Protein 2K1H (pdb70)

Secondary structure (DSSP, 8-state):
------B--SSSS-EEEE-----TT----EE----TTS-HHHHHHHTSBTEEEEEEETTEEEEEE-TT--HHHHHHHHHHHHHHH-

B-factor: mean 1.0, std 0.0, range [1.0, 1.0]

Sequence (86 aa):
MEIIAISETPNHNTMKVSLSEPRQDNSFTTYTAAQEGQPEFINRLFEIEGVKSIFYVLDFISIDKEDNANWNELLPQIENTFAKSNMEIIAISETPNHNTMKVSLSEPRQDNSFTTYTAAQEGQPEFINRLFEIEGVKSIFYVLDFISIDKEDNANWNELLPQIENTFAKSNMEIIAISETPNHNTMKVSLSEPRQDNSFTTYTAAQEGQPEFINRLFEIEGVKSIFYVLDFISIDKEDNANWNELLPQIENTFAKSNMEIIAISETPNHNTMKVSLSEPRQDNSFTTYTAAQEGQPEFINRLFEIEGVKSIFYVLDFISIDKEDNANWNELLPQIENTFAKSNMEIIAISETPNHNTMKVSLSEPRQDNSFTTYTAAQEGQPEFINRLFEIEGVKSIFYVLDFISIDKEDNANWNELLPQIENTFAKSNMEIIAISETPNHNTMKVSLSEPRQDNSFTTYTAAQEGQPEFINRLFEIEGVKSIFYVLDFISIDKEDNANWNELLPQIENTFAKSNMEIIAISETPNHNTMKVSLSEPRQDNSFTTYTAAQEGQPEFINRLFEIEGVKSIFYVLDFISIDKEDNANWNELLPQIENTFAKSNMEIIAISETPNHNTMKVSLSEPRQDNSFTTYTAAQEGQPEFINRLFEIEGVKSIFYVLDFISIDKEDNANWNELLPQIENTFAKSNMEIIAISETPNHNTMKVSLSEPRQDNSFTTYTAAQEGQPEFINRLFEIEGVKSIFYVLDFISIDKEDNANWNELLPQIENTFAKSNMEIIAISETPNHNTMKVSLSEPRQDNSFTTYTAAQEGQPEFINRLFEIEGVKSIFYVLDFISIDKEDNANWNELLPQIENTFAKSN

Nearest PDB structures (foldseek):
  2k1h-assembly1_A  TM=9.695E-01  e=7.005E-16  Staphylococcus epidermidis ATCC 12228
  2ffm-assembly1_A  TM=7.797E-01  e=8.149E-10  Staphylococcus aureus subsp. aureus Mu50
  1pqx-assembly1_A  TM=7.731E-01  e=2.768E-09  Staphylococcus aureus subsp. aureus Mu50
  6wjo-assembly1_B  TM=5.889E-01  e=3.826E+00  Corynebacterium pseudotuberculosis C231
  2k1h-assembly1_A  TM=9.696E-01  e=2.759E-14  Staphylococcus epidermidis ATCC 12228

Foldseek 3Di:
DAFDDWAQDPDQAKTKTAAADDDPAFDKDKDADDDPPDQVLRNLVNVDAFFPIWITGDRMTITGGHNVDDVVVCCVVCVVSVVVVD

CATH classification: 3.30.1370.70

Structure (mmCIF, N/CA/C/O backbone):
data_2K1H
#
_entry.id   2K1H
#
loop_
_atom_site.group_PDB
_atom_site.id
_atom_site.type_symbol
_atom_site.label_atom_id
_atom_site.label_alt_id
_atom_site.label_comp_id
_atom_site.label_asym_id
_atom_site.label_entity_id
_atom_site.label_seq_id
_atom_site.pdbx_PDB_ins_code
_atom_site.Cartn_x
_atom_site.Cartn_y
_atom_site.Cartn_z
_atom_site.occupancy
_atom_site.B_iso_or_equiv
_atom_site.auth_seq_id
_atom_site.auth_comp_id
_atom_site.auth_asym_id
_atom_site.auth_atom_id
_atom_site.pdbx_PDB_model_num
ATOM 1 N N . MET A 1 1 ? 4.444 -0.369 -1.103 1.00 1.00 1 MET A N 1
ATOM 2 C CA . MET A 1 1 ? 3.865 0.059 -2.404 1.00 1.00 1 MET A CA 1
ATOM 3 C C . MET A 1 1 ? 4.316 1.478 -2.707 1.00 1.00 1 MET A C 1
ATOM 4 O O . MET A 1 1 ? 4.783 1.766 -3.810 1.00 1.00 1 MET A O 1
ATOM 20 N N . GLU A 1 2 ? 4.165 2.371 -1.725 1.00 1.00 2 GLU A N 1
ATOM 21 C CA . GLU A 1 2 ? 4.554 3.780 -1.908 1.00 1.00 2 GLU A CA 1
ATOM 22 C C . GLU A 1 2 ? 5.189 4.326 -0.646 1.00 1.00 2 GLU A C 1
ATOM 23 O O . GLU A 1 2 ? 4.658 4.144 0.440 1.00 1.00 2 GLU A O 1
ATOM 35 N N . ILE A 1 3 ? 6.338 4.976 -0.794 1.00 1.00 3 ILE A N 1
ATOM 36 C CA . ILE A 1 3 ? 7.045 5.523 0.361 1.00 1.00 3 ILE A CA 1
ATOM 37 C C . ILE A 1 3 ? 6.164 6.501 1.150 1.00 1.00 3 ILE A C 1
ATOM 38 O O . ILE A 1 3 ? 5.703 7.517 0.637 1.00 1.00 3 ILE A O 1
ATOM 54 N N . ILE A 1 4 ? 5.931 6.176 2.413 1.00 1.00 4 ILE A N 1
ATOM 55 C CA . ILE A 1 4 ? 5.108 7.035 3.277 1.00 1.00 4 ILE A CA 1
ATOM 56 C C . ILE A 1 4 ? 5.927 8.243 3.724 1.00 1.00 4 ILE A C 1
ATOM 57 O O . ILE A 1 4 ? 5.463 9.384 3.676 1.00 1.00 4 ILE A O 1
ATOM 73 N N . ALA A 1 5 ? 7.130 7.969 4.202 1.00 1.00 5 ALA A N 1
ATOM 74 C CA . ALA A 1 5 ? 7.998 9.013 4.712 1.00 1.00 5 ALA A CA 1
ATOM 75 C C . ALA A 1 5 ? 9.422 8.513 4.815 1.00 1.00 5 ALA A C 1
ATOM 76 O O . ALA A 1 5 ? 9.715 7.359 4.495 1.00 1.00 5 ALA A O 1
ATOM 83 N N . ILE A 1 6 ? 10.303 9.401 5.256 1.00 1.00 6 ILE A N 1
ATOM 84 C CA . ILE A 1 6 ? 11.719 9.087 5.404 1.00 1.00 6 ILE A CA 1
ATOM 85 C C . ILE A 1 6 ? 12.221 9.520 6.785 1.00 1.00 6 ILE A C 1
ATOM 86 O O . ILE A 1 6 ? 12.080 10.676 7.183 1.00 1.00 6 ILE A O 1
ATOM 102 N N . SER A 1 7 ? 12.814 8.577 7.513 1.00 1.00 7 SER A N 1
ATOM 103 C CA . SER A 1 7 ? 13.346 8.866 8.841 1.00 1.00 7 SER A CA 1
ATOM 104 C C . SER A 1 7 ? 14.791 9.337 8.715 1.00 1.00 7 SER A C 1
ATOM 105 O O . SER A 1 7 ? 15.680 8.554 8.379 1.00 1.00 7 SER A O 1
ATOM 113 N N . GLU A 1 8 ? 15.019 10.621 8.990 1.00 1.00 8 GLU A N 1
ATOM 114 C CA . GLU A 1 8 ? 16.362 11.195 8.912 1.00 1.00 8 GLU A CA 1
ATOM 115 C C . GLU A 1 8 ? 17.079 10.992 10.232 1.00 1.00 8 GLU A C 1
ATOM 116 O O . GLU A 1 8 ? 16.868 11.738 11.188 1.00 1.00 8 GLU A O 1
ATOM 128 N N . THR A 1 9 ? 17.930 9.974 10.272 1.00 1.00 9 THR A N 1
ATOM 129 C CA . THR A 1 9 ? 18.692 9.651 11.479 1.00 1.00 9 THR A CA 1
ATOM 130 C C . THR A 1 9 ? 19.962 10.509 11.533 1.00 1.00 9 THR A C 1
ATOM 131 O O . THR A 1 9 ? 20.415 11.013 10.505 1.00 1.00 9 THR A O 1
ATOM 142 N N . PRO A 1 10 ? 20.551 10.666 12.697 1.00 1.00 10 PRO A N 1
ATOM 143 C CA . PRO A 1 10 ? 21.812 11.457 12.864 1.00 1.00 10 PRO A CA 1
ATOM 144 C C . PRO A 1 10 ? 22.999 10.803 12.135 1.00 1.00 10 PRO A C 1
ATOM 145 O O . PRO A 1 10 ? 24.146 10.931 12.563 1.00 1.00 10 PRO A O 1
ATOM 156 N N . ASN A 1 11 ? 22.723 10.114 11.024 1.00 1.00 11 ASN A N 1
ATOM 157 C CA . ASN A 1 11 ? 23.777 9.466 10.241 1.00 1.00 11 ASN A CA 1
ATOM 158 C C . ASN A 1 11 ? 24.243 10.400 9.132 1.00 1.00 11 ASN A C 1
ATOM 159 O O . ASN A 1 11 ? 23.946 11.596 9.156 1.00 1.00 11 ASN A O 1
ATOM 170 N N . HIS A 1 12 ? 24.982 9.853 8.168 1.00 1.00 12 HIS A N 1
ATOM 171 C CA . HIS A 1 12 ? 25.504 10.640 7.045 1.00 1.00 12 HIS A CA 1
ATOM 172 C C . HIS A 1 12 ? 24.774 10.294 5.748 1.00 1.00 12 HIS A C 1
ATOM 173 O O . HIS A 1 12 ? 24.227 11.172 5.079 1.00 1.00 12 HIS A O 1
ATOM 188 N N . ASN A 1 13 ? 24.789 9.003 5.393 1.00 1.00 13 ASN A N 1
ATOM 189 C CA . ASN A 1 13 ? 24.144 8.522 4.160 1.00 1.00 13 ASN A CA 1
ATOM 190 C C . ASN A 1 13 ? 23.223 7.339 4.440 1.00 1.00 13 ASN A C 1
ATOM 191 O O . ASN A 1 13 ? 22.745 6.690 3.510 1.00 1.00 13 ASN A O 1
ATOM 202 N N . THR A 1 14 ? 22.967 7.061 5.723 1.00 1.00 14 THR A N 1
ATOM 203 C CA . THR A 1 14 ? 22.092 5.948 6.120 1.00 1.00 14 THR A CA 1
ATOM 204 C C . THR A 1 14 ? 20.786 6.496 6.681 1.00 1.00 14 THR A C 1
ATOM 205 O O . THR A 1 14 ? 20.791 7.374 7.543 1.00 1.00 14 THR A O 1
ATOM 216 N N . MET A 1 15 ? 19.669 5.970 6.191 1.00 1.00 15 MET A N 1
ATOM 217 C CA . MET A 1 15 ? 18.348 6.403 6.641 1.00 1.00 15 MET A CA 1
ATOM 218 C C . MET A 1 15 ? 17.361 5.253 6.514 1.00 1.00 15 MET A C 1
ATOM 219 O O . MET A 1 15 ? 17.536 4.361 5.684 1.00 1.00 15 MET A O 1
ATOM 233 N N . LYS A 1 16 ? 16.319 5.287 7.347 1.00 1.00 16 LYS A N 1
ATOM 234 C CA . LYS A 1 16 ? 15.284 4.247 7.335 1.00 1.00 16 LYS A CA 1
ATOM 235 C C . LYS A 1 16 ? 14.045 4.767 6.623 1.00 1.00 16 LYS A C 1
ATOM 236 O O . LYS A 1 16 ? 13.603 5.886 6.880 1.00 1.00 16 LYS A O 1
ATOM 255 N N . VAL A 1 17 ? 13.481 3.947 5.733 1.00 1.00 17 VAL A N 1
ATOM 256 C CA . VAL A 1 17 ? 12.279 4.332 4.992 1.00 1.00 17 VAL A CA 1
ATOM 257 C C . VAL A 1 17 ? 11.095 3.517 5.485 1.00 1.00 17 VAL A C 1
ATOM 258 O O . VAL A 1 17 ? 11.024 2.313 5.248 1.00 1.00 17 VAL A O 1
ATOM 271 N N . SER A 1 18 ? 10.168 4.186 6.172 1.00 1.00 18 SER A N 1
ATOM 272 C CA . SER A 1 18 ? 8.970 3.535 6.701 1.00 1.00 18 SER A CA 1
ATOM 273 C C . SER A 1 18 ? 7.850 3.607 5.662 1.00 1.00 18 SER A C 1
ATOM 274 O O . SER A 1 18 ? 7.627 4.653 5.049 1.00 1.00 18 SER A O 1
ATOM 282 N N . LEU A 1 19 ? 7.169 2.484 5.455 1.00 1.00 19 LEU A N 1
ATOM 283 C CA . LEU A 1 19 ? 6.099 2.394 4.473 1.00 1.00 19 LEU A CA 1
ATOM 284 C C . LEU A 1 19 ? 5.305 1.111 4.668 1.00 1.00 19 LEU A C 1
ATOM 285 O O . LEU A 1 19 ? 5.831 0.113 5.146 1.00 1.00 19 LEU A O 1
ATOM 301 N N . SER A 1 20 ? 4.032 1.143 4.288 1.00 1.00 20 SER A N 1
ATOM 302 C CA . SER A 1 20 ? 3.167 -0.026 4.422 1.00 1.00 20 SER A CA 1
ATOM 303 C C . SER A 1 20 ? 3.332 -0.964 3.234 1.00 1.00 20 SER A C 1
ATOM 304 O O . SER A 1 20 ? 2.555 -0.912 2.279 1.00 1.00 20 SER A O 1
ATOM 312 N N . GLU A 1 21 ? 4.345 -1.830 3.292 1.00 1.00 21 GLU A N 1
ATOM 313 C CA . GLU A 1 21 ? 4.596 -2.792 2.213 1.00 1.00 21 GLU A CA 1
ATOM 314 C C . GLU A 1 21 ? 3.899 -4.128 2.527 1.00 1.00 21 GLU A C 1
ATOM 315 O O . GLU A 1 21 ? 3.646 -4.441 3.691 1.00 1.00 21 GLU A O 1
ATOM 327 N N . PRO A 1 22 ? 3.594 -4.918 1.517 1.00 1.00 22 PRO A N 1
ATOM 328 C CA . PRO A 1 22 ? 2.929 -6.240 1.714 1.00 1.00 22 PRO A CA 1
ATOM 329 C C . PRO A 1 22 ? 3.817 -7.194 2.515 1.00 1.00 22 PRO A C 1
ATOM 330 O O . PRO A 1 22 ? 5.036 -7.229 2.336 1.00 1.00 22 PRO A O 1
ATOM 341 N N . ARG A 1 23 ? 3.181 -7.966 3.399 1.00 1.00 23 ARG A N 1
ATOM 342 C CA . ARG A 1 23 ? 3.880 -8.936 4.246 1.00 1.00 23 ARG A CA 1
ATOM 343 C C . ARG A 1 23 ? 3.783 -10.331 3.623 1.00 1.00 23 ARG A C 1
ATOM 344 O O . ARG A 1 23 ? 4.152 -11.325 4.246 1.00 1.00 23 ARG A O 1
ATOM 365 N N . GLN A 1 24 ? 3.265 -10.398 2.396 1.00 1.00 24 GLN A N 1
ATOM 366 C CA . GLN A 1 24 ? 3.112 -11.686 1.722 1.00 1.00 24 GLN A CA 1
ATOM 367 C C . GLN A 1 24 ? 4.438 -12.442 1.717 1.00 1.00 24 GLN A C 1
ATOM 368 O O . GLN A 1 24 ? 4.493 -13.615 2.088 1.00 1.00 24 GLN A O 1
ATOM 382 N N . ASP A 1 25 ? 5.505 -11.754 1.300 1.00 1.00 25 ASP A N 1
ATOM 383 C CA . ASP A 1 25 ? 6.847 -12.345 1.243 1.00 1.00 25 ASP A CA 1
ATOM 384 C C . ASP A 1 25 ? 7.851 -11.472 1.990 1.00 1.00 25 ASP A C 1
ATOM 385 O O . ASP A 1 25 ? 8.819 -10.989 1.404 1.00 1.00 25 ASP A O 1
ATOM 394 N N . ASN A 1 26 ? 7.610 -11.275 3.286 1.00 1.00 26 ASN A N 1
ATOM 395 C CA . ASN A 1 26 ? 8.501 -10.464 4.112 1.00 1.00 26 ASN A CA 1
ATOM 396 C C . ASN A 1 26 ? 9.816 -11.199 4.351 1.00 1.00 26 ASN A C 1
ATOM 397 O O . ASN A 1 26 ? 10.272 -11.323 5.488 1.00 1.00 26 ASN A O 1
ATOM 408 N N . SER A 1 27 ? 10.426 -11.677 3.269 1.00 1.00 27 SER A N 1
ATOM 409 C CA . SER A 1 27 ? 11.697 -12.386 3.351 1.00 1.00 27 SER A CA 1
ATOM 410 C C . SER A 1 27 ? 12.842 -11.385 3.359 1.00 1.00 27 SER A C 1
ATOM 411 O O . SER A 1 27 ? 12.721 -10.288 2.812 1.00 1.00 27 SER A O 1
ATOM 419 N N . PHE A 1 28 ? 13.956 -11.773 3.975 1.00 1.00 28 PHE A N 1
ATOM 420 C CA . PHE A 1 28 ? 15.136 -10.906 4.052 1.00 1.00 28 PHE A CA 1
ATOM 421 C C . PHE A 1 28 ? 16.180 -11.348 3.033 1.00 1.00 28 PHE A C 1
ATOM 422 O O . PHE A 1 28 ? 16.529 -12.525 2.956 1.00 1.00 28 PHE A O 1
ATOM 439 N N . THR A 1 29 ? 16.673 -10.392 2.252 1.00 1.00 29 THR A N 1
ATOM 440 C CA . THR A 1 29 ? 17.674 -10.684 1.234 1.00 1.00 29 THR A CA 1
ATOM 441 C C . THR A 1 29 ? 18.297 -9.390 0.735 1.00 1.00 29 THR A C 1
ATOM 442 O O . THR A 1 29 ? 17.596 -8.409 0.484 1.00 1.00 29 THR A O 1
ATOM 453 N N . THR A 1 30 ? 19.619 -9.398 0.590 1.00 1.00 30 THR A N 1
ATOM 454 C CA . THR A 1 30 ? 20.352 -8.223 0.113 1.00 1.00 30 THR A CA 1
ATOM 455 C C . THR A 1 30 ? 20.618 -8.334 -1.386 1.00 1.00 30 THR A C 1
ATOM 456 O O . THR A 1 30 ? 21.331 -9.227 -1.837 1.00 1.00 30 THR A O 1
ATOM 467 N N . TYR A 1 31 ? 20.041 -7.405 -2.147 1.00 1.00 31 TYR A N 1
ATOM 468 C CA . TYR A 1 31 ? 20.210 -7.367 -3.603 1.00 1.00 31 TYR A CA 1
ATOM 469 C C . TYR A 1 31 ? 20.334 -5.927 -4.091 1.00 1.00 31 TYR A C 1
ATOM 470 O O . TYR A 1 31 ? 19.921 -4.988 -3.410 1.00 1.00 31 TYR A O 1
ATOM 488 N N . THR A 1 32 ? 20.878 -5.769 -5.292 1.00 1.00 32 THR A N 1
ATOM 489 C CA . THR A 1 32 ? 21.027 -4.450 -5.889 1.00 1.00 32 THR A CA 1
ATOM 490 C C . THR A 1 32 ? 21.476 -4.581 -7.339 1.00 1.00 32 THR A C 1
ATOM 491 O O . THR A 1 32 ? 22.564 -5.076 -7.610 1.00 1.00 32 THR A O 1
ATOM 502 N N . ALA A 1 33 ? 20.636 -4.128 -8.269 1.00 1.00 33 ALA A N 1
ATOM 503 C CA . ALA A 1 33 ? 20.970 -4.192 -9.692 1.00 1.00 33 ALA A CA 1
ATOM 504 C C . ALA A 1 33 ? 19.745 -3.824 -10.534 1.00 1.00 33 ALA A C 1
ATOM 505 O O . ALA A 1 33 ? 18.662 -4.373 -10.332 1.00 1.00 33 ALA A O 1
ATOM 512 N N . ALA A 1 34 ? 19.931 -2.920 -11.495 1.00 1.00 34 ALA A N 1
ATOM 513 C CA . ALA A 1 34 ? 18.840 -2.519 -12.382 1.00 1.00 34 ALA A CA 1
ATOM 514 C C . ALA A 1 34 ? 18.651 -3.559 -13.481 1.00 1.00 34 ALA A C 1
ATOM 515 O O . ALA A 1 34 ? 19.543 -3.787 -14.295 1.00 1.00 34 ALA A O 1
ATOM 522 N N . GLN A 1 35 ? 17.472 -4.182 -13.499 1.00 1.00 35 GLN A N 1
ATOM 523 C CA . GLN A 1 35 ? 17.147 -5.199 -14.503 1.00 1.00 35 GLN A CA 1
ATOM 524 C C . GLN A 1 35 ? 15.660 -5.157 -14.837 1.00 1.00 35 GLN A C 1
ATOM 525 O O . GLN A 1 35 ? 14.834 -4.778 -14.007 1.00 1.00 35 GLN A O 1
ATOM 539 N N . GLU A 1 36 ? 15.327 -5.538 -16.063 1.00 1.00 36 GLU A N 1
ATOM 540 C CA . GLU A 1 36 ? 13.937 -5.533 -16.506 1.00 1.00 36 GLU A CA 1
ATOM 541 C C . GLU A 1 36 ? 13.138 -6.609 -15.783 1.00 1.00 36 GLU A C 1
ATOM 542 O O . GLU A 1 36 ? 13.634 -7.712 -15.544 1.00 1.00 36 GLU A O 1
ATOM 554 N N . GLY A 1 37 ? 11.893 -6.282 -15.446 1.00 1.00 37 GLY A N 1
ATOM 555 C CA . GLY A 1 37 ? 11.011 -7.219 -14.758 1.00 1.00 37 GLY A CA 1
ATOM 556 C C . GLY A 1 37 ? 11.201 -7.134 -13.254 1.00 1.00 37 GLY A C 1
ATOM 557 O O . GLY A 1 37 ? 10.442 -7.733 -12.496 1.00 1.00 37 GLY A O 1
ATOM 561 N N . GLN A 1 38 ? 12.222 -6.388 -12.823 1.00 1.00 38 GLN A N 1
ATOM 562 C CA . GLN A 1 38 ? 12.501 -6.240 -11.391 1.00 1.00 38 GLN A CA 1
ATOM 563 C C . GLN A 1 38 ? 11.933 -4.915 -10.852 1.00 1.00 38 GLN A C 1
ATOM 564 O O . GLN A 1 38 ? 11.900 -3.918 -11.575 1.00 1.00 38 GLN A O 1
ATOM 578 N N . PRO A 1 39 ? 11.501 -4.876 -9.604 1.00 1.00 39 PRO A N 1
ATOM 579 C CA . PRO A 1 39 ? 10.953 -3.632 -8.991 1.00 1.00 39 PRO A CA 1
ATOM 580 C C . PRO A 1 39 ? 11.757 -2.379 -9.371 1.00 1.00 39 PRO A C 1
ATOM 581 O O . PRO A 1 39 ? 12.977 -2.331 -9.203 1.00 1.00 39 PRO A O 1
ATOM 592 N N . GLU A 1 40 ? 11.053 -1.370 -9.872 1.00 1.00 40 GLU A N 1
ATOM 593 C CA . GLU A 1 40 ? 11.687 -0.112 -10.262 1.00 1.00 40 GLU A CA 1
ATOM 594 C C . GLU A 1 40 ? 12.172 0.642 -9.026 1.00 1.00 40 GLU A C 1
ATOM 595 O O . GLU A 1 40 ? 13.084 1.464 -9.105 1.00 1.00 40 GLU A O 1
ATOM 607 N N . PHE A 1 41 ? 11.544 0.369 -7.888 1.00 1.00 41 PHE A N 1
ATOM 608 C CA . PHE A 1 41 ? 11.911 1.042 -6.647 1.00 1.00 41 PHE A CA 1
ATOM 609 C C . PHE A 1 41 ? 13.329 0.668 -6.222 1.00 1.00 41 PHE A C 1
ATOM 610 O O . PHE A 1 41 ? 13.902 1.296 -5.336 1.00 1.00 41 PHE A O 1
ATOM 627 N N . ILE A 1 42 ? 13.884 -0.371 -6.854 1.00 1.00 42 ILE A N 1
ATOM 628 C CA . ILE A 1 42 ? 15.241 -0.844 -6.541 1.00 1.00 42 ILE A CA 1
ATOM 629 C C . ILE A 1 42 ? 16.184 -0.546 -7.701 1.00 1.00 42 ILE A C 1
ATOM 630 O O . ILE A 1 42 ? 17.349 -0.210 -7.499 1.00 1.00 42 ILE A O 1
ATOM 646 N N . ASN A 1 43 ? 15.678 -0.691 -8.917 1.00 1.00 43 ASN A N 1
ATOM 647 C CA . ASN A 1 43 ? 16.501 -0.457 -10.094 1.00 1.00 43 ASN A CA 1
ATOM 648 C C . ASN A 1 43 ? 16.953 0.997 -10.169 1.00 1.00 43 ASN A C 1
ATOM 649 O O . ASN A 1 43 ? 18.088 1.283 -10.551 1.00 1.00 43 ASN A O 1
ATOM 660 N N . ARG A 1 44 ? 16.062 1.914 -9.812 1.00 1.00 44 ARG A N 1
ATOM 661 C CA . ARG A 1 44 ? 16.378 3.332 -9.860 1.00 1.00 44 ARG A CA 1
ATOM 662 C C . ARG A 1 44 ? 17.540 3.662 -8.930 1.00 1.00 44 ARG A C 1
ATOM 663 O O . ARG A 1 44 ? 18.370 4.523 -9.230 1.00 1.00 44 ARG A O 1
ATOM 684 N N . LEU A 1 45 ? 17.592 2.974 -7.801 1.00 1.00 45 LEU A N 1
ATOM 685 C CA . LEU A 1 45 ? 18.656 3.191 -6.830 1.00 1.00 45 LEU A CA 1
ATOM 686 C C . LEU A 1 45 ? 20.004 2.746 -7.393 1.00 1.00 45 LEU A C 1
ATOM 687 O O . LEU A 1 45 ? 21.024 3.369 -7.138 1.00 1.00 45 LEU A O 1
ATOM 703 N N . PHE A 1 46 ? 20.016 1.662 -8.150 1.00 1.00 46 PHE A N 1
ATOM 704 C CA . PHE A 1 46 ? 21.262 1.175 -8.709 1.00 1.00 46 PHE A CA 1
ATOM 705 C C . PHE A 1 46 ? 21.827 2.157 -9.727 1.00 1.00 46 PHE A C 1
ATOM 706 O O . PHE A 1 46 ? 23.020 2.122 -10.031 1.00 1.00 46 PHE A O 1
ATOM 723 N N . GLU A 1 47 ? 20.974 3.019 -10.271 1.00 1.00 47 GLU A N 1
ATOM 724 C CA . GLU A 1 47 ? 21.422 3.979 -11.275 1.00 1.00 47 GLU A CA 1
ATOM 725 C C . GLU A 1 47 ? 22.310 5.047 -10.639 1.00 1.00 47 GLU A C 1
ATOM 726 O O . GLU A 1 47 ? 22.850 5.903 -11.341 1.00 1.00 47 GLU A O 1
ATOM 738 N N . ILE A 1 48 ? 22.456 4.999 -9.308 1.00 1.00 48 ILE A N 1
ATOM 739 C CA . ILE A 1 48 ? 23.280 5.983 -8.584 1.00 1.00 48 ILE A CA 1
ATOM 740 C C . ILE A 1 48 ? 24.437 5.283 -7.886 1.00 1.00 48 ILE A C 1
ATOM 741 O O . ILE A 1 48 ? 24.245 4.260 -7.229 1.00 1.00 48 ILE A O 1
ATOM 757 N N . GLU A 1 49 ? 25.628 5.855 -8.019 1.00 1.00 49 GLU A N 1
ATOM 758 C CA . GLU A 1 49 ? 26.806 5.292 -7.386 1.00 1.00 49 GLU A CA 1
ATOM 759 C C . GLU A 1 49 ? 26.748 5.532 -5.880 1.00 1.00 49 GLU A C 1
ATOM 760 O O . GLU A 1 49 ? 26.478 6.643 -5.436 1.00 1.00 49 GLU A O 1
ATOM 772 N N . GLY A 1 50 ? 27.024 4.502 -5.094 1.00 1.00 50 GLY A N 1
ATOM 773 C CA . GLY A 1 50 ? 27.010 4.631 -3.636 1.00 1.00 50 GLY A CA 1
ATOM 774 C C . GLY A 1 50 ? 26.372 3.410 -3.007 1.00 1.00 50 GLY A C 1
ATOM 775 O O . GLY A 1 50 ? 26.909 2.844 -2.057 1.00 1.00 50 GLY A O 1
ATOM 779 N N . VAL A 1 51 ? 25.231 2.996 -3.548 1.00 1.00 51 VAL A N 1
ATOM 780 C CA . VAL A 1 51 ? 24.545 1.825 -3.014 1.00 1.00 51 VAL A CA 1
ATOM 781 C C . VAL A 1 51 ? 25.380 0.570 -3.220 1.00 1.00 51 VAL A C 1
ATOM 782 O O . VAL A 1 51 ? 25.928 0.344 -4.298 1.00 1.00 51 VAL A O 1
ATOM 795 N N . LYS A 1 52 ? 25.468 -0.244 -2.164 1.00 1.00 52 LYS A N 1
ATOM 796 C CA . LYS A 1 52 ? 26.232 -1.495 -2.202 1.00 1.00 52 LYS A CA 1
ATOM 797 C C . LYS A 1 52 ? 25.312 -2.681 -1.944 1.00 1.00 52 LYS A C 1
ATOM 798 O O . LYS A 1 52 ? 25.542 -3.775 -2.457 1.00 1.00 52 LYS A O 1
ATOM 817 N N . SER A 1 53 ? 24.267 -2.458 -1.151 1.00 1.00 53 SER A N 1
ATOM 818 C CA . SER A 1 53 ? 23.311 -3.515 -0.844 1.00 1.00 53 SER A CA 1
ATOM 819 C C . SER A 1 53 ? 22.009 -2.909 -0.334 1.00 1.00 53 SER A C 1
ATOM 820 O O . SER A 1 53 ? 21.999 -1.814 0.227 1.00 1.00 53 SER A O 1
ATOM 828 N N . ILE A 1 54 ? 20.911 -3.645 -0.521 1.00 1.00 54 ILE A N 1
ATOM 829 C CA . ILE A 1 54 ? 19.585 -3.205 -0.068 1.00 1.00 54 ILE A CA 1
ATOM 830 C C . ILE A 1 54 ? 18.882 -4.365 0.617 1.00 1.00 54 ILE A C 1
ATOM 831 O O . ILE A 1 54 ? 18.698 -5.418 0.022 1.00 1.00 54 ILE A O 1
ATOM 847 N N . PHE A 1 55 ? 18.445 -4.143 1.852 1.00 1.00 55 PHE A N 1
ATOM 848 C CA . PHE A 1 55 ? 17.731 -5.159 2.626 1.00 1.00 55 PHE A CA 1
ATOM 849 C C . PHE A 1 55 ? 16.237 -4.879 2.619 1.00 1.00 55 PHE A C 1
ATOM 850 O O . PHE A 1 55 ? 15.798 -3.765 2.917 1.00 1.00 55 PHE A O 1
ATOM 867 N N . TYR A 1 56 ? 15.462 -5.912 2.297 1.00 1.00 56 TYR A N 1
ATOM 868 C CA . TYR A 1 56 ? 14.000 -5.820 2.269 1.00 1.00 56 TYR A CA 1
ATOM 869 C C . TYR A 1 56 ? 13.399 -6.815 3.261 1.00 1.00 56 TYR A C 1
ATOM 870 O O . TYR A 1 56 ? 13.558 -8.024 3.116 1.00 1.00 56 TYR A O 1
ATOM 888 N N . VAL A 1 57 ? 12.685 -6.291 4.252 1.00 1.00 57 VAL A N 1
ATOM 889 C CA . VAL A 1 57 ? 12.042 -7.137 5.249 1.00 1.00 57 VAL A CA 1
ATOM 890 C C . VAL A 1 57 ? 11.007 -6.344 6.031 1.00 1.00 57 VAL A C 1
ATOM 891 O O . VAL A 1 57 ? 11.205 -5.168 6.333 1.00 1.00 57 VAL A O 1
ATOM 904 N N . LEU A 1 58 ? 9.913 -7.007 6.369 1.00 1.00 58 LEU A N 1
ATOM 905 C CA . LEU A 1 58 ? 8.849 -6.375 7.139 1.00 1.00 58 LEU A CA 1
ATOM 906 C C . LEU A 1 58 ? 8.237 -5.194 6.362 1.00 1.00 58 LEU A C 1
ATOM 907 O O . LEU A 1 58 ? 8.209 -5.190 5.131 1.00 1.00 58 LEU A O 1
ATOM 923 N N . ASP A 1 59 ? 7.751 -4.199 7.102 1.00 1.00 59 ASP A N 1
ATOM 924 C CA . ASP A 1 59 ? 7.134 -3.006 6.525 1.00 1.00 59 ASP A CA 1
ATOM 925 C C . ASP A 1 59 ? 8.139 -1.864 6.451 1.00 1.00 59 ASP A C 1
ATOM 926 O O . ASP A 1 59 ? 7.757 -0.708 6.297 1.00 1.00 59 ASP A O 1
ATOM 935 N N . PHE A 1 60 ? 9.431 -2.188 6.567 1.00 1.00 60 PHE A N 1
ATOM 936 C CA . PHE A 1 60 ? 10.486 -1.171 6.501 1.00 1.00 60 PHE A CA 1
ATOM 937 C C . PHE A 1 60 ? 11.690 -1.729 5.748 1.00 1.00 60 PHE A C 1
ATOM 938 O O . PHE A 1 60 ? 11.880 -2.943 5.673 1.00 1.00 60 PHE A O 1
ATOM 955 N N . ILE A 1 61 ? 12.501 -0.831 5.204 1.00 1.00 61 ILE A N 1
ATOM 956 C CA . ILE A 1 61 ? 13.700 -1.210 4.463 1.00 1.00 61 ILE A CA 1
ATOM 957 C C . ILE A 1 61 ? 14.884 -0.350 4.899 1.00 1.00 61 ILE A C 1
ATOM 958 O O . ILE A 1 61 ? 14.710 0.786 5.341 1.00 1.00 61 ILE A O 1
ATOM 974 N N . SER A 1 62 ? 16.089 -0.895 4.741 1.00 1.00 62 SER A N 1
ATOM 975 C CA . SER A 1 62 ? 17.329 -0.187 5.088 1.00 1.00 62 SER A CA 1
ATOM 976 C C . SER A 1 62 ? 18.254 -0.180 3.878 1.00 1.00 62 SER A C 1
ATOM 977 O O . SER A 1 62 ? 18.585 -1.234 3.332 1.00 1.00 62 SER A O 1
ATOM 985 N N . ILE A 1 63 ? 18.649 1.021 3.453 1.00 1.00 63 ILE A N 1
ATOM 986 C CA . ILE A 1 63 ? 19.519 1.193 2.289 1.00 1.00 63 ILE A CA 1
ATOM 987 C C . ILE A 1 63 ? 20.911 1.629 2.732 1.00 1.00 63 ILE A C 1
ATOM 988 O O . ILE A 1 63 ? 21.068 2.604 3.469 1.00 1.00 63 ILE A O 1
ATOM 1004 N N . ASP A 1 64 ? 21.920 0.894 2.267 1.00 1.00 64 ASP A N 1
ATOM 1005 C CA . ASP A 1 64 ? 23.320 1.184 2.590 1.00 1.00 64 ASP A CA 1
ATOM 1006 C C . ASP A 1 64 ? 24.003 1.856 1.403 1.00 1.00 64 ASP A C 1
ATOM 1007 O O . ASP A 1 64 ? 24.069 1.290 0.314 1.00 1.00 64 ASP A O 1
ATOM 1016 N N . LYS A 1 65 ? 24.502 3.071 1.628 1.00 1.00 65 LYS A N 1
ATOM 1017 C CA . LYS A 1 65 ? 25.179 3.847 0.586 1.00 1.00 65 LYS A CA 1
ATOM 1018 C C . LYS A 1 65 ? 26.449 4.486 1.133 1.00 1.00 65 LYS A C 1
ATOM 1019 O O . LYS A 1 65 ? 26.528 4.841 2.310 1.00 1.00 65 LYS A O 1
ATOM 1038 N N . GLU A 1 66 ? 27.436 4.632 0.261 1.00 1.00 66 GLU A N 1
ATOM 1039 C CA . GLU A 1 66 ? 28.699 5.232 0.648 1.00 1.00 66 GLU A CA 1
ATOM 1040 C C . GLU A 1 66 ? 28.465 6.643 1.169 1.00 1.00 66 GLU A C 1
ATOM 1041 O O . GLU A 1 66 ? 27.361 7.174 1.077 1.00 1.00 66 GLU A O 1
ATOM 1053 N N . ASP A 1 67 ? 29.523 7.245 1.701 1.00 1.00 67 ASP A N 1
ATOM 1054 C CA . ASP A 1 67 ? 29.449 8.606 2.225 1.00 1.00 67 ASP A CA 1
ATOM 1055 C C . ASP A 1 67 ? 29.340 9.631 1.095 1.00 1.00 67 ASP A C 1
ATOM 1056 O O . ASP A 1 67 ? 29.051 10.800 1.339 1.00 1.00 67 ASP A O 1
ATOM 1065 N N . ASN A 1 68 ? 29.610 9.193 -0.140 1.00 1.00 68 ASN A N 1
ATOM 1066 C CA . ASN A 1 68 ? 29.574 10.090 -1.299 1.00 1.00 68 ASN A CA 1
ATOM 1067 C C . ASN A 1 68 ? 28.186 10.104 -1.938 1.00 1.00 68 ASN A C 1
ATOM 1068 O O . ASN A 1 68 ? 28.013 10.612 -3.044 1.00 1.00 68 ASN A O 1
ATOM 1079 N N . ALA A 1 69 ? 27.196 9.541 -1.239 1.00 1.00 69 ALA A N 1
ATOM 1080 C CA . ALA A 1 69 ? 25.822 9.496 -1.746 1.00 1.00 69 ALA A CA 1
ATOM 1081 C C . ALA A 1 69 ? 24.986 10.584 -1.086 1.00 1.00 69 ALA A C 1
ATOM 1082 O O . ALA A 1 69 ? 25.216 10.930 0.073 1.00 1.00 69 ALA A O 1
ATOM 1089 N N . ASN A 1 70 ? 24.014 11.120 -1.814 1.00 1.00 70 ASN A N 1
ATOM 1090 C CA . ASN A 1 70 ? 23.140 12.170 -1.280 1.00 1.00 70 ASN A CA 1
ATOM 1091 C C . ASN A 1 70 ? 21.705 11.894 -1.718 1.00 1.00 70 ASN A C 1
ATOM 1092 O O . ASN A 1 70 ? 21.416 11.836 -2.910 1.00 1.00 70 ASN A O 1
ATOM 1103 N N . TRP A 1 71 ? 20.814 11.730 -0.747 1.00 1.00 71 TRP A N 1
ATOM 1104 C CA . TRP A 1 71 ? 19.416 11.456 -1.043 1.00 1.00 71 TRP A CA 1
ATOM 1105 C C . TRP A 1 71 ? 18.774 12.640 -1.759 1.00 1.00 71 TRP A C 1
ATOM 1106 O O . TRP A 1 71 ? 17.709 12.509 -2.365 1.00 1.00 71 TRP A O 1
ATOM 1127 N N . ASN A 1 72 ? 19.422 13.796 -1.682 1.00 1.00 72 ASN A N 1
ATOM 1128 C CA . ASN A 1 72 ? 18.895 14.998 -2.319 1.00 1.00 72 ASN A CA 1
ATOM 1129 C C . ASN A 1 72 ? 18.746 14.795 -3.824 1.00 1.00 72 ASN A C 1
ATOM 1130 O O . ASN A 1 72 ? 17.996 15.511 -4.485 1.00 1.00 72 ASN A O 1
ATOM 1141 N N . GLU A 1 73 ? 19.477 13.815 -4.362 1.00 1.00 73 GLU A N 1
ATOM 1142 C CA . GLU A 1 73 ? 19.432 13.515 -5.796 1.00 1.00 73 GLU A CA 1
ATOM 1143 C C . GLU A 1 73 ? 18.489 12.345 -6.077 1.00 1.00 73 GLU A C 1
ATOM 1144 O O . GLU A 1 73 ? 17.893 12.267 -7.150 1.00 1.00 73 GLU A O 1
ATOM 1156 N N . LEU A 1 74 ? 18.366 11.425 -5.122 1.00 1.00 74 LEU A N 1
ATOM 1157 C CA . LEU A 1 74 ? 17.487 10.269 -5.300 1.00 1.00 74 LEU A CA 1
ATOM 1158 C C . LEU A 1 74 ? 16.020 10.671 -5.246 1.00 1.00 74 LEU A C 1
ATOM 1159 O O . LEU A 1 74 ? 15.206 10.139 -5.996 1.00 1.00 74 LEU A O 1
ATOM 1175 N N . LEU A 1 75 ? 15.691 11.606 -4.347 1.00 1.00 75 LEU A N 1
ATOM 1176 C CA . LEU A 1 75 ? 14.305 12.067 -4.188 1.00 1.00 75 LEU A CA 1
ATOM 1177 C C . LEU A 1 75 ? 13.614 12.191 -5.552 1.00 1.00 75 LEU A C 1
ATOM 1178 O O . LEU A 1 75 ? 12.644 11.483 -5.825 1.00 1.00 75 LEU A O 1
ATOM 1194 N N . PRO A 1 76 ? 14.087 13.059 -6.412 1.00 1.00 76 PRO A N 1
ATOM 1195 C CA . PRO A 1 76 ? 13.471 13.237 -7.757 1.00 1.00 76 PRO A CA 1
ATOM 1196 C C . PRO A 1 76 ? 13.590 11.973 -8.612 1.00 1.00 76 PRO A C 1
ATOM 1197 O O . PRO A 1 76 ? 12.829 11.780 -9.561 1.00 1.00 76 PRO A O 1
ATOM 1208 N N . GLN A 1 77 ? 14.558 11.116 -8.287 1.00 1.00 77 GLN A N 1
ATOM 1209 C CA . GLN A 1 77 ? 14.766 9.887 -9.056 1.00 1.00 77 GLN A CA 1
ATOM 1210 C C . GLN A 1 77 ? 13.700 8.837 -8.731 1.00 1.00 77 GLN A C 1
ATOM 1211 O O . GLN A 1 77 ? 13.024 8.326 -9.625 1.00 1.00 77 GLN A O 1
ATOM 1225 N N . ILE A 1 78 ? 13.568 8.525 -7.445 1.00 1.00 78 ILE A N 1
ATOM 1226 C CA . ILE A 1 78 ? 12.592 7.534 -6.994 1.00 1.00 78 ILE A CA 1
ATOM 1227 C C . ILE A 1 78 ? 11.175 8.083 -7.080 1.00 1.00 78 ILE A C 1
ATOM 1228 O O . ILE A 1 78 ? 10.249 7.374 -7.478 1.00 1.00 78 ILE A O 1
ATOM 1244 N N . GLU A 1 79 ? 11.007 9.349 -6.703 1.00 1.00 79 GLU A N 1
ATOM 1245 C CA . GLU A 1 79 ? 9.689 9.977 -6.723 1.00 1.00 79 GLU A CA 1
ATOM 1246 C C . GLU A 1 79 ? 9.033 9.775 -8.081 1.00 1.00 79 GLU A C 1
ATOM 1247 O O . GLU A 1 79 ? 7.810 9.685 -8.184 1.00 1.00 79 GLU A O 1
ATOM 1259 N N . ASN A 1 80 ? 9.854 9.686 -9.116 1.00 1.00 80 ASN A N 1
ATOM 1260 C CA . ASN A 1 80 ? 9.341 9.474 -10.457 1.00 1.00 80 ASN A CA 1
ATOM 1261 C C . ASN A 1 80 ? 8.641 8.118 -10.545 1.00 1.00 80 ASN A C 1
ATOM 1262 O O . ASN A 1 80 ? 7.588 7.997 -11.169 1.00 1.00 80 ASN A O 1
ATOM 1273 N N . THR A 1 81 ? 9.233 7.100 -9.919 1.00 1.00 81 THR A N 1
ATOM 1274 C CA . THR A 1 81 ? 8.652 5.765 -9.948 1.00 1.00 81 THR A CA 1
ATOM 1275 C C . THR A 1 81 ? 7.276 5.760 -9.283 1.00 1.00 81 THR A C 1
ATOM 1276 O O . THR A 1 81 ? 6.301 5.276 -9.859 1.00 1.00 81 THR A O 1
ATOM 1287 N N . PHE A 1 82 ? 7.204 6.308 -8.070 1.00 1.00 82 PHE A N 1
ATOM 1288 C CA . PHE A 1 82 ? 5.945 6.366 -7.341 1.00 1.00 82 PHE A CA 1
ATOM 1289 C C . PHE A 1 82 ? 4.970 7.316 -8.022 1.00 1.00 82 PHE A C 1
ATOM 1290 O O . PHE A 1 82 ? 3.778 7.032 -8.123 1.00 1.00 82 PHE A O 1
ATOM 1307 N N . ALA A 1 83 ? 5.484 8.454 -8.479 1.00 1.00 83 ALA A N 1
ATOM 1308 C CA . ALA A 1 83 ? 4.645 9.448 -9.135 1.00 1.00 83 ALA A CA 1
ATOM 1309 C C . ALA A 1 83 ? 3.888 8.817 -10.292 1.00 1.00 83 ALA A C 1
ATOM 1310 O O . ALA A 1 83 ? 2.710 9.105 -10.510 1.00 1.00 83 ALA A O 1
ATOM 1317 N N . LYS A 1 84 ? 4.570 7.958 -11.036 1.00 1.00 84 LYS A N 1
ATOM 1318 C CA . LYS A 1 84 ? 3.943 7.301 -12.171 1.00 1.00 84 LYS A CA 1
ATOM 1319 C C . LYS A 1 84 ? 2.772 6.434 -11.723 1.00 1.00 84 LYS A C 1
ATOM 1320 O O . LYS A 1 84 ? 1.628 6.661 -12.117 1.00 1.00 84 LYS A O 1
ATOM 1339 N N . SER A 1 85 ? 3.069 5.429 -10.906 1.00 1.00 85 SER A N 1
ATOM 1340 C CA . SER A 1 85 ? 2.035 4.524 -10.427 1.00 1.00 85 SER A CA 1
ATOM 1341 C C . SER A 1 85 ? 0.962 5.297 -9.675 1.00 1.00 85 SER A C 1
ATOM 1342 O O . SER A 1 85 ? -0.232 5.093 -9.896 1.00 1.00 85 SER A O 1
ATOM 1350 N N . ASN A 1 86 ? 1.394 6.187 -8.790 1.00 1.00 86 ASN A N 1
ATOM 1351 C CA . ASN A 1 86 ? 0.462 6.990 -8.011 1.00 1.00 86 ASN A CA 1
ATOM 1352 C C . ASN A 1 86 ? -0.258 7.990 -8.911 1.00 1.00 86 ASN A C 1
ATOM 1353 O O . ASN A 1 86 ? 0.297 9.053 -9.144 1.00 1.00 86 ASN A O 1
ATOM 1364 N N . MET A 1 1 ? 3.670 -0.289 -0.332 1.00 1.00 1 MET A N 2
ATOM 1365 C CA . MET A 1 1 ? 3.045 0.184 -1.597 1.00 1.00 1 MET A CA 2
ATOM 1366 C C . MET A 1 1 ? 3.691 1.497 -2.008 1.00 1.00 1 MET A C 2
ATOM 1367 O O . MET A 1 1 ? 4.084 1.673 -3.162 1.00 1.00 1 MET A O 2
ATOM 1383 N N . GLU A 1 2 ? 3.786 2.434 -1.062 1.00 1.00 2 GLU A N 2
ATOM 1384 C CA . GLU A 1 2 ? 4.375 3.747 -1.351 1.00 1.00 2 GLU A CA 2
ATOM 1385 C C . GLU A 1 2 ? 5.024 4.329 -0.113 1.00 1.00 2 GLU A C 2
ATOM 1386 O O . GLU A 1 2 ? 4.517 4.161 0.989 1.00 1.00 2 GLU A O 2
ATOM 1398 N N . ILE A 1 3 ? 6.168 4.984 -0.294 1.00 1.00 3 ILE A N 2
ATOM 1399 C CA . ILE A 1 3 ? 6.882 5.555 0.842 1.00 1.00 3 ILE A CA 2
ATOM 1400 C C . ILE A 1 3 ? 6.012 6.556 1.591 1.00 1.00 3 ILE A C 2
ATOM 1401 O O . ILE A 1 3 ? 5.585 7.568 1.037 1.00 1.00 3 ILE A O 2
ATOM 1417 N N . ILE A 1 4 ? 5.778 6.268 2.863 1.00 1.00 4 ILE A N 2
ATOM 1418 C CA . ILE A 1 4 ? 4.976 7.159 3.715 1.00 1.00 4 ILE A CA 2
ATOM 1419 C C . ILE A 1 4 ? 5.795 8.384 4.099 1.00 1.00 4 ILE A C 2
ATOM 1420 O O . ILE A 1 4 ? 5.303 9.512 4.075 1.00 1.00 4 ILE A O 2
ATOM 1436 N N . ALA A 1 5 ? 7.032 8.143 4.503 1.00 1.00 5 ALA A N 2
ATOM 1437 C CA . ALA A 1 5 ? 7.894 9.220 4.948 1.00 1.00 5 ALA A CA 2
ATOM 1438 C C . ALA A 1 5 ? 9.319 8.719 5.085 1.00 1.00 5 ALA A C 2
ATOM 1439 O O . ALA A 1 5 ? 9.599 7.544 4.849 1.00 1.00 5 ALA A O 2
ATOM 1446 N N . ILE A 1 6 ? 10.218 9.622 5.471 1.00 1.00 6 ILE A N 2
ATOM 1447 C CA . ILE A 1 6 ? 11.633 9.285 5.649 1.00 1.00 6 ILE A CA 2
ATOM 1448 C C . ILE A 1 6 ? 12.117 9.781 7.007 1.00 1.00 6 ILE A C 2
ATOM 1449 O O . ILE A 1 6 ? 11.944 10.952 7.348 1.00 1.00 6 ILE A O 2
ATOM 1465 N N . SER A 1 7 ? 12.739 8.886 7.772 1.00 1.00 7 SER A N 2
ATOM 1466 C CA . SER A 1 7 ? 13.267 9.237 9.090 1.00 1.00 7 SER A CA 2
ATOM 1467 C C . SER A 1 7 ? 14.743 9.599 8.977 1.00 1.00 7 SER A C 2
ATOM 1468 O O . SER A 1 7 ? 15.581 8.748 8.676 1.00 1.00 7 SER A O 2
ATOM 1476 N N . GLU A 1 8 ? 15.055 10.871 9.224 1.00 1.00 8 GLU A N 2
ATOM 1477 C CA . GLU A 1 8 ? 16.434 11.353 9.155 1.00 1.00 8 GLU A CA 2
ATOM 1478 C C . GLU A 1 8 ? 17.154 11.044 10.454 1.00 1.00 8 GLU A C 2
ATOM 1479 O O . GLU A 1 8 ? 16.983 11.741 11.453 1.00 1.00 8 GLU A O 2
ATOM 1491 N N . THR A 1 9 ? 17.957 9.987 10.432 1.00 1.00 9 THR A N 2
ATOM 1492 C CA . THR A 1 9 ? 18.711 9.566 11.612 1.00 1.00 9 THR A CA 2
ATOM 1493 C C . THR A 1 9 ? 20.008 10.374 11.720 1.00 1.00 9 THR A C 2
ATOM 1494 O O . THR A 1 9 ? 20.486 10.922 10.725 1.00 1.00 9 THR A O 2
ATOM 1505 N N . PRO A 1 10 ? 20.593 10.441 12.894 1.00 1.00 10 PRO A N 2
ATOM 1506 C CA . PRO A 1 10 ? 21.877 11.179 13.114 1.00 1.00 10 PRO A CA 2
ATOM 1507 C C . PRO A 1 10 ? 23.045 10.531 12.359 1.00 1.00 10 PRO A C 2
ATOM 1508 O O . PRO A 1 10 ? 24.196 10.621 12.787 1.00 1.00 10 PRO A O 2
ATOM 1519 N N . ASN A 1 11 ? 22.755 9.886 11.227 1.00 1.00 11 ASN A N 2
ATOM 1520 C CA . ASN A 1 11 ? 23.794 9.242 10.424 1.00 1.00 11 ASN A CA 2
ATOM 1521 C C . ASN A 1 11 ? 24.221 10.171 9.302 1.00 1.00 11 ASN A C 2
ATOM 1522 O O . ASN A 1 11 ? 23.872 11.351 9.299 1.00 1.00 11 ASN A O 2
ATOM 1533 N N . HIS A 1 12 ? 24.990 9.634 8.352 1.00 1.00 12 HIS A N 2
ATOM 1534 C CA . HIS A 1 12 ? 25.485 10.421 7.216 1.00 1.00 12 HIS A CA 2
ATOM 1535 C C . HIS A 1 12 ? 24.819 9.995 5.907 1.00 1.00 12 HIS A C 2
ATOM 1536 O O . HIS A 1 12 ? 24.175 10.802 5.234 1.00 1.00 12 HIS A O 2
ATOM 1551 N N . ASN A 1 13 ? 25.000 8.721 5.546 1.00 1.00 13 ASN A N 2
ATOM 1552 C CA . ASN A 1 13 ? 24.440 8.168 4.303 1.00 1.00 13 ASN A CA 2
ATOM 1553 C C . ASN A 1 13 ? 23.430 7.063 4.594 1.00 1.00 13 ASN A C 2
ATOM 1554 O O . ASN A 1 13 ? 22.929 6.421 3.673 1.00 1.00 13 ASN A O 2
ATOM 1565 N N . THR A 1 14 ? 23.129 6.839 5.878 1.00 1.00 14 THR A N 2
ATOM 1566 C CA . THR A 1 14 ? 22.170 5.799 6.279 1.00 1.00 14 THR A CA 2
ATOM 1567 C C . THR A 1 14 ? 20.876 6.441 6.754 1.00 1.00 14 THR A C 2
ATOM 1568 O O . THR A 1 14 ? 20.886 7.307 7.625 1.00 1.00 14 THR A O 2
ATOM 1579 N N . MET A 1 15 ? 19.753 6.007 6.187 1.00 1.00 15 MET A N 2
ATOM 1580 C CA . MET A 1 15 ? 18.443 6.538 6.566 1.00 1.00 15 MET A CA 2
ATOM 1581 C C . MET A 1 15 ? 17.418 5.416 6.564 1.00 1.00 15 MET A C 2
ATOM 1582 O O . MET A 1 15 ? 17.545 4.449 5.812 1.00 1.00 15 MET A O 2
ATOM 1596 N N . LYS A 1 16 ? 16.401 5.549 7.418 1.00 1.00 16 LYS A N 2
ATOM 1597 C CA . LYS A 1 16 ? 15.340 4.538 7.525 1.00 1.00 16 LYS A CA 2
ATOM 1598 C C . LYS A 1 16 ? 14.068 5.059 6.879 1.00 1.00 16 LYS A C 2
ATOM 1599 O O . LYS A 1 16 ? 13.635 6.174 7.169 1.00 1.00 16 LYS A O 2
ATOM 1618 N N . VAL A 1 17 ? 13.459 4.241 6.016 1.00 1.00 17 VAL A N 2
ATOM 1619 C CA . VAL A 1 17 ? 12.214 4.625 5.344 1.00 1.00 17 VAL A CA 2
ATOM 1620 C C . VAL A 1 17 ? 11.057 3.835 5.935 1.00 1.00 17 VAL A C 2
ATOM 1621 O O . VAL A 1 17 ? 10.992 2.616 5.789 1.00 1.00 17 VAL A O 2
ATOM 1634 N N . SER A 1 18 ? 10.145 4.537 6.608 1.00 1.00 18 SER A N 2
ATOM 1635 C CA . SER A 1 18 ? 8.981 3.906 7.228 1.00 1.00 18 SER A CA 2
ATOM 1636 C C . SER A 1 18 ? 7.804 3.919 6.253 1.00 1.00 18 SER A C 2
ATOM 1637 O O . SER A 1 18 ? 7.474 4.960 5.686 1.00 1.00 18 SER A O 2
ATOM 1645 N N . LEU A 1 19 ? 7.199 2.753 6.044 1.00 1.00 19 LEU A N 2
ATOM 1646 C CA . LEU A 1 19 ? 6.083 2.600 5.123 1.00 1.00 19 LEU A CA 2
ATOM 1647 C C . LEU A 1 19 ? 5.327 1.311 5.407 1.00 1.00 19 LEU A C 2
ATOM 1648 O O . LEU A 1 19 ? 5.905 0.331 5.866 1.00 1.00 19 LEU A O 2
ATOM 1664 N N . SER A 1 20 ? 4.030 1.315 5.126 1.00 1.00 20 SER A N 2
ATOM 1665 C CA . SER A 1 20 ? 3.198 0.137 5.351 1.00 1.00 20 SER A CA 2
ATOM 1666 C C . SER A 1 20 ? 3.228 -0.787 4.139 1.00 1.00 20 SER A C 2
ATOM 1667 O O . SER A 1 20 ? 2.296 -0.801 3.335 1.00 1.00 20 SER A O 2
ATOM 1675 N N . GLU A 1 21 ? 4.303 -1.562 4.012 1.00 1.00 21 GLU A N 2
ATOM 1676 C CA . GLU A 1 21 ? 4.438 -2.491 2.892 1.00 1.00 21 GLU A CA 2
ATOM 1677 C C . GLU A 1 21 ? 3.570 -3.738 3.130 1.00 1.00 21 GLU A C 2
ATOM 1678 O O . GLU A 1 21 ? 3.257 -4.072 4.274 1.00 1.00 21 GLU A O 2
ATOM 1690 N N . PRO A 1 22 ? 3.189 -4.432 2.078 1.00 1.00 22 PRO A N 2
ATOM 1691 C CA . PRO A 1 22 ? 2.356 -5.667 2.193 1.00 1.00 22 PRO A CA 2
ATOM 1692 C C . PRO A 1 22 ? 3.097 -6.771 2.953 1.00 1.00 22 PRO A C 2
ATOM 1693 O O . PRO A 1 22 ? 4.304 -6.951 2.790 1.00 1.00 22 PRO A O 2
ATOM 1704 N N . ARG A 1 23 ? 2.358 -7.510 3.780 1.00 1.00 23 ARG A N 2
ATOM 1705 C CA . ARG A 1 23 ? 2.935 -8.605 4.569 1.00 1.00 23 ARG A CA 2
ATOM 1706 C C . ARG A 1 23 ? 2.791 -9.916 3.805 1.00 1.00 23 ARG A C 2
ATOM 1707 O O . ARG A 1 23 ? 2.984 -10.995 4.364 1.00 1.00 23 ARG A O 2
ATOM 1728 N N . GLN A 1 24 ? 2.443 -9.822 2.527 1.00 1.00 24 GLN A N 2
ATOM 1729 C CA . GLN A 1 24 ? 2.275 -11.023 1.722 1.00 1.00 24 GLN A CA 2
ATOM 1730 C C . GLN A 1 24 ? 3.564 -11.844 1.734 1.00 1.00 24 GLN A C 2
ATOM 1731 O O . GLN A 1 24 ? 3.540 -13.045 2.002 1.00 1.00 24 GLN A O 2
ATOM 1745 N N . ASP A 1 25 ? 4.688 -11.190 1.432 1.00 1.00 25 ASP A N 2
ATOM 1746 C CA . ASP A 1 25 ? 5.991 -11.866 1.399 1.00 1.00 25 ASP A CA 2
ATOM 1747 C C . ASP A 1 25 ? 7.069 -10.985 2.023 1.00 1.00 25 ASP A C 2
ATOM 1748 O O . ASP A 1 25 ? 8.037 -10.613 1.360 1.00 1.00 25 ASP A O 2
ATOM 1757 N N . ASN A 1 26 ? 6.892 -10.653 3.300 1.00 1.00 26 ASN A N 2
ATOM 1758 C CA . ASN A 1 26 ? 7.858 -9.819 4.011 1.00 1.00 26 ASN A CA 2
ATOM 1759 C C . ASN A 1 26 ? 9.132 -10.599 4.288 1.00 1.00 26 ASN A C 2
ATOM 1760 O O . ASN A 1 26 ? 9.671 -10.557 5.393 1.00 1.00 26 ASN A O 2
ATOM 1771 N N . SER A 1 27 ? 9.616 -11.304 3.270 1.00 1.00 27 SER A N 2
ATOM 1772 C CA . SER A 1 27 ? 10.838 -12.085 3.392 1.00 1.00 27 SER A CA 2
ATOM 1773 C C . SER A 1 27 ? 12.042 -11.180 3.179 1.00 1.00 27 SER A C 2
ATOM 1774 O O . SER A 1 27 ? 11.905 -10.051 2.708 1.00 1.00 27 SER A O 2
ATOM 1782 N N . PHE A 1 28 ? 13.219 -11.682 3.533 1.00 1.00 28 PHE A N 2
ATOM 1783 C CA . PHE A 1 28 ? 14.464 -10.923 3.386 1.00 1.00 28 PHE A CA 2
ATOM 1784 C C . PHE A 1 28 ? 15.233 -11.391 2.154 1.00 1.00 28 PHE A C 2
ATOM 1785 O O . PHE A 1 28 ? 15.419 -12.589 1.943 1.00 1.00 28 PHE A O 2
ATOM 1802 N N . THR A 1 29 ? 15.668 -10.433 1.337 1.00 1.00 29 THR A N 2
ATOM 1803 C CA . THR A 1 29 ? 16.405 -10.743 0.119 1.00 1.00 29 THR A CA 2
ATOM 1804 C C . THR A 1 29 ? 17.187 -9.517 -0.323 1.00 1.00 29 THR A C 2
ATOM 1805 O O . THR A 1 29 ? 16.607 -8.507 -0.721 1.00 1.00 29 THR A O 2
ATOM 1816 N N . THR A 1 30 ? 18.511 -9.608 -0.242 1.00 1.00 30 THR A N 2
ATOM 1817 C CA . THR A 1 30 ? 19.379 -8.499 -0.627 1.00 1.00 30 THR A CA 2
ATOM 1818 C C . THR A 1 30 ? 19.844 -8.650 -2.073 1.00 1.00 30 THR A C 2
ATOM 1819 O O . THR A 1 30 ? 20.440 -9.660 -2.444 1.00 1.00 30 THR A O 2
ATOM 1830 N N . TYR A 1 31 ? 19.572 -7.624 -2.878 1.00 1.00 31 TYR A N 2
ATOM 1831 C CA . TYR A 1 31 ? 19.963 -7.610 -4.295 1.00 1.00 31 TYR A CA 2
ATOM 1832 C C . TYR A 1 31 ? 20.439 -6.217 -4.696 1.00 1.00 31 TYR A C 2
ATOM 1833 O O . TYR A 1 31 ? 20.273 -5.247 -3.956 1.00 1.00 31 TYR A O 2
ATOM 1851 N N . THR A 1 32 ? 20.998 -6.131 -5.893 1.00 1.00 32 THR A N 2
ATOM 1852 C CA . THR A 1 32 ? 21.461 -4.857 -6.419 1.00 1.00 32 THR A CA 2
ATOM 1853 C C . THR A 1 32 ? 21.857 -5.001 -7.884 1.00 1.00 32 THR A C 2
ATOM 1854 O O . THR A 1 32 ? 22.841 -5.659 -8.205 1.00 1.00 32 THR A O 2
ATOM 1865 N N . ALA A 1 33 ? 21.101 -4.358 -8.774 1.00 1.00 33 ALA A N 2
ATOM 1866 C CA . ALA A 1 33 ? 21.408 -4.401 -10.205 1.00 1.00 33 ALA A CA 2
ATOM 1867 C C . ALA A 1 33 ? 20.228 -3.861 -11.014 1.00 1.00 33 ALA A C 2
ATOM 1868 O O . ALA A 1 33 ? 19.084 -4.258 -10.790 1.00 1.00 33 ALA A O 2
ATOM 1875 N N . ALA A 1 34 ? 20.513 -2.992 -11.985 1.00 1.00 34 ALA A N 2
ATOM 1876 C CA . ALA A 1 34 ? 19.467 -2.453 -12.852 1.00 1.00 34 ALA A CA 2
ATOM 1877 C C . ALA A 1 34 ? 19.153 -3.437 -13.972 1.00 1.00 34 ALA A C 2
ATOM 1878 O O . ALA A 1 34 ? 19.981 -3.682 -14.847 1.00 1.00 34 ALA A O 2
ATOM 1885 N N . GLN A 1 35 ? 17.939 -3.995 -13.942 1.00 1.00 35 GLN A N 2
ATOM 1886 C CA . GLN A 1 35 ? 17.502 -4.956 -14.959 1.00 1.00 35 GLN A CA 2
ATOM 1887 C C . GLN A 1 35 ? 16.008 -4.803 -15.226 1.00 1.00 35 GLN A C 2
ATOM 1888 O O . GLN A 1 35 ? 15.243 -4.412 -14.347 1.00 1.00 35 GLN A O 2
ATOM 1902 N N . GLU A 1 36 ? 15.605 -5.099 -16.454 1.00 1.00 36 GLU A N 2
ATOM 1903 C CA . GLU A 1 36 ? 14.206 -4.987 -16.839 1.00 1.00 36 GLU A CA 2
ATOM 1904 C C . GLU A 1 36 ? 13.370 -6.050 -16.150 1.00 1.00 36 GLU A C 2
ATOM 1905 O O . GLU A 1 36 ? 13.774 -7.210 -16.049 1.00 1.00 36 GLU A O 2
ATOM 1917 N N . GLY A 1 37 ? 12.190 -5.648 -15.690 1.00 1.00 37 GLY A N 2
ATOM 1918 C CA . GLY A 1 37 ? 11.278 -6.564 -15.019 1.00 1.00 37 GLY A CA 2
ATOM 1919 C C . GLY A 1 37 ? 11.545 -6.597 -13.525 1.00 1.00 37 GLY A C 2
ATOM 1920 O O . GLY A 1 37 ? 10.736 -7.109 -12.754 1.00 1.00 37 GLY A O 2
ATOM 1924 N N . GLN A 1 38 ? 12.692 -6.054 -13.114 1.00 1.00 38 GLN A N 2
ATOM 1925 C CA . GLN A 1 38 ? 13.056 -6.043 -11.696 1.00 1.00 38 GLN A CA 2
ATOM 1926 C C . GLN A 1 38 ? 12.565 -4.753 -11.012 1.00 1.00 38 GLN A C 2
ATOM 1927 O O . GLN A 1 38 ? 12.464 -3.710 -11.659 1.00 1.00 38 GLN A O 2
ATOM 1941 N N . PRO A 1 39 ? 12.280 -4.800 -9.720 1.00 1.00 39 PRO A N 2
ATOM 1942 C CA . PRO A 1 39 ? 11.824 -3.604 -8.952 1.00 1.00 39 PRO A CA 2
ATOM 1943 C C . PRO A 1 39 ? 12.553 -2.321 -9.367 1.00 1.00 39 PRO A C 2
ATOM 1944 O O . PRO A 1 39 ? 13.770 -2.205 -9.218 1.00 1.00 39 PRO A O 2
ATOM 1955 N N . GLU A 1 40 ? 11.794 -1.363 -9.881 1.00 1.00 40 GLU A N 2
ATOM 1956 C CA . GLU A 1 40 ? 12.364 -0.091 -10.304 1.00 1.00 40 GLU A CA 2
ATOM 1957 C C . GLU A 1 40 ? 12.944 0.643 -9.103 1.00 1.00 40 GLU A C 2
ATOM 1958 O O . GLU A 1 40 ? 13.817 1.497 -9.244 1.00 1.00 40 GLU A O 2
ATOM 1970 N N . PHE A 1 41 ? 12.445 0.309 -7.919 1.00 1.00 41 PHE A N 2
ATOM 1971 C CA . PHE A 1 41 ? 12.913 0.948 -6.699 1.00 1.00 41 PHE A CA 2
ATOM 1972 C C . PHE A 1 41 ? 14.347 0.534 -6.388 1.00 1.00 41 PHE A C 2
ATOM 1973 O O . PHE A 1 41 ? 14.962 1.077 -5.477 1.00 1.00 41 PHE A O 2
ATOM 1990 N N . ILE A 1 42 ? 14.866 -0.440 -7.135 1.00 1.00 42 ILE A N 2
ATOM 1991 C CA . ILE A 1 42 ? 16.236 -0.933 -6.935 1.00 1.00 42 ILE A CA 2
ATOM 1992 C C . ILE A 1 42 ? 17.092 -0.542 -8.127 1.00 1.00 42 ILE A C 2
ATOM 1993 O O . ILE A 1 42 ? 18.259 -0.188 -7.983 1.00 1.00 42 ILE A O 2
ATOM 2009 N N . ASN A 1 43 ? 16.527 -0.660 -9.309 1.00 1.00 43 ASN A N 2
ATOM 2010 C CA . ASN A 1 43 ? 17.279 -0.360 -10.511 1.00 1.00 43 ASN A CA 2
ATOM 2011 C C . ASN A 1 43 ? 17.690 1.102 -10.549 1.00 1.00 43 ASN A C 2
ATOM 2012 O O . ASN A 1 43 ? 18.802 1.429 -10.952 1.00 1.00 43 ASN A O 2
ATOM 2023 N N . ARG A 1 44 ? 16.785 1.973 -10.129 1.00 1.00 44 ARG A N 2
ATOM 2024 C CA . ARG A 1 44 ? 17.058 3.403 -10.124 1.00 1.00 44 ARG A CA 2
ATOM 2025 C C . ARG A 1 44 ? 18.238 3.720 -9.217 1.00 1.00 44 ARG A C 2
ATOM 2026 O O . ARG A 1 44 ? 18.986 4.660 -9.461 1.00 1.00 44 ARG A O 2
ATOM 2047 N N . LEU A 1 45 ? 18.383 2.953 -8.151 1.00 1.00 45 LEU A N 2
ATOM 2048 C CA . LEU A 1 45 ? 19.466 3.181 -7.204 1.00 1.00 45 LEU A CA 2
ATOM 2049 C C . LEU A 1 45 ? 20.820 2.920 -7.858 1.00 1.00 45 LEU A C 2
ATOM 2050 O O . LEU A 1 45 ? 21.787 3.619 -7.584 1.00 1.00 45 LEU A O 2
ATOM 2066 N N . PHE A 1 46 ? 20.910 1.890 -8.691 1.00 1.00 46 PHE A N 2
ATOM 2067 C CA . PHE A 1 46 ? 22.173 1.571 -9.320 1.00 1.00 46 PHE A CA 2
ATOM 2068 C C . PHE A 1 46 ? 22.574 2.649 -10.323 1.00 1.00 46 PHE A C 2
ATOM 2069 O O . PHE A 1 46 ? 23.742 2.749 -10.696 1.00 1.00 46 PHE A O 2
ATOM 2086 N N . GLU A 1 47 ? 21.605 3.440 -10.780 1.00 1.00 47 GLU A N 2
ATOM 2087 C CA . GLU A 1 47 ? 21.884 4.484 -11.764 1.00 1.00 47 GLU A CA 2
ATOM 2088 C C . GLU A 1 47 ? 22.900 5.489 -11.243 1.00 1.00 47 GLU A C 2
ATOM 2089 O O . GLU A 1 47 ? 23.576 6.153 -12.030 1.00 1.00 47 GLU A O 2
ATOM 2101 N N . ILE A 1 48 ? 23.008 5.600 -9.917 1.00 1.00 48 ILE A N 2
ATOM 2102 C CA . ILE A 1 48 ? 23.949 6.532 -9.284 1.00 1.00 48 ILE A CA 2
ATOM 2103 C C . ILE A 1 48 ? 24.887 5.777 -8.354 1.00 1.00 48 ILE A C 2
ATOM 2104 O O . ILE A 1 48 ? 24.473 4.850 -7.659 1.00 1.00 48 ILE A O 2
ATOM 2120 N N . GLU A 1 49 ? 26.148 6.189 -8.334 1.00 1.00 49 GLU A N 2
ATOM 2121 C CA . GLU A 1 49 ? 27.137 5.556 -7.471 1.00 1.00 49 GLU A CA 2
ATOM 2122 C C . GLU A 1 49 ? 26.827 5.827 -6.004 1.00 1.00 49 GLU A C 2
ATOM 2123 O O . GLU A 1 49 ? 26.474 6.946 -5.635 1.00 1.00 49 GLU A O 2
ATOM 2135 N N . GLY A 1 50 ? 26.976 4.804 -5.164 1.00 1.00 50 GLY A N 2
ATOM 2136 C CA . GLY A 1 50 ? 26.722 4.954 -3.729 1.00 1.00 50 GLY A CA 2
ATOM 2137 C C . GLY A 1 50 ? 26.083 3.709 -3.148 1.00 1.00 50 GLY A C 2
ATOM 2138 O O . GLY A 1 50 ? 26.595 3.129 -2.192 1.00 1.00 50 GLY A O 2
ATOM 2142 N N . VAL A 1 51 ? 24.960 3.305 -3.724 1.00 1.00 51 VAL A N 2
ATOM 2143 C CA . VAL A 1 51 ? 24.253 2.135 -3.238 1.00 1.00 51 VAL A CA 2
ATOM 2144 C C . VAL A 1 51 ? 25.124 0.892 -3.351 1.00 1.00 51 VAL A C 2
ATOM 2145 O O . VAL A 1 51 ? 25.634 0.581 -4.426 1.00 1.00 51 VAL A O 2
ATOM 2158 N N . LYS A 1 52 ? 25.282 0.171 -2.239 1.00 1.00 52 LYS A N 2
ATOM 2159 C CA . LYS A 1 52 ? 26.082 -1.059 -2.224 1.00 1.00 52 LYS A CA 2
ATOM 2160 C C . LYS A 1 52 ? 25.158 -2.269 -2.150 1.00 1.00 52 LYS A C 2
ATOM 2161 O O . LYS A 1 52 ? 25.480 -3.342 -2.657 1.00 1.00 52 LYS A O 2
ATOM 2180 N N . SER A 1 53 ? 24.003 -2.083 -1.516 1.00 1.00 53 SER A N 2
ATOM 2181 C CA . SER A 1 53 ? 23.030 -3.161 -1.384 1.00 1.00 53 SER A CA 2
ATOM 2182 C C . SER A 1 53 ? 21.688 -2.613 -0.912 1.00 1.00 53 SER A C 2
ATOM 2183 O O . SER A 1 53 ? 21.614 -1.509 -0.374 1.00 1.00 53 SER A O 2
ATOM 2191 N N . ILE A 1 54 ? 20.627 -3.398 -1.117 1.00 1.00 54 ILE A N 2
ATOM 2192 C CA . ILE A 1 54 ? 19.268 -3.006 -0.714 1.00 1.00 54 ILE A CA 2
ATOM 2193 C C . ILE A 1 54 ? 18.666 -4.082 0.169 1.00 1.00 54 ILE A C 2
ATOM 2194 O O . ILE A 1 54 ? 18.701 -5.259 -0.167 1.00 1.00 54 ILE A O 2
ATOM 2210 N N . PHE A 1 55 ? 18.095 -3.662 1.296 1.00 1.00 55 PHE A N 2
ATOM 2211 C CA . PHE A 1 55 ? 17.459 -4.580 2.237 1.00 1.00 55 PHE A CA 2
ATOM 2212 C C . PHE A 1 55 ? 15.959 -4.352 2.234 1.00 1.00 55 PHE A C 2
ATOM 2213 O O . PHE A 1 55 ? 15.488 -3.253 2.530 1.00 1.00 55 PHE A O 2
ATOM 2230 N N . TYR A 1 56 ? 15.214 -5.412 1.926 1.00 1.00 56 TYR A N 2
ATOM 2231 C CA . TYR A 1 56 ? 13.754 -5.361 1.908 1.00 1.00 56 TYR A CA 2
ATOM 2232 C C . TYR A 1 56 ? 13.196 -6.405 2.874 1.00 1.00 56 TYR A C 2
ATOM 2233 O O . TYR A 1 56 ? 13.302 -7.608 2.638 1.00 1.00 56 TYR A O 2
ATOM 2251 N N . VAL A 1 57 ? 12.577 -5.932 3.950 1.00 1.00 57 VAL A N 2
ATOM 2252 C CA . VAL A 1 57 ? 11.981 -6.829 4.928 1.00 1.00 57 VAL A CA 2
ATOM 2253 C C . VAL A 1 57 ? 11.037 -6.060 5.840 1.00 1.00 57 VAL A C 2
ATOM 2254 O O . VAL A 1 57 ? 11.246 -4.880 6.111 1.00 1.00 57 VAL A O 2
ATOM 2267 N N . LEU A 1 58 ? 10.011 -6.738 6.319 1.00 1.00 58 LEU A N 2
ATOM 2268 C CA . LEU A 1 58 ? 9.048 -6.114 7.216 1.00 1.00 58 LEU A CA 2
ATOM 2269 C C . LEU A 1 58 ? 8.432 -4.862 6.577 1.00 1.00 58 LEU A C 2
ATOM 2270 O O . LEU A 1 58 ? 8.395 -4.726 5.356 1.00 1.00 58 LEU A O 2
ATOM 2286 N N . ASP A 1 59 ? 7.943 -3.959 7.425 1.00 1.00 59 ASP A N 2
ATOM 2287 C CA . ASP A 1 59 ? 7.316 -2.726 6.975 1.00 1.00 59 ASP A CA 2
ATOM 2288 C C . ASP A 1 59 ? 8.331 -1.595 6.923 1.00 1.00 59 ASP A C 2
ATOM 2289 O O . ASP A 1 59 ? 7.961 -0.433 6.799 1.00 1.00 59 ASP A O 2
ATOM 2298 N N . PHE A 1 60 ? 9.619 -1.936 7.028 1.00 1.00 60 PHE A N 2
ATOM 2299 C CA . PHE A 1 60 ? 10.691 -0.934 6.989 1.00 1.00 60 PHE A CA 2
ATOM 2300 C C . PHE A 1 60 ? 11.863 -1.462 6.173 1.00 1.00 60 PHE A C 2
ATOM 2301 O O . PHE A 1 60 ? 12.111 -2.664 6.131 1.00 1.00 60 PHE A O 2
ATOM 2318 N N . ILE A 1 61 ? 12.585 -0.549 5.530 1.00 1.00 61 ILE A N 2
ATOM 2319 C CA . ILE A 1 61 ? 13.743 -0.899 4.713 1.00 1.00 61 ILE A CA 2
ATOM 2320 C C . ILE A 1 61 ? 14.924 -0.001 5.052 1.00 1.00 61 ILE A C 2
ATOM 2321 O O . ILE A 1 61 ? 14.751 1.108 5.554 1.00 1.00 61 ILE A O 2
ATOM 2337 N N . SER A 1 62 ? 16.127 -0.481 4.748 1.00 1.00 62 SER A N 2
ATOM 2338 C CA . SER A 1 62 ? 17.355 0.281 4.990 1.00 1.00 62 SER A CA 2
ATOM 2339 C C . SER A 1 62 ? 18.252 0.206 3.763 1.00 1.00 62 SER A C 2
ATOM 2340 O O . SER A 1 62 ? 18.621 -0.882 3.321 1.00 1.00 62 SER A O 2
ATOM 2348 N N . ILE A 1 63 ? 18.605 1.373 3.215 1.00 1.00 63 ILE A N 2
ATOM 2349 C CA . ILE A 1 63 ? 19.466 1.445 2.030 1.00 1.00 63 ILE A CA 2
ATOM 2350 C C . ILE A 1 63 ? 20.870 1.882 2.434 1.00 1.00 63 ILE A C 2
ATOM 2351 O O . ILE A 1 63 ? 21.049 2.889 3.120 1.00 1.00 63 ILE A O 2
ATOM 2367 N N . ASP A 1 64 ? 21.860 1.112 1.998 1.00 1.00 64 ASP A N 2
ATOM 2368 C CA . ASP A 1 64 ? 23.263 1.405 2.300 1.00 1.00 64 ASP A CA 2
ATOM 2369 C C . ASP A 1 64 ? 23.896 2.158 1.140 1.00 1.00 64 ASP A C 2
ATOM 2370 O O . ASP A 1 64 ? 24.087 1.599 0.063 1.00 1.00 64 ASP A O 2
ATOM 2379 N N . LYS A 1 65 ? 24.218 3.431 1.372 1.00 1.00 65 LYS A N 2
ATOM 2380 C CA . LYS A 1 65 ? 24.830 4.285 0.348 1.00 1.00 65 LYS A CA 2
ATOM 2381 C C . LYS A 1 65 ? 26.163 4.833 0.835 1.00 1.00 65 LYS A C 2
ATOM 2382 O O . LYS A 1 65 ? 26.333 5.113 2.018 1.00 1.00 65 LYS A O 2
ATOM 2401 N N . GLU A 1 66 ? 27.109 4.969 -0.081 1.00 1.00 66 GLU A N 2
ATOM 2402 C CA . GLU A 1 66 ? 28.426 5.476 0.272 1.00 1.00 66 GLU A CA 2
ATOM 2403 C C . GLU A 1 66 ? 28.303 6.873 0.883 1.00 1.00 66 GLU A C 2
ATOM 2404 O O . GLU A 1 66 ? 27.263 7.527 0.768 1.00 1.00 66 GLU A O 2
ATOM 2416 N N . ASP A 1 67 ? 29.377 7.328 1.515 1.00 1.00 67 ASP A N 2
ATOM 2417 C CA . ASP A 1 67 ? 29.406 8.651 2.129 1.00 1.00 67 ASP A CA 2
ATOM 2418 C C . ASP A 1 67 ? 29.407 9.752 1.070 1.00 1.00 67 ASP A C 2
ATOM 2419 O O . ASP A 1 67 ? 29.089 10.904 1.364 1.00 1.00 67 ASP A O 2
ATOM 2428 N N . ASN A 1 68 ? 29.791 9.399 -0.161 1.00 1.00 68 ASN A N 2
ATOM 2429 C CA . ASN A 1 68 ? 29.858 10.377 -1.253 1.00 1.00 68 ASN A CA 2
ATOM 2430 C C . ASN A 1 68 ? 28.533 10.464 -1.996 1.00 1.00 68 ASN A C 2
ATOM 2431 O O . ASN A 1 68 ? 28.472 10.993 -3.106 1.00 1.00 68 ASN A O 2
ATOM 2442 N N . ALA A 1 69 ? 27.468 9.932 -1.384 1.00 1.00 69 ALA A N 2
ATOM 2443 C CA . ALA A 1 69 ? 26.134 9.941 -1.994 1.00 1.00 69 ALA A CA 2
ATOM 2444 C C . ALA A 1 69 ? 25.170 10.726 -1.128 1.00 1.00 69 ALA A C 2
ATOM 2445 O O . ALA A 1 69 ? 25.439 10.981 0.048 1.00 1.00 69 ALA A O 2
ATOM 2452 N N . ASN A 1 70 ? 24.047 11.114 -1.722 1.00 1.00 70 ASN A N 2
ATOM 2453 C CA . ASN A 1 70 ? 23.026 11.892 -1.010 1.00 1.00 70 ASN A CA 2
ATOM 2454 C C . ASN A 1 70 ? 21.624 11.518 -1.497 1.00 1.00 70 ASN A C 2
ATOM 2455 O O . ASN A 1 70 ? 21.364 11.428 -2.696 1.00 1.00 70 ASN A O 2
ATOM 2466 N N . TRP A 1 71 ? 20.729 11.291 -0.546 1.00 1.00 71 TRP A N 2
ATOM 2467 C CA . TRP A 1 71 ? 19.359 10.922 -0.868 1.00 1.00 71 TRP A CA 2
ATOM 2468 C C . TRP A 1 71 ? 18.680 12.039 -1.654 1.00 1.00 71 TRP A C 2
ATOM 2469 O O . TRP A 1 71 ? 17.653 11.825 -2.296 1.00 1.00 71 TRP A O 2
ATOM 2490 N N . ASN A 1 72 ? 19.260 13.232 -1.594 1.00 1.00 72 ASN A N 2
ATOM 2491 C CA . ASN A 1 72 ? 18.698 14.380 -2.296 1.00 1.00 72 ASN A CA 2
ATOM 2492 C C . ASN A 1 72 ? 18.563 14.085 -3.785 1.00 1.00 72 ASN A C 2
ATOM 2493 O O . ASN A 1 72 ? 17.671 14.606 -4.452 1.00 1.00 72 ASN A O 2
ATOM 2504 N N . GLU A 1 73 ? 19.457 13.244 -4.302 1.00 1.00 73 GLU A N 2
ATOM 2505 C CA . GLU A 1 73 ? 19.433 12.878 -5.718 1.00 1.00 73 GLU A CA 2
ATOM 2506 C C . GLU A 1 73 ? 18.445 11.742 -5.967 1.00 1.00 73 GLU A C 2
ATOM 2507 O O . GLU A 1 73 ? 17.769 11.714 -6.993 1.00 1.00 73 GLU A O 2
ATOM 2519 N N . LEU A 1 74 ? 18.381 10.788 -5.043 1.00 1.00 74 LEU A N 2
ATOM 2520 C CA . LEU A 1 74 ? 17.479 9.648 -5.196 1.00 1.00 74 LEU A CA 2
ATOM 2521 C C . LEU A 1 74 ? 16.031 10.058 -5.006 1.00 1.00 74 LEU A C 2
ATOM 2522 O O . LEU A 1 74 ? 15.157 9.592 -5.726 1.00 1.00 74 LEU A O 2
ATOM 2538 N N . LEU A 1 75 ? 15.790 10.930 -4.028 1.00 1.00 75 LEU A N 2
ATOM 2539 C CA . LEU A 1 75 ? 14.435 11.405 -3.729 1.00 1.00 75 LEU A CA 2
ATOM 2540 C C . LEU A 1 75 ? 13.643 11.660 -5.017 1.00 1.00 75 LEU A C 2
ATOM 2541 O O . LEU A 1 75 ? 12.633 11.004 -5.268 1.00 1.00 75 LEU A O 2
ATOM 2557 N N . PRO A 1 76 ? 14.073 12.588 -5.832 1.00 1.00 76 PRO A N 2
ATOM 2558 C CA . PRO A 1 76 ? 13.356 12.905 -7.099 1.00 1.00 76 PRO A CA 2
ATOM 2559 C C . PRO A 1 76 ? 13.348 11.718 -8.064 1.00 1.00 76 PRO A C 2
ATOM 2560 O O . PRO A 1 76 ? 12.472 11.613 -8.921 1.00 1.00 76 PRO A O 2
ATOM 2571 N N . GLN A 1 77 ? 14.337 10.832 -7.938 1.00 1.00 77 GLN A N 2
ATOM 2572 C CA . GLN A 1 77 ? 14.427 9.674 -8.831 1.00 1.00 77 GLN A CA 2
ATOM 2573 C C . GLN A 1 77 ? 13.447 8.570 -8.436 1.00 1.00 77 GLN A C 2
ATOM 2574 O O . GLN A 1 77 ? 12.636 8.120 -9.247 1.00 1.00 77 GLN A O 2
ATOM 2588 N N . ILE A 1 78 ? 13.554 8.130 -7.187 1.00 1.00 78 ILE A N 2
ATOM 2589 C CA . ILE A 1 78 ? 12.700 7.064 -6.680 1.00 1.00 78 ILE A CA 2
ATOM 2590 C C . ILE A 1 78 ? 11.261 7.542 -6.550 1.00 1.00 78 ILE A C 2
ATOM 2591 O O . ILE A 1 78 ? 10.327 6.819 -6.893 1.00 1.00 78 ILE A O 2
ATOM 2607 N N . GLU A 1 79 ? 11.082 8.750 -6.023 1.00 1.00 79 GLU A N 2
ATOM 2608 C CA . GLU A 1 79 ? 9.743 9.298 -5.826 1.00 1.00 79 GLU A CA 2
ATOM 2609 C C . GLU A 1 79 ? 8.929 9.178 -7.105 1.00 1.00 79 GLU A C 2
ATOM 2610 O O . GLU A 1 79 ? 7.726 8.920 -7.066 1.00 1.00 79 GLU A O 2
ATOM 2622 N N . ASN A 1 80 ? 9.593 9.357 -8.235 1.00 1.00 80 ASN A N 2
ATOM 2623 C CA . ASN A 1 80 ? 8.925 9.254 -9.521 1.00 1.00 80 ASN A CA 2
ATOM 2624 C C . ASN A 1 80 ? 8.473 7.815 -9.764 1.00 1.00 80 ASN A C 2
ATOM 2625 O O . ASN A 1 80 ? 7.499 7.577 -10.475 1.00 1.00 80 ASN A O 2
ATOM 2636 N N . THR A 1 81 ? 9.199 6.857 -9.187 1.00 1.00 81 THR A N 2
ATOM 2637 C CA . THR A 1 81 ? 8.868 5.455 -9.373 1.00 1.00 81 THR A CA 2
ATOM 2638 C C . THR A 1 81 ? 7.468 5.153 -8.844 1.00 1.00 81 THR A C 2
ATOM 2639 O O . THR A 1 81 ? 6.668 4.501 -9.515 1.00 1.00 81 THR A O 2
ATOM 2650 N N . PHE A 1 82 ? 7.183 5.632 -7.634 1.00 1.00 82 PHE A N 2
ATOM 2651 C CA . PHE A 1 82 ? 5.882 5.407 -7.020 1.00 1.00 82 PHE A CA 2
ATOM 2652 C C . PHE A 1 82 ? 4.797 6.170 -7.766 1.00 1.00 82 PHE A C 2
ATOM 2653 O O . PHE A 1 82 ? 3.673 5.689 -7.917 1.00 1.00 82 PHE A O 2
ATOM 2670 N N . ALA A 1 83 ? 5.140 7.369 -8.225 1.00 1.00 83 ALA A N 2
ATOM 2671 C CA . ALA A 1 83 ? 4.185 8.198 -8.946 1.00 1.00 83 ALA A CA 2
ATOM 2672 C C . ALA A 1 83 ? 3.658 7.463 -10.172 1.00 1.00 83 ALA A C 2
ATOM 2673 O O . ALA A 1 83 ? 2.466 7.513 -10.473 1.00 1.00 83 ALA A O 2
ATOM 2680 N N . LYS A 1 84 ? 4.553 6.779 -10.880 1.00 1.00 84 LYS A N 2
ATOM 2681 C CA . LYS A 1 84 ? 4.168 6.034 -12.079 1.00 1.00 84 LYS A CA 2
ATOM 2682 C C . LYS A 1 84 ? 3.543 4.692 -11.703 1.00 1.00 84 LYS A C 2
ATOM 2683 O O . LYS A 1 84 ? 2.892 4.043 -12.521 1.00 1.00 84 LYS A O 2
ATOM 2702 N N . SER A 1 85 ? 3.739 4.280 -10.454 1.00 1.00 85 SER A N 2
ATOM 2703 C CA . SER A 1 85 ? 3.192 3.009 -9.977 1.00 1.00 85 SER A CA 2
ATOM 2704 C C . SER A 1 85 ? 1.757 3.194 -9.497 1.00 1.00 85 SER A C 2
ATOM 2705 O O . SER A 1 85 ? 1.357 2.619 -8.485 1.00 1.00 85 SER A O 2
ATOM 2713 N N . ASN A 1 86 ? 0.987 3.993 -10.229 1.00 1.00 86 ASN A N 2
ATOM 2714 C CA . ASN A 1 86 ? -0.404 4.239 -9.864 1.00 1.00 86 ASN A CA 2
ATOM 2715 C C . ASN A 1 86 ? -1.118 5.016 -10.966 1.00 1.00 86 ASN A C 2
ATOM 2716 O O . ASN A 1 86 ? -0.574 5.094 -12.056 1.00 1.00 86 ASN A O 2
ATOM 2727 N N . MET A 1 1 ? 3.630 -0.595 -1.996 1.00 1.00 1 MET A N 3
ATOM 2728 C CA . MET A 1 1 ? 4.973 -0.208 -2.514 1.00 1.00 1 MET A CA 3
ATOM 2729 C C . MET A 1 1 ? 4.997 1.296 -2.758 1.00 1.00 1 MET A C 3
ATOM 2730 O O . MET A 1 1 ? 5.627 1.761 -3.707 1.00 1.00 1 MET A O 3
ATOM 2746 N N . GLU A 1 2 ? 4.294 2.053 -1.906 1.00 1.00 2 GLU A N 3
ATOM 2747 C CA . GLU A 1 2 ? 4.221 3.523 -2.047 1.00 1.00 2 GLU A CA 3
ATOM 2748 C C . GLU A 1 2 ? 4.790 4.215 -0.818 1.00 1.00 2 GLU A C 3
ATOM 2749 O O . GLU A 1 2 ? 4.263 4.060 0.270 1.00 1.00 2 GLU A O 3
ATOM 2761 N N . ILE A 1 3 ? 5.880 4.953 -0.999 1.00 1.00 3 ILE A N 3
ATOM 2762 C CA . ILE A 1 3 ? 6.523 5.634 0.123 1.00 1.00 3 ILE A CA 3
ATOM 2763 C C . ILE A 1 3 ? 5.545 6.550 0.873 1.00 1.00 3 ILE A C 3
ATOM 2764 O O . ILE A 1 3 ? 4.886 7.408 0.286 1.00 1.00 3 ILE A O 3
ATOM 2780 N N . ILE A 1 4 ? 5.495 6.351 2.192 1.00 1.00 4 ILE A N 3
ATOM 2781 C CA . ILE A 1 4 ? 4.632 7.156 3.085 1.00 1.00 4 ILE A CA 3
ATOM 2782 C C . ILE A 1 4 ? 5.412 8.363 3.589 1.00 1.00 4 ILE A C 3
ATOM 2783 O O . ILE A 1 4 ? 4.888 9.474 3.664 1.00 1.00 4 ILE A O 3
ATOM 2799 N N . ALA A 1 5 ? 6.655 8.117 3.971 1.00 1.00 5 ALA A N 3
ATOM 2800 C CA . ALA A 1 5 ? 7.494 9.171 4.514 1.00 1.00 5 ALA A CA 3
ATOM 2801 C C . ALA A 1 5 ? 8.926 8.685 4.661 1.00 1.00 5 ALA A C 3
ATOM 2802 O O . ALA A 1 5 ? 9.206 7.492 4.539 1.00 1.00 5 ALA A O 3
ATOM 2809 N N . ILE A 1 6 ? 9.827 9.627 4.928 1.00 1.00 6 ILE A N 3
ATOM 2810 C CA . ILE A 1 6 ? 11.252 9.333 5.095 1.00 1.00 6 ILE A CA 3
ATOM 2811 C C . ILE A 1 6 ? 11.672 9.675 6.515 1.00 1.00 6 ILE A C 3
ATOM 2812 O O . ILE A 1 6 ? 11.420 10.784 6.984 1.00 1.00 6 ILE A O 3
ATOM 2828 N N . SER A 1 7 ? 12.323 8.732 7.194 1.00 1.00 7 SER A N 3
ATOM 2829 C CA . SER A 1 7 ? 12.789 8.958 8.569 1.00 1.00 7 SER A CA 3
ATOM 2830 C C . SER A 1 7 ? 14.302 9.156 8.572 1.00 1.00 7 SER A C 3
ATOM 2831 O O . SER A 1 7 ? 15.062 8.206 8.387 1.00 1.00 7 SER A O 3
ATOM 2839 N N . GLU A 1 8 ? 14.735 10.396 8.797 1.00 1.00 8 GLU A N 3
ATOM 2840 C CA . GLU A 1 8 ? 16.163 10.705 8.836 1.00 1.00 8 GLU A CA 3
ATOM 2841 C C . GLU A 1 8 ? 16.727 10.311 10.197 1.00 1.00 8 GLU A C 3
ATOM 2842 O O . GLU A 1 8 ? 16.316 10.852 11.225 1.00 1.00 8 GLU A O 3
ATOM 2854 N N . THR A 1 9 ? 17.651 9.342 10.212 1.00 1.00 9 THR A N 3
ATOM 2855 C CA . THR A 1 9 ? 18.244 8.862 11.474 1.00 1.00 9 THR A CA 3
ATOM 2856 C C . THR A 1 9 ? 19.508 9.664 11.801 1.00 1.00 9 THR A C 3
ATOM 2857 O O . THR A 1 9 ? 19.931 10.503 11.008 1.00 1.00 9 THR A O 3
ATOM 2868 N N . PRO A 1 10 ? 20.129 9.423 12.939 1.00 1.00 10 PRO A N 3
ATOM 2869 C CA . PRO A 1 10 ? 21.374 10.154 13.328 1.00 1.00 10 PRO A CA 3
ATOM 2870 C C . PRO A 1 10 ? 22.558 9.798 12.419 1.00 1.00 10 PRO A C 3
ATOM 2871 O O . PRO A 1 10 ? 23.706 10.095 12.752 1.00 1.00 10 PRO A O 3
ATOM 2882 N N . ASN A 1 11 ? 22.288 9.160 11.273 1.00 1.00 11 ASN A N 3
ATOM 2883 C CA . ASN A 1 11 ? 23.352 8.770 10.341 1.00 1.00 11 ASN A CA 3
ATOM 2884 C C . ASN A 1 11 ? 23.517 9.818 9.246 1.00 1.00 11 ASN A C 3
ATOM 2885 O O . ASN A 1 11 ? 22.815 10.829 9.229 1.00 1.00 11 ASN A O 3
ATOM 2896 N N . HIS A 1 12 ? 24.462 9.564 8.332 1.00 1.00 12 HIS A N 3
ATOM 2897 C CA . HIS A 1 12 ? 24.748 10.486 7.221 1.00 1.00 12 HIS A CA 3
ATOM 2898 C C . HIS A 1 12 ? 24.304 9.902 5.875 1.00 1.00 12 HIS A C 3
ATOM 2899 O O . HIS A 1 12 ? 23.494 10.502 5.166 1.00 1.00 12 HIS A O 3
ATOM 2914 N N . ASN A 1 13 ? 24.855 8.736 5.521 1.00 1.00 13 ASN A N 3
ATOM 2915 C CA . ASN A 1 13 ? 24.529 8.077 4.244 1.00 1.00 13 ASN A CA 3
ATOM 2916 C C . ASN A 1 13 ? 23.527 6.938 4.434 1.00 1.00 13 ASN A C 3
ATOM 2917 O O . ASN A 1 13 ? 23.248 6.201 3.496 1.00 1.00 13 ASN A O 3
ATOM 2928 N N . THR A 1 14 ? 22.978 6.799 5.650 1.00 1.00 14 THR A N 3
ATOM 2929 C CA . THR A 1 14 ? 21.987 5.747 5.942 1.00 1.00 14 THR A CA 3
ATOM 2930 C C . THR A 1 14 ? 20.656 6.398 6.308 1.00 1.00 14 THR A C 3
ATOM 2931 O O . THR A 1 14 ? 20.606 7.296 7.149 1.00 1.00 14 THR A O 3
ATOM 2942 N N . MET A 1 15 ? 19.577 5.943 5.666 1.00 1.00 15 MET A N 3
ATOM 2943 C CA . MET A 1 15 ? 18.236 6.487 5.919 1.00 1.00 15 MET A CA 3
ATOM 2944 C C . MET A 1 15 ? 17.207 5.363 5.919 1.00 1.00 15 MET A C 3
ATOM 2945 O O . MET A 1 15 ? 17.391 4.345 5.252 1.00 1.00 15 MET A O 3
ATOM 2959 N N . LYS A 1 16 ? 16.118 5.555 6.671 1.00 1.00 16 LYS A N 3
ATOM 2960 C CA . LYS A 1 16 ? 15.045 4.551 6.762 1.00 1.00 16 LYS A CA 3
ATOM 2961 C C . LYS A 1 16 ? 13.803 5.055 6.044 1.00 1.00 16 LYS A C 3
ATOM 2962 O O . LYS A 1 16 ? 13.393 6.200 6.236 1.00 1.00 16 LYS A O 3
ATOM 2981 N N . VAL A 1 17 ? 13.193 4.189 5.230 1.00 1.00 17 VAL A N 3
ATOM 2982 C CA . VAL A 1 17 ? 11.975 4.553 4.502 1.00 1.00 17 VAL A CA 3
ATOM 2983 C C . VAL A 1 17 ? 10.793 3.829 5.125 1.00 1.00 17 VAL A C 3
ATOM 2984 O O . VAL A 1 17 ? 10.738 2.600 5.137 1.00 1.00 17 VAL A O 3
ATOM 2997 N N . SER A 1 18 ? 9.860 4.604 5.657 1.00 1.00 18 SER A N 3
ATOM 2998 C CA . SER A 1 18 ? 8.672 4.070 6.306 1.00 1.00 18 SER A CA 3
ATOM 2999 C C . SER A 1 18 ? 7.538 3.955 5.286 1.00 1.00 18 SER A C 3
ATOM 3000 O O . SER A 1 18 ? 7.237 4.917 4.582 1.00 1.00 18 SER A O 3
ATOM 3008 N N . LEU A 1 19 ? 6.930 2.772 5.192 1.00 1.00 19 LEU A N 3
ATOM 3009 C CA . LEU A 1 19 ? 5.852 2.539 4.236 1.00 1.00 19 LEU A CA 3
ATOM 3010 C C . LEU A 1 19 ? 5.168 1.205 4.496 1.00 1.00 19 LEU A C 3
ATOM 3011 O O . LEU A 1 19 ? 5.739 0.318 5.114 1.00 1.00 19 LEU A O 3
ATOM 3027 N N . SER A 1 20 ? 3.934 1.062 4.014 1.00 1.00 20 SER A N 3
ATOM 3028 C CA . SER A 1 20 ? 3.183 -0.188 4.198 1.00 1.00 20 SER A CA 3
ATOM 3029 C C . SER A 1 20 ? 3.330 -1.081 2.971 1.00 1.00 20 SER A C 3
ATOM 3030 O O . SER A 1 20 ? 2.593 -0.933 1.995 1.00 1.00 20 SER A O 3
ATOM 3038 N N . GLU A 1 21 ? 4.291 -2.013 3.029 1.00 1.00 21 GLU A N 3
ATOM 3039 C CA . GLU A 1 21 ? 4.547 -2.951 1.925 1.00 1.00 21 GLU A CA 3
ATOM 3040 C C . GLU A 1 21 ? 4.525 -4.400 2.423 1.00 1.00 21 GLU A C 3
ATOM 3041 O O . GLU A 1 21 ? 5.404 -5.192 2.077 1.00 1.00 21 GLU A O 3
ATOM 3053 N N . PRO A 1 22 ? 3.544 -4.773 3.214 1.00 1.00 22 PRO A N 3
ATOM 3054 C CA . PRO A 1 22 ? 3.433 -6.169 3.744 1.00 1.00 22 PRO A CA 3
ATOM 3055 C C . PRO A 1 22 ? 3.111 -7.171 2.634 1.00 1.00 22 PRO A C 3
ATOM 3056 O O . PRO A 1 22 ? 2.545 -6.808 1.601 1.00 1.00 22 PRO A O 3
ATOM 3067 N N . ARG A 1 23 ? 3.475 -8.438 2.854 1.00 1.00 23 ARG A N 3
ATOM 3068 C CA . ARG A 1 23 ? 3.221 -9.489 1.866 1.00 1.00 23 ARG A CA 3
ATOM 3069 C C . ARG A 1 23 ? 3.061 -10.849 2.540 1.00 1.00 23 ARG A C 3
ATOM 3070 O O . ARG A 1 23 ? 2.698 -10.932 3.714 1.00 1.00 23 ARG A O 3
ATOM 3091 N N . GLN A 1 24 ? 3.313 -11.918 1.787 1.00 1.00 24 GLN A N 3
ATOM 3092 C CA . GLN A 1 24 ? 3.178 -13.275 2.312 1.00 1.00 24 GLN A CA 3
ATOM 3093 C C . GLN A 1 24 ? 3.850 -13.407 3.681 1.00 1.00 24 GLN A C 3
ATOM 3094 O O . GLN A 1 24 ? 3.177 -13.501 4.709 1.00 1.00 24 GLN A O 3
ATOM 3108 N N . ASP A 1 25 ? 5.184 -13.410 3.680 1.00 1.00 25 ASP A N 3
ATOM 3109 C CA . ASP A 1 25 ? 5.958 -13.532 4.922 1.00 1.00 25 ASP A CA 3
ATOM 3110 C C . ASP A 1 25 ? 7.216 -12.665 4.877 1.00 1.00 25 ASP A C 3
ATOM 3111 O O . ASP A 1 25 ? 8.312 -13.181 5.068 1.00 1.00 25 ASP A O 3
ATOM 3120 N N . ASN A 1 26 ? 7.051 -11.351 4.669 1.00 1.00 26 ASN A N 3
ATOM 3121 C CA . ASN A 1 26 ? 8.193 -10.421 4.639 1.00 1.00 26 ASN A CA 3
ATOM 3122 C C . ASN A 1 26 ? 9.269 -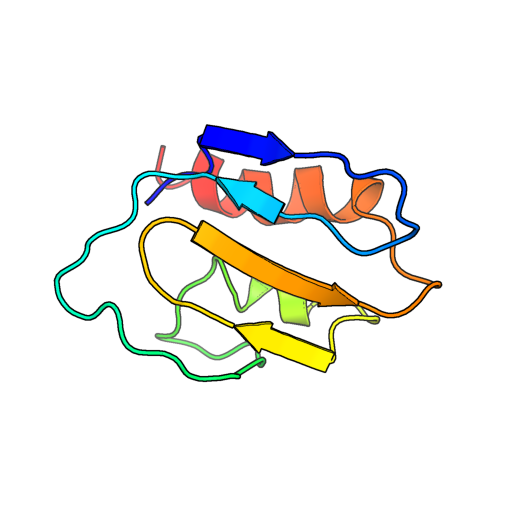10.884 3.662 1.00 1.00 26 ASN A C 3
ATOM 3123 O O . ASN A 1 26 ? 9.449 -10.292 2.598 1.00 1.00 26 ASN A O 3
ATOM 3134 N N . SER A 1 27 ? 9.981 -11.933 4.035 1.00 1.00 27 SER A N 3
ATOM 3135 C CA . SER A 1 27 ? 11.035 -12.473 3.202 1.00 1.00 27 SER A CA 3
ATOM 3136 C C . SER A 1 27 ? 12.184 -11.479 3.100 1.00 1.00 27 SER A C 3
ATOM 3137 O O . SER A 1 27 ? 12.060 -10.425 2.477 1.00 1.00 27 SER A O 3
ATOM 3145 N N . PHE A 1 28 ? 13.304 -11.824 3.731 1.00 1.00 28 PHE A N 3
ATOM 3146 C CA . PHE A 1 28 ? 14.485 -10.965 3.725 1.00 1.00 28 PHE A CA 3
ATOM 3147 C C . PHE A 1 28 ? 15.486 -11.449 2.681 1.00 1.00 28 PHE A C 3
ATOM 3148 O O . PHE A 1 28 ? 15.842 -12.625 2.640 1.00 1.00 28 PHE A O 3
ATOM 3165 N N . THR A 1 29 ? 15.915 -10.530 1.821 1.00 1.00 29 THR A N 3
ATOM 3166 C CA . THR A 1 29 ? 16.860 -10.854 0.763 1.00 1.00 29 THR A CA 3
ATOM 3167 C C . THR A 1 29 ? 17.430 -9.566 0.188 1.00 1.00 29 THR A C 3
ATOM 3168 O O . THR A 1 29 ? 16.728 -8.820 -0.495 1.00 1.00 29 THR A O 3
ATOM 3179 N N . THR A 1 30 ? 18.698 -9.296 0.480 1.00 1.00 30 THR A N 3
ATOM 3180 C CA . THR A 1 30 ? 19.337 -8.077 -0.007 1.00 1.00 30 THR A CA 3
ATOM 3181 C C . THR A 1 30 ? 19.765 -8.237 -1.464 1.00 1.00 30 THR A C 3
ATOM 3182 O O . THR A 1 30 ? 20.496 -9.162 -1.816 1.00 1.00 30 THR A O 3
ATOM 3193 N N . TYR A 1 31 ? 19.298 -7.313 -2.302 1.00 1.00 31 TYR A N 3
ATOM 3194 C CA . TYR A 1 31 ? 19.609 -7.307 -3.737 1.00 1.00 31 TYR A CA 3
ATOM 3195 C C . TYR A 1 31 ? 19.857 -5.878 -4.221 1.00 1.00 31 TYR A C 3
ATOM 3196 O O . TYR A 1 31 ? 19.489 -4.917 -3.560 1.00 1.00 31 TYR A O 3
ATOM 3214 N N . THR A 1 32 ? 20.464 -5.754 -5.394 1.00 1.00 32 THR A N 3
ATOM 3215 C CA . THR A 1 32 ? 20.739 -4.441 -5.980 1.00 1.00 32 THR A CA 3
ATOM 3216 C C . THR A 1 32 ? 21.169 -4.594 -7.439 1.00 1.00 32 THR A C 3
ATOM 3217 O O . THR A 1 32 ? 22.209 -5.181 -7.725 1.00 1.00 32 THR A O 3
ATOM 3228 N N . ALA A 1 33 ? 20.363 -4.050 -8.356 1.00 1.00 33 ALA A N 3
ATOM 3229 C CA . ALA A 1 33 ? 20.670 -4.123 -9.787 1.00 1.00 33 ALA A CA 3
ATOM 3230 C C . ALA A 1 33 ? 19.485 -3.615 -10.616 1.00 1.00 33 ALA A C 3
ATOM 3231 O O . ALA A 1 33 ? 18.343 -4.017 -10.392 1.00 1.00 33 ALA A O 3
ATOM 3238 N N . ALA A 1 34 ? 19.775 -2.763 -11.602 1.00 1.00 34 ALA A N 3
ATOM 3239 C CA . ALA A 1 34 ? 18.740 -2.239 -12.496 1.00 1.00 34 ALA A CA 3
ATOM 3240 C C . ALA A 1 34 ? 18.484 -3.219 -13.642 1.00 1.00 34 ALA A C 3
ATOM 3241 O O . ALA A 1 34 ? 19.384 -3.538 -14.419 1.00 1.00 34 ALA A O 3
ATOM 3248 N N . GLN A 1 35 ? 17.242 -3.684 -13.735 1.00 1.00 35 GLN A N 3
ATOM 3249 C CA . GLN A 1 35 ? 16.851 -4.622 -14.786 1.00 1.00 35 GLN A CA 3
ATOM 3250 C C . GLN A 1 35 ? 15.335 -4.766 -14.845 1.00 1.00 35 GLN A C 3
ATOM 3251 O O . GLN A 1 35 ? 14.622 -4.311 -13.952 1.00 1.00 35 GLN A O 3
ATOM 3265 N N . GLU A 1 36 ? 14.846 -5.405 -15.906 1.00 1.00 36 GLU A N 3
ATOM 3266 C CA . GLU A 1 36 ? 13.408 -5.607 -16.074 1.00 1.00 36 GLU A CA 3
ATOM 3267 C C . GLU A 1 36 ? 12.934 -6.754 -15.186 1.00 1.00 36 GLU A C 3
ATOM 3268 O O . GLU A 1 36 ? 13.629 -7.758 -15.026 1.00 1.00 36 GLU A O 3
ATOM 3280 N N . GLY A 1 37 ? 11.738 -6.597 -14.616 1.00 1.00 37 GLY A N 3
ATOM 3281 C CA . GLY A 1 37 ? 11.149 -7.620 -13.746 1.00 1.00 37 GLY A CA 3
ATOM 3282 C C . GLY A 1 37 ? 11.402 -7.320 -12.270 1.00 1.00 37 GLY A C 3
ATOM 3283 O O . GLY A 1 37 ? 10.626 -7.735 -11.410 1.00 1.00 37 GLY A O 3
ATOM 3287 N N . GLN A 1 38 ? 12.493 -6.604 -11.970 1.00 1.00 38 GLN A N 3
ATOM 3288 C CA . GLN A 1 38 ? 12.835 -6.266 -10.580 1.00 1.00 38 GLN A CA 3
ATOM 3289 C C . GLN A 1 38 ? 12.207 -4.912 -10.187 1.00 1.00 38 GLN A C 3
ATOM 3290 O O . GLN A 1 38 ? 12.078 -4.031 -11.038 1.00 1.00 38 GLN A O 3
ATOM 3304 N N . PRO A 1 39 ? 11.829 -4.709 -8.935 1.00 1.00 39 PRO A N 3
ATOM 3305 C CA . PRO A 1 39 ? 11.227 -3.410 -8.495 1.00 1.00 39 PRO A CA 3
ATOM 3306 C C . PRO A 1 39 ? 11.972 -2.182 -9.034 1.00 1.00 39 PRO A C 3
ATOM 3307 O O . PRO A 1 39 ? 13.190 -2.063 -8.898 1.00 1.00 39 PRO A O 3
ATOM 3318 N N . GLU A 1 40 ? 11.213 -1.276 -9.635 1.00 1.00 40 GLU A N 3
ATOM 3319 C CA . GLU A 1 40 ? 11.779 -0.050 -10.183 1.00 1.00 40 GLU A CA 3
ATOM 3320 C C . GLU A 1 40 ? 12.418 0.785 -9.071 1.00 1.00 40 GLU A C 3
ATOM 3321 O O . GLU A 1 40 ? 13.285 1.613 -9.335 1.00 1.00 40 GLU A O 3
ATOM 3333 N N . PHE A 1 41 ? 11.980 0.576 -7.831 1.00 1.00 41 PHE A N 3
ATOM 3334 C CA . PHE A 1 41 ? 12.517 1.338 -6.709 1.00 1.00 41 PHE A CA 3
ATOM 3335 C C . PHE A 1 41 ? 14.008 1.078 -6.557 1.00 1.00 41 PHE A C 3
ATOM 3336 O O . PHE A 1 41 ? 14.808 2.008 -6.442 1.00 1.00 41 PHE A O 3
ATOM 3353 N N . ILE A 1 42 ? 14.375 -0.194 -6.570 1.00 1.00 42 ILE A N 3
ATOM 3354 C CA . ILE A 1 42 ? 15.775 -0.589 -6.447 1.00 1.00 42 ILE A CA 3
ATOM 3355 C C . ILE A 1 42 ? 16.554 -0.190 -7.694 1.00 1.00 42 ILE A C 3
ATOM 3356 O O . ILE A 1 42 ? 17.707 0.230 -7.607 1.00 1.00 42 ILE A O 3
ATOM 3372 N N . ASN A 1 43 ? 15.944 -0.364 -8.848 1.00 1.00 43 ASN A N 3
ATOM 3373 C CA . ASN A 1 43 ? 16.625 -0.054 -10.092 1.00 1.00 43 ASN A CA 3
ATOM 3374 C C . ASN A 1 43 ? 17.061 1.403 -10.124 1.00 1.00 43 ASN A C 3
ATOM 3375 O O . ASN A 1 43 ? 18.132 1.724 -10.641 1.00 1.00 43 ASN A O 3
ATOM 3386 N N . ARG A 1 44 ? 16.237 2.284 -9.573 1.00 1.00 44 ARG A N 3
ATOM 3387 C CA . ARG A 1 44 ? 16.569 3.698 -9.557 1.00 1.00 44 ARG A CA 3
ATOM 3388 C C . ARG A 1 44 ? 17.829 3.937 -8.731 1.00 1.00 44 ARG A C 3
ATOM 3389 O O . ARG A 1 44 ? 18.672 4.749 -9.099 1.00 1.00 44 ARG A O 3
ATOM 3410 N N . LEU A 1 45 ? 17.950 3.237 -7.613 1.00 1.00 45 LEU A N 3
ATOM 3411 C CA . LEU A 1 45 ? 19.108 3.395 -6.743 1.00 1.00 45 LEU A CA 3
ATOM 3412 C C . LEU A 1 45 ? 20.404 3.008 -7.467 1.00 1.00 45 LEU A C 3
ATOM 3413 O O . LEU A 1 45 ? 21.419 3.689 -7.325 1.00 1.00 45 LEU A O 3
ATOM 3429 N N . PHE A 1 46 ? 20.377 1.926 -8.245 1.00 1.00 46 PHE A N 3
ATOM 3430 C CA . PHE A 1 46 ? 21.566 1.489 -8.965 1.00 1.00 46 PHE A CA 3
ATOM 3431 C C . PHE A 1 46 ? 21.882 2.434 -10.128 1.00 1.00 46 PHE A C 3
ATOM 3432 O O . PHE A 1 46 ? 22.703 2.122 -10.991 1.00 1.00 46 PHE A O 3
ATOM 3449 N N . GLU A 1 47 ? 21.230 3.600 -10.132 1.00 1.00 47 GLU A N 3
ATOM 3450 C CA . GLU A 1 47 ? 21.450 4.604 -11.185 1.00 1.00 47 GLU A CA 3
ATOM 3451 C C . GLU A 1 47 ? 22.581 5.553 -10.790 1.00 1.00 47 GLU A C 3
ATOM 3452 O O . GLU A 1 47 ? 23.194 6.187 -11.649 1.00 1.00 47 GLU A O 3
ATOM 3464 N N . ILE A 1 48 ? 22.851 5.650 -9.480 1.00 1.00 48 ILE A N 3
ATOM 3465 C CA . ILE A 1 48 ? 23.910 6.536 -8.961 1.00 1.00 48 ILE A CA 3
ATOM 3466 C C . ILE A 1 48 ? 24.942 5.749 -8.171 1.00 1.00 48 ILE A C 3
ATOM 3467 O O . ILE A 1 48 ? 24.606 4.826 -7.429 1.00 1.00 48 ILE A O 3
ATOM 3483 N N . GLU A 1 49 ? 26.202 6.130 -8.333 1.00 1.00 49 GLU A N 3
ATOM 3484 C CA . GLU A 1 49 ? 27.288 5.466 -7.630 1.00 1.00 49 GLU A CA 3
ATOM 3485 C C . GLU A 1 49 ? 27.191 5.700 -6.130 1.00 1.00 49 GLU A C 3
ATOM 3486 O O . GLU A 1 49 ? 26.795 6.779 -5.685 1.00 1.00 49 GLU A O 3
ATOM 3498 N N . GLY A 1 50 ? 27.585 4.690 -5.354 1.00 1.00 50 GLY A N 3
ATOM 3499 C CA . GLY A 1 50 ? 27.576 4.782 -3.892 1.00 1.00 50 GLY A CA 3
ATOM 3500 C C . GLY A 1 50 ? 26.769 3.657 -3.266 1.00 1.00 50 GLY A C 3
ATOM 3501 O O . GLY A 1 50 ? 27.097 3.198 -2.176 1.00 1.00 50 GLY A O 3
ATOM 3505 N N . VAL A 1 51 ? 25.715 3.210 -3.947 1.00 1.00 51 VAL A N 3
ATOM 3506 C CA . VAL A 1 51 ? 24.890 2.144 -3.401 1.00 1.00 51 VAL A CA 3
ATOM 3507 C C . VAL A 1 51 ? 25.700 0.863 -3.268 1.00 1.00 51 VAL A C 3
ATOM 3508 O O . VAL A 1 51 ? 26.113 0.266 -4.262 1.00 1.00 51 VAL A O 3
ATOM 3521 N N . LYS A 1 52 ? 25.918 0.444 -2.021 1.00 1.00 52 LYS A N 3
ATOM 3522 C CA . LYS A 1 52 ? 26.673 -0.773 -1.735 1.00 1.00 52 LYS A CA 3
ATOM 3523 C C . LYS A 1 52 ? 25.738 -1.973 -1.739 1.00 1.00 52 LYS A C 3
ATOM 3524 O O . LYS A 1 52 ? 26.027 -2.994 -2.361 1.00 1.00 52 LYS A O 3
ATOM 3543 N N . SER A 1 53 ? 24.603 -1.839 -1.048 1.00 1.00 53 SER A N 3
ATOM 3544 C CA . SER A 1 53 ? 23.621 -2.915 -0.987 1.00 1.00 53 SER A CA 3
ATOM 3545 C C . SER A 1 53 ? 22.289 -2.379 -0.478 1.00 1.00 53 SER A C 3
ATOM 3546 O O . SER A 1 53 ? 22.214 -1.268 0.047 1.00 1.00 53 SER A O 3
ATOM 3554 N N . ILE A 1 54 ? 21.241 -3.190 -0.627 1.00 1.00 54 ILE A N 3
ATOM 3555 C CA . ILE A 1 54 ? 19.894 -2.816 -0.172 1.00 1.00 54 ILE A CA 3
ATOM 3556 C C . ILE A 1 54 ? 19.276 -3.974 0.596 1.00 1.00 54 ILE A C 3
ATOM 3557 O O . ILE A 1 54 ? 19.599 -5.131 0.348 1.00 1.00 54 ILE A O 3
ATOM 3573 N N . PHE A 1 55 ? 18.395 -3.644 1.538 1.00 1.00 55 PHE A N 3
ATOM 3574 C CA . PHE A 1 55 ? 17.714 -4.644 2.369 1.00 1.00 55 PHE A CA 3
ATOM 3575 C C . PHE A 1 55 ? 16.203 -4.493 2.248 1.00 1.00 55 PHE A C 3
ATOM 3576 O O . PHE A 1 55 ? 15.665 -3.398 2.404 1.00 1.00 55 PHE A O 3
ATOM 3593 N N . TYR A 1 56 ? 15.523 -5.613 1.991 1.00 1.00 56 TYR A N 3
ATOM 3594 C CA . TYR A 1 56 ? 14.060 -5.637 1.870 1.00 1.00 56 TYR A CA 3
ATOM 3595 C C . TYR A 1 56 ? 13.485 -6.636 2.872 1.00 1.00 56 TYR A C 3
ATOM 3596 O O . TYR A 1 56 ? 13.686 -7.834 2.732 1.00 1.00 56 TYR A O 3
ATOM 3614 N N . VAL A 1 57 ? 12.756 -6.134 3.872 1.00 1.00 57 VAL A N 3
ATOM 3615 C CA . VAL A 1 57 ? 12.151 -7.002 4.880 1.00 1.00 57 VAL A CA 3
ATOM 3616 C C . VAL A 1 57 ? 11.100 -6.234 5.682 1.00 1.00 57 VAL A C 3
ATOM 3617 O O . VAL A 1 57 ? 11.220 -5.025 5.880 1.00 1.00 57 VAL A O 3
ATOM 3630 N N . LEU A 1 58 ? 10.082 -6.943 6.156 1.00 1.00 58 LEU A N 3
ATOM 3631 C CA . LEU A 1 58 ? 9.027 -6.315 6.951 1.00 1.00 58 LEU A CA 3
ATOM 3632 C C . LEU A 1 58 ? 8.335 -5.202 6.149 1.00 1.00 58 LEU A C 3
ATOM 3633 O O . LEU A 1 58 ? 8.238 -5.275 4.926 1.00 1.00 58 LEU A O 3
ATOM 3649 N N . ASP A 1 59 ? 7.861 -4.172 6.850 1.00 1.00 59 ASP A N 3
ATOM 3650 C CA . ASP A 1 59 ? 7.182 -3.044 6.222 1.00 1.00 59 ASP A CA 3
ATOM 3651 C C . ASP A 1 59 ? 8.130 -1.860 6.074 1.00 1.00 59 ASP A C 3
ATOM 3652 O O . ASP A 1 59 ? 7.685 -0.744 5.869 1.00 1.00 59 ASP A O 3
ATOM 3661 N N . PHE A 1 60 ? 9.440 -2.090 6.210 1.00 1.00 60 PHE A N 3
ATOM 3662 C CA . PHE A 1 60 ? 10.427 -1.000 6.096 1.00 1.00 60 PHE A CA 3
ATOM 3663 C C . PHE A 1 60 ? 11.668 -1.503 5.359 1.00 1.00 60 PHE A C 3
ATOM 3664 O O . PHE A 1 60 ? 11.949 -2.703 5.351 1.00 1.00 60 PHE A O 3
ATOM 3681 N N . ILE A 1 61 ? 12.412 -0.579 4.760 1.00 1.00 61 ILE A N 3
ATOM 3682 C CA . ILE A 1 61 ? 13.640 -0.912 4.035 1.00 1.00 61 ILE A CA 3
ATOM 3683 C C . ILE A 1 61 ? 14.769 0.027 4.443 1.00 1.00 61 ILE A C 3
ATOM 3684 O O . ILE A 1 61 ? 14.525 1.157 4.867 1.00 1.00 61 ILE A O 3
ATOM 3700 N N . SER A 1 62 ? 16.009 -0.448 4.307 1.00 1.00 62 SER A N 3
ATOM 3701 C CA . SER A 1 62 ? 17.199 0.343 4.650 1.00 1.00 62 SER A CA 3
ATOM 3702 C C . SER A 1 62 ? 18.152 0.364 3.468 1.00 1.00 62 SER A C 3
ATOM 3703 O O . SER A 1 62 ? 18.555 -0.688 2.971 1.00 1.00 62 SER A O 3
ATOM 3711 N N . ILE A 1 63 ? 18.513 1.569 3.017 1.00 1.00 63 ILE A N 3
ATOM 3712 C CA . ILE A 1 63 ? 19.428 1.729 1.882 1.00 1.00 63 ILE A CA 3
ATOM 3713 C C . ILE A 1 63 ? 20.792 2.200 2.384 1.00 1.00 63 ILE A C 3
ATOM 3714 O O . ILE A 1 63 ? 20.910 3.280 2.965 1.00 1.00 63 ILE A O 3
ATOM 3730 N N . ASP A 1 64 ? 21.822 1.382 2.152 1.00 1.00 64 ASP A N 3
ATOM 3731 C CA . ASP A 1 64 ? 23.195 1.711 2.574 1.00 1.00 64 ASP A CA 3
ATOM 3732 C C . ASP A 1 64 ? 24.039 2.140 1.378 1.00 1.00 64 ASP A C 3
ATOM 3733 O O . ASP A 1 64 ? 24.340 1.321 0.508 1.00 1.00 64 ASP A O 3
ATOM 3742 N N . LYS A 1 65 ? 24.430 3.424 1.341 1.00 1.00 65 LYS A N 3
ATOM 3743 C CA . LYS A 1 65 ? 25.259 3.949 0.247 1.00 1.00 65 LYS A CA 3
ATOM 3744 C C . LYS A 1 65 ? 26.516 4.605 0.821 1.00 1.00 65 LYS A C 3
ATOM 3745 O O . LYS A 1 65 ? 26.557 4.985 1.992 1.00 1.00 65 LYS A O 3
ATOM 3764 N N . GLU A 1 66 ? 27.547 4.707 -0.013 1.00 1.00 66 GLU A N 3
ATOM 3765 C CA . GLU A 1 66 ? 28.813 5.291 0.412 1.00 1.00 66 GLU A CA 3
ATOM 3766 C C . GLU A 1 66 ? 28.589 6.726 0.906 1.00 1.00 66 GLU A C 3
ATOM 3767 O O . GLU A 1 66 ? 27.513 7.294 0.727 1.00 1.00 66 GLU A O 3
ATOM 3779 N N . ASP A 1 67 ? 29.617 7.304 1.515 1.00 1.00 67 ASP A N 3
ATOM 3780 C CA . ASP A 1 67 ? 29.539 8.672 2.019 1.00 1.00 67 ASP A CA 3
ATOM 3781 C C . ASP A 1 67 ? 29.494 9.680 0.871 1.00 1.00 67 ASP A C 3
ATOM 3782 O O . ASP A 1 67 ? 29.131 10.839 1.069 1.00 1.00 67 ASP A O 3
ATOM 3791 N N . ASN A 1 68 ? 29.878 9.235 -0.328 1.00 1.00 68 ASN A N 3
ATOM 3792 C CA . ASN A 1 68 ? 29.891 10.108 -1.501 1.00 1.00 68 ASN A CA 3
ATOM 3793 C C . ASN A 1 68 ? 28.514 10.164 -2.144 1.00 1.00 68 ASN A C 3
ATOM 3794 O O . ASN A 1 68 ? 28.336 10.771 -3.200 1.00 1.00 68 ASN A O 3
ATOM 3805 N N . ALA A 1 69 ? 27.532 9.537 -1.494 1.00 1.00 69 ALA A N 3
ATOM 3806 C CA . ALA A 1 69 ? 26.160 9.531 -2.000 1.00 1.00 69 ALA A CA 3
ATOM 3807 C C . ALA A 1 69 ? 25.365 10.621 -1.333 1.00 1.00 69 ALA A C 3
ATOM 3808 O O . ALA A 1 69 ? 25.645 11.014 -0.201 1.00 1.00 69 ALA A O 3
ATOM 3815 N N . ASN A 1 70 ? 24.374 11.117 -2.057 1.00 1.00 70 ASN A N 3
ATOM 3816 C CA . ASN A 1 70 ? 23.515 12.185 -1.574 1.00 1.00 70 ASN A CA 3
ATOM 3817 C C . ASN A 1 70 ? 22.056 11.878 -1.902 1.00 1.00 70 ASN A C 3
ATOM 3818 O O . ASN A 1 70 ? 21.705 11.671 -3.061 1.00 1.00 70 ASN A O 3
ATOM 3829 N N . TRP A 1 71 ? 21.218 11.846 -0.872 1.00 1.00 71 TRP A N 3
ATOM 3830 C CA . TRP A 1 71 ? 19.796 11.551 -1.048 1.00 1.00 71 TRP A CA 3
ATOM 3831 C C . TRP A 1 71 ? 19.115 12.583 -1.937 1.00 1.00 71 TRP A C 3
ATOM 3832 O O . TRP A 1 71 ? 18.084 12.301 -2.548 1.00 1.00 71 TRP A O 3
ATOM 3853 N N . ASN A 1 72 ? 19.689 13.773 -2.003 1.00 1.00 72 ASN A N 3
ATOM 3854 C CA . ASN A 1 72 ? 19.120 14.838 -2.817 1.00 1.00 72 ASN A CA 3
ATOM 3855 C C . ASN A 1 72 ? 18.975 14.374 -4.264 1.00 1.00 72 ASN A C 3
ATOM 3856 O O . ASN A 1 72 ? 18.038 14.766 -4.961 1.00 1.00 72 ASN A O 3
ATOM 3867 N N . GLU A 1 73 ? 19.905 13.528 -4.702 1.00 1.00 73 GLU A N 3
ATOM 3868 C CA . GLU A 1 73 ? 19.877 12.994 -6.064 1.00 1.00 73 GLU A CA 3
ATOM 3869 C C . GLU A 1 73 ? 18.842 11.870 -6.188 1.00 1.00 73 GLU A C 3
ATOM 3870 O O . GLU A 1 73 ? 18.167 11.750 -7.207 1.00 1.00 73 GLU A O 3
ATOM 3882 N N . LEU A 1 74 ? 18.732 11.040 -5.153 1.00 1.00 74 LEU A N 3
ATOM 3883 C CA . LEU A 1 74 ? 17.784 9.925 -5.164 1.00 1.00 74 LEU A CA 3
ATOM 3884 C C . LEU A 1 74 ? 16.341 10.432 -5.136 1.00 1.00 74 LEU A C 3
ATOM 3885 O O . LEU A 1 74 ? 15.469 9.859 -5.782 1.00 1.00 74 LEU A O 3
ATOM 3901 N N . LEU A 1 75 ? 16.101 11.501 -4.366 1.00 1.00 75 LEU A N 3
ATOM 3902 C CA . LEU A 1 75 ? 14.750 12.067 -4.235 1.00 1.00 75 LEU A CA 3
ATOM 3903 C C . LEU A 1 75 ? 14.023 12.108 -5.599 1.00 1.00 75 LEU A C 3
ATOM 3904 O O . LEU A 1 75 ? 13.013 11.437 -5.785 1.00 1.00 75 LEU A O 3
ATOM 3920 N N . PRO A 1 76 ? 14.504 12.876 -6.545 1.00 1.00 76 PRO A N 3
ATOM 3921 C CA . PRO A 1 76 ? 13.851 12.987 -7.890 1.00 1.00 76 PRO A CA 3
ATOM 3922 C C . PRO A 1 76 ? 13.811 11.646 -8.634 1.00 1.00 76 PRO A C 3
ATOM 3923 O O . PRO A 1 76 ? 12.950 11.433 -9.489 1.00 1.00 76 PRO A O 3
ATOM 3934 N N . GLN A 1 77 ? 14.740 10.742 -8.317 1.00 1.00 77 GLN A N 3
ATOM 3935 C CA . GLN A 1 77 ? 14.772 9.431 -8.976 1.00 1.00 77 GLN A CA 3
ATOM 3936 C C . GLN A 1 77 ? 13.692 8.498 -8.421 1.00 1.00 77 GLN A C 3
ATOM 3937 O O . GLN A 1 77 ? 12.888 7.945 -9.169 1.00 1.00 77 GLN A O 3
ATOM 3951 N N . ILE A 1 78 ? 13.691 8.321 -7.101 1.00 1.00 78 ILE A N 3
ATOM 3952 C CA . ILE A 1 78 ? 12.718 7.438 -6.455 1.00 1.00 78 ILE A CA 3
ATOM 3953 C C . ILE A 1 78 ? 11.308 8.023 -6.537 1.00 1.00 78 ILE A C 3
ATOM 3954 O O . ILE A 1 78 ? 10.349 7.305 -6.821 1.00 1.00 78 ILE A O 3
ATOM 3970 N N . GLU A 1 79 ? 11.180 9.324 -6.294 1.00 1.00 79 GLU A N 3
ATOM 3971 C CA . GLU A 1 79 ? 9.870 9.972 -6.353 1.00 1.00 79 GLU A CA 3
ATOM 3972 C C . GLU A 1 79 ? 9.212 9.716 -7.709 1.00 1.00 79 GLU A C 3
ATOM 3973 O O . GLU A 1 79 ? 7.990 9.616 -7.802 1.00 1.00 79 GLU A O 3
ATOM 3985 N N . ASN A 1 80 ? 10.026 9.605 -8.753 1.00 1.00 80 ASN A N 3
ATOM 3986 C CA . ASN A 1 80 ? 9.495 9.356 -10.089 1.00 1.00 80 ASN A CA 3
ATOM 3987 C C . ASN A 1 80 ? 8.803 7.995 -10.141 1.00 1.00 80 ASN A C 3
ATOM 3988 O O . ASN A 1 80 ? 7.740 7.852 -10.744 1.00 1.00 80 ASN A O 3
ATOM 3999 N N . THR A 1 81 ? 9.411 6.997 -9.502 1.00 1.00 81 THR A N 3
ATOM 4000 C CA . THR A 1 81 ? 8.847 5.658 -9.476 1.00 1.00 81 THR A CA 3
ATOM 4001 C C . THR A 1 81 ? 7.517 5.656 -8.736 1.00 1.00 81 THR A C 3
ATOM 4002 O O . THR A 1 81 ? 6.509 5.159 -9.238 1.00 1.00 81 THR A O 3
ATOM 4013 N N . PHE A 1 82 ? 7.525 6.243 -7.547 1.00 1.00 82 PHE A N 3
ATOM 4014 C CA . PHE A 1 82 ? 6.317 6.342 -6.737 1.00 1.00 82 PHE A CA 3
ATOM 4015 C C . PHE A 1 82 ? 5.264 7.196 -7.458 1.00 1.00 82 PHE A C 3
ATOM 4016 O O . PHE A 1 82 ? 4.090 6.832 -7.527 1.00 1.00 82 PHE A O 3
ATOM 4033 N N . ALA A 1 83 ? 5.696 8.348 -7.959 1.00 1.00 83 ALA A N 3
ATOM 4034 C CA . ALA A 1 83 ? 4.787 9.266 -8.638 1.00 1.00 83 ALA A CA 3
ATOM 4035 C C . ALA A 1 83 ? 4.075 8.562 -9.784 1.00 1.00 83 ALA A C 3
ATOM 4036 O O . ALA A 1 83 ? 2.895 8.804 -10.035 1.00 1.00 83 ALA A O 3
ATOM 4043 N N . LYS A 1 84 ? 4.797 7.688 -10.474 1.00 1.00 84 LYS A N 3
ATOM 4044 C CA . LYS A 1 84 ? 4.217 6.952 -11.589 1.00 1.00 84 LYS A CA 3
ATOM 4045 C C . LYS A 1 84 ? 3.117 6.013 -11.095 1.00 1.00 84 LYS A C 3
ATOM 4046 O O . LYS A 1 84 ? 1.984 6.060 -11.575 1.00 1.00 84 LYS A O 3
ATOM 4065 N N . SER A 1 85 ? 3.467 5.149 -10.145 1.00 1.00 85 SER A N 3
ATOM 4066 C CA . SER A 1 85 ? 2.504 4.193 -9.609 1.00 1.00 85 SER A CA 3
ATOM 4067 C C . SER A 1 85 ? 1.303 4.924 -9.023 1.00 1.00 85 SER A C 3
ATOM 4068 O O . SER A 1 85 ? 0.157 4.532 -9.246 1.00 1.00 85 SER A O 3
ATOM 4076 N N . ASN A 1 86 ? 1.569 5.989 -8.279 1.00 1.00 86 ASN A N 3
ATOM 4077 C CA . ASN A 1 86 ? 0.498 6.768 -7.674 1.00 1.00 86 ASN A CA 3
ATOM 4078 C C . ASN A 1 86 ? -0.334 7.455 -8.753 1.00 1.00 86 ASN A C 3
ATOM 4079 O O . ASN A 1 86 ? 0.245 8.168 -9.555 1.00 1.00 86 ASN A O 3
ATOM 4090 N N . MET A 1 1 ? 3.082 -0.934 -0.710 1.00 1.00 1 MET A N 4
ATOM 4091 C CA . MET A 1 1 ? 3.656 -1.159 -2.066 1.00 1.00 1 MET A CA 4
ATOM 4092 C C . MET A 1 1 ? 4.121 0.171 -2.630 1.00 1.00 1 MET A C 4
ATOM 4093 O O . MET A 1 1 ? 4.570 0.246 -3.773 1.00 1.00 1 MET A O 4
ATOM 4109 N N . GLU A 1 2 ? 4.001 1.230 -1.832 1.00 1.00 2 GLU A N 4
ATOM 4110 C CA . GLU A 1 2 ? 4.409 2.568 -2.286 1.00 1.00 2 GLU A CA 4
ATOM 4111 C C . GLU A 1 2 ? 4.970 3.371 -1.129 1.00 1.00 2 GLU A C 4
ATOM 4112 O O . GLU A 1 2 ? 4.457 3.306 -0.014 1.00 1.00 2 GLU A O 4
ATOM 4124 N N . ILE A 1 3 ? 6.046 4.117 -1.395 1.00 1.00 3 ILE A N 4
ATOM 4125 C CA . ILE A 1 3 ? 6.680 4.912 -0.347 1.00 1.00 3 ILE A CA 4
ATOM 4126 C C . ILE A 1 3 ? 5.636 5.713 0.423 1.00 1.00 3 ILE A C 4
ATOM 4127 O O . ILE A 1 3 ? 4.565 6.008 -0.104 1.00 1.00 3 ILE A O 4
ATOM 4143 N N . ILE A 1 4 ? 5.968 6.065 1.664 1.00 1.00 4 ILE A N 4
ATOM 4144 C CA . ILE A 1 4 ? 5.054 6.843 2.529 1.00 1.00 4 ILE A CA 4
ATOM 4145 C C . ILE A 1 4 ? 5.775 8.030 3.160 1.00 1.00 4 ILE A C 4
ATOM 4146 O O . ILE A 1 4 ? 5.255 9.143 3.181 1.00 1.00 4 ILE A O 4
ATOM 4162 N N . ALA A 1 5 ? 6.964 7.781 3.685 1.00 1.00 5 ALA A N 4
ATOM 4163 C CA . ALA A 1 5 ? 7.734 8.832 4.326 1.00 1.00 5 ALA A CA 4
ATOM 4164 C C . ALA A 1 5 ? 9.143 8.348 4.583 1.00 1.00 5 ALA A C 4
ATOM 4165 O O . ALA A 1 5 ? 9.386 7.150 4.722 1.00 1.00 5 ALA A O 4
ATOM 4172 N N . ILE A 1 6 ? 10.071 9.300 4.632 1.00 1.00 6 ILE A N 4
ATOM 4173 C CA . ILE A 1 6 ? 11.480 9.012 4.851 1.00 1.00 6 ILE A CA 4
ATOM 4174 C C . ILE A 1 6 ? 11.875 9.476 6.251 1.00 1.00 6 ILE A C 4
ATOM 4175 O O . ILE A 1 6 ? 11.792 10.661 6.574 1.00 1.00 6 ILE A O 4
ATOM 4191 N N . SER A 1 7 ? 12.308 8.524 7.076 1.00 1.00 7 SER A N 4
ATOM 4192 C CA . SER A 1 7 ? 12.726 8.813 8.447 1.00 1.00 7 SER A CA 4
ATOM 4193 C C . SER A 1 7 ? 14.243 8.986 8.490 1.00 1.00 7 SER A C 4
ATOM 4194 O O . SER A 1 7 ? 14.995 8.035 8.268 1.00 1.00 7 SER A O 4
ATOM 4202 N N . GLU A 1 8 ? 14.681 10.211 8.779 1.00 1.00 8 GLU A N 4
ATOM 4203 C CA . GLU A 1 8 ? 16.105 10.511 8.863 1.00 1.00 8 GLU A CA 4
ATOM 4204 C C . GLU A 1 8 ? 16.626 10.061 10.209 1.00 1.00 8 GLU A C 4
ATOM 4205 O O . GLU A 1 8 ? 16.184 10.549 11.250 1.00 1.00 8 GLU A O 4
ATOM 4217 N N . THR A 1 9 ? 17.559 9.115 10.181 1.00 1.00 9 THR A N 4
ATOM 4218 C CA . THR A 1 9 ? 18.134 8.570 11.414 1.00 1.00 9 THR A CA 4
ATOM 4219 C C . THR A 1 9 ? 19.385 9.357 11.806 1.00 1.00 9 THR A C 4
ATOM 4220 O O . THR A 1 9 ? 19.815 10.251 11.073 1.00 1.00 9 THR A O 4
ATOM 4231 N N . PRO A 1 10 ? 19.985 9.041 12.938 1.00 1.00 10 PRO A N 4
ATOM 4232 C CA . PRO A 1 10 ? 21.220 9.734 13.407 1.00 1.00 10 PRO A CA 4
ATOM 4233 C C . PRO A 1 10 ? 22.408 9.482 12.472 1.00 1.00 10 PRO A C 4
ATOM 4234 O O . PRO A 1 10 ? 23.548 9.775 12.828 1.00 1.00 10 PRO A O 4
ATOM 4245 N N . ASN A 1 11 ? 22.152 8.932 11.281 1.00 1.00 11 ASN A N 4
ATOM 4246 C CA . ASN A 1 11 ? 23.221 8.651 10.332 1.00 1.00 11 ASN A CA 4
ATOM 4247 C C . ASN A 1 11 ? 23.296 9.767 9.303 1.00 1.00 11 ASN A C 4
ATOM 4248 O O . ASN A 1 11 ? 22.531 10.728 9.368 1.00 1.00 11 ASN A O 4
ATOM 4259 N N . HIS A 1 12 ? 24.233 9.637 8.361 1.00 1.00 12 HIS A N 4
ATOM 4260 C CA . HIS A 1 12 ? 24.431 10.645 7.304 1.00 1.00 12 HIS A CA 4
ATOM 4261 C C . HIS A 1 12 ? 24.045 10.107 5.925 1.00 1.00 12 HIS A C 4
ATOM 4262 O O . HIS A 1 12 ? 23.153 10.642 5.267 1.00 1.00 12 HIS A O 4
ATOM 4277 N N . ASN A 1 13 ? 24.738 9.054 5.484 1.00 1.00 13 ASN A N 4
ATOM 4278 C CA . ASN A 1 13 ? 24.482 8.450 4.173 1.00 1.00 13 ASN A CA 4
ATOM 4279 C C . ASN A 1 13 ? 23.477 7.304 4.275 1.00 1.00 13 ASN A C 4
ATOM 4280 O O . ASN A 1 13 ? 23.164 6.665 3.271 1.00 1.00 13 ASN A O 4
ATOM 4291 N N . THR A 1 14 ? 22.971 7.044 5.490 1.00 1.00 14 THR A N 4
ATOM 4292 C CA . THR A 1 14 ? 21.994 5.967 5.715 1.00 1.00 14 THR A CA 4
ATOM 4293 C C . THR A 1 14 ? 20.674 6.564 6.183 1.00 1.00 14 THR A C 4
ATOM 4294 O O . THR A 1 14 ? 20.638 7.355 7.126 1.00 1.00 14 THR A O 4
ATOM 4305 N N . MET A 1 15 ? 19.589 6.180 5.512 1.00 1.00 15 MET A N 4
ATOM 4306 C CA . MET A 1 15 ? 18.249 6.671 5.846 1.00 1.00 15 MET A CA 4
ATOM 4307 C C . MET A 1 15 ? 17.264 5.515 5.856 1.00 1.00 15 MET A C 4
ATOM 4308 O O . MET A 1 15 ? 17.380 4.577 5.068 1.00 1.00 15 MET A O 4
ATOM 4322 N N . LYS A 1 16 ? 16.283 5.596 6.754 1.00 1.00 16 LYS A N 4
ATOM 4323 C CA . LYS A 1 16 ? 15.260 4.555 6.873 1.00 1.00 16 LYS A CA 4
ATOM 4324 C C . LYS A 1 16 ? 14.036 4.962 6.071 1.00 1.00 16 LYS A C 4
ATOM 4325 O O . LYS A 1 16 ? 13.517 6.064 6.242 1.00 1.00 16 LYS A O 4
ATOM 4344 N N . VAL A 1 17 ? 13.567 4.064 5.204 1.00 1.00 17 VAL A N 4
ATOM 4345 C CA . VAL A 1 17 ? 12.383 4.335 4.383 1.00 1.00 17 VAL A CA 4
ATOM 4346 C C . VAL A 1 17 ? 11.205 3.548 4.930 1.00 1.00 17 VAL A C 4
ATOM 4347 O O . VAL A 1 17 ? 11.136 2.331 4.766 1.00 1.00 17 VAL A O 4
ATOM 4360 N N . SER A 1 18 ? 10.283 4.253 5.592 1.00 1.00 18 SER A N 4
ATOM 4361 C CA . SER A 1 18 ? 9.095 3.626 6.174 1.00 1.00 18 SER A CA 4
ATOM 4362 C C . SER A 1 18 ? 7.960 3.636 5.152 1.00 1.00 18 SER A C 4
ATOM 4363 O O . SER A 1 18 ? 7.692 4.661 4.522 1.00 1.00 18 SER A O 4
ATOM 4371 N N . LEU A 1 19 ? 7.305 2.490 4.989 1.00 1.00 19 LEU A N 4
ATOM 4372 C CA . LEU A 1 19 ? 6.209 2.358 4.037 1.00 1.00 19 LEU A CA 4
ATOM 4373 C C . LEU A 1 19 ? 5.384 1.121 4.346 1.00 1.00 19 LEU A C 4
ATOM 4374 O O . LEU A 1 19 ? 5.889 0.154 4.916 1.00 1.00 19 LEU A O 4
ATOM 4390 N N . SER A 1 20 ? 4.117 1.153 3.959 1.00 1.00 20 SER A N 4
ATOM 4391 C CA . SER A 1 20 ? 3.228 0.020 4.188 1.00 1.00 20 SER A CA 4
ATOM 4392 C C . SER A 1 20 ? 3.492 -1.091 3.173 1.00 1.00 20 SER A C 4
ATOM 4393 O O . SER A 1 20 ? 3.021 -1.030 2.037 1.00 1.00 20 SER A O 4
ATOM 4401 N N . GLU A 1 21 ? 4.234 -2.113 3.600 1.00 1.00 21 GLU A N 4
ATOM 4402 C CA . GLU A 1 21 ? 4.546 -3.260 2.738 1.00 1.00 21 GLU A CA 4
ATOM 4403 C C . GLU A 1 21 ? 4.627 -4.543 3.566 1.00 1.00 21 GLU A C 4
ATOM 4404 O O . GLU A 1 21 ? 5.706 -5.116 3.735 1.00 1.00 21 GLU A O 4
ATOM 4416 N N . PRO A 1 22 ? 3.500 -5.014 4.068 1.00 1.00 22 PRO A N 4
ATOM 4417 C CA . PRO A 1 22 ? 3.450 -6.266 4.874 1.00 1.00 22 PRO A CA 4
ATOM 4418 C C . PRO A 1 22 ? 3.929 -7.475 4.067 1.00 1.00 22 PRO A C 4
ATOM 4419 O O . PRO A 1 22 ? 5.025 -7.983 4.299 1.00 1.00 22 PRO A O 4
ATOM 4430 N N . ARG A 1 23 ? 3.098 -7.916 3.123 1.00 1.00 23 ARG A N 4
ATOM 4431 C CA . ARG A 1 23 ? 3.420 -9.067 2.281 1.00 1.00 23 ARG A CA 4
ATOM 4432 C C . ARG A 1 23 ? 3.929 -10.239 3.122 1.00 1.00 23 ARG A C 4
ATOM 4433 O O . ARG A 1 23 ? 5.063 -10.236 3.598 1.00 1.00 23 ARG A O 4
ATOM 4454 N N . GLN A 1 24 ? 3.086 -11.249 3.293 1.00 1.00 24 GLN A N 4
ATOM 4455 C CA . GLN A 1 24 ? 3.474 -12.418 4.074 1.00 1.00 24 GLN A CA 4
ATOM 4456 C C . GLN A 1 24 ? 4.734 -13.067 3.498 1.00 1.00 24 GLN A C 4
ATOM 4457 O O . GLN A 1 24 ? 5.238 -14.049 4.045 1.00 1.00 24 GLN A O 4
ATOM 4471 N N . ASP A 1 25 ? 5.230 -12.511 2.386 1.00 1.00 25 ASP A N 4
ATOM 4472 C CA . ASP A 1 25 ? 6.431 -13.023 1.714 1.00 1.00 25 ASP A CA 4
ATOM 4473 C C . ASP A 1 25 ? 7.549 -11.984 1.727 1.00 1.00 25 ASP A C 4
ATOM 4474 O O . ASP A 1 25 ? 8.322 -11.887 0.772 1.00 1.00 25 ASP A O 4
ATOM 4483 N N . ASN A 1 26 ? 7.640 -11.216 2.820 1.00 1.00 26 ASN A N 4
ATOM 4484 C CA . ASN A 1 26 ? 8.684 -10.191 2.961 1.00 1.00 26 ASN A CA 4
ATOM 4485 C C . ASN A 1 26 ? 10.017 -10.715 2.471 1.00 1.00 26 ASN A C 4
ATOM 4486 O O . ASN A 1 26 ? 10.613 -10.126 1.575 1.00 1.00 26 ASN A O 4
ATOM 4497 N N . SER A 1 27 ? 10.457 -11.828 3.044 1.00 1.00 27 SER A N 4
ATOM 4498 C CA . SER A 1 27 ? 11.715 -12.439 2.653 1.00 1.00 27 SER A CA 4
ATOM 4499 C C . SER A 1 27 ? 12.849 -11.430 2.769 1.00 1.00 27 SER A C 4
ATOM 4500 O O . SER A 1 27 ? 12.812 -10.353 2.178 1.00 1.00 27 SER A O 4
ATOM 4508 N N . PHE A 1 28 ? 13.864 -11.784 3.537 1.00 1.00 28 PHE A N 4
ATOM 4509 C CA . PHE A 1 28 ? 15.017 -10.898 3.734 1.00 1.00 28 PHE A CA 4
ATOM 4510 C C . PHE A 1 28 ? 16.172 -11.323 2.835 1.00 1.00 28 PHE A C 4
ATOM 4511 O O . PHE A 1 28 ? 16.565 -12.487 2.821 1.00 1.00 28 PHE A O 4
ATOM 4528 N N . THR A 1 29 ? 16.703 -10.365 2.075 1.00 1.00 29 THR A N 4
ATOM 4529 C CA . THR A 1 29 ? 17.799 -10.636 1.163 1.00 1.00 29 THR A CA 4
ATOM 4530 C C . THR A 1 29 ? 18.406 -9.322 0.698 1.00 1.00 29 THR A C 4
ATOM 4531 O O . THR A 1 29 ? 17.701 -8.324 0.534 1.00 1.00 29 THR A O 4
ATOM 4542 N N . THR A 1 30 ? 19.718 -9.333 0.496 1.00 1.00 30 THR A N 4
ATOM 4543 C CA . THR A 1 30 ? 20.459 -8.143 0.049 1.00 1.00 30 THR A CA 4
ATOM 4544 C C . THR A 1 30 ? 20.803 -8.246 -1.435 1.00 1.00 30 THR A C 4
ATOM 4545 O O . THR A 1 30 ? 21.544 -9.135 -1.856 1.00 1.00 30 THR A O 4
ATOM 4556 N N . TYR A 1 31 ? 20.259 -7.316 -2.218 1.00 1.00 31 TYR A N 4
ATOM 4557 C CA . TYR A 1 31 ? 20.496 -7.268 -3.665 1.00 1.00 31 TYR A CA 4
ATOM 4558 C C . TYR A 1 31 ? 20.639 -5.827 -4.135 1.00 1.00 31 TYR A C 4
ATOM 4559 O O . TYR A 1 31 ? 20.391 -4.888 -3.382 1.00 1.00 31 TYR A O 4
ATOM 4577 N N . THR A 1 32 ? 21.016 -5.663 -5.393 1.00 1.00 32 THR A N 4
ATOM 4578 C CA . THR A 1 32 ? 21.157 -4.335 -5.970 1.00 1.00 32 THR A CA 4
ATOM 4579 C C . THR A 1 32 ? 21.409 -4.441 -7.472 1.00 1.00 32 THR A C 4
ATOM 4580 O O . THR A 1 32 ? 22.445 -4.946 -7.895 1.00 1.00 32 THR A O 4
ATOM 4591 N N . ALA A 1 33 ? 20.468 -3.949 -8.272 1.00 1.00 33 ALA A N 4
ATOM 4592 C CA . ALA A 1 33 ? 20.614 -3.985 -9.731 1.00 1.00 33 ALA A CA 4
ATOM 4593 C C . ALA A 1 33 ? 19.301 -3.594 -10.406 1.00 1.00 33 ALA A C 4
ATOM 4594 O O . ALA A 1 33 ? 18.234 -4.078 -10.031 1.00 1.00 33 ALA A O 4
ATOM 4601 N N . ALA A 1 34 ? 19.396 -2.750 -11.430 1.00 1.00 34 ALA A N 4
ATOM 4602 C CA . ALA A 1 34 ? 18.222 -2.334 -12.192 1.00 1.00 34 ALA A CA 4
ATOM 4603 C C . ALA A 1 34 ? 17.926 -3.345 -13.299 1.00 1.00 34 ALA A C 4
ATOM 4604 O O . ALA A 1 34 ? 18.805 -3.714 -14.079 1.00 1.00 34 ALA A O 4
ATOM 4611 N N . GLN A 1 35 ? 16.675 -3.783 -13.345 1.00 1.00 35 GLN A N 4
ATOM 4612 C CA . GLN A 1 35 ? 16.234 -4.754 -14.347 1.00 1.00 35 GLN A CA 4
ATOM 4613 C C . GLN A 1 35 ? 14.713 -4.796 -14.427 1.00 1.00 35 GLN A C 4
ATOM 4614 O O . GLN A 1 35 ? 14.019 -4.327 -13.524 1.00 1.00 35 GLN A O 4
ATOM 4628 N N . GLU A 1 36 ? 14.202 -5.360 -15.521 1.00 1.00 36 GLU A N 4
ATOM 4629 C CA . GLU A 1 36 ? 12.757 -5.467 -15.725 1.00 1.00 36 GLU A CA 4
ATOM 4630 C C . GLU A 1 36 ? 12.208 -6.690 -15.002 1.00 1.00 36 GLU A C 4
ATOM 4631 O O . GLU A 1 36 ? 12.858 -7.734 -14.940 1.00 1.00 36 GLU A O 4
ATOM 4643 N N . GLY A 1 37 ? 10.999 -6.549 -14.459 1.00 1.00 37 GLY A N 4
ATOM 4644 C CA . GLY A 1 37 ? 10.336 -7.639 -13.738 1.00 1.00 37 GLY A CA 4
ATOM 4645 C C . GLY A 1 37 ? 10.485 -7.457 -12.246 1.00 1.00 37 GLY A C 4
ATOM 4646 O O . GLY A 1 37 ? 9.636 -7.900 -11.474 1.00 1.00 37 GLY A O 4
ATOM 4650 N N . GLN A 1 38 ? 11.571 -6.804 -11.833 1.00 1.00 38 GLN A N 4
ATOM 4651 C CA . GLN A 1 38 ? 11.814 -6.580 -10.403 1.00 1.00 38 GLN A CA 4
ATOM 4652 C C . GLN A 1 38 ? 11.289 -5.205 -9.966 1.00 1.00 38 GLN A C 4
ATOM 4653 O O . GLN A 1 38 ? 11.339 -4.250 -10.741 1.00 1.00 38 GLN A O 4
ATOM 4667 N N . PRO A 1 39 ? 10.806 -5.071 -8.738 1.00 1.00 39 PRO A N 4
ATOM 4668 C CA . PRO A 1 39 ? 10.297 -3.767 -8.224 1.00 1.00 39 PRO A CA 4
ATOM 4669 C C . PRO A 1 39 ? 11.186 -2.581 -8.630 1.00 1.00 39 PRO A C 4
ATOM 4670 O O . PRO A 1 39 ? 12.407 -2.615 -8.474 1.00 1.00 39 PRO A O 4
ATOM 4681 N N . GLU A 1 40 ? 10.546 -1.544 -9.154 1.00 1.00 40 GLU A N 4
ATOM 4682 C CA . GLU A 1 40 ? 11.262 -0.345 -9.579 1.00 1.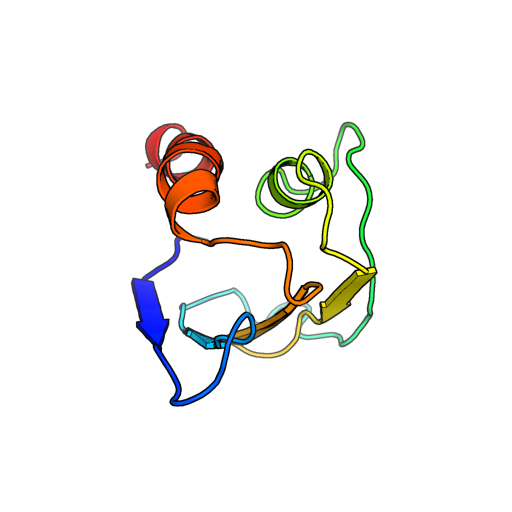00 40 GLU A CA 4
ATOM 4683 C C . GLU A 1 40 ? 11.895 0.340 -8.381 1.00 1.00 40 GLU A C 4
ATOM 4684 O O . GLU A 1 40 ? 12.883 1.043 -8.526 1.00 1.00 40 GLU A O 4
ATOM 4696 N N . PHE A 1 41 ? 11.321 0.133 -7.200 1.00 1.00 41 PHE A N 4
ATOM 4697 C CA . PHE A 1 41 ? 11.844 0.755 -5.986 1.00 1.00 41 PHE A CA 4
ATOM 4698 C C . PHE A 1 41 ? 13.308 0.375 -5.744 1.00 1.00 41 PHE A C 4
ATOM 4699 O O . PHE A 1 41 ? 13.913 0.829 -4.772 1.00 1.00 41 PHE A O 4
ATOM 4716 N N . ILE A 1 42 ? 13.866 -0.465 -6.620 1.00 1.00 42 ILE A N 4
ATOM 4717 C CA . ILE A 1 42 ? 15.263 -0.917 -6.494 1.00 1.00 42 ILE A CA 4
ATOM 4718 C C . ILE A 1 42 ? 16.105 -0.401 -7.657 1.00 1.00 42 ILE A C 4
ATOM 4719 O O . ILE A 1 42 ? 17.291 -0.111 -7.503 1.00 1.00 42 ILE A O 4
ATOM 4735 N N . ASN A 1 43 ? 15.495 -0.310 -8.827 1.00 1.00 43 ASN A N 4
ATOM 4736 C CA . ASN A 1 43 ? 16.221 0.147 -10.003 1.00 1.00 43 ASN A CA 4
ATOM 4737 C C . ASN A 1 43 ? 16.703 1.585 -9.833 1.00 1.00 43 ASN A C 4
ATOM 4738 O O . ASN A 1 43 ? 17.813 1.931 -10.242 1.00 1.00 43 ASN A O 4
ATOM 4749 N N . ARG A 1 44 ? 15.855 2.415 -9.241 1.00 1.00 44 ARG A N 4
ATOM 4750 C CA . ARG A 1 44 ? 16.179 3.826 -9.031 1.00 1.00 44 ARG A CA 4
ATOM 4751 C C . ARG A 1 44 ? 17.459 3.933 -8.201 1.00 1.00 44 ARG A C 4
ATOM 4752 O O . ARG A 1 44 ? 18.334 4.743 -8.489 1.00 1.00 44 ARG A O 4
ATOM 4773 N N . LEU A 1 45 ? 17.543 3.126 -7.153 1.00 1.00 45 LEU A N 4
ATOM 4774 C CA . LEU A 1 45 ? 18.694 3.160 -6.269 1.00 1.00 45 LEU A CA 4
ATOM 4775 C C . LEU A 1 45 ? 19.968 2.765 -7.014 1.00 1.00 45 LEU A C 4
ATOM 4776 O O . LEU A 1 45 ? 21.021 3.365 -6.806 1.00 1.00 45 LEU A O 4
ATOM 4792 N N . PHE A 1 46 ? 19.879 1.753 -7.876 1.00 1.00 46 PHE A N 4
ATOM 4793 C CA . PHE A 1 46 ? 21.037 1.296 -8.621 1.00 1.00 46 PHE A CA 4
ATOM 4794 C C . PHE A 1 46 ? 21.318 2.234 -9.784 1.00 1.00 46 PHE A C 4
ATOM 4795 O O . PHE A 1 46 ? 22.096 1.915 -10.681 1.00 1.00 46 PHE A O 4
ATOM 4812 N N . GLU A 1 47 ? 20.665 3.391 -9.770 1.00 1.00 47 GLU A N 4
ATOM 4813 C CA . GLU A 1 47 ? 20.847 4.376 -10.847 1.00 1.00 47 GLU A CA 4
ATOM 4814 C C . GLU A 1 47 ? 22.010 5.314 -10.536 1.00 1.00 47 GLU A C 4
ATOM 4815 O O . GLU A 1 47 ? 22.668 5.821 -11.443 1.00 1.00 47 GLU A O 4
ATOM 4827 N N . ILE A 1 48 ? 22.247 5.543 -9.244 1.00 1.00 48 ILE A N 4
ATOM 4828 C CA . ILE A 1 48 ? 23.322 6.434 -8.786 1.00 1.00 48 ILE A CA 4
ATOM 4829 C C . ILE A 1 48 ? 24.354 5.653 -7.984 1.00 1.00 48 ILE A C 4
ATOM 4830 O O . ILE A 1 48 ? 24.008 4.768 -7.204 1.00 1.00 48 ILE A O 4
ATOM 4846 N N . GLU A 1 49 ? 25.621 5.989 -8.190 1.00 1.00 49 GLU A N 4
ATOM 4847 C CA . GLU A 1 49 ? 26.705 5.322 -7.488 1.00 1.00 49 GLU A CA 4
ATOM 4848 C C . GLU A 1 49 ? 26.666 5.647 -6.005 1.00 1.00 49 GLU A C 4
ATOM 4849 O O . GLU A 1 49 ? 26.376 6.779 -5.624 1.00 1.00 49 GLU A O 4
ATOM 4861 N N . GLY A 1 50 ? 26.978 4.656 -5.172 1.00 1.00 50 GLY A N 4
ATOM 4862 C CA . GLY A 1 50 ? 26.997 4.854 -3.722 1.00 1.00 50 GLY A CA 4
ATOM 4863 C C . GLY A 1 50 ? 26.352 3.687 -3.004 1.00 1.00 50 GLY A C 4
ATOM 4864 O O . GLY A 1 50 ? 26.838 3.258 -1.961 1.00 1.00 50 GLY A O 4
ATOM 4868 N N . VAL A 1 51 ? 25.259 3.176 -3.561 1.00 1.00 51 VAL A N 4
ATOM 4869 C CA . VAL A 1 51 ? 24.561 2.064 -2.944 1.00 1.00 51 VAL A CA 4
ATOM 4870 C C . VAL A 1 51 ? 25.424 0.809 -2.950 1.00 1.00 51 VAL A C 4
ATOM 4871 O O . VAL A 1 51 ? 25.886 0.363 -3.998 1.00 1.00 51 VAL A O 4
ATOM 4884 N N . LYS A 1 52 ? 25.640 0.234 -1.770 1.00 1.00 52 LYS A N 4
ATOM 4885 C CA . LYS A 1 52 ? 26.439 -0.984 -1.656 1.00 1.00 52 LYS A CA 4
ATOM 4886 C C . LYS A 1 52 ? 25.525 -2.201 -1.668 1.00 1.00 52 LYS A C 4
ATOM 4887 O O . LYS A 1 52 ? 25.812 -3.200 -2.325 1.00 1.00 52 LYS A O 4
ATOM 4906 N N . SER A 1 53 ? 24.422 -2.107 -0.931 1.00 1.00 53 SER A N 4
ATOM 4907 C CA . SER A 1 53 ? 23.459 -3.203 -0.855 1.00 1.00 53 SER A CA 4
ATOM 4908 C C . SER A 1 53 ? 22.105 -2.671 -0.407 1.00 1.00 53 SER A C 4
ATOM 4909 O O . SER A 1 53 ? 22.021 -1.622 0.229 1.00 1.00 53 SER A O 4
ATOM 4917 N N . ILE A 1 54 ? 21.047 -3.411 -0.742 1.00 1.00 54 ILE A N 4
ATOM 4918 C CA . ILE A 1 54 ? 19.677 -3.027 -0.376 1.00 1.00 54 ILE A CA 4
ATOM 4919 C C . ILE A 1 54 ? 18.989 -4.209 0.291 1.00 1.00 54 ILE A C 4
ATOM 4920 O O . ILE A 1 54 ? 18.870 -5.274 -0.302 1.00 1.00 54 ILE A O 4
ATOM 4936 N N . PHE A 1 55 ? 18.503 -3.996 1.510 1.00 1.00 55 PHE A N 4
ATOM 4937 C CA . PHE A 1 55 ? 17.794 -5.027 2.269 1.00 1.00 55 PHE A CA 4
ATOM 4938 C C . PHE A 1 55 ? 16.302 -4.788 2.201 1.00 1.00 55 PHE A C 4
ATOM 4939 O O . PHE A 1 55 ? 15.843 -3.650 2.304 1.00 1.00 55 PHE A O 4
ATOM 4956 N N . TYR A 1 56 ? 15.548 -5.875 2.043 1.00 1.00 56 TYR A N 4
ATOM 4957 C CA . TYR A 1 56 ? 14.082 -5.805 1.972 1.00 1.00 56 TYR A CA 4
ATOM 4958 C C . TYR A 1 56 ? 13.461 -6.756 2.992 1.00 1.00 56 TYR A C 4
ATOM 4959 O O . TYR A 1 56 ? 13.560 -7.970 2.861 1.00 1.00 56 TYR A O 4
ATOM 4977 N N . VAL A 1 57 ? 12.806 -6.187 3.995 1.00 1.00 57 VAL A N 4
ATOM 4978 C CA . VAL A 1 57 ? 12.157 -6.996 5.018 1.00 1.00 57 VAL A CA 4
ATOM 4979 C C . VAL A 1 57 ? 11.200 -6.149 5.845 1.00 1.00 57 VAL A C 4
ATOM 4980 O O . VAL A 1 57 ? 11.379 -4.944 5.954 1.00 1.00 57 VAL A O 4
ATOM 4993 N N . LEU A 1 58 ? 10.198 -6.782 6.446 1.00 1.00 58 LEU A N 4
ATOM 4994 C CA . LEU A 1 58 ? 9.244 -6.054 7.285 1.00 1.00 58 LEU A CA 4
ATOM 4995 C C . LEU A 1 58 ? 8.609 -4.887 6.516 1.00 1.00 58 LEU A C 4
ATOM 4996 O O . LEU A 1 58 ? 8.654 -4.824 5.285 1.00 1.00 58 LEU A O 4
ATOM 5012 N N . ASP A 1 59 ? 8.013 -3.976 7.271 1.00 1.00 59 ASP A N 4
ATOM 5013 C CA . ASP A 1 59 ? 7.356 -2.796 6.711 1.00 1.00 59 ASP A CA 4
ATOM 5014 C C . ASP A 1 59 ? 8.348 -1.650 6.539 1.00 1.00 59 ASP A C 4
ATOM 5015 O O . ASP A 1 59 ? 7.950 -0.511 6.310 1.00 1.00 59 ASP A O 4
ATOM 5024 N N . PHE A 1 60 ? 9.646 -1.952 6.648 1.00 1.00 60 PHE A N 4
ATOM 5025 C CA . PHE A 1 60 ? 10.689 -0.932 6.493 1.00 1.00 60 PHE A CA 4
ATOM 5026 C C . PHE A 1 60 ? 11.947 -1.558 5.898 1.00 1.00 60 PHE A C 4
ATOM 5027 O O . PHE A 1 60 ? 12.159 -2.760 5.995 1.00 1.00 60 PHE A O 4
ATOM 5044 N N . ILE A 1 61 ? 12.778 -0.725 5.286 1.00 1.00 61 ILE A N 4
ATOM 5045 C CA . ILE A 1 61 ? 14.023 -1.173 4.665 1.00 1.00 61 ILE A CA 4
ATOM 5046 C C . ILE A 1 61 ? 15.180 -0.258 5.045 1.00 1.00 61 ILE A C 4
ATOM 5047 O O . ILE A 1 61 ? 14.975 0.854 5.533 1.00 1.00 61 ILE A O 4
ATOM 5063 N N . SER A 1 62 ? 16.398 -0.737 4.802 1.00 1.00 62 SER A N 4
ATOM 5064 C CA . SER A 1 62 ? 17.614 0.028 5.096 1.00 1.00 62 SER A CA 4
ATOM 5065 C C . SER A 1 62 ? 18.574 -0.072 3.919 1.00 1.00 62 SER A C 4
ATOM 5066 O O . SER A 1 62 ? 18.792 -1.157 3.376 1.00 1.00 62 SER A O 4
ATOM 5074 N N . ILE A 1 63 ? 19.138 1.073 3.524 1.00 1.00 63 ILE A N 4
ATOM 5075 C CA . ILE A 1 63 ? 20.071 1.144 2.398 1.00 1.00 63 ILE A CA 4
ATOM 5076 C C . ILE A 1 63 ? 21.426 1.642 2.879 1.00 1.00 63 ILE A C 4
ATOM 5077 O O . ILE A 1 63 ? 21.522 2.649 3.581 1.00 1.00 63 ILE A O 4
ATOM 5093 N N . ASP A 1 64 ? 22.467 0.923 2.482 1.00 1.00 64 ASP A N 4
ATOM 5094 C CA . ASP A 1 64 ? 23.839 1.274 2.850 1.00 1.00 64 ASP A CA 4
ATOM 5095 C C . ASP A 1 64 ? 24.525 1.991 1.700 1.00 1.00 64 ASP A C 4
ATOM 5096 O O . ASP A 1 64 ? 24.938 1.358 0.728 1.00 1.00 64 ASP A O 4
ATOM 5105 N N . LYS A 1 65 ? 24.643 3.316 1.816 1.00 1.00 65 LYS A N 4
ATOM 5106 C CA . LYS A 1 65 ? 25.279 4.133 0.781 1.00 1.00 65 LYS A CA 4
ATOM 5107 C C . LYS A 1 65 ? 26.605 4.696 1.277 1.00 1.00 65 LYS A C 4
ATOM 5108 O O . LYS A 1 65 ? 26.729 5.078 2.440 1.00 1.00 65 LYS A O 4
ATOM 5127 N N . GLU A 1 66 ? 27.588 4.753 0.388 1.00 1.00 66 GLU A N 4
ATOM 5128 C CA . GLU A 1 66 ? 28.894 5.276 0.749 1.00 1.00 66 GLU A CA 4
ATOM 5129 C C . GLU A 1 66 ? 28.783 6.752 1.124 1.00 1.00 66 GLU A C 4
ATOM 5130 O O . GLU A 1 66 ? 27.728 7.370 0.971 1.00 1.00 66 GLU A O 4
ATOM 5142 N N . ASP A 1 67 ? 29.886 7.305 1.609 1.00 1.00 67 ASP A N 4
ATOM 5143 C CA . ASP A 1 67 ? 29.928 8.707 1.996 1.00 1.00 67 ASP A CA 4
ATOM 5144 C C . ASP A 1 67 ? 29.861 9.613 0.769 1.00 1.00 67 ASP A C 4
ATOM 5145 O O . ASP A 1 67 ? 29.640 10.817 0.897 1.00 1.00 67 ASP A O 4
ATOM 5154 N N . ASN A 1 68 ? 30.068 9.041 -0.424 1.00 1.00 68 ASN A N 4
ATOM 5155 C CA . ASN A 1 68 ? 30.046 9.820 -1.664 1.00 1.00 68 ASN A CA 4
ATOM 5156 C C . ASN A 1 68 ? 28.636 9.874 -2.238 1.00 1.00 68 ASN A C 4
ATOM 5157 O O . ASN A 1 68 ? 28.439 10.327 -3.366 1.00 1.00 68 ASN A O 4
ATOM 5168 N N . ALA A 1 69 ? 27.654 9.405 -1.461 1.00 1.00 69 ALA A N 4
ATOM 5169 C CA . ALA A 1 69 ? 26.252 9.400 -1.892 1.00 1.00 69 ALA A CA 4
ATOM 5170 C C . ALA A 1 69 ? 25.495 10.542 -1.229 1.00 1.00 69 ALA A C 4
ATOM 5171 O O . ALA A 1 69 ? 25.826 10.954 -0.117 1.00 1.00 69 ALA A O 4
ATOM 5178 N N . ASN A 1 70 ? 24.472 11.041 -1.913 1.00 1.00 70 ASN A N 4
ATOM 5179 C CA . ASN A 1 70 ? 23.653 12.135 -1.391 1.00 1.00 70 ASN A CA 4
ATOM 5180 C C . ASN A 1 70 ? 22.194 11.927 -1.807 1.00 1.00 70 ASN A C 4
ATOM 5181 O O . ASN A 1 70 ? 21.887 11.727 -2.983 1.00 1.00 70 ASN A O 4
ATOM 5192 N N . TRP A 1 71 ? 21.302 11.958 -0.826 1.00 1.00 71 TRP A N 4
ATOM 5193 C CA . TRP A 1 71 ? 19.883 11.758 -1.087 1.00 1.00 71 TRP A CA 4
ATOM 5194 C C . TRP A 1 71 ? 19.328 12.883 -1.958 1.00 1.00 71 TRP A C 4
ATOM 5195 O O . TRP A 1 71 ? 18.275 12.738 -2.573 1.00 1.00 71 TRP A O 4
ATOM 5216 N N . ASN A 1 72 ? 20.036 14.009 -1.996 1.00 1.00 72 ASN A N 4
ATOM 5217 C CA . ASN A 1 72 ? 19.590 15.156 -2.788 1.00 1.00 72 ASN A CA 4
ATOM 5218 C C . ASN A 1 72 ? 19.338 14.751 -4.244 1.00 1.00 72 ASN A C 4
ATOM 5219 O O . ASN A 1 72 ? 18.633 15.441 -4.980 1.00 1.00 72 ASN A O 4
ATOM 5230 N N . GLU A 1 73 ? 19.926 13.623 -4.642 1.00 1.00 73 GLU A N 4
ATOM 5231 C CA . GLU A 1 73 ? 19.776 13.100 -6.008 1.00 1.00 73 GLU A CA 4
ATOM 5232 C C . GLU A 1 73 ? 18.665 12.060 -6.057 1.00 1.00 73 GLU A C 4
ATOM 5233 O O . GLU A 1 73 ? 17.968 11.939 -7.062 1.00 1.00 73 GLU A O 4
ATOM 5245 N N . LEU A 1 74 ? 18.496 11.304 -4.980 1.00 1.00 74 LEU A N 4
ATOM 5246 C CA . LEU A 1 74 ? 17.452 10.286 -4.946 1.00 1.00 74 LEU A CA 4
ATOM 5247 C C . LEU A 1 74 ? 16.068 10.914 -4.916 1.00 1.00 74 LEU A C 4
ATOM 5248 O O . LEU A 1 74 ? 15.170 10.446 -5.594 1.00 1.00 74 LEU A O 4
ATOM 5264 N N . LEU A 1 75 ? 15.906 11.973 -4.122 1.00 1.00 75 LEU A N 4
ATOM 5265 C CA . LEU A 1 75 ? 14.608 12.649 -4.000 1.00 1.00 75 LEU A CA 4
ATOM 5266 C C . LEU A 1 75 ? 13.961 12.848 -5.384 1.00 1.00 75 LEU A C 4
ATOM 5267 O O . LEU A 1 75 ? 12.869 12.354 -5.646 1.00 1.00 75 LEU A O 4
ATOM 5283 N N . PRO A 1 76 ? 14.586 13.583 -6.265 1.00 1.00 76 PRO A N 4
ATOM 5284 C CA . PRO A 1 76 ? 14.019 13.817 -7.624 1.00 1.00 76 PRO A CA 4
ATOM 5285 C C . PRO A 1 76 ? 13.982 12.531 -8.459 1.00 1.00 76 PRO A C 4
ATOM 5286 O O . PRO A 1 76 ? 13.149 12.392 -9.353 1.00 1.00 76 PRO A O 4
ATOM 5297 N N . GLN A 1 77 ? 14.905 11.608 -8.183 1.00 1.00 77 GLN A N 4
ATOM 5298 C CA . GLN A 1 77 ? 14.983 10.361 -8.959 1.00 1.00 77 GLN A CA 4
ATOM 5299 C C . GLN A 1 77 ? 13.884 9.371 -8.579 1.00 1.00 77 GLN A C 4
ATOM 5300 O O . GLN A 1 77 ? 13.173 8.840 -9.433 1.00 1.00 77 GLN A O 4
ATOM 5314 N N . ILE A 1 78 ? 13.775 9.120 -7.284 1.00 1.00 78 ILE A N 4
ATOM 5315 C CA . ILE A 1 78 ? 12.786 8.183 -6.773 1.00 1.00 78 ILE A CA 4
ATOM 5316 C C . ILE A 1 78 ? 11.376 8.687 -7.042 1.00 1.00 78 ILE A C 4
ATOM 5317 O O . ILE A 1 78 ? 10.485 7.914 -7.391 1.00 1.00 78 ILE A O 4
ATOM 5333 N N . GLU A 1 79 ? 11.179 9.990 -6.869 1.00 1.00 79 GLU A N 4
ATOM 5334 C CA . GLU A 1 79 ? 9.868 10.599 -7.083 1.00 1.00 79 GLU A CA 4
ATOM 5335 C C . GLU A 1 79 ? 9.304 10.172 -8.435 1.00 1.00 79 GLU A C 4
ATOM 5336 O O . GLU A 1 79 ? 8.090 10.119 -8.623 1.00 1.00 79 GLU A O 4
ATOM 5348 N N . ASN A 1 80 ? 10.197 9.872 -9.370 1.00 1.00 80 ASN A N 4
ATOM 5349 C CA . ASN A 1 80 ? 9.774 9.451 -10.696 1.00 1.00 80 ASN A CA 4
ATOM 5350 C C . ASN A 1 80 ? 8.977 8.146 -10.622 1.00 1.00 80 ASN A C 4
ATOM 5351 O O . ASN A 1 80 ? 7.923 8.027 -11.243 1.00 1.00 80 ASN A O 4
ATOM 5362 N N . THR A 1 81 ? 9.474 7.170 -9.859 1.00 1.00 81 THR A N 4
ATOM 5363 C CA . THR A 1 81 ? 8.782 5.894 -9.731 1.00 1.00 81 THR A CA 4
ATOM 5364 C C . THR A 1 81 ? 7.438 6.089 -9.044 1.00 1.00 81 THR A C 4
ATOM 5365 O O . THR A 1 81 ? 6.403 5.665 -9.556 1.00 1.00 81 THR A O 4
ATOM 5376 N N . PHE A 1 82 ? 7.458 6.748 -7.892 1.00 1.00 82 PHE A N 4
ATOM 5377 C CA . PHE A 1 82 ? 6.231 7.003 -7.166 1.00 1.00 82 PHE A CA 4
ATOM 5378 C C . PHE A 1 82 ? 5.274 7.825 -8.035 1.00 1.00 82 PHE A C 4
ATOM 5379 O O . PHE A 1 82 ? 4.091 7.512 -8.151 1.00 1.00 82 PHE A O 4
ATOM 5396 N N . ALA A 1 83 ? 5.793 8.888 -8.620 1.00 1.00 83 ALA A N 4
ATOM 5397 C CA . ALA A 1 83 ? 4.968 9.755 -9.446 1.00 1.00 83 ALA A CA 4
ATOM 5398 C C . ALA A 1 83 ? 4.413 8.989 -10.635 1.00 1.00 83 ALA A C 4
ATOM 5399 O O . ALA A 1 83 ? 3.230 9.089 -10.954 1.00 1.00 83 ALA A O 4
ATOM 5406 N N . LYS A 1 84 ? 5.275 8.222 -11.284 1.00 1.00 84 LYS A N 4
ATOM 5407 C CA . LYS A 1 84 ? 4.865 7.433 -12.441 1.00 1.00 84 LYS A CA 4
ATOM 5408 C C . LYS A 1 84 ? 3.965 6.276 -12.009 1.00 1.00 84 LYS A C 4
ATOM 5409 O O . LYS A 1 84 ? 3.386 5.580 -12.840 1.00 1.00 84 LYS A O 4
ATOM 5428 N N . SER A 1 85 ? 3.837 6.080 -10.704 1.00 1.00 85 SER A N 4
ATOM 5429 C CA . SER A 1 85 ? 2.999 5.001 -10.200 1.00 1.00 85 SER A CA 4
ATOM 5430 C C . SER A 1 85 ? 1.553 5.188 -10.649 1.00 1.00 85 SER A C 4
ATOM 5431 O O . SER A 1 85 ? 0.902 4.240 -11.086 1.00 1.00 85 SER A O 4
ATOM 5439 N N . ASN A 1 86 ? 1.056 6.418 -10.539 1.00 1.00 86 ASN A N 4
ATOM 5440 C CA . ASN A 1 86 ? -0.320 6.715 -10.935 1.00 1.00 86 ASN A CA 4
ATOM 5441 C C . ASN A 1 86 ? -1.297 5.751 -10.263 1.00 1.00 86 ASN A C 4
ATOM 5442 O O . ASN A 1 86 ? -1.551 4.703 -10.834 1.00 1.00 86 ASN A O 4
ATOM 5453 N N . MET A 1 1 ? 4.312 -0.916 -1.253 1.00 1.00 1 MET A N 5
ATOM 5454 C CA . MET A 1 1 ? 4.733 -0.737 -2.669 1.00 1.00 1 MET A CA 5
ATOM 5455 C C . MET A 1 1 ? 4.766 0.738 -3.006 1.00 1.00 1 MET A C 5
ATOM 5456 O O . MET A 1 1 ? 5.352 1.130 -4.013 1.00 1.00 1 MET A O 5
ATOM 5472 N N . GLU A 1 2 ? 4.125 1.552 -2.164 1.00 1.00 2 GLU A N 5
ATOM 5473 C CA . GLU A 1 2 ? 4.071 3.007 -2.385 1.00 1.00 2 GLU A CA 5
ATOM 5474 C C . GLU A 1 2 ? 4.636 3.742 -1.191 1.00 1.00 2 GLU A C 5
ATOM 5475 O O . GLU A 1 2 ? 4.100 3.654 -0.087 1.00 1.00 2 GLU A O 5
ATOM 5487 N N . ILE A 1 3 ? 5.729 4.464 -1.415 1.00 1.00 3 ILE A N 5
ATOM 5488 C CA . ILE A 1 3 ? 6.382 5.203 -0.346 1.00 1.00 3 ILE A CA 5
ATOM 5489 C C . ILE A 1 3 ? 5.344 5.985 0.445 1.00 1.00 3 ILE A C 5
ATOM 5490 O O . ILE A 1 3 ? 4.268 6.291 -0.065 1.00 1.00 3 ILE A O 5
ATOM 5506 N N . ILE A 1 4 ? 5.680 6.296 1.698 1.00 1.00 4 ILE A N 5
ATOM 5507 C CA . ILE A 1 4 ? 4.768 7.040 2.583 1.00 1.00 4 ILE A CA 5
ATOM 5508 C C . ILE A 1 4 ? 5.465 8.224 3.215 1.00 1.00 4 ILE A C 5
ATOM 5509 O O . ILE A 1 4 ? 4.866 9.289 3.362 1.00 1.00 4 ILE A O 5
ATOM 5525 N N . ALA A 1 5 ? 6.713 8.036 3.595 1.00 1.00 5 ALA A N 5
ATOM 5526 C CA . ALA A 1 5 ? 7.467 9.105 4.230 1.00 1.00 5 ALA A CA 5
ATOM 5527 C C . ALA A 1 5 ? 8.915 8.690 4.402 1.00 1.00 5 ALA A C 5
ATOM 5528 O O . ALA A 1 5 ? 9.215 7.505 4.510 1.00 1.00 5 ALA A O 5
ATOM 5535 N N . ILE A 1 6 ? 9.811 9.675 4.442 1.00 1.00 6 ILE A N 5
ATOM 5536 C CA . ILE A 1 6 ? 11.246 9.412 4.613 1.00 1.00 6 ILE A CA 5
ATOM 5537 C C . ILE A 1 6 ? 11.689 9.871 5.991 1.00 1.00 6 ILE A C 5
ATOM 5538 O O . ILE A 1 6 ? 11.602 11.053 6.319 1.00 1.00 6 ILE A O 5
ATOM 5554 N N . SER A 1 7 ? 12.183 8.931 6.796 1.00 1.00 7 SER A N 5
ATOM 5555 C CA . SER A 1 7 ? 12.657 9.248 8.147 1.00 1.00 7 SER A CA 5
ATOM 5556 C C . SER A 1 7 ? 14.163 9.487 8.132 1.00 1.00 7 SER A C 5
ATOM 5557 O O . SER A 1 7 ? 14.948 8.561 7.933 1.00 1.00 7 SER A O 5
ATOM 5565 N N . GLU A 1 8 ? 14.560 10.736 8.352 1.00 1.00 8 GLU A N 5
ATOM 5566 C CA . GLU A 1 8 ? 15.976 11.101 8.370 1.00 1.00 8 GLU A CA 5
ATOM 5567 C C . GLU A 1 8 ? 16.574 10.817 9.727 1.00 1.00 8 GLU A C 5
ATOM 5568 O O . GLU A 1 8 ? 16.281 11.504 10.705 1.00 1.00 8 GLU A O 5
ATOM 5580 N N . THR A 1 9 ? 17.412 9.798 9.785 1.00 1.00 9 THR A N 5
ATOM 5581 C CA . THR A 1 9 ? 18.054 9.411 11.036 1.00 1.00 9 THR A CA 5
ATOM 5582 C C . THR A 1 9 ? 19.347 10.205 11.232 1.00 1.00 9 THR A C 5
ATOM 5583 O O . THR A 1 9 ? 19.942 10.689 10.265 1.00 1.00 9 THR A O 5
ATOM 5594 N N . PRO A 1 10 ? 19.802 10.328 12.456 1.00 1.00 10 PRO A N 5
ATOM 5595 C CA . PRO A 1 10 ? 21.062 11.067 12.776 1.00 1.00 10 PRO A CA 5
ATOM 5596 C C . PRO A 1 10 ? 22.294 10.390 12.174 1.00 1.00 10 PRO A C 5
ATOM 5597 O O . PRO A 1 10 ? 23.406 10.586 12.652 1.00 1.00 10 PRO A O 5
ATOM 5608 N N . ASN A 1 11 ? 22.092 9.600 11.125 1.00 1.00 11 ASN A N 5
ATOM 5609 C CA . ASN A 1 11 ? 23.196 8.907 10.473 1.00 1.00 11 ASN A CA 5
ATOM 5610 C C . ASN A 1 11 ? 23.785 9.793 9.390 1.00 1.00 11 ASN A C 5
ATOM 5611 O O . ASN A 1 11 ? 23.476 10.982 9.319 1.00 1.00 11 ASN A O 5
ATOM 5622 N N . HIS A 1 12 ? 24.643 9.207 8.554 1.00 1.00 12 HIS A N 5
ATOM 5623 C CA . HIS A 1 12 ? 25.293 9.950 7.469 1.00 1.00 12 HIS A CA 5
ATOM 5624 C C . HIS A 1 12 ? 24.777 9.504 6.110 1.00 1.00 12 HIS A C 5
ATOM 5625 O O . HIS A 1 12 ? 24.068 10.245 5.438 1.00 1.00 12 HIS A O 5
ATOM 5640 N N . ASN A 1 13 ? 25.155 8.293 5.706 1.00 1.00 13 ASN A N 5
ATOM 5641 C CA . ASN A 1 13 ? 24.744 7.745 4.403 1.00 1.00 13 ASN A CA 5
ATOM 5642 C C . ASN A 1 13 ? 23.694 6.664 4.573 1.00 1.00 13 ASN A C 5
ATOM 5643 O O . ASN A 1 13 ? 23.374 5.955 3.628 1.00 1.00 13 ASN A O 5
ATOM 5654 N N . THR A 1 14 ? 23.150 6.540 5.784 1.00 1.00 14 THR A N 5
ATOM 5655 C CA . THR A 1 14 ? 22.119 5.531 6.070 1.00 1.00 14 THR A CA 5
ATOM 5656 C C . THR A 1 14 ? 20.807 6.210 6.416 1.00 1.00 14 THR A C 5
ATOM 5657 O O . THR A 1 14 ? 20.771 7.127 7.229 1.00 1.00 14 THR A O 5
ATOM 5668 N N . MET A 1 15 ? 19.727 5.759 5.788 1.00 1.00 15 MET A N 5
ATOM 5669 C CA . MET A 1 15 ? 18.402 6.329 6.036 1.00 1.00 15 MET A CA 5
ATOM 5670 C C . MET A 1 15 ? 17.353 5.236 6.019 1.00 1.00 15 MET A C 5
ATOM 5671 O O . MET A 1 15 ? 17.497 4.242 5.308 1.00 1.00 15 MET A O 5
ATOM 5685 N N . LYS A 1 16 ? 16.293 5.430 6.802 1.00 1.00 16 LYS A N 5
ATOM 5686 C CA . LYS A 1 16 ? 15.201 4.452 6.876 1.00 1.00 16 LYS A CA 5
ATOM 5687 C C . LYS A 1 16 ? 13.992 4.966 6.120 1.00 1.00 16 LYS A C 5
ATOM 5688 O O . LYS A 1 16 ? 13.565 6.102 6.323 1.00 1.00 16 LYS A O 5
ATOM 5707 N N . VAL A 1 17 ? 13.423 4.115 5.261 1.00 1.00 17 VAL A N 5
ATOM 5708 C CA . VAL A 1 17 ? 12.236 4.491 4.484 1.00 1.00 17 VAL A CA 5
ATOM 5709 C C . VAL A 1 17 ? 11.019 3.738 5.002 1.00 1.00 17 VAL A C 5
ATOM 5710 O O . VAL A 1 17 ? 10.919 2.525 4.846 1.00 1.00 17 VAL A O 5
ATOM 5723 N N . SER A 1 18 ? 10.091 4.468 5.622 1.00 1.00 18 SER A N 5
ATOM 5724 C CA . SER A 1 18 ? 8.873 3.870 6.161 1.00 1.00 18 SER A CA 5
ATOM 5725 C C . SER A 1 18 ? 7.764 3.889 5.112 1.00 1.00 18 SER A C 5
ATOM 5726 O O . SER A 1 18 ? 7.475 4.929 4.519 1.00 1.00 18 SER A O 5
ATOM 5734 N N . LEU A 1 19 ? 7.150 2.735 4.890 1.00 1.00 19 LEU A N 5
ATOM 5735 C CA . LEU A 1 19 ? 6.078 2.620 3.909 1.00 1.00 19 LEU A CA 5
ATOM 5736 C C . LEU A 1 19 ? 5.390 1.264 4.013 1.00 1.00 19 LEU A C 5
ATOM 5737 O O . LEU A 1 19 ? 5.939 0.320 4.569 1.00 1.00 19 LEU A O 5
ATOM 5753 N N . SER A 1 20 ? 4.198 1.169 3.444 1.00 1.00 20 SER A N 5
ATOM 5754 C CA . SER A 1 20 ? 3.457 -0.087 3.454 1.00 1.00 20 SER A CA 5
ATOM 5755 C C . SER A 1 20 ? 3.976 -1.024 2.367 1.00 1.00 20 SER A C 5
ATOM 5756 O O . SER A 1 20 ? 3.757 -0.793 1.181 1.00 1.00 20 SER A O 5
ATOM 5764 N N . GLU A 1 21 ? 4.660 -2.092 2.785 1.00 1.00 21 GLU A N 5
ATOM 5765 C CA . GLU A 1 21 ? 5.209 -3.088 1.849 1.00 1.00 21 GLU A CA 5
ATOM 5766 C C . GLU A 1 21 ? 4.955 -4.503 2.368 1.00 1.00 21 GLU A C 5
ATOM 5767 O O . GLU A 1 21 ? 5.876 -5.305 2.494 1.00 1.00 21 GLU A O 5
ATOM 5779 N N . PRO A 1 22 ? 3.726 -4.827 2.648 1.00 1.00 22 PRO A N 5
ATOM 5780 C CA . PRO A 1 22 ? 3.356 -6.185 3.137 1.00 1.00 22 PRO A CA 5
ATOM 5781 C C . PRO A 1 22 ? 3.582 -7.248 2.062 1.00 1.00 22 PRO A C 5
ATOM 5782 O O . PRO A 1 22 ? 3.365 -7.002 0.876 1.00 1.00 22 PRO A O 5
ATOM 5793 N N . ARG A 1 23 ? 4.003 -8.434 2.492 1.00 1.00 23 ARG A N 5
ATOM 5794 C CA . ARG A 1 23 ? 4.237 -9.535 1.561 1.00 1.00 23 ARG A CA 5
ATOM 5795 C C . ARG A 1 23 ? 4.140 -10.875 2.285 1.00 1.00 23 ARG A C 5
ATOM 5796 O O . ARG A 1 23 ? 4.503 -10.987 3.456 1.00 1.00 23 ARG A O 5
ATOM 5817 N N . GLN A 1 24 ? 3.653 -11.890 1.579 1.00 1.00 24 GLN A N 5
ATOM 5818 C CA . GLN A 1 24 ? 3.515 -13.221 2.161 1.00 1.00 24 GLN A CA 5
ATOM 5819 C C . GLN A 1 24 ? 4.884 -13.861 2.359 1.00 1.00 24 GLN A C 5
ATOM 5820 O O . GLN A 1 24 ? 4.985 -14.965 2.885 1.00 1.00 24 GLN A O 5
ATOM 5834 N N . ASP A 1 25 ? 5.938 -13.161 1.937 1.00 1.00 25 ASP A N 5
ATOM 5835 C CA . ASP A 1 25 ? 7.304 -13.665 2.072 1.00 1.00 25 ASP A CA 5
ATOM 5836 C C . ASP A 1 25 ? 8.260 -12.532 2.427 1.00 1.00 25 ASP A C 5
ATOM 5837 O O . ASP A 1 25 ? 9.221 -12.274 1.707 1.00 1.00 25 ASP A O 5
ATOM 5846 N N . ASN A 1 26 ? 8.004 -11.874 3.552 1.00 1.00 26 ASN A N 5
ATOM 5847 C CA . ASN A 1 26 ? 8.866 -10.781 4.004 1.00 1.00 26 ASN A CA 5
ATOM 5848 C C . ASN A 1 26 ? 10.284 -11.282 4.216 1.00 1.00 26 ASN A C 5
ATOM 5849 O O . ASN A 1 26 ? 11.115 -11.182 3.317 1.00 1.00 26 ASN A O 5
ATOM 5860 N N . SER A 1 27 ? 10.560 -11.809 5.407 1.00 1.00 27 SER A N 5
ATOM 5861 C CA . SER A 1 27 ? 11.881 -12.314 5.729 1.00 1.00 27 SER A CA 5
ATOM 5862 C C . SER A 1 27 ? 12.944 -11.332 5.267 1.00 1.00 27 SER A C 5
ATOM 5863 O O . SER A 1 27 ? 12.645 -10.175 4.995 1.00 1.00 27 SER A O 5
ATOM 5871 N N . PHE A 1 28 ? 14.176 -11.800 5.177 1.00 1.00 28 PHE A N 5
ATOM 5872 C CA . PHE A 1 28 ? 15.289 -10.956 4.739 1.00 1.00 28 PHE A CA 5
ATOM 5873 C C . PHE A 1 28 ? 15.683 -11.295 3.306 1.00 1.00 28 PHE A C 5
ATOM 5874 O O . PHE A 1 28 ? 15.733 -12.463 2.919 1.00 1.00 28 PHE A O 5
ATOM 5891 N N . THR A 1 29 ? 15.974 -10.260 2.528 1.00 1.00 29 THR A N 5
ATOM 5892 C CA . THR A 1 29 ? 16.377 -10.448 1.138 1.00 1.00 29 THR A CA 5
ATOM 5893 C C . THR A 1 29 ? 16.991 -9.173 0.593 1.00 1.00 29 THR A C 5
ATOM 5894 O O . THR A 1 29 ? 16.286 -8.197 0.346 1.00 1.00 29 THR A O 5
ATOM 5905 N N . THR A 1 30 ? 18.311 -9.183 0.414 1.00 1.00 30 THR A N 5
ATOM 5906 C CA . THR A 1 30 ? 19.026 -8.015 -0.100 1.00 1.00 30 THR A CA 5
ATOM 5907 C C . THR A 1 30 ? 19.443 -8.217 -1.545 1.00 1.00 30 THR A C 5
ATOM 5908 O O . THR A 1 30 ? 19.996 -9.248 -1.911 1.00 1.00 30 THR A O 5
ATOM 5919 N N . TYR A 1 31 ? 19.162 -7.221 -2.378 1.00 1.00 31 TYR A N 5
ATOM 5920 C CA . TYR A 1 31 ? 19.506 -7.285 -3.807 1.00 1.00 31 TYR A CA 5
ATOM 5921 C C . TYR A 1 31 ? 19.973 -5.920 -4.300 1.00 1.00 31 TYR A C 5
ATOM 5922 O O . TYR A 1 31 ? 19.831 -4.912 -3.610 1.00 1.00 31 TYR A O 5
ATOM 5940 N N . THR A 1 32 ? 20.491 -5.903 -5.516 1.00 1.00 32 THR A N 5
ATOM 5941 C CA . THR A 1 32 ? 20.937 -4.659 -6.126 1.00 1.00 32 THR A CA 5
ATOM 5942 C C . THR A 1 32 ? 21.202 -4.855 -7.613 1.00 1.00 32 THR A C 5
ATOM 5943 O O . THR A 1 32 ? 22.140 -5.549 -8.001 1.00 1.00 32 THR A O 5
ATOM 5954 N N . ALA A 1 33 ? 20.384 -4.213 -8.445 1.00 1.00 33 ALA A N 5
ATOM 5955 C CA . ALA A 1 33 ? 20.550 -4.298 -9.892 1.00 1.00 33 ALA A CA 5
ATOM 5956 C C . ALA A 1 33 ? 19.328 -3.734 -10.608 1.00 1.00 33 ALA A C 5
ATOM 5957 O O . ALA A 1 33 ? 18.204 -4.168 -10.358 1.00 1.00 33 ALA A O 5
ATOM 5964 N N . ALA A 1 34 ? 19.552 -2.798 -11.521 1.00 1.00 34 ALA A N 5
ATOM 5965 C CA . ALA A 1 34 ? 18.459 -2.218 -12.297 1.00 1.00 34 ALA A CA 5
ATOM 5966 C C . ALA A 1 34 ? 18.112 -3.118 -13.482 1.00 1.00 34 ALA A C 5
ATOM 5967 O O . ALA A 1 34 ? 18.969 -3.461 -14.294 1.00 1.00 34 ALA A O 5
ATOM 5974 N N . GLN A 1 35 ? 16.837 -3.478 -13.578 1.00 1.00 35 GLN A N 5
ATOM 5975 C CA . GLN A 1 35 ? 16.366 -4.324 -14.672 1.00 1.00 35 GLN A CA 5
ATOM 5976 C C . GLN A 1 35 ? 14.845 -4.333 -14.728 1.00 1.00 35 GLN A C 5
ATOM 5977 O O . GLN A 1 35 ? 14.179 -3.838 -13.823 1.00 1.00 35 GLN A O 5
ATOM 5991 N N . GLU A 1 36 ? 14.299 -4.903 -15.798 1.00 1.00 36 GLU A N 5
ATOM 5992 C CA . GLU A 1 36 ? 12.847 -4.975 -15.966 1.00 1.00 36 GLU A CA 5
ATOM 5993 C C . GLU A 1 36 ? 12.281 -6.177 -15.222 1.00 1.00 36 GLU A C 5
ATOM 5994 O O . GLU A 1 36 ? 12.897 -7.241 -15.179 1.00 1.00 36 GLU A O 5
ATOM 6006 N N . GLY A 1 37 ? 11.097 -6.001 -14.640 1.00 1.00 37 GLY A N 5
ATOM 6007 C CA . GLY A 1 37 ? 10.432 -7.075 -13.901 1.00 1.00 37 GLY A CA 5
ATOM 6008 C C . GLY A 1 37 ? 10.676 -6.937 -12.415 1.00 1.00 37 GLY A C 5
ATOM 6009 O O . GLY A 1 37 ? 9.866 -7.386 -11.601 1.00 1.00 37 GLY A O 5
ATOM 6013 N N . GLN A 1 38 ? 11.801 -6.312 -12.053 1.00 1.00 38 GLN A N 5
ATOM 6014 C CA . GLN A 1 38 ? 12.142 -6.130 -10.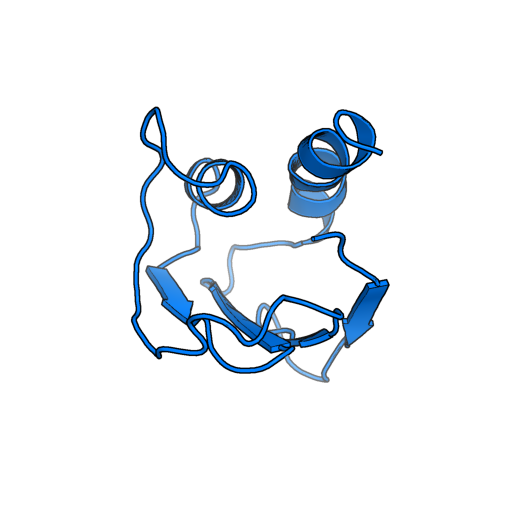648 1.00 1.00 38 GLN A CA 5
ATOM 6015 C C . GLN A 1 38 ? 11.664 -4.761 -10.147 1.00 1.00 38 GLN A C 5
ATOM 6016 O O . GLN A 1 38 ? 11.648 -3.791 -10.907 1.00 1.00 38 GLN A O 5
ATOM 6030 N N . PRO A 1 39 ? 11.294 -4.661 -8.889 1.00 1.00 39 PRO A N 5
ATOM 6031 C CA . PRO A 1 39 ? 10.823 -3.381 -8.289 1.00 1.00 39 PRO A CA 5
ATOM 6032 C C . PRO A 1 39 ? 11.646 -2.175 -8.758 1.00 1.00 39 PRO A C 5
ATOM 6033 O O . PRO A 1 39 ? 12.860 -2.122 -8.566 1.00 1.00 39 PRO A O 5
ATOM 6044 N N . GLU A 1 40 ? 10.969 -1.216 -9.368 1.00 1.00 40 GLU A N 5
ATOM 6045 C CA . GLU A 1 40 ? 11.639 -0.016 -9.857 1.00 1.00 40 GLU A CA 5
ATOM 6046 C C . GLU A 1 40 ? 12.184 0.802 -8.688 1.00 1.00 40 GLU A C 5
ATOM 6047 O O . GLU A 1 40 ? 13.133 1.569 -8.846 1.00 1.00 40 GLU A O 5
ATOM 6059 N N . PHE A 1 41 ? 11.573 0.635 -7.522 1.00 1.00 41 PHE A N 5
ATOM 6060 C CA . PHE A 1 41 ? 11.997 1.365 -6.335 1.00 1.00 41 PHE A CA 5
ATOM 6061 C C . PHE A 1 41 ? 13.426 1.008 -5.970 1.00 1.00 41 PHE A C 5
ATOM 6062 O O . PHE A 1 41 ? 14.072 1.735 -5.227 1.00 1.00 41 PHE A O 5
ATOM 6079 N N . ILE A 1 42 ? 13.909 -0.121 -6.493 1.00 1.00 42 ILE A N 5
ATOM 6080 C CA . ILE A 1 42 ? 15.279 -0.582 -6.222 1.00 1.00 42 ILE A CA 5
ATOM 6081 C C . ILE A 1 42 ? 16.185 -0.287 -7.400 1.00 1.00 42 ILE A C 5
ATOM 6082 O O . ILE A 1 42 ? 17.372 -0.043 -7.227 1.00 1.00 42 ILE A O 5
ATOM 6098 N N . ASN A 1 43 ? 15.634 -0.343 -8.597 1.00 1.00 43 ASN A N 5
ATOM 6099 C CA . ASN A 1 43 ? 16.425 -0.100 -9.791 1.00 1.00 43 ASN A CA 5
ATOM 6100 C C . ASN A 1 43 ? 16.965 1.325 -9.814 1.00 1.00 43 ASN A C 5
ATOM 6101 O O . ASN A 1 43 ? 18.092 1.565 -10.253 1.00 1.00 43 ASN A O 5
ATOM 6112 N N . ARG A 1 44 ? 16.150 2.267 -9.362 1.00 1.00 44 ARG A N 5
ATOM 6113 C CA . ARG A 1 44 ? 16.552 3.665 -9.353 1.00 1.00 44 ARG A CA 5
ATOM 6114 C C . ARG A 1 44 ? 17.790 3.871 -8.501 1.00 1.00 44 ARG A C 5
ATOM 6115 O O . ARG A 1 44 ? 18.605 4.743 -8.785 1.00 1.00 44 ARG A O 5
ATOM 6136 N N . LEU A 1 45 ? 17.914 3.086 -7.449 1.00 1.00 45 LEU A N 5
ATOM 6137 C CA . LEU A 1 45 ? 19.056 3.206 -6.552 1.00 1.00 45 LEU A CA 5
ATOM 6138 C C . LEU A 1 45 ? 20.351 2.880 -7.284 1.00 1.00 45 LEU A C 5
ATOM 6139 O O . LEU A 1 45 ? 21.375 3.520 -7.046 1.00 1.00 45 LEU A O 5
ATOM 6155 N N . PHE A 1 46 ? 20.312 1.878 -8.163 1.00 1.00 46 PHE A N 5
ATOM 6156 C CA . PHE A 1 46 ? 21.494 1.478 -8.902 1.00 1.00 46 PHE A CA 5
ATOM 6157 C C . PHE A 1 46 ? 21.781 2.465 -10.022 1.00 1.00 46 PHE A C 5
ATOM 6158 O O . PHE A 1 46 ? 22.555 2.182 -10.930 1.00 1.00 46 PHE A O 5
ATOM 6175 N N . GLU A 1 47 ? 21.146 3.633 -9.958 1.00 1.00 47 GLU A N 5
ATOM 6176 C CA . GLU A 1 47 ? 21.347 4.658 -10.989 1.00 1.0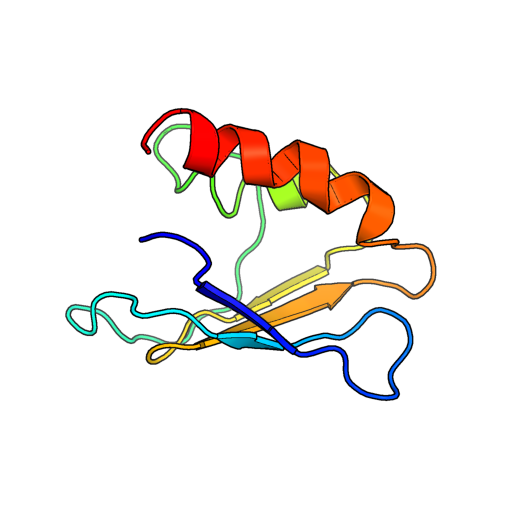0 47 GLU A CA 5
ATOM 6177 C C . GLU A 1 47 ? 22.488 5.591 -10.605 1.00 1.00 47 GLU A C 5
ATOM 6178 O O . GLU A 1 47 ? 23.091 6.222 -11.468 1.00 1.00 47 GLU A O 5
ATOM 6190 N N . ILE A 1 48 ? 22.774 5.681 -9.309 1.00 1.00 48 ILE A N 5
ATOM 6191 C CA . ILE A 1 48 ? 23.849 6.554 -8.807 1.00 1.00 48 ILE A CA 5
ATOM 6192 C C . ILE A 1 48 ? 24.884 5.741 -8.042 1.00 1.00 48 ILE A C 5
ATOM 6193 O O . ILE A 1 48 ? 24.548 4.801 -7.325 1.00 1.00 48 ILE A O 5
ATOM 6209 N N . GLU A 1 49 ? 26.147 6.113 -8.204 1.00 1.00 49 GLU A N 5
ATOM 6210 C CA . GLU A 1 49 ? 27.231 5.416 -7.526 1.00 1.00 49 GLU A CA 5
ATOM 6211 C C . GLU A 1 49 ? 27.166 5.668 -6.027 1.00 1.00 49 GLU A C 5
ATOM 6212 O O . GLU A 1 49 ? 26.837 6.770 -5.595 1.00 1.00 49 GLU A O 5
ATOM 6224 N N . GLY A 1 50 ? 27.510 4.653 -5.240 1.00 1.00 50 GLY A N 5
ATOM 6225 C CA . GLY A 1 50 ? 27.515 4.772 -3.779 1.00 1.00 50 GLY A CA 5
ATOM 6226 C C . GLY A 1 50 ? 26.776 3.617 -3.131 1.00 1.00 50 GLY A C 5
ATOM 6227 O O . GLY A 1 50 ? 27.239 3.056 -2.143 1.00 1.00 50 GLY A O 5
ATOM 6231 N N . VAL A 1 51 ? 25.620 3.269 -3.688 1.00 1.00 51 VAL A N 5
ATOM 6232 C CA . VAL A 1 51 ? 24.820 2.183 -3.141 1.00 1.00 51 VAL A CA 5
ATOM 6233 C C . VAL A 1 51 ? 25.631 0.900 -3.033 1.00 1.00 51 VAL A C 5
ATOM 6234 O O . VAL A 1 51 ? 26.055 0.325 -4.030 1.00 1.00 51 VAL A O 5
ATOM 6247 N N . LYS A 1 52 ? 25.834 0.437 -1.807 1.00 1.00 52 LYS A N 5
ATOM 6248 C CA . LYS A 1 52 ? 26.579 -0.800 -1.584 1.00 1.00 52 LYS A CA 5
ATOM 6249 C C . LYS A 1 52 ? 25.626 -1.991 -1.624 1.00 1.00 52 LYS A C 5
ATOM 6250 O O . LYS A 1 52 ? 25.936 -3.024 -2.212 1.00 1.00 52 LYS A O 5
ATOM 6269 N N . SER A 1 53 ? 24.464 -1.837 -0.991 1.00 1.00 53 SER A N 5
ATOM 6270 C CA . SER A 1 53 ? 23.473 -2.908 -0.957 1.00 1.00 53 SER A CA 5
ATOM 6271 C C . SER A 1 53 ? 22.161 -2.394 -0.388 1.00 1.00 53 SER A C 5
ATOM 6272 O O . SER A 1 53 ? 22.101 -1.299 0.166 1.00 1.00 53 SER A O 5
ATOM 6280 N N . ILE A 1 54 ? 21.110 -3.202 -0.512 1.00 1.00 54 ILE A N 5
ATOM 6281 C CA . ILE A 1 54 ? 19.783 -2.830 0.003 1.00 1.00 54 ILE A CA 5
ATOM 6282 C C . ILE A 1 54 ? 19.165 -3.995 0.727 1.00 1.00 54 ILE A C 5
ATOM 6283 O O . ILE A 1 54 ? 19.248 -5.113 0.261 1.00 1.00 54 ILE A O 5
ATOM 6299 N N . PHE A 1 55 ? 18.542 -3.722 1.871 1.00 1.00 55 PHE A N 5
ATOM 6300 C CA . PHE A 1 55 ? 17.891 -4.768 2.670 1.00 1.00 55 PHE A CA 5
ATOM 6301 C C . PHE A 1 55 ? 16.384 -4.592 2.622 1.00 1.00 55 PHE A C 5
ATOM 6302 O O . PHE A 1 55 ? 15.876 -3.480 2.747 1.00 1.00 55 PHE A O 5
ATOM 6319 N N . TYR A 1 56 ? 15.673 -5.708 2.446 1.00 1.00 56 TYR A N 5
ATOM 6320 C CA . TYR A 1 56 ? 14.208 -5.705 2.387 1.00 1.00 56 TYR A CA 5
ATOM 6321 C C . TYR A 1 56 ? 13.632 -6.654 3.434 1.00 1.00 56 TYR A C 5
ATOM 6322 O O . TYR A 1 56 ? 13.868 -7.859 3.394 1.00 1.00 56 TYR A O 5
ATOM 6340 N N . VAL A 1 57 ? 12.853 -6.099 4.359 1.00 1.00 57 VAL A N 5
ATOM 6341 C CA . VAL A 1 57 ? 12.223 -6.899 5.396 1.00 1.00 57 VAL A CA 5
ATOM 6342 C C . VAL A 1 57 ? 11.130 -6.100 6.093 1.00 1.00 57 VAL A C 5
ATOM 6343 O O . VAL A 1 57 ? 11.289 -4.910 6.357 1.00 1.00 57 VAL A O 5
ATOM 6356 N N . LEU A 1 58 ? 10.035 -6.764 6.415 1.00 1.00 58 LEU A N 5
ATOM 6357 C CA . LEU A 1 58 ? 8.938 -6.112 7.107 1.00 1.00 58 LEU A CA 5
ATOM 6358 C C . LEU A 1 58 ? 8.322 -5.015 6.242 1.00 1.00 58 LEU A C 5
ATOM 6359 O O . LEU A 1 58 ? 8.336 -5.098 5.019 1.00 1.00 58 LEU A O 5
ATOM 6375 N N . ASP A 1 59 ? 7.795 -3.975 6.894 1.00 1.00 59 ASP A N 5
ATOM 6376 C CA . ASP A 1 59 ? 7.183 -2.853 6.207 1.00 1.00 59 ASP A CA 5
ATOM 6377 C C . ASP A 1 59 ? 8.163 -1.699 6.080 1.00 1.00 59 ASP A C 5
ATOM 6378 O O . ASP A 1 59 ? 7.764 -0.567 5.845 1.00 1.00 59 ASP A O 5
ATOM 6387 N N . PHE A 1 60 ? 9.455 -1.986 6.233 1.00 1.00 60 PHE A N 5
ATOM 6388 C CA . PHE A 1 60 ? 10.485 -0.944 6.121 1.00 1.00 60 PHE A CA 5
ATOM 6389 C C . PHE A 1 60 ? 11.709 -1.509 5.410 1.00 1.00 60 PHE A C 5
ATOM 6390 O O . PHE A 1 60 ? 11.930 -2.717 5.417 1.00 1.00 60 PHE A O 5
ATOM 6407 N N . ILE A 1 61 ? 12.506 -0.626 4.815 1.00 1.00 61 ILE A N 5
ATOM 6408 C CA . ILE A 1 61 ? 13.724 -1.030 4.117 1.00 1.00 61 ILE A CA 5
ATOM 6409 C C . ILE A 1 61 ? 14.885 -0.145 4.530 1.00 1.00 61 ILE A C 5
ATOM 6410 O O . ILE A 1 61 ? 14.716 1.050 4.749 1.00 1.00 61 ILE A O 5
ATOM 6426 N N . SER A 1 62 ? 16.072 -0.737 4.613 1.00 1.00 62 SER A N 5
ATOM 6427 C CA . SER A 1 62 ? 17.289 0.002 4.981 1.00 1.00 62 SER A CA 5
ATOM 6428 C C . SER A 1 62 ? 18.209 0.095 3.777 1.00 1.00 62 SER A C 5
ATOM 6429 O O . SER A 1 62 ? 18.557 -0.920 3.177 1.00 1.00 62 SER A O 5
ATOM 6437 N N . ILE A 1 63 ? 18.581 1.324 3.410 1.00 1.00 63 ILE A N 5
ATOM 6438 C CA . ILE A 1 63 ? 19.449 1.553 2.252 1.00 1.00 63 ILE A CA 5
ATOM 6439 C C . ILE A 1 63 ? 20.797 2.076 2.713 1.00 1.00 63 ILE A C 5
ATOM 6440 O O . ILE A 1 63 ? 20.876 3.076 3.419 1.00 1.00 63 ILE A O 5
ATOM 6456 N N . ASP A 1 64 ? 21.861 1.390 2.294 1.00 1.00 64 ASP A N 5
ATOM 6457 C CA . ASP A 1 64 ? 23.229 1.786 2.652 1.00 1.00 64 ASP A CA 5
ATOM 6458 C C . ASP A 1 64 ? 24.009 2.168 1.404 1.00 1.00 64 ASP A C 5
ATOM 6459 O O . ASP A 1 64 ? 23.980 1.459 0.400 1.00 1.00 64 ASP A O 5
ATOM 6468 N N . LYS A 1 65 ? 24.706 3.301 1.474 1.00 1.00 65 LYS A N 5
ATOM 6469 C CA . LYS A 1 65 ? 25.508 3.783 0.345 1.00 1.00 65 LYS A CA 5
ATOM 6470 C C . LYS A 1 65 ? 26.773 4.453 0.839 1.00 1.00 65 LYS A C 5
ATOM 6471 O O . LYS A 1 65 ? 26.842 4.917 1.972 1.00 1.00 65 LYS A O 5
ATOM 6490 N N . GLU A 1 66 ? 27.782 4.488 -0.017 1.00 1.00 66 GLU A N 5
ATOM 6491 C CA . GLU A 1 66 ? 29.053 5.093 0.346 1.00 1.00 66 GLU A CA 5
ATOM 6492 C C . GLU A 1 66 ? 28.841 6.499 0.908 1.00 1.00 66 GLU A C 5
ATOM 6493 O O . GLU A 1 66 ? 27.790 7.102 0.715 1.00 1.00 66 GLU A O 5
ATOM 6505 N N . ASP A 1 67 ? 29.853 7.016 1.593 1.00 1.00 67 ASP A N 5
ATOM 6506 C CA . ASP A 1 67 ? 29.779 8.353 2.160 1.00 1.00 67 ASP A CA 5
ATOM 6507 C C . ASP A 1 67 ? 29.807 9.408 1.061 1.00 1.00 67 ASP A C 5
ATOM 6508 O O . ASP A 1 67 ? 29.515 10.575 1.310 1.00 1.00 67 ASP A O 5
ATOM 6517 N N . ASN A 1 68 ? 30.182 9.001 -0.154 1.00 1.00 68 ASN A N 5
ATOM 6518 C CA . ASN A 1 68 ? 30.266 9.934 -1.276 1.00 1.00 68 ASN A CA 5
ATOM 6519 C C . ASN A 1 68 ? 28.932 10.035 -1.986 1.00 1.00 68 ASN A C 5
ATOM 6520 O O . ASN A 1 68 ? 28.845 10.628 -3.058 1.00 1.00 68 ASN A O 5
ATOM 6531 N N . ALA A 1 69 ? 27.888 9.457 -1.383 1.00 1.00 69 ALA A N 5
ATOM 6532 C CA . ALA A 1 69 ? 26.542 9.491 -1.972 1.00 1.00 69 ALA A CA 5
ATOM 6533 C C . ALA A 1 69 ? 25.675 10.490 -1.220 1.00 1.00 69 ALA A C 5
ATOM 6534 O O . ALA A 1 69 ? 26.007 10.922 -0.117 1.00 1.00 69 ALA A O 5
ATOM 6541 N N . ASN A 1 70 ? 24.556 10.843 -1.831 1.00 1.00 70 ASN A N 5
ATOM 6542 C CA . ASN A 1 70 ? 23.614 11.790 -1.225 1.00 1.00 70 ASN A CA 5
ATOM 6543 C C . ASN A 1 70 ? 22.187 11.488 -1.678 1.00 1.00 70 ASN A C 5
ATOM 6544 O O . ASN A 1 70 ? 21.928 11.259 -2.855 1.00 1.00 70 ASN A O 5
ATOM 6555 N N . TRP A 1 71 ? 21.266 11.478 -0.723 1.00 1.00 71 TRP A N 5
ATOM 6556 C CA . TRP A 1 71 ? 19.866 11.198 -1.022 1.00 1.00 71 TRP A CA 5
ATOM 6557 C C . TRP A 1 71 ? 19.240 12.322 -1.840 1.00 1.00 71 TRP A C 5
ATOM 6558 O O . TRP A 1 71 ? 18.188 12.145 -2.458 1.00 1.00 71 TRP A O 5
ATOM 6579 N N . ASN A 1 72 ? 19.884 13.482 -1.829 1.00 1.00 72 ASN A N 5
ATOM 6580 C CA . ASN A 1 72 ? 19.369 14.632 -2.560 1.00 1.00 72 ASN A CA 5
ATOM 6581 C C . ASN A 1 72 ? 19.211 14.311 -4.040 1.00 1.00 72 ASN A C 5
ATOM 6582 O O . ASN A 1 72 ? 18.469 14.979 -4.756 1.00 1.00 72 ASN A O 5
ATOM 6593 N N . GLU A 1 73 ? 19.919 13.283 -4.494 1.00 1.00 73 GLU A N 5
ATOM 6594 C CA . GLU A 1 73 ? 19.856 12.871 -5.901 1.00 1.00 73 GLU A CA 5
ATOM 6595 C C . GLU A 1 73 ? 18.844 11.754 -6.076 1.00 1.00 73 GLU A C 5
ATOM 6596 O O . GLU A 1 73 ? 18.269 11.604 -7.142 1.00 1.00 73 GLU A O 5
ATOM 6608 N N . LEU A 1 74 ? 18.651 10.956 -5.038 1.00 1.00 74 LEU A N 5
ATOM 6609 C CA . LEU A 1 74 ? 17.713 9.838 -5.113 1.00 1.00 74 LEU A CA 5
ATOM 6610 C C . LEU A 1 74 ? 16.281 10.318 -5.055 1.00 1.00 74 LEU A C 5
ATOM 6611 O O . LEU A 1 74 ? 15.428 9.795 -5.756 1.00 1.00 74 LEU A O 5
ATOM 6627 N N . LEU A 1 75 ? 16.028 11.313 -4.216 1.00 1.00 75 LEU A N 5
ATOM 6628 C CA . LEU A 1 75 ? 14.683 11.854 -4.068 1.00 1.00 75 LEU A CA 5
ATOM 6629 C C . LEU A 1 75 ? 13.967 11.979 -5.413 1.00 1.00 75 LEU A C 5
ATOM 6630 O O . LEU A 1 75 ? 12.922 11.373 -5.627 1.00 1.00 75 LEU A O 5
ATOM 6646 N N . PRO A 1 76 ? 14.488 12.780 -6.299 1.00 1.00 76 PRO A N 5
ATOM 6647 C CA . PRO A 1 76 ? 13.861 12.992 -7.632 1.00 1.00 76 PRO A CA 5
ATOM 6648 C C . PRO A 1 76 ? 13.781 11.706 -8.443 1.00 1.00 76 PRO A C 5
ATOM 6649 O O . PRO A 1 76 ? 12.914 11.559 -9.301 1.00 1.00 76 PRO A O 5
ATOM 6660 N N . GLN A 1 77 ? 14.709 10.787 -8.185 1.00 1.00 77 GLN A N 5
ATOM 6661 C CA . GLN A 1 77 ? 14.740 9.525 -8.922 1.00 1.00 77 GLN A CA 5
ATOM 6662 C C . GLN A 1 77 ? 13.646 8.577 -8.449 1.00 1.00 77 GLN A C 5
ATOM 6663 O O . GLN A 1 77 ? 12.892 8.023 -9.247 1.00 1.00 77 GLN A O 5
ATOM 6677 N N . ILE A 1 78 ? 13.568 8.392 -7.136 1.00 1.00 78 ILE A N 5
ATOM 6678 C CA . ILE A 1 78 ? 12.569 7.500 -6.554 1.00 1.00 78 ILE A CA 5
ATOM 6679 C C . ILE A 1 78 ? 11.177 8.097 -6.687 1.00 1.00 78 ILE A C 5
ATOM 6680 O O . ILE A 1 78 ? 10.213 7.402 -7.007 1.00 1.00 78 ILE A O 5
ATOM 6696 N N . GLU A 1 79 ? 11.068 9.392 -6.421 1.00 1.00 79 GLU A N 5
ATOM 6697 C CA . GLU A 1 79 ? 9.783 10.062 -6.493 1.00 1.00 79 GLU A CA 5
ATOM 6698 C C . GLU A 1 79 ? 9.131 9.810 -7.849 1.00 1.00 79 GLU A C 5
ATOM 6699 O O . GLU A 1 79 ? 7.911 9.686 -7.950 1.00 1.00 79 GLU A O 5
ATOM 6711 N N . ASN A 1 80 ? 9.955 9.735 -8.883 1.00 1.00 80 ASN A N 5
ATOM 6712 C CA . ASN A 1 80 ? 9.449 9.499 -10.227 1.00 1.00 80 ASN A CA 5
ATOM 6713 C C . ASN A 1 80 ? 8.780 8.128 -10.301 1.00 1.00 80 ASN A C 5
ATOM 6714 O O . ASN A 1 80 ? 7.744 7.973 -10.941 1.00 1.00 80 ASN A O 5
ATOM 6725 N N . THR A 1 81 ? 9.376 7.140 -9.635 1.00 1.00 81 THR A N 5
ATOM 6726 C CA . THR A 1 81 ? 8.826 5.797 -9.636 1.00 1.00 81 THR A CA 5
ATOM 6727 C C . THR A 1 81 ? 7.440 5.795 -9.003 1.00 1.00 81 THR A C 5
ATOM 6728 O O . THR A 1 81 ? 6.495 5.237 -9.552 1.00 1.00 81 THR A O 5
ATOM 6739 N N . PHE A 1 82 ? 7.330 6.430 -7.844 1.00 1.00 82 PHE A N 5
ATOM 6740 C CA . PHE A 1 82 ? 6.053 6.504 -7.145 1.00 1.00 82 PHE A CA 5
ATOM 6741 C C . PHE A 1 82 ? 5.068 7.352 -7.946 1.00 1.00 82 PHE A C 5
ATOM 6742 O O . PHE A 1 82 ? 3.896 7.002 -8.079 1.00 1.00 82 PHE A O 5
ATOM 6759 N N . ALA A 1 83 ? 5.547 8.491 -8.445 1.00 1.00 83 ALA A N 5
ATOM 6760 C CA . ALA A 1 83 ? 4.693 9.402 -9.197 1.00 1.00 83 ALA A CA 5
ATOM 6761 C C . ALA A 1 83 ? 3.846 8.632 -10.204 1.00 1.00 83 ALA A C 5
ATOM 6762 O O . ALA A 1 83 ? 2.700 8.993 -10.476 1.00 1.00 83 ALA A O 5
ATOM 6769 N N . LYS A 1 84 ? 4.415 7.559 -10.745 1.00 1.00 84 LYS A N 5
ATOM 6770 C CA . LYS A 1 84 ? 3.696 6.738 -11.710 1.00 1.00 84 LYS A CA 5
ATOM 6771 C C . LYS A 1 84 ? 2.522 6.031 -11.039 1.00 1.00 84 LYS A C 5
ATOM 6772 O O . LYS A 1 84 ? 1.392 6.096 -11.524 1.00 1.00 84 LYS A O 5
ATOM 6791 N N . SER A 1 85 ? 2.796 5.347 -9.931 1.00 1.00 85 SER A N 5
ATOM 6792 C CA . SER A 1 85 ? 1.750 4.627 -9.207 1.00 1.00 85 SER A CA 5
ATOM 6793 C C . SER A 1 85 ? 0.895 5.599 -8.403 1.00 1.00 85 SER A C 5
ATOM 6794 O O . SER A 1 85 ? 0.428 5.270 -7.312 1.00 1.00 85 SER A O 5
ATOM 6802 N N . ASN A 1 86 ? 0.695 6.797 -8.946 1.00 1.00 86 ASN A N 5
ATOM 6803 C CA . ASN A 1 86 ? -0.105 7.811 -8.268 1.00 1.00 86 ASN A CA 5
ATOM 6804 C C . ASN A 1 86 ? 0.422 8.057 -6.858 1.00 1.00 86 ASN A C 5
ATOM 6805 O O . ASN A 1 86 ? -0.311 8.621 -6.063 1.00 1.00 86 ASN A O 5
ATOM 6816 N N . MET A 1 1 ? 4.992 -1.351 -1.395 1.00 1.00 1 MET A N 6
ATOM 6817 C CA . MET A 1 1 ? 5.758 -0.856 -2.572 1.00 1.00 1 MET A CA 6
ATOM 6818 C C . MET A 1 1 ? 5.476 0.622 -2.769 1.00 1.00 1 MET A C 6
ATOM 6819 O O . MET A 1 1 ? 6.063 1.260 -3.645 1.00 1.00 1 MET A O 6
ATOM 6835 N N . GLU A 1 2 ? 4.569 1.168 -1.952 1.00 1.00 2 GLU A N 6
ATOM 6836 C CA . GLU A 1 2 ? 4.207 2.589 -2.050 1.00 1.00 2 GLU A CA 6
ATOM 6837 C C . GLU A 1 2 ? 4.746 3.348 -0.849 1.00 1.00 2 GLU A C 6
ATOM 6838 O O . GLU A 1 2 ? 4.237 3.206 0.264 1.00 1.00 2 GLU A O 6
ATOM 6850 N N . ILE A 1 3 ? 5.794 4.141 -1.067 1.00 1.00 3 ILE A N 6
ATOM 6851 C CA . ILE A 1 3 ? 6.400 4.893 0.027 1.00 1.00 3 ILE A CA 6
ATOM 6852 C C . ILE A 1 3 ? 5.329 5.632 0.822 1.00 1.00 3 ILE A C 6
ATOM 6853 O O . ILE A 1 3 ? 4.361 6.138 0.259 1.00 1.00 3 ILE A O 6
ATOM 6869 N N . ILE A 1 4 ? 5.529 5.682 2.141 1.00 1.00 4 ILE A N 6
ATOM 6870 C CA . ILE A 1 4 ? 4.592 6.361 3.047 1.00 1.00 4 ILE A CA 6
ATOM 6871 C C . ILE A 1 4 ? 5.291 7.484 3.798 1.00 1.00 4 ILE A C 6
ATOM 6872 O O . ILE A 1 4 ? 4.685 8.519 4.075 1.00 1.00 4 ILE A O 6
ATOM 6888 N N . ALA A 1 5 ? 6.563 7.279 4.127 1.00 1.00 5 ALA A N 6
ATOM 6889 C CA . ALA A 1 5 ? 7.317 8.291 4.851 1.00 1.00 5 ALA A CA 6
ATOM 6890 C C . ALA A 1 5 ? 8.776 7.899 4.928 1.00 1.00 5 ALA A C 6
ATOM 6891 O O . ALA A 1 5 ? 9.176 6.841 4.443 1.00 1.00 5 ALA A O 6
ATOM 6898 N N . ILE A 1 6 ? 9.573 8.770 5.535 1.00 1.00 6 ILE A N 6
ATOM 6899 C CA . ILE A 1 6 ? 11.005 8.535 5.676 1.00 1.00 6 ILE A CA 6
ATOM 6900 C C . ILE A 1 6 ? 11.503 9.053 7.020 1.00 1.00 6 ILE A C 6
ATOM 6901 O O . ILE A 1 6 ? 11.129 10.140 7.460 1.00 1.00 6 ILE A O 6
ATOM 6917 N N . SER A 1 7 ? 12.350 8.255 7.675 1.00 1.00 7 SER A N 6
ATOM 6918 C CA . SER A 1 7 ? 12.916 8.624 8.980 1.00 1.00 7 SER A CA 6
ATOM 6919 C C . SER A 1 7 ? 14.427 8.779 8.863 1.00 1.00 7 SER A C 6
ATOM 6920 O O . SER A 1 7 ? 15.149 7.805 8.657 1.00 1.00 7 SER A O 6
ATOM 6928 N N . GLU A 1 8 ? 14.900 10.018 9.004 1.00 1.00 8 GLU A N 6
ATOM 6929 C CA . GLU A 1 8 ? 16.331 10.306 8.924 1.00 1.00 8 GLU A CA 6
ATOM 6930 C C . GLU A 1 8 ? 16.963 10.057 10.277 1.00 1.00 8 GLU A C 6
ATOM 6931 O O . GLU A 1 8 ? 16.660 10.743 11.252 1.00 1.00 8 GLU A O 6
ATOM 6943 N N . THR A 1 9 ? 17.829 9.054 10.341 1.00 1.00 9 THR A N 6
ATOM 6944 C CA . THR A 1 9 ? 18.485 8.693 11.590 1.00 1.00 9 THR A CA 6
ATOM 6945 C C . THR A 1 9 ? 19.699 9.590 11.830 1.00 1.00 9 THR A C 6
ATOM 6946 O O . THR A 1 9 ? 20.039 10.418 10.985 1.00 1.00 9 THR A O 6
ATOM 6957 N N . PRO A 1 10 ? 20.371 9.430 12.948 1.00 1.00 10 PRO A N 6
ATOM 6958 C CA . PRO A 1 10 ? 21.584 10.240 13.271 1.00 1.00 10 PRO A CA 6
ATOM 6959 C C . PRO A 1 10 ? 22.738 9.968 12.304 1.00 1.00 10 PRO A C 6
ATOM 6960 O O . PRO A 1 10 ? 23.897 10.222 12.636 1.00 1.00 10 PRO A O 6
ATOM 6971 N N . ASN A 1 11 ? 22.430 9.447 11.114 1.00 1.00 11 ASN A N 6
ATOM 6972 C CA . ASN A 1 11 ? 23.461 9.146 10.117 1.00 1.00 11 ASN A CA 6
ATOM 6973 C C . ASN A 1 11 ? 23.456 10.210 9.028 1.00 1.00 11 ASN A C 6
ATOM 6974 O O . ASN A 1 11 ? 22.688 11.170 9.094 1.00 1.00 11 ASN A O 6
ATOM 6985 N N . HIS A 1 12 ? 24.327 10.038 8.031 1.00 1.00 12 HIS A N 6
ATOM 6986 C CA . HIS A 1 12 ? 24.436 10.990 6.919 1.00 1.00 12 HIS A CA 6
ATOM 6987 C C . HIS A 1 12 ? 23.972 10.376 5.599 1.00 1.00 12 HIS A C 6
ATOM 6988 O O . HIS A 1 12 ? 23.107 10.927 4.917 1.00 1.00 12 HIS A O 6
ATOM 7003 N N . ASN A 1 13 ? 24.573 9.238 5.232 1.00 1.00 13 ASN A N 6
ATOM 7004 C CA . ASN A 1 13 ? 24.244 8.555 3.973 1.00 1.00 13 ASN A CA 6
ATOM 7005 C C . ASN A 1 13 ? 23.313 7.373 4.212 1.00 1.00 13 ASN A C 6
ATOM 7006 O O . ASN A 1 13 ? 22.989 6.640 3.278 1.00 1.00 13 ASN A O 6
ATOM 7017 N N . THR A 1 14 ? 22.883 7.186 5.466 1.00 1.00 14 THR A N 6
ATOM 7018 C CA . THR A 1 14 ? 21.982 6.077 5.822 1.00 1.00 14 THR A CA 6
ATOM 7019 C C . THR A 1 14 ? 20.654 6.633 6.312 1.00 1.00 14 THR A C 6
ATOM 7020 O O . THR A 1 14 ? 20.616 7.525 7.161 1.00 1.00 14 THR A O 6
ATOM 7031 N N . MET A 1 15 ? 19.562 6.098 5.772 1.00 1.00 15 MET A N 6
ATOM 7032 C CA . MET A 1 15 ? 18.219 6.535 6.151 1.00 1.00 15 MET A CA 6
ATOM 7033 C C . MET A 1 15 ? 17.262 5.359 6.100 1.00 1.00 15 MET A C 6
ATOM 7034 O O . MET A 1 15 ? 17.478 4.404 5.352 1.00 1.00 15 MET A O 6
ATOM 7048 N N . LYS A 1 16 ? 16.200 5.435 6.898 1.00 1.00 16 LYS A N 6
ATOM 7049 C CA . LYS A 1 16 ? 15.189 4.376 6.947 1.00 1.00 16 LYS A CA 6
ATOM 7050 C C . LYS A 1 16 ? 13.920 4.843 6.253 1.00 1.00 16 LYS A C 6
ATOM 7051 O O . LYS A 1 16 ? 13.467 5.968 6.466 1.00 1.00 16 LYS A O 6
ATOM 7070 N N . VAL A 1 17 ? 13.340 3.963 5.436 1.00 1.00 17 VAL A N 6
ATOM 7071 C CA . VAL A 1 17 ? 12.097 4.279 4.719 1.00 1.00 17 VAL A CA 6
ATOM 7072 C C . VAL A 1 17 ? 10.950 3.451 5.287 1.00 1.00 17 VAL A C 6
ATOM 7073 O O . VAL A 1 17 ? 10.991 2.221 5.276 1.00 1.00 17 VAL A O 6
ATOM 7086 N N . SER A 1 18 ? 9.924 4.141 5.786 1.00 1.00 18 SER A N 6
ATOM 7087 C CA . SER A 1 18 ? 8.754 3.482 6.367 1.00 1.00 18 SER A CA 6
ATOM 7088 C C . SER A 1 18 ? 7.645 3.368 5.334 1.00 1.00 18 SER A C 6
ATOM 7089 O O . SER A 1 18 ? 7.265 4.355 4.704 1.00 1.00 18 SER A O 6
ATOM 7097 N N . LEU A 1 19 ? 7.131 2.153 5.155 1.00 1.00 19 LEU A N 6
ATOM 7098 C CA . LEU A 1 19 ? 6.068 1.906 4.189 1.00 1.00 19 LEU A CA 6
ATOM 7099 C C . LEU A 1 19 ? 5.412 0.557 4.454 1.00 1.00 19 LEU A C 6
ATOM 7100 O O . LEU A 1 19 ? 6.035 -0.348 4.996 1.00 1.00 19 LEU A O 6
ATOM 7116 N N . SER A 1 20 ? 4.159 0.415 4.045 1.00 1.00 20 SER A N 6
ATOM 7117 C CA . SER A 1 20 ? 3.433 -0.839 4.228 1.00 1.00 20 SER A CA 6
ATOM 7118 C C . SER A 1 20 ? 3.589 -1.709 2.993 1.00 1.00 20 SER A C 6
ATOM 7119 O O . SER A 1 20 ? 2.896 -1.515 1.994 1.00 1.00 20 SER A O 6
ATOM 7127 N N . GLU A 1 21 ? 4.506 -2.668 3.061 1.00 1.00 21 GLU A N 6
ATOM 7128 C CA . GLU A 1 21 ? 4.749 -3.566 1.931 1.00 1.00 21 GLU A CA 6
ATOM 7129 C C . GLU A 1 21 ? 3.720 -4.716 1.940 1.00 1.00 21 GLU A C 6
ATOM 7130 O O . GLU A 1 21 ? 3.234 -5.105 3.002 1.00 1.00 21 GLU A O 6
ATOM 7142 N N . PRO A 1 22 ? 3.387 -5.268 0.789 1.00 1.00 22 PRO A N 6
ATOM 7143 C CA . PRO A 1 22 ? 2.404 -6.393 0.690 1.00 1.00 22 PRO A CA 6
ATOM 7144 C C . PRO A 1 22 ? 2.969 -7.701 1.252 1.00 1.00 22 PRO A C 6
ATOM 7145 O O . PRO A 1 22 ? 2.220 -8.630 1.554 1.00 1.00 22 PRO A O 6
ATOM 7156 N N . ARG A 1 23 ? 4.290 -7.776 1.371 1.00 1.00 23 ARG A N 6
ATOM 7157 C CA . ARG A 1 23 ? 4.927 -8.987 1.876 1.00 1.00 23 ARG A CA 6
ATOM 7158 C C . ARG A 1 23 ? 4.593 -9.206 3.342 1.00 1.00 23 ARG A C 6
ATOM 7159 O O . ARG A 1 23 ? 5.293 -8.721 4.230 1.00 1.00 23 ARG A O 6
ATOM 7180 N N . GLN A 1 24 ? 3.526 -9.960 3.590 1.00 1.00 24 GLN A N 6
ATOM 7181 C CA . GLN A 1 24 ? 3.105 -10.263 4.955 1.00 1.00 24 GLN A CA 6
ATOM 7182 C C . GLN A 1 24 ? 3.808 -11.520 5.455 1.00 1.00 24 GLN A C 6
ATOM 7183 O O . GLN A 1 24 ? 3.291 -12.216 6.329 1.00 1.00 24 GLN A O 6
ATOM 7197 N N . ASP A 1 25 ? 4.993 -11.803 4.906 1.00 1.00 25 ASP A N 6
ATOM 7198 C CA . ASP A 1 25 ? 5.773 -12.983 5.310 1.00 1.00 25 ASP A CA 6
ATOM 7199 C C . ASP A 1 25 ? 7.197 -12.582 5.667 1.00 1.00 25 ASP A C 6
ATOM 7200 O O . ASP A 1 25 ? 8.045 -13.443 5.898 1.00 1.00 25 ASP A O 6
ATOM 7209 N N . ASN A 1 26 ? 7.449 -11.273 5.728 1.00 1.00 26 ASN A N 6
ATOM 7210 C CA . ASN A 1 26 ? 8.776 -10.754 6.070 1.00 1.00 26 ASN A CA 6
ATOM 7211 C C . ASN A 1 26 ? 9.885 -11.605 5.455 1.00 1.00 26 ASN A C 6
ATOM 7212 O O . ASN A 1 26 ? 10.459 -12.462 6.126 1.00 1.00 26 ASN A O 6
ATOM 7223 N N . SER A 1 27 ? 10.169 -11.375 4.177 1.00 1.00 27 SER A N 6
ATOM 7224 C CA . SER A 1 27 ? 11.204 -12.132 3.467 1.00 1.00 27 SER A CA 6
ATOM 7225 C C . SER A 1 27 ? 12.458 -11.285 3.314 1.00 1.00 27 SER A C 6
ATOM 7226 O O . SER A 1 27 ? 12.398 -10.161 2.814 1.00 1.00 27 SER A O 6
ATOM 7234 N N . PHE A 1 28 ? 13.597 -11.821 3.754 1.00 1.00 28 PHE A N 6
ATOM 7235 C CA . PHE A 1 28 ? 14.868 -11.100 3.673 1.00 1.00 28 PHE A CA 6
ATOM 7236 C C . PHE A 1 28 ? 15.654 -11.577 2.460 1.00 1.00 28 PHE A C 6
ATOM 7237 O O . PHE A 1 28 ? 15.780 -12.778 2.221 1.00 1.00 28 PHE A O 6
ATOM 7254 N N . THR A 1 29 ? 16.173 -10.623 1.693 1.00 1.00 29 THR A N 6
ATOM 7255 C CA . THR A 1 29 ? 16.937 -10.944 0.499 1.00 1.00 29 THR A CA 6
ATOM 7256 C C . THR A 1 29 ? 17.668 -9.702 0.011 1.00 1.00 29 THR A C 6
ATOM 7257 O O . THR A 1 29 ? 17.055 -8.781 -0.531 1.00 1.00 29 THR A O 6
ATOM 7268 N N . THR A 1 30 ? 18.980 -9.680 0.206 1.00 1.00 30 THR A N 6
ATOM 7269 C CA . THR A 1 30 ? 19.787 -8.544 -0.217 1.00 1.00 30 THR A CA 6
ATOM 7270 C C . THR A 1 30 ? 20.097 -8.639 -1.707 1.00 1.00 30 THR A C 6
ATOM 7271 O O . THR A 1 30 ? 20.708 -9.602 -2.166 1.00 1.00 30 THR A O 6
ATOM 7282 N N . TYR A 1 31 ? 19.673 -7.619 -2.453 1.00 1.00 31 TYR A N 6
ATOM 7283 C CA . TYR A 1 31 ? 19.902 -7.558 -3.899 1.00 1.00 31 TYR A CA 6
ATOM 7284 C C . TYR A 1 31 ? 20.221 -6.131 -4.334 1.00 1.00 31 TYR A C 6
ATOM 7285 O O . TYR A 1 31 ? 19.966 -5.174 -3.602 1.00 1.00 31 TYR A O 6
ATOM 7303 N N . THR A 1 32 ? 20.750 -6.000 -5.544 1.00 1.00 32 THR A N 6
ATOM 7304 C CA . THR A 1 32 ? 21.066 -4.691 -6.095 1.00 1.00 32 THR A CA 6
ATOM 7305 C C . THR A 1 32 ? 21.399 -4.809 -7.577 1.00 1.00 32 THR A C 6
ATOM 7306 O O . THR A 1 32 ? 22.409 -5.406 -7.946 1.00 1.00 32 THR A O 6
ATOM 7317 N N . ALA A 1 33 ? 20.551 -4.229 -8.425 1.00 1.00 33 ALA A N 6
ATOM 7318 C CA . ALA A 1 33 ? 20.775 -4.262 -9.869 1.00 1.00 33 ALA A CA 6
ATOM 7319 C C . ALA A 1 33 ? 19.522 -3.794 -10.613 1.00 1.00 33 ALA A C 6
ATOM 7320 O O . ALA A 1 33 ? 18.419 -4.265 -10.338 1.00 1.00 33 ALA A O 6
ATOM 7327 N N . ALA A 1 34 ? 19.705 -2.898 -11.581 1.00 1.00 34 ALA A N 6
ATOM 7328 C CA . ALA A 1 34 ? 18.587 -2.413 -12.388 1.00 1.00 34 ALA A CA 6
ATOM 7329 C C . ALA A 1 34 ? 18.267 -3.413 -13.493 1.00 1.00 34 ALA A C 6
ATOM 7330 O O . ALA A 1 34 ? 19.127 -3.750 -14.308 1.00 1.00 34 ALA A O 6
ATOM 7337 N N . GLN A 1 35 ? 17.020 -3.885 -13.514 1.00 1.00 35 GLN A N 6
ATOM 7338 C CA . GLN A 1 35 ? 16.572 -4.855 -14.522 1.00 1.00 35 GLN A CA 6
ATOM 7339 C C . GLN A 1 35 ? 15.130 -4.569 -14.928 1.00 1.00 35 GLN A C 6
ATOM 7340 O O . GLN A 1 35 ? 14.370 -3.959 -14.178 1.00 1.00 35 GLN A O 6
ATOM 7354 N N . GLU A 1 36 ? 14.766 -5.005 -16.131 1.00 1.00 36 GLU A N 6
ATOM 7355 C CA . GLU A 1 36 ? 13.416 -4.791 -16.644 1.00 1.00 36 GLU A CA 6
ATOM 7356 C C . GLU A 1 36 ? 12.420 -5.708 -15.947 1.00 1.00 36 GLU A C 6
ATOM 7357 O O . GLU A 1 36 ? 12.721 -6.866 -15.653 1.00 1.00 36 GLU A O 6
ATOM 7369 N N . GLY A 1 37 ? 11.228 -5.180 -15.694 1.00 1.00 37 GLY A N 6
ATOM 7370 C CA . GLY A 1 37 ? 10.177 -5.952 -15.041 1.00 1.00 37 GLY A CA 6
ATOM 7371 C C . GLY A 1 37 ? 10.438 -6.069 -13.548 1.00 1.00 37 GLY A C 6
ATOM 7372 O O . GLY A 1 37 ? 9.629 -6.632 -12.811 1.00 1.00 37 GLY A O 6
ATOM 7376 N N . GLN A 1 38 ? 11.579 -5.535 -13.100 1.00 1.00 38 GLN A N 6
ATOM 7377 C CA . GLN A 1 38 ? 11.944 -5.591 -11.680 1.00 1.00 38 GLN A CA 6
ATOM 7378 C C . GLN A 1 38 ? 11.598 -4.268 -10.981 1.00 1.00 38 GLN A C 6
ATOM 7379 O O . GLN A 1 38 ? 11.537 -3.221 -11.626 1.00 1.00 38 GLN A O 6
ATOM 7393 N N . PRO A 1 39 ? 11.393 -4.297 -9.673 1.00 1.00 39 PRO A N 6
ATOM 7394 C CA . PRO A 1 39 ? 11.076 -3.075 -8.875 1.00 1.00 39 PRO A CA 6
ATOM 7395 C C . PRO A 1 39 ? 11.825 -1.836 -9.379 1.00 1.00 39 PRO A C 6
ATOM 7396 O O . PRO A 1 39 ? 13.040 -1.725 -9.217 1.00 1.00 39 PRO A O 6
ATOM 7407 N N . GLU A 1 40 ? 11.089 -0.916 -9.986 1.00 1.00 40 GLU A N 6
ATOM 7408 C CA . GLU A 1 40 ? 11.692 0.303 -10.506 1.00 1.00 40 GLU A CA 6
ATOM 7409 C C . GLU A 1 40 ? 12.381 1.061 -9.382 1.00 1.00 40 GLU A C 6
ATOM 7410 O O . GLU A 1 40 ? 13.431 1.665 -9.582 1.00 1.00 40 GLU A O 6
ATOM 7422 N N . PHE A 1 41 ? 11.783 1.029 -8.199 1.00 1.00 41 PHE A N 6
ATOM 7423 C CA . PHE A 1 41 ? 12.356 1.730 -7.058 1.00 1.00 41 PHE A CA 6
ATOM 7424 C C . PHE A 1 41 ? 13.797 1.271 -6.810 1.00 1.00 41 PHE A C 6
ATOM 7425 O O . PHE A 1 41 ? 14.706 2.092 -6.725 1.00 1.00 41 PHE A O 6
ATOM 7442 N N . ILE A 1 42 ? 13.997 -0.036 -6.717 1.00 1.00 42 ILE A N 6
ATOM 7443 C CA . ILE A 1 42 ? 15.329 -0.590 -6.492 1.00 1.00 42 ILE A CA 6
ATOM 7444 C C . ILE A 1 42 ? 16.237 -0.277 -7.668 1.00 1.00 42 ILE A C 6
ATOM 7445 O O . ILE A 1 42 ? 17.414 0.037 -7.493 1.00 1.00 42 ILE A O 6
ATOM 7461 N N . ASN A 1 43 ? 15.692 -0.395 -8.865 1.00 1.00 43 ASN A N 6
ATOM 7462 C CA . ASN A 1 43 ? 16.476 -0.150 -10.059 1.00 1.00 43 ASN A CA 6
ATOM 7463 C C . ASN A 1 43 ? 17.018 1.274 -10.074 1.00 1.00 43 ASN A C 6
ATOM 7464 O O . ASN A 1 43 ? 18.153 1.504 -10.487 1.00 1.00 43 ASN A O 6
ATOM 7475 N N . ARG A 1 44 ? 16.213 2.228 -9.626 1.00 1.00 44 ARG A N 6
ATOM 7476 C CA . ARG A 1 44 ? 16.641 3.618 -9.609 1.00 1.00 44 ARG A CA 6
ATOM 7477 C C . ARG A 1 44 ? 17.863 3.786 -8.720 1.00 1.00 44 ARG A C 6
ATOM 7478 O O . ARG A 1 44 ? 18.781 4.543 -9.043 1.00 1.00 44 ARG A O 6
ATOM 7499 N N . LEU A 1 45 ? 17.870 3.086 -7.598 1.00 1.00 45 LEU A N 6
ATOM 7500 C CA . LEU A 1 45 ? 18.986 3.170 -6.671 1.00 1.00 45 LEU A CA 6
ATOM 7501 C C . LEU A 1 45 ? 20.270 2.649 -7.312 1.00 1.00 45 LEU A C 6
ATOM 7502 O O . LEU A 1 45 ? 21.331 3.216 -7.124 1.00 1.00 45 LEU A O 6
ATOM 7518 N N . PHE A 1 46 ? 20.191 1.560 -8.043 1.00 1.00 46 PHE A N 6
ATOM 7519 C CA . PHE A 1 46 ? 21.383 1.011 -8.650 1.00 1.00 46 PHE A CA 6
ATOM 7520 C C . PHE A 1 46 ? 21.958 1.963 -9.690 1.00 1.00 46 PHE A C 6
ATOM 7521 O O . PHE A 1 46 ? 23.167 1.968 -9.934 1.00 1.00 46 PHE A O 6
ATOM 7538 N N . GLU A 1 47 ? 21.098 2.760 -10.314 1.00 1.00 47 GLU A N 6
ATOM 7539 C CA . GLU A 1 47 ? 21.546 3.698 -11.336 1.00 1.00 47 GLU A CA 6
ATOM 7540 C C . GLU A 1 47 ? 22.319 4.856 -10.724 1.00 1.00 47 GLU A C 6
ATOM 7541 O O . GLU A 1 47 ? 22.924 5.650 -11.448 1.00 1.00 47 GLU A O 6
ATOM 7553 N N . ILE A 1 48 ? 22.293 4.960 -9.391 1.00 1.00 48 ILE A N 6
ATOM 7554 C CA . ILE A 1 48 ? 22.995 6.044 -8.694 1.00 1.00 48 ILE A CA 6
ATOM 7555 C C . ILE A 1 48 ? 24.250 5.511 -8.017 1.00 1.00 48 ILE A C 6
ATOM 7556 O O . ILE A 1 48 ? 24.213 4.486 -7.336 1.00 1.00 48 ILE A O 6
ATOM 7572 N N . GLU A 1 49 ? 25.349 6.232 -8.173 1.00 1.00 49 GLU A N 6
ATOM 7573 C CA . GLU A 1 49 ? 26.590 5.842 -7.536 1.00 1.00 49 GLU A CA 6
ATOM 7574 C C . GLU A 1 49 ? 26.501 6.124 -6.042 1.00 1.00 49 GLU A C 6
ATOM 7575 O O . GLU A 1 49 ? 26.206 7.244 -5.631 1.00 1.00 49 GLU A O 6
ATOM 7587 N N . GLY A 1 50 ? 26.820 5.121 -5.232 1.00 1.00 50 GLY A N 6
ATOM 7588 C CA . GLY A 1 50 ? 26.817 5.286 -3.780 1.00 1.00 50 GLY A CA 6
ATOM 7589 C C . GLY A 1 50 ? 26.146 4.109 -3.104 1.00 1.00 50 GLY A C 6
ATOM 7590 O O . GLY A 1 50 ? 26.579 3.672 -2.041 1.00 1.00 50 GLY A O 6
ATOM 7594 N N . VAL A 1 51 ? 25.084 3.596 -3.717 1.00 1.00 51 VAL A N 6
ATOM 7595 C CA . VAL A 1 51 ? 24.371 2.472 -3.132 1.00 1.00 51 VAL A CA 6
ATOM 7596 C C . VAL A 1 51 ? 25.225 1.215 -3.178 1.00 1.00 51 VAL A C 6
ATOM 7597 O O . VAL A 1 51 ? 25.739 0.837 -4.230 1.00 1.00 51 VAL A O 6
ATOM 7610 N N . LYS A 1 52 ? 25.362 0.562 -2.023 1.00 1.00 52 LYS A N 6
ATOM 7611 C CA . LYS A 1 52 ? 26.146 -0.671 -1.922 1.00 1.00 52 LYS A CA 6
ATOM 7612 C C . LYS A 1 52 ? 25.230 -1.885 -1.937 1.00 1.00 52 LYS A C 6
ATOM 7613 O O . LYS A 1 52 ? 25.531 -2.890 -2.579 1.00 1.00 52 LYS A O 6
ATOM 7632 N N . SER A 1 53 ? 24.102 -1.784 -1.235 1.00 1.00 53 SER A N 6
ATOM 7633 C CA . SER A 1 53 ? 23.144 -2.882 -1.184 1.00 1.00 53 SER A CA 6
ATOM 7634 C C . SER A 1 53 ? 21.810 -2.397 -0.625 1.00 1.00 53 SER A C 6
ATOM 7635 O O . SER A 1 53 ? 21.703 -1.273 -0.134 1.00 1.00 53 SER A O 6
ATOM 7643 N N . ILE A 1 54 ? 20.797 -3.260 -0.697 1.00 1.00 54 ILE A N 6
ATOM 7644 C CA . ILE A 1 54 ? 19.461 -2.931 -0.191 1.00 1.00 54 ILE A CA 6
ATOM 7645 C C . ILE A 1 54 ? 18.884 -4.117 0.561 1.00 1.00 54 ILE A C 6
ATOM 7646 O O . ILE A 1 54 ? 18.993 -5.256 0.116 1.00 1.00 54 ILE A O 6
ATOM 7662 N N . PHE A 1 55 ? 18.258 -3.836 1.704 1.00 1.00 55 PHE A N 6
ATOM 7663 C CA . PHE A 1 55 ? 17.642 -4.875 2.533 1.00 1.00 55 PHE A CA 6
ATOM 7664 C C . PHE A 1 55 ? 16.132 -4.725 2.503 1.00 1.00 55 PHE A C 6
ATOM 7665 O O . PHE A 1 55 ? 15.604 -3.623 2.666 1.00 1.00 55 PHE A O 6
ATOM 7682 N N . TYR A 1 56 ? 15.439 -5.846 2.301 1.00 1.00 56 TYR A N 6
ATOM 7683 C CA . TYR A 1 56 ? 13.975 -5.863 2.256 1.00 1.00 56 TYR A CA 6
ATOM 7684 C C . TYR A 1 56 ? 13.428 -6.826 3.299 1.00 1.00 56 TYR A C 6
ATOM 7685 O O . TYR A 1 56 ? 13.517 -8.038 3.141 1.00 1.00 56 TYR A O 6
ATOM 7703 N N . VAL A 1 57 ? 12.839 -6.275 4.351 1.00 1.00 57 VAL A N 6
ATOM 7704 C CA . VAL A 1 57 ? 12.257 -7.094 5.404 1.00 1.00 57 VAL A CA 6
ATOM 7705 C C . VAL A 1 57 ? 11.334 -6.255 6.267 1.00 1.00 57 VAL A C 6
ATOM 7706 O O . VAL A 1 57 ? 11.574 -5.074 6.483 1.00 1.00 57 VAL A O 6
ATOM 7719 N N . LEU A 1 58 ? 10.290 -6.882 6.776 1.00 1.00 58 LEU A N 6
ATOM 7720 C CA . LEU A 1 58 ? 9.333 -6.196 7.634 1.00 1.00 58 LEU A CA 6
ATOM 7721 C C . LEU A 1 58 ? 8.595 -5.098 6.861 1.00 1.00 58 LEU A C 6
ATOM 7722 O O . LEU A 1 58 ? 8.568 -5.105 5.639 1.00 1.00 58 LEU A O 6
ATOM 7738 N N . ASP A 1 59 ? 8.008 -4.155 7.602 1.00 1.00 59 ASP A N 6
ATOM 7739 C CA . ASP A 1 59 ? 7.270 -3.041 7.024 1.00 1.00 59 ASP A CA 6
ATOM 7740 C C . ASP A 1 59 ? 8.198 -1.862 6.758 1.00 1.00 59 ASP A C 6
ATOM 7741 O O . ASP A 1 59 ? 7.749 -0.739 6.549 1.00 1.00 59 ASP A O 6
ATOM 7750 N N . PHE A 1 60 ? 9.504 -2.119 6.784 1.00 1.00 60 PHE A N 6
ATOM 7751 C CA . PHE A 1 60 ? 10.497 -1.068 6.552 1.00 1.00 60 PHE A CA 6
ATOM 7752 C C . PHE A 1 60 ? 11.728 -1.642 5.871 1.00 1.00 60 PHE A C 6
ATOM 7753 O O . PHE A 1 60 ? 11.975 -2.840 5.927 1.00 1.00 60 PHE A O 6
ATOM 7770 N N . ILE A 1 61 ? 12.499 -0.774 5.223 1.00 1.00 61 ILE A N 6
ATOM 7771 C CA . ILE A 1 61 ? 13.714 -1.186 4.519 1.00 1.00 61 ILE A CA 6
ATOM 7772 C C . ILE A 1 61 ? 14.888 -0.314 4.933 1.00 1.00 61 ILE A C 6
ATOM 7773 O O . ILE A 1 61 ? 14.710 0.847 5.298 1.00 1.00 61 ILE A O 6
ATOM 7789 N N . SER A 1 62 ? 16.091 -0.878 4.855 1.00 1.00 62 SER A N 6
ATOM 7790 C CA . SER A 1 62 ? 17.319 -0.154 5.201 1.00 1.00 62 SER A CA 6
ATOM 7791 C C . SER A 1 62 ? 18.162 0.027 3.950 1.00 1.00 62 SER A C 6
ATOM 7792 O O . SER A 1 62 ? 18.566 -0.949 3.315 1.00 1.00 62 SER A O 6
ATOM 7800 N N . ILE A 1 63 ? 18.408 1.285 3.584 1.00 1.00 63 ILE A N 6
ATOM 7801 C CA . ILE A 1 63 ? 19.187 1.601 2.385 1.00 1.00 63 ILE A CA 6
ATOM 7802 C C . ILE A 1 63 ? 20.583 2.064 2.776 1.00 1.00 63 ILE A C 6
ATOM 7803 O O . ILE A 1 63 ? 20.747 3.117 3.392 1.00 1.00 63 ILE A O 6
ATOM 7819 N N . ASP A 1 64 ? 21.587 1.271 2.411 1.00 1.00 64 ASP A N 6
ATOM 7820 C CA . ASP A 1 64 ? 22.983 1.597 2.718 1.00 1.00 64 ASP A CA 6
ATOM 7821 C C . ASP A 1 64 ? 23.654 2.245 1.515 1.00 1.00 64 ASP A C 6
ATOM 7822 O O . ASP A 1 64 ? 23.637 1.694 0.415 1.00 1.00 64 ASP A O 6
ATOM 7831 N N . LYS A 1 65 ? 24.245 3.422 1.728 1.00 1.00 65 LYS A N 6
ATOM 7832 C CA . LYS A 1 65 ? 24.926 4.145 0.655 1.00 1.00 65 LYS A CA 6
ATOM 7833 C C . LYS A 1 65 ? 26.223 4.760 1.167 1.00 1.00 65 LYS A C 6
ATOM 7834 O O . LYS A 1 65 ? 26.298 5.215 2.308 1.00 1.00 65 LYS A O 6
ATOM 7853 N N . GLU A 1 66 ? 27.238 4.773 0.313 1.00 1.00 66 GLU A N 6
ATOM 7854 C CA . GLU A 1 66 ? 28.529 5.336 0.683 1.00 1.00 66 GLU A CA 6
ATOM 7855 C C . GLU A 1 66 ? 28.364 6.779 1.152 1.00 1.00 66 GLU A C 6
ATOM 7856 O O . GLU A 1 66 ? 27.309 7.386 0.968 1.00 1.00 66 GLU A O 6
ATOM 7868 N N . ASP A 1 67 ? 29.417 7.319 1.753 1.00 1.00 67 ASP A N 6
ATOM 7869 C CA . ASP A 1 67 ? 29.387 8.692 2.241 1.00 1.00 67 ASP A CA 6
ATOM 7870 C C . ASP A 1 67 ? 29.338 9.679 1.080 1.00 1.00 67 ASP A C 6
ATOM 7871 O O . ASP A 1 67 ? 28.890 10.814 1.239 1.00 1.00 67 ASP A O 6
ATOM 7880 N N . ASN A 1 68 ? 29.811 9.245 -0.089 1.00 1.00 68 ASN A N 6
ATOM 7881 C CA . ASN A 1 68 ? 29.826 10.107 -1.269 1.00 1.00 68 ASN A CA 6
ATOM 7882 C C . ASN A 1 68 ? 28.438 10.194 -1.893 1.00 1.00 68 ASN A C 6
ATOM 7883 O O . ASN A 1 68 ? 28.211 10.981 -2.814 1.00 1.00 68 ASN A O 6
ATOM 7894 N N . ALA A 1 69 ? 27.507 9.389 -1.384 1.00 1.00 69 ALA A N 6
ATOM 7895 C CA . ALA A 1 69 ? 26.141 9.391 -1.898 1.00 1.00 69 ALA A CA 6
ATOM 7896 C C . ALA A 1 69 ? 25.403 10.606 -1.393 1.00 1.00 69 ALA A C 6
ATOM 7897 O O . ALA A 1 69 ? 25.583 11.018 -0.246 1.00 1.00 69 ALA A O 6
ATOM 7904 N N . ASN A 1 70 ? 24.561 11.178 -2.250 1.00 1.00 70 ASN A N 6
ATOM 7905 C CA . ASN A 1 70 ? 23.779 12.354 -1.886 1.00 1.00 70 ASN A CA 6
ATOM 7906 C C . ASN A 1 70 ? 22.295 12.110 -2.161 1.00 1.00 70 ASN A C 6
ATOM 7907 O O . ASN A 1 70 ? 21.897 11.858 -3.298 1.00 1.00 70 ASN A O 6
ATOM 7918 N N . TRP A 1 71 ? 21.480 12.190 -1.111 1.00 1.00 71 TRP A N 6
ATOM 7919 C CA . TRP A 1 71 ? 20.042 11.980 -1.247 1.00 1.00 71 TRP A CA 6
ATOM 7920 C C . TRP A 1 71 ? 19.435 13.001 -2.205 1.00 1.00 71 TRP A C 6
ATOM 7921 O O . TRP A 1 71 ? 18.430 12.728 -2.861 1.00 1.00 71 TRP A O 6
ATOM 7942 N N . ASN A 1 72 ? 20.049 14.174 -2.278 1.00 1.00 72 ASN A N 6
ATOM 7943 C CA . ASN A 1 72 ? 19.552 15.229 -3.151 1.00 1.00 72 ASN A CA 6
ATOM 7944 C C . ASN A 1 72 ? 19.487 14.744 -4.593 1.00 1.00 72 ASN A C 6
ATOM 7945 O O . ASN A 1 72 ? 18.825 15.355 -5.434 1.00 1.00 72 ASN A O 6
ATOM 7956 N N . GLU A 1 73 ? 20.180 13.642 -4.879 1.00 1.00 73 GLU A N 6
ATOM 7957 C CA . GLU A 1 73 ? 20.199 13.075 -6.229 1.00 1.00 73 GLU A CA 6
ATOM 7958 C C . GLU A 1 73 ? 19.195 11.933 -6.338 1.00 1.00 73 GLU A C 6
ATOM 7959 O O . GLU A 1 73 ? 18.613 11.712 -7.393 1.00 1.00 73 GLU A O 6
ATOM 7971 N N . LEU A 1 74 ? 19.022 11.176 -5.258 1.00 1.00 74 LEU A N 6
ATOM 7972 C CA . LEU A 1 74 ? 18.103 10.041 -5.268 1.00 1.00 74 LEU A CA 6
ATOM 7973 C C . LEU A 1 74 ? 16.656 10.512 -5.228 1.00 1.00 74 LEU A C 6
ATOM 7974 O O . LEU A 1 74 ? 15.798 9.949 -5.902 1.00 1.00 74 LEU A O 6
ATOM 7990 N N . LEU A 1 75 ? 16.397 11.548 -4.431 1.00 1.00 75 LEU A N 6
ATOM 7991 C CA . LEU A 1 75 ? 15.044 12.092 -4.300 1.00 1.00 75 LEU A CA 6
ATOM 7992 C C . LEU A 1 75 ? 14.346 12.168 -5.666 1.00 1.00 75 LEU A C 6
ATOM 7993 O O . LEU A 1 75 ? 13.322 11.522 -5.876 1.00 1.00 75 LEU A O 6
ATOM 8009 N N . PRO A 1 76 ? 14.871 12.946 -6.582 1.00 1.00 76 PRO A N 6
ATOM 8010 C CA . PRO A 1 76 ? 14.249 13.104 -7.929 1.00 1.00 76 PRO A CA 6
ATOM 8011 C C . PRO A 1 76 ? 14.171 11.777 -8.687 1.00 1.00 76 PRO A C 6
ATOM 8012 O O . PRO A 1 76 ? 13.297 11.593 -9.532 1.00 1.00 76 PRO A O 6
ATOM 8023 N N . GLN A 1 77 ? 15.086 10.858 -8.389 1.00 1.00 77 GLN A N 6
ATOM 8024 C CA . GLN A 1 77 ? 15.095 9.556 -9.061 1.00 1.00 77 GLN A CA 6
ATOM 8025 C C . GLN A 1 77 ? 14.002 8.637 -8.516 1.00 1.00 77 GLN A C 6
ATOM 8026 O O . GLN A 1 77 ? 13.198 8.094 -9.270 1.00 1.00 77 GLN A O 6
ATOM 8040 N N . ILE A 1 78 ? 13.996 8.458 -7.198 1.00 1.00 78 ILE A N 6
ATOM 8041 C CA . ILE A 1 78 ? 13.014 7.588 -6.555 1.00 1.00 78 ILE A CA 6
ATOM 8042 C C . ILE A 1 78 ? 11.621 8.209 -6.598 1.00 1.00 78 ILE A C 6
ATOM 8043 O O . ILE A 1 78 ? 10.636 7.526 -6.876 1.00 1.00 78 ILE A O 6
ATOM 8059 N N . GLU A 1 79 ? 11.545 9.503 -6.301 1.00 1.00 79 GLU A N 6
ATOM 8060 C CA . GLU A 1 79 ? 10.263 10.201 -6.284 1.00 1.00 79 GLU A CA 6
ATOM 8061 C C . GLU A 1 79 ? 9.516 9.967 -7.590 1.00 1.00 79 GLU A C 6
ATOM 8062 O O . GLU A 1 79 ? 8.287 9.901 -7.611 1.00 1.00 79 GLU A O 6
ATOM 8074 N N . ASN A 1 80 ? 10.267 9.833 -8.671 1.00 1.00 80 ASN A N 6
ATOM 8075 C CA . ASN A 1 80 ? 9.668 9.593 -9.973 1.00 1.00 80 ASN A CA 6
ATOM 8076 C C . ASN A 1 80 ? 8.957 8.242 -9.986 1.00 1.00 80 ASN A C 6
ATOM 8077 O O . ASN A 1 80 ? 7.888 8.103 -10.568 1.00 1.00 80 ASN A O 6
ATOM 8088 N N . THR A 1 81 ? 9.561 7.246 -9.350 1.00 1.00 81 THR A N 6
ATOM 8089 C CA . THR A 1 81 ? 8.968 5.918 -9.314 1.00 1.00 81 THR A CA 6
ATOM 8090 C C . THR A 1 81 ? 7.633 5.945 -8.588 1.00 1.00 81 THR A C 6
ATOM 8091 O O . THR A 1 81 ? 6.624 5.459 -9.101 1.00 1.00 81 THR A O 6
ATOM 8102 N N . PHE A 1 82 ? 7.632 6.531 -7.398 1.00 1.00 82 PHE A N 6
ATOM 8103 C CA . PHE A 1 82 ? 6.414 6.633 -6.615 1.00 1.00 82 PHE A CA 6
ATOM 8104 C C . PHE A 1 82 ? 5.372 7.469 -7.371 1.00 1.00 82 PHE A C 6
ATOM 8105 O O . PHE A 1 82 ? 4.211 7.085 -7.475 1.00 1.00 82 PHE A O 6
ATOM 8122 N N . ALA A 1 83 ? 5.795 8.623 -7.863 1.00 1.00 83 ALA A N 6
ATOM 8123 C CA . ALA A 1 83 ? 4.884 9.512 -8.571 1.00 1.00 83 ALA A CA 6
ATOM 8124 C C . ALA A 1 83 ? 4.334 8.838 -9.823 1.00 1.00 83 ALA A C 6
ATOM 8125 O O . ALA A 1 83 ? 3.151 8.970 -10.140 1.00 1.00 83 ALA A O 6
ATOM 8132 N N . LYS A 1 84 ? 5.200 8.121 -10.532 1.00 1.00 84 LYS A N 6
ATOM 8133 C CA . LYS A 1 84 ? 4.801 7.431 -11.760 1.00 1.00 84 LYS A CA 6
ATOM 8134 C C . LYS A 1 84 ? 4.059 6.147 -11.443 1.00 1.00 84 LYS A C 6
ATOM 8135 O O . LYS A 1 84 ? 3.722 5.373 -12.338 1.00 1.00 84 LYS A O 6
ATOM 8154 N N . SER A 1 85 ? 3.812 5.926 -10.165 1.00 1.00 85 SER A N 6
ATOM 8155 C CA . SER A 1 85 ? 3.107 4.720 -9.740 1.00 1.00 85 SER A CA 6
ATOM 8156 C C . SER A 1 85 ? 1.747 4.628 -10.424 1.00 1.00 85 SER A C 6
ATOM 8157 O O . SER A 1 85 ? 1.335 3.555 -10.861 1.00 1.00 85 SER A O 6
ATOM 8165 N N . ASN A 1 86 ? 1.055 5.761 -10.512 1.00 1.00 86 ASN A N 6
ATOM 8166 C CA . ASN A 1 86 ? -0.260 5.796 -11.146 1.00 1.00 86 ASN A CA 6
ATOM 8167 C C . ASN A 1 86 ? -1.184 4.748 -10.530 1.00 1.00 86 ASN A C 6
ATOM 8168 O O . ASN A 1 86 ? -1.262 3.661 -11.077 1.00 1.00 86 ASN A O 6
ATOM 8179 N N . MET A 1 1 ? 1.047 0.730 -0.422 1.00 1.00 1 MET A N 7
ATOM 8180 C CA . MET A 1 1 ? 1.873 0.131 -1.509 1.00 1.00 1 MET A CA 7
ATOM 8181 C C . MET A 1 1 ? 2.707 1.224 -2.166 1.00 1.00 1 MET A C 7
ATOM 8182 O O . MET A 1 1 ? 3.035 1.139 -3.350 1.00 1.00 1 MET A O 7
ATOM 8198 N N . GLU A 1 2 ? 3.046 2.253 -1.391 1.00 1.00 2 GLU A N 7
ATOM 8199 C CA . GLU A 1 2 ? 3.843 3.367 -1.912 1.00 1.00 2 GLU A CA 7
ATOM 8200 C C . GLU A 1 2 ? 4.549 4.097 -0.778 1.00 1.00 2 GLU A C 7
ATOM 8201 O O . GLU A 1 2 ? 4.055 4.127 0.350 1.00 1.00 2 GLU A O 7
ATOM 8213 N N . ILE A 1 3 ? 5.715 4.668 -1.073 1.00 1.00 3 ILE A N 7
ATOM 8214 C CA . ILE A 1 3 ? 6.485 5.373 -0.056 1.00 1.00 3 ILE A CA 7
ATOM 8215 C C . ILE A 1 3 ? 5.618 6.389 0.683 1.00 1.00 3 ILE A C 7
ATOM 8216 O O . ILE A 1 3 ? 5.072 7.317 0.092 1.00 1.00 3 ILE A O 7
ATOM 8232 N N . ILE A 1 4 ? 5.480 6.185 1.989 1.00 1.00 4 ILE A N 7
ATOM 8233 C CA . ILE A 1 4 ? 4.663 7.080 2.821 1.00 1.00 4 ILE A CA 7
ATOM 8234 C C . ILE A 1 4 ? 5.527 8.182 3.411 1.00 1.00 4 ILE A C 7
ATOM 8235 O O . ILE A 1 4 ? 5.177 9.360 3.347 1.00 1.00 4 ILE A O 7
ATOM 8251 N N . ALA A 1 5 ? 6.661 7.794 3.985 1.00 1.00 5 ALA A N 7
ATOM 8252 C CA . ALA A 1 5 ? 7.577 8.755 4.590 1.00 1.00 5 ALA A CA 7
ATOM 8253 C C . ALA A 1 5 ? 8.970 8.158 4.695 1.00 1.00 5 ALA A C 7
ATOM 8254 O O . ALA A 1 5 ? 9.192 7.008 4.316 1.00 1.00 5 ALA A O 7
ATOM 8261 N N . ILE A 1 6 ? 9.907 8.951 5.210 1.00 1.00 6 ILE A N 7
ATOM 8262 C CA . ILE A 1 6 ? 11.296 8.515 5.371 1.00 1.00 6 ILE A CA 7
ATOM 8263 C C . ILE A 1 6 ? 11.797 8.857 6.765 1.00 1.00 6 ILE A C 7
ATOM 8264 O O . ILE A 1 6 ? 11.561 9.956 7.266 1.00 1.00 6 ILE A O 7
ATOM 8280 N N . SER A 1 7 ? 12.486 7.903 7.392 1.00 1.00 7 SER A N 7
ATOM 8281 C CA . SER A 1 7 ? 13.028 8.104 8.740 1.00 1.00 7 SER A CA 7
ATOM 8282 C C . SER A 1 7 ? 14.516 8.430 8.662 1.00 1.00 7 SER A C 7
ATOM 8283 O O . SER A 1 7 ? 15.330 7.573 8.323 1.00 1.00 7 SER A O 7
ATOM 8291 N N . GLU A 1 8 ? 14.867 9.668 8.998 1.00 1.00 8 GLU A N 7
ATOM 8292 C CA . GLU A 1 8 ? 16.267 10.087 8.983 1.00 1.00 8 GLU A CA 7
ATOM 8293 C C . GLU A 1 8 ? 16.922 9.619 10.268 1.00 1.00 8 GLU A C 7
ATOM 8294 O O . GLU A 1 8 ? 16.602 10.111 11.351 1.00 1.00 8 GLU A O 7
ATOM 8306 N N . THR A 1 9 ? 17.821 8.645 10.161 1.00 1.00 9 THR A N 7
ATOM 8307 C CA . THR A 1 9 ? 18.490 8.092 11.339 1.00 1.00 9 THR A CA 7
ATOM 8308 C C . THR A 1 9 ? 19.742 8.912 11.672 1.00 1.00 9 THR A C 7
ATOM 8309 O O . THR A 1 9 ? 20.084 9.846 10.942 1.00 1.00 9 THR A O 7
ATOM 8320 N N . PRO A 1 10 ? 20.440 8.579 12.736 1.00 1.00 10 PRO A N 7
ATOM 8321 C CA . PRO A 1 10 ? 21.683 9.310 13.128 1.00 1.00 10 PRO A CA 7
ATOM 8322 C C . PRO A 1 10 ? 22.795 9.162 12.086 1.00 1.00 10 PRO A C 7
ATOM 8323 O O . PRO A 1 10 ? 23.928 9.579 12.326 1.00 1.00 10 PRO A O 7
ATOM 8334 N N . ASN A 1 11 ? 22.475 8.570 10.935 1.00 1.00 11 ASN A N 7
ATOM 8335 C CA . ASN A 1 11 ? 23.465 8.376 9.870 1.00 1.00 11 ASN A CA 7
ATOM 8336 C C . ASN A 1 11 ? 23.416 9.536 8.888 1.00 1.00 11 ASN A C 7
ATOM 8337 O O . ASN A 1 11 ? 22.528 10.384 8.964 1.00 1.00 11 ASN A O 7
ATOM 8348 N N . HIS A 1 12 ? 24.382 9.569 7.967 1.00 1.00 12 HIS A N 7
ATOM 8349 C CA . HIS A 1 12 ? 24.464 10.636 6.959 1.00 1.00 12 HIS A CA 7
ATOM 8350 C C . HIS A 1 12 ? 24.169 10.103 5.561 1.00 1.00 12 HIS A C 7
ATOM 8351 O O . HIS A 1 12 ? 23.538 10.785 4.755 1.00 1.00 12 HIS A O 7
ATOM 8366 N N . ASN A 1 13 ? 24.647 8.887 5.272 1.00 1.00 13 ASN A N 7
ATOM 8367 C CA . ASN A 1 13 ? 24.451 8.265 3.950 1.00 1.00 13 ASN A CA 7
ATOM 8368 C C . ASN A 1 13 ? 23.491 7.079 4.018 1.00 1.00 13 ASN A C 7
ATOM 8369 O O . ASN A 1 13 ? 23.177 6.477 2.991 1.00 1.00 13 ASN A O 7
ATOM 8380 N N . THR A 1 14 ? 23.020 6.752 5.226 1.00 1.00 14 THR A N 7
ATOM 8381 C CA . THR A 1 14 ? 22.079 5.637 5.422 1.00 1.00 14 THR A CA 7
ATOM 8382 C C . THR A 1 14 ? 20.739 6.184 5.887 1.00 1.00 14 THR A C 7
ATOM 8383 O O . THR A 1 14 ? 20.675 6.991 6.815 1.00 1.00 14 THR A O 7
ATOM 8394 N N . MET A 1 15 ? 19.669 5.743 5.233 1.00 1.00 15 MET A N 7
ATOM 8395 C CA . MET A 1 15 ? 18.316 6.189 5.570 1.00 1.00 15 MET A CA 7
ATOM 8396 C C . MET A 1 15 ? 17.343 5.031 5.428 1.00 1.00 15 MET A C 7
ATOM 8397 O O . MET A 1 15 ? 17.563 4.119 4.632 1.00 1.00 15 MET A O 7
ATOM 8411 N N . LYS A 1 16 ? 16.265 5.079 6.209 1.00 1.00 16 LYS A N 7
ATOM 8412 C CA . LYS A 1 16 ? 15.234 4.033 6.188 1.00 1.00 16 LYS A CA 7
ATOM 8413 C C . LYS A 1 16 ? 13.927 4.603 5.657 1.00 1.00 16 LYS A C 7
ATOM 8414 O O . LYS A 1 16 ? 13.531 5.713 6.012 1.00 1.00 16 LYS A O 7
ATOM 8433 N N . VAL A 1 17 ? 13.252 3.826 4.813 1.00 1.00 17 VAL A N 7
ATOM 8434 C CA . VAL A 1 17 ? 11.973 4.243 4.238 1.00 1.00 17 VAL A CA 7
ATOM 8435 C C . VAL A 1 17 ? 10.832 3.573 4.996 1.00 1.00 17 VAL A C 7
ATOM 8436 O O . VAL A 1 17 ? 10.821 2.354 5.158 1.00 1.00 17 VAL A O 7
ATOM 8449 N N . SER A 1 18 ? 9.874 4.374 5.459 1.00 1.00 18 SER A N 7
ATOM 8450 C CA . SER A 1 18 ? 8.721 3.869 6.207 1.00 1.00 18 SER A CA 7
ATOM 8451 C C . SER A 1 18 ? 7.489 3.865 5.314 1.00 1.00 18 SER A C 7
ATOM 8452 O O . SER A 1 18 ? 7.204 4.844 4.625 1.00 1.00 18 SER A O 7
ATOM 8460 N N . LEU A 1 19 ? 6.775 2.752 5.320 1.00 1.00 19 LEU A N 7
ATOM 8461 C CA . LEU A 1 19 ? 5.585 2.601 4.501 1.00 1.00 19 LEU A CA 7
ATOM 8462 C C . LEU A 1 19 ? 4.839 1.339 4.900 1.00 1.00 19 LEU A C 7
ATOM 8463 O O . LEU A 1 19 ? 5.427 0.416 5.459 1.00 1.00 19 LEU A O 7
ATOM 8479 N N . SER A 1 20 ? 3.551 1.295 4.585 1.00 1.00 20 SER A N 7
ATOM 8480 C CA . SER A 1 20 ? 2.725 0.120 4.887 1.00 1.00 20 SER A CA 7
ATOM 8481 C C . SER A 1 20 ? 2.512 -0.690 3.616 1.00 1.00 20 SER A C 7
ATOM 8482 O O . SER A 1 20 ? 1.513 -0.499 2.923 1.00 1.00 20 SER A O 7
ATOM 8490 N N . GLU A 1 21 ? 3.452 -1.596 3.297 1.00 1.00 21 GLU A N 7
ATOM 8491 C CA . GLU A 1 21 ? 3.330 -2.420 2.079 1.00 1.00 21 GLU A CA 7
ATOM 8492 C C . GLU A 1 21 ? 2.757 -3.806 2.434 1.00 1.00 21 GLU A C 7
ATOM 8493 O O . GLU A 1 21 ? 3.037 -4.326 3.514 1.00 1.00 21 GLU A O 7
ATOM 8505 N N . PRO A 1 22 ? 1.968 -4.413 1.565 1.00 1.00 22 PRO A N 7
ATOM 8506 C CA . PRO A 1 22 ? 1.367 -5.759 1.838 1.00 1.00 22 PRO A CA 7
ATOM 8507 C C . PRO A 1 22 ? 2.415 -6.874 1.787 1.00 1.00 22 PRO A C 7
ATOM 8508 O O . PRO A 1 22 ? 2.602 -7.512 0.752 1.00 1.00 22 PRO A O 7
ATOM 8519 N N . ARG A 1 23 ? 3.088 -7.108 2.920 1.00 1.00 23 ARG A N 7
ATOM 8520 C CA . ARG A 1 23 ? 4.118 -8.155 3.012 1.00 1.00 23 ARG A CA 7
ATOM 8521 C C . ARG A 1 23 ? 3.925 -8.978 4.280 1.00 1.00 23 ARG A C 7
ATOM 8522 O O . ARG A 1 23 ? 4.486 -8.668 5.331 1.00 1.00 23 ARG A O 7
ATOM 8543 N N . GLN A 1 24 ? 3.130 -10.043 4.159 1.00 1.00 24 GLN A N 7
ATOM 8544 C CA . GLN A 1 24 ? 2.849 -10.944 5.280 1.00 1.00 24 GLN A CA 7
ATOM 8545 C C . GLN A 1 24 ? 3.799 -12.136 5.254 1.00 1.00 24 GLN A C 7
ATOM 8546 O O . GLN A 1 24 ? 3.514 -13.177 5.841 1.00 1.00 24 GLN A O 7
ATOM 8560 N N . ASP A 1 25 ? 4.933 -11.976 4.560 1.00 1.00 25 ASP A N 7
ATOM 8561 C CA . ASP A 1 25 ? 5.937 -13.046 4.449 1.00 1.00 25 ASP A CA 7
ATOM 8562 C C . ASP A 1 25 ? 7.326 -12.523 4.799 1.00 1.00 25 ASP A C 7
ATOM 8563 O O . ASP A 1 25 ? 8.278 -13.297 4.883 1.00 1.00 25 ASP A O 7
ATOM 8572 N N . ASN A 1 26 ? 7.437 -11.209 4.997 1.00 1.00 26 ASN A N 7
ATOM 8573 C CA . ASN A 1 26 ? 8.724 -10.599 5.333 1.00 1.00 26 ASN A CA 7
ATOM 8574 C C . ASN A 1 26 ? 9.774 -10.968 4.293 1.00 1.00 26 ASN A C 7
ATOM 8575 O O . ASN A 1 26 ? 10.009 -10.215 3.350 1.00 1.00 26 ASN A O 7
ATOM 8586 N N . SER A 1 27 ? 10.399 -12.127 4.468 1.00 1.00 27 SER A N 7
ATOM 8587 C CA . SER A 1 27 ? 11.420 -12.578 3.536 1.00 1.00 27 SER A CA 7
ATOM 8588 C C . SER A 1 27 ? 12.524 -11.541 3.429 1.00 1.00 27 SER A C 7
ATOM 8589 O O . SER A 1 27 ? 12.339 -10.477 2.838 1.00 1.00 27 SER A O 7
ATOM 8597 N N . PHE A 1 28 ? 13.680 -11.855 4.006 1.00 1.00 28 PHE A N 7
ATOM 8598 C CA . PHE A 1 28 ? 14.819 -10.940 3.974 1.00 1.00 28 PHE A CA 7
ATOM 8599 C C . PHE A 1 28 ? 15.806 -11.361 2.894 1.00 1.00 28 PHE A C 7
ATOM 8600 O O . PHE A 1 28 ? 16.229 -12.515 2.835 1.00 1.00 28 PHE A O 7
ATOM 8617 N N . THR A 1 29 ? 16.160 -10.415 2.029 1.00 1.00 29 THR A N 7
ATOM 8618 C CA . THR A 1 29 ? 17.094 -10.681 0.941 1.00 1.00 29 THR A CA 7
ATOM 8619 C C . THR A 1 29 ? 17.657 -9.371 0.418 1.00 1.00 29 THR A C 7
ATOM 8620 O O . THR A 1 29 ? 16.910 -8.424 0.171 1.00 1.00 29 THR A O 7
ATOM 8631 N N . THR A 1 30 ? 18.978 -9.320 0.254 1.00 1.00 30 THR A N 7
ATOM 8632 C CA . THR A 1 30 ? 19.647 -8.110 -0.239 1.00 1.00 30 THR A CA 7
ATOM 8633 C C . THR A 1 30 ? 20.009 -8.247 -1.715 1.00 1.00 30 THR A C 7
ATOM 8634 O O . THR A 1 30 ? 20.755 -9.140 -2.108 1.00 1.00 30 THR A O 7
ATOM 8645 N N . TYR A 1 31 ? 19.465 -7.343 -2.533 1.00 1.00 31 TYR A N 7
ATOM 8646 C CA . TYR A 1 31 ? 19.727 -7.348 -3.976 1.00 1.00 31 TYR A CA 7
ATOM 8647 C C . TYR A 1 31 ? 19.896 -5.929 -4.500 1.00 1.00 31 TYR A C 7
ATOM 8648 O O . TYR A 1 31 ? 19.097 -5.043 -4.194 1.00 1.00 31 TYR A O 7
ATOM 8666 N N . THR A 1 32 ? 20.935 -5.724 -5.304 1.00 1.00 32 THR A N 7
ATOM 8667 C CA . THR A 1 32 ? 21.212 -4.409 -5.893 1.00 1.00 32 THR A CA 7
ATOM 8668 C C . THR A 1 32 ? 21.629 -4.567 -7.351 1.00 1.00 32 THR A C 7
ATOM 8669 O O . THR A 1 32 ? 22.659 -5.168 -7.650 1.00 1.00 32 THR A O 7
ATOM 8680 N N . ALA A 1 33 ? 20.819 -4.019 -8.256 1.00 1.00 33 ALA A N 7
ATOM 8681 C CA . ALA A 1 33 ? 21.106 -4.091 -9.688 1.00 1.00 33 ALA A CA 7
ATOM 8682 C C . ALA A 1 33 ? 19.899 -3.602 -10.487 1.00 1.00 33 ALA A C 7
ATOM 8683 O O . ALA A 1 33 ? 18.762 -3.967 -10.189 1.00 1.00 33 ALA A O 7
ATOM 8690 N N . ALA A 1 34 ? 20.156 -2.811 -11.528 1.00 1.00 34 ALA A N 7
ATOM 8691 C CA . ALA A 1 34 ? 19.086 -2.318 -12.395 1.00 1.00 34 ALA A CA 7
ATOM 8692 C C . ALA A 1 34 ? 18.842 -3.306 -13.529 1.00 1.00 34 ALA A C 7
ATOM 8693 O O . ALA A 1 34 ? 19.750 -3.624 -14.296 1.00 1.00 34 ALA A O 7
ATOM 8700 N N . GLN A 1 35 ? 17.601 -3.789 -13.627 1.00 1.00 35 GLN A N 7
ATOM 8701 C CA . GLN A 1 35 ? 17.224 -4.745 -14.673 1.00 1.00 35 GLN A CA 7
ATOM 8702 C C . GLN A 1 35 ? 15.730 -4.641 -14.965 1.00 1.00 35 GLN A C 7
ATOM 8703 O O . GLN A 1 35 ? 14.944 -4.226 -14.111 1.00 1.00 35 GLN A O 7
ATOM 8717 N N . GLU A 1 36 ? 15.348 -5.019 -16.181 1.00 1.00 36 GLU A N 7
ATOM 8718 C CA . GLU A 1 36 ? 13.948 -4.964 -16.593 1.00 1.00 36 GLU A CA 7
ATOM 8719 C C . GLU A 1 36 ? 13.132 -6.039 -15.883 1.00 1.00 36 GLU A C 7
ATOM 8720 O O . GLU A 1 36 ? 13.489 -7.215 -15.893 1.00 1.00 36 GLU A O 7
ATOM 8732 N N . GLY A 1 37 ? 12.021 -5.618 -15.278 1.00 1.00 37 GLY A N 7
ATOM 8733 C CA . GLY A 1 37 ? 11.130 -6.534 -14.567 1.00 1.00 37 GLY A CA 7
ATOM 8734 C C . GLY A 1 37 ? 11.444 -6.559 -13.076 1.00 1.00 37 GLY A C 7
ATOM 8735 O O . GLY A 1 37 ? 10.612 -6.972 -12.269 1.00 1.00 37 GLY A O 7
ATOM 8739 N N . GLN A 1 38 ? 12.653 -6.124 -12.709 1.00 1.00 38 GLN A N 7
ATOM 8740 C CA . GLN A 1 38 ? 13.059 -6.117 -11.300 1.00 1.00 38 GLN A CA 7
ATOM 8741 C C . GLN A 1 38 ? 12.514 -4.863 -10.584 1.00 1.00 38 GLN A C 7
ATOM 8742 O O . GLN A 1 38 ? 12.326 -3.824 -11.217 1.00 1.00 38 GLN A O 7
ATOM 8756 N N . PRO A 1 39 ? 12.277 -4.932 -9.283 1.00 1.00 39 PRO A N 7
ATOM 8757 C CA . PRO A 1 39 ? 11.768 -3.770 -8.495 1.00 1.00 39 PRO A CA 7
ATOM 8758 C C . PRO A 1 39 ? 12.397 -2.438 -8.921 1.00 1.00 39 PRO A C 7
ATOM 8759 O O . PRO A 1 39 ? 13.613 -2.258 -8.839 1.00 1.00 39 PRO A O 7
ATOM 8770 N N . GLU A 1 40 ? 11.555 -1.513 -9.366 1.00 1.00 40 GLU A N 7
ATOM 8771 C CA . GLU A 1 40 ? 12.025 -0.198 -9.793 1.00 1.00 40 GLU A CA 7
ATOM 8772 C C . GLU A 1 40 ? 12.531 0.605 -8.596 1.00 1.00 40 GLU A C 7
ATOM 8773 O O . GLU A 1 40 ? 13.326 1.532 -8.750 1.00 1.00 40 GLU A O 7
ATOM 8785 N N . PHE A 1 41 ? 12.051 0.251 -7.408 1.00 1.00 41 PHE A N 7
ATOM 8786 C CA . PHE A 1 41 ? 12.440 0.953 -6.190 1.00 1.00 41 PHE A CA 7
ATOM 8787 C C . PHE A 1 41 ? 13.903 0.678 -5.844 1.00 1.00 41 PHE A C 7
ATOM 8788 O O . PHE A 1 41 ? 14.462 1.321 -4.960 1.00 1.00 41 PHE A O 7
ATOM 8805 N N . ILE A 1 42 ? 14.509 -0.286 -6.546 1.00 1.00 42 ILE A N 7
ATOM 8806 C CA . ILE A 1 42 ? 15.919 -0.659 -6.323 1.00 1.00 42 ILE A CA 7
ATOM 8807 C C . ILE A 1 42 ? 16.737 -0.408 -7.581 1.00 1.00 42 ILE A C 7
ATOM 8808 O O . ILE A 1 42 ? 17.914 -0.066 -7.507 1.00 1.00 42 ILE A O 7
ATOM 8824 N N . ASN A 1 43 ? 16.120 -0.595 -8.725 1.00 1.00 43 ASN A N 7
ATOM 8825 C CA . ASN A 1 43 ? 16.827 -0.397 -9.977 1.00 1.00 43 ASN A CA 7
ATOM 8826 C C . ASN A 1 43 ? 17.265 1.052 -10.124 1.00 1.00 43 ASN A C 7
ATOM 8827 O O . ASN A 1 43 ? 18.367 1.331 -10.598 1.00 1.00 43 ASN A O 7
ATOM 8838 N N . ARG A 1 44 ? 16.400 1.970 -9.719 1.00 1.00 44 ARG A N 7
ATOM 8839 C CA . ARG A 1 44 ? 16.709 3.385 -9.814 1.00 1.00 44 ARG A CA 7
ATOM 8840 C C . ARG A 1 44 ? 17.885 3.735 -8.914 1.00 1.00 44 ARG A C 7
ATOM 8841 O O . ARG A 1 44 ? 18.685 4.607 -9.237 1.00 1.00 44 ARG A O 7
ATOM 8862 N N . LEU A 1 45 ? 17.975 3.068 -7.776 1.00 1.00 45 LEU A N 7
ATOM 8863 C CA . LEU A 1 45 ? 19.049 3.335 -6.832 1.00 1.00 45 LEU A CA 7
ATOM 8864 C C . LEU A 1 45 ? 20.411 3.006 -7.444 1.00 1.00 45 LEU A C 7
ATOM 8865 O O . LEU A 1 45 ? 21.375 3.745 -7.249 1.00 1.00 45 LEU A O 7
ATOM 8881 N N . PHE A 1 46 ? 20.500 1.898 -8.178 1.00 1.00 46 PHE A N 7
ATOM 8882 C CA . PHE A 1 46 ? 21.761 1.504 -8.783 1.00 1.00 46 PHE A CA 7
ATOM 8883 C C . PHE A 1 46 ? 22.147 2.455 -9.915 1.00 1.00 46 PHE A C 7
ATOM 8884 O O . PHE A 1 46 ? 23.224 2.330 -10.498 1.00 1.00 46 PHE A O 7
ATOM 8901 N N . GLU A 1 47 ? 21.259 3.391 -10.236 1.00 1.00 47 GLU A N 7
ATOM 8902 C CA . GLU A 1 47 ? 21.516 4.345 -11.315 1.00 1.00 47 GLU A CA 7
ATOM 8903 C C . GLU A 1 47 ? 22.645 5.309 -10.949 1.00 1.00 47 GLU A C 7
ATOM 8904 O O . GLU A 1 47 ? 23.290 5.875 -11.830 1.00 1.00 47 GLU A O 7
ATOM 8916 N N . ILE A 1 48 ? 22.868 5.502 -9.645 1.00 1.00 48 ILE A N 7
ATOM 8917 C CA . ILE A 1 48 ? 23.913 6.416 -9.148 1.00 1.00 48 ILE A CA 7
ATOM 8918 C C . ILE A 1 48 ? 24.904 5.674 -8.262 1.00 1.00 48 ILE A C 7
ATOM 8919 O O . ILE A 1 48 ? 24.526 4.791 -7.493 1.00 1.00 48 ILE A O 7
ATOM 8935 N N . GLU A 1 49 ? 26.170 6.051 -8.367 1.00 1.00 49 GLU A N 7
ATOM 8936 C CA . GLU A 1 49 ? 27.214 5.430 -7.563 1.00 1.00 49 GLU A CA 7
ATOM 8937 C C . GLU A 1 49 ? 27.036 5.768 -6.089 1.00 1.00 49 GLU A C 7
ATOM 8938 O O . GLU A 1 49 ? 26.662 6.890 -5.750 1.00 1.00 49 GLU A O 7
ATOM 8950 N N . GLY A 1 50 ? 27.344 4.811 -5.215 1.00 1.00 50 GLY A N 7
ATOM 8951 C CA . GLY A 1 50 ? 27.247 5.032 -3.770 1.00 1.00 50 GLY A CA 7
ATOM 8952 C C . GLY A 1 50 ? 26.551 3.873 -3.076 1.00 1.00 50 GLY A C 7
ATOM 8953 O O . GLY A 1 50 ? 26.954 3.462 -1.990 1.00 1.00 50 GLY A O 7
ATOM 8957 N N . VAL A 1 51 ? 25.503 3.357 -3.705 1.00 1.00 51 VAL A N 7
ATOM 8958 C CA . VAL A 1 51 ? 24.750 2.256 -3.125 1.00 1.00 51 VAL A CA 7
ATOM 8959 C C . VAL A 1 51 ? 25.641 1.037 -2.944 1.00 1.00 51 VAL A C 7
ATOM 8960 O O . VAL A 1 51 ? 26.074 0.424 -3.920 1.00 1.00 51 VAL A O 7
ATOM 8973 N N . LYS A 1 52 ? 25.907 0.680 -1.687 1.00 1.00 52 LYS A N 7
ATOM 8974 C CA . LYS A 1 52 ? 26.740 -0.480 -1.385 1.00 1.00 52 LYS A CA 7
ATOM 8975 C C . LYS A 1 52 ? 25.912 -1.755 -1.461 1.00 1.00 52 LYS A C 7
ATOM 8976 O O . LYS A 1 52 ? 26.291 -2.719 -2.125 1.00 1.00 52 LYS A O 7
ATOM 8995 N N . SER A 1 53 ? 24.775 -1.749 -0.769 1.00 1.00 53 SER A N 7
ATOM 8996 C CA . SER A 1 53 ? 23.883 -2.907 -0.752 1.00 1.00 53 SER A CA 7
ATOM 8997 C C . SER A 1 53 ? 22.489 -2.491 -0.303 1.00 1.00 53 SER A C 7
ATOM 8998 O O . SER A 1 53 ? 22.317 -1.446 0.323 1.00 1.00 53 SER A O 7
ATOM 9006 N N . ILE A 1 54 ? 21.497 -3.326 -0.618 1.00 1.00 54 ILE A N 7
ATOM 9007 C CA . ILE A 1 54 ? 20.102 -3.064 -0.248 1.00 1.00 54 ILE A CA 7
ATOM 9008 C C . ILE A 1 54 ? 19.569 -4.204 0.598 1.00 1.00 54 ILE A C 7
ATOM 9009 O O . ILE A 1 54 ? 20.019 -5.332 0.472 1.00 1.00 54 ILE A O 7
ATOM 9025 N N . PHE A 1 55 ? 18.611 -3.884 1.461 1.00 1.00 55 PHE A N 7
ATOM 9026 C CA . PHE A 1 55 ? 17.985 -4.865 2.347 1.00 1.00 55 PHE A CA 7
ATOM 9027 C C . PHE A 1 55 ? 16.474 -4.673 2.318 1.00 1.00 55 PHE A C 7
ATOM 9028 O O . PHE A 1 55 ? 15.972 -3.603 2.663 1.00 1.00 55 PHE A O 7
ATOM 9045 N N . TYR A 1 56 ? 15.753 -5.726 1.923 1.00 1.00 56 TYR A N 7
ATOM 9046 C CA . TYR A 1 56 ? 14.289 -5.696 1.861 1.00 1.00 56 TYR A CA 7
ATOM 9047 C C . TYR A 1 56 ? 13.714 -6.670 2.874 1.00 1.00 56 TYR A C 7
ATOM 9048 O O . TYR A 1 56 ? 13.944 -7.872 2.781 1.00 1.00 56 TYR A O 7
ATOM 9066 N N . VAL A 1 57 ? 12.952 -6.150 3.828 1.00 1.00 57 VAL A N 7
ATOM 9067 C CA . VAL A 1 57 ? 12.335 -6.989 4.844 1.00 1.00 57 VAL A CA 7
ATOM 9068 C C . VAL A 1 57 ? 11.238 -6.222 5.562 1.00 1.00 57 VAL A C 7
ATOM 9069 O O . VAL A 1 57 ? 11.321 -5.004 5.729 1.00 1.00 57 VAL A O 7
ATOM 9082 N N . LEU A 1 58 ? 10.220 -6.943 5.992 1.00 1.00 58 LEU A N 7
ATOM 9083 C CA . LEU A 1 58 ? 9.108 -6.334 6.709 1.00 1.00 58 LEU A CA 7
ATOM 9084 C C . LEU A 1 58 ? 8.356 -5.340 5.807 1.00 1.00 58 LEU A C 7
ATOM 9085 O O . LEU A 1 58 ? 8.152 -5.605 4.621 1.00 1.00 58 LEU A O 7
ATOM 9101 N N . ASP A 1 59 ? 7.964 -4.186 6.374 1.00 1.00 59 ASP A N 7
ATOM 9102 C CA . ASP A 1 59 ? 7.259 -3.151 5.637 1.00 1.00 59 ASP A CA 7
ATOM 9103 C C . ASP A 1 59 ? 8.147 -1.925 5.437 1.00 1.00 59 ASP A C 7
ATOM 9104 O O . ASP A 1 59 ? 7.639 -0.824 5.262 1.00 1.00 59 ASP A O 7
ATOM 9113 N N . PHE A 1 60 ? 9.476 -2.117 5.481 1.00 1.00 60 PHE A N 7
ATOM 9114 C CA . PHE A 1 60 ? 10.421 -1.013 5.316 1.00 1.00 60 PHE A CA 7
ATOM 9115 C C . PHE A 1 60 ? 11.678 -1.519 4.628 1.00 1.00 60 PHE A C 7
ATOM 9116 O O . PHE A 1 60 ? 11.974 -2.714 4.669 1.00 1.00 60 PHE A O 7
ATOM 9133 N N . ILE A 1 61 ? 12.412 -0.604 4.002 1.00 1.00 61 ILE A N 7
ATOM 9134 C CA . ILE A 1 61 ? 13.649 -0.940 3.299 1.00 1.00 61 ILE A CA 7
ATOM 9135 C C . ILE A 1 61 ? 14.786 -0.058 3.802 1.00 1.00 61 ILE A C 7
ATOM 9136 O O . ILE A 1 61 ? 14.644 1.161 3.896 1.00 1.00 61 ILE A O 7
ATOM 9152 N N . SER A 1 62 ? 15.924 -0.682 4.099 1.00 1.00 62 SER A N 7
ATOM 9153 C CA . SER A 1 62 ? 17.113 0.042 4.566 1.00 1.00 62 SER A CA 7
ATOM 9154 C C . SER A 1 62 ? 18.101 0.152 3.416 1.00 1.00 62 SER A C 7
ATOM 9155 O O . SER A 1 62 ? 18.489 -0.860 2.832 1.00 1.00 62 SER A O 7
ATOM 9163 N N . ILE A 1 63 ? 18.489 1.381 3.084 1.00 1.00 63 ILE A N 7
ATOM 9164 C CA . ILE A 1 63 ? 19.420 1.624 1.979 1.00 1.00 63 ILE A CA 7
ATOM 9165 C C . ILE A 1 63 ? 20.746 2.144 2.529 1.00 1.00 63 ILE A C 7
ATOM 9166 O O . ILE A 1 63 ? 20.777 3.115 3.284 1.00 1.00 63 ILE A O 7
ATOM 9182 N N . ASP A 1 64 ? 21.841 1.489 2.133 1.00 1.00 64 ASP A N 7
ATOM 9183 C CA . ASP A 1 64 ? 23.192 1.882 2.576 1.00 1.00 64 ASP A CA 7
ATOM 9184 C C . ASP A 1 64 ? 23.991 2.456 1.413 1.00 1.00 64 ASP A C 7
ATOM 9185 O O . ASP A 1 64 ? 24.339 1.734 0.480 1.00 1.00 64 ASP A O 7
ATOM 9194 N N . LYS A 1 65 ? 24.273 3.763 1.473 1.00 1.00 65 LYS A N 7
ATOM 9195 C CA . LYS A 1 65 ? 25.033 4.444 0.419 1.00 1.00 65 LYS A CA 7
ATOM 9196 C C . LYS A 1 65 ? 26.358 4.961 0.969 1.00 1.00 65 LYS A C 7
ATOM 9197 O O . LYS A 1 65 ? 26.493 5.180 2.171 1.00 1.00 65 LYS A O 7
ATOM 9216 N N . GLU A 1 66 ? 27.339 5.141 0.091 1.00 1.00 66 GLU A N 7
ATOM 9217 C CA . GLU A 1 66 ? 28.648 5.629 0.511 1.00 1.00 66 GLU A CA 7
ATOM 9218 C C . GLU A 1 66 ? 28.531 7.080 0.998 1.00 1.00 66 GLU A C 7
ATOM 9219 O O . GLU A 1 66 ? 27.470 7.695 0.895 1.00 1.00 66 GLU A O 7
ATOM 9231 N N . ASP A 1 67 ? 29.633 7.620 1.503 1.00 1.00 67 ASP A N 7
ATOM 9232 C CA . ASP A 1 67 ? 29.660 8.995 1.983 1.00 1.00 67 ASP A CA 7
ATOM 9233 C C . ASP A 1 67 ? 29.557 9.985 0.820 1.00 1.00 67 ASP A C 7
ATOM 9234 O O . ASP A 1 67 ? 29.210 11.149 1.019 1.00 1.00 67 ASP A O 7
ATOM 9243 N N . ASN A 1 68 ? 29.879 9.522 -0.393 1.00 1.00 68 ASN A N 7
ATOM 9244 C CA . ASN A 1 68 ? 29.836 10.384 -1.580 1.00 1.00 68 ASN A CA 7
ATOM 9245 C C . ASN A 1 68 ? 28.439 10.419 -2.181 1.00 1.00 68 ASN A C 7
ATOM 9246 O O . ASN A 1 68 ? 28.216 11.045 -3.215 1.00 1.00 68 ASN A O 7
ATOM 9257 N N . ALA A 1 69 ? 27.498 9.743 -1.527 1.00 1.00 69 ALA A N 7
ATOM 9258 C CA . ALA A 1 69 ? 26.112 9.696 -1.997 1.00 1.00 69 ALA A CA 7
ATOM 9259 C C . ALA A 1 69 ? 25.275 10.743 -1.284 1.00 1.00 69 ALA A C 7
ATOM 9260 O O . ALA A 1 69 ? 25.585 11.134 -0.158 1.00 1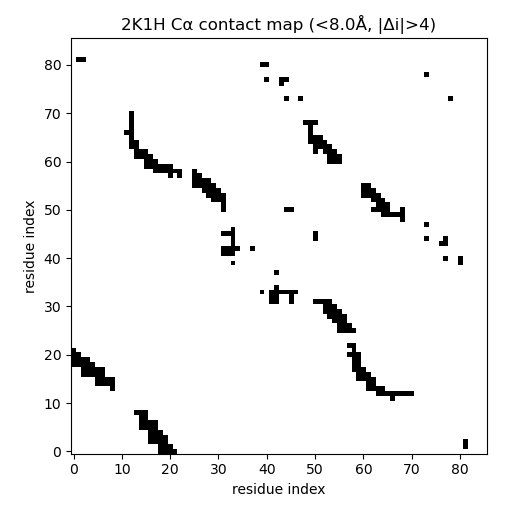.00 69 ALA A O 7
ATOM 9267 N N . ASN A 1 70 ? 24.212 11.194 -1.938 1.00 1.00 70 ASN A N 7
ATOM 9268 C CA . ASN A 1 70 ? 23.316 12.205 -1.353 1.00 1.00 70 ASN A CA 7
ATOM 9269 C C . ASN A 1 70 ? 21.855 11.891 -1.704 1.00 1.00 70 ASN A C 7
ATOM 9270 O O . ASN A 1 70 ? 21.490 11.803 -2.872 1.00 1.00 70 ASN A O 7
ATOM 9281 N N . TRP A 1 71 ? 21.033 11.721 -0.676 1.00 1.00 71 TRP A N 7
ATOM 9282 C CA . TRP A 1 71 ? 19.619 11.413 -0.871 1.00 1.00 71 TRP A CA 7
ATOM 9283 C C . TRP A 1 71 ? 18.926 12.493 -1.698 1.00 1.00 71 TRP A C 7
ATOM 9284 O O . TRP A 1 71 ? 17.931 12.226 -2.371 1.00 1.00 71 TRP A O 7
ATOM 9305 N N . ASN A 1 72 ? 19.457 13.706 -1.645 1.00 1.00 72 ASN A N 7
ATOM 9306 C CA . ASN A 1 72 ? 18.871 14.822 -2.380 1.00 1.00 72 ASN A CA 7
ATOM 9307 C C . ASN A 1 72 ? 18.777 14.500 -3.864 1.00 1.00 72 ASN A C 7
ATOM 9308 O O . ASN A 1 72 ? 17.819 14.886 -4.529 1.00 1.00 72 ASN A O 7
ATOM 9319 N N . GLU A 1 73 ? 19.776 13.792 -4.373 1.00 1.00 73 GLU A N 7
ATOM 9320 C CA . GLU A 1 73 ? 19.790 13.413 -5.784 1.00 1.00 73 GLU A CA 7
ATOM 9321 C C . GLU A 1 73 ? 18.793 12.286 -6.049 1.00 1.00 73 GLU A C 7
ATOM 9322 O O . GLU A 1 73 ? 18.116 12.279 -7.074 1.00 1.00 73 GLU A O 7
ATOM 9334 N N . LEU A 1 74 ? 18.721 11.327 -5.130 1.00 1.00 74 LEU A N 7
ATOM 9335 C CA . LEU A 1 74 ? 17.815 10.188 -5.280 1.00 1.00 74 LEU A CA 7
ATOM 9336 C C . LEU A 1 74 ? 16.358 10.594 -5.114 1.00 1.00 74 LEU A C 7
ATOM 9337 O O . LEU A 1 74 ? 15.499 10.084 -5.826 1.00 1.00 74 LEU A O 7
ATOM 9353 N N . LEU A 1 75 ? 16.090 11.507 -4.176 1.00 1.00 75 LEU A N 7
ATOM 9354 C CA . LEU A 1 75 ? 14.718 11.966 -3.919 1.00 1.00 75 LEU A CA 7
ATOM 9355 C C . LEU A 1 75 ? 13.937 12.128 -5.237 1.00 1.00 75 LEU A C 7
ATOM 9356 O O . LEU A 1 75 ? 12.939 11.441 -5.450 1.00 1.00 75 LEU A O 7
ATOM 9372 N N . PRO A 1 76 ? 14.359 13.007 -6.113 1.00 1.00 76 PRO A N 7
ATOM 9373 C CA . PRO A 1 76 ? 13.656 13.223 -7.410 1.00 1.00 76 PRO A CA 7
ATOM 9374 C C . PRO A 1 76 ? 13.726 11.990 -8.316 1.00 1.00 76 PRO A C 7
ATOM 9375 O O . PRO A 1 76 ? 12.897 11.827 -9.211 1.00 1.00 76 PRO A O 7
ATOM 9386 N N . GLN A 1 77 ? 14.722 11.129 -8.090 1.00 1.00 77 GLN A N 7
ATOM 9387 C CA . GLN A 1 77 ? 14.882 9.927 -8.911 1.00 1.00 77 GLN A CA 7
ATOM 9388 C C . GLN A 1 77 ? 13.866 8.843 -8.530 1.00 1.00 77 GLN A C 7
ATOM 9389 O O . GLN A 1 77 ? 13.146 8.323 -9.381 1.00 1.00 77 GLN A O 7
ATOM 9403 N N . ILE A 1 78 ? 13.833 8.507 -7.241 1.00 1.00 78 ILE A N 7
ATOM 9404 C CA . ILE A 1 78 ? 12.921 7.472 -6.743 1.00 1.00 78 ILE A CA 7
ATOM 9405 C C . ILE A 1 78 ? 11.482 7.965 -6.761 1.00 1.00 78 ILE A C 7
ATOM 9406 O O . ILE A 1 78 ? 10.565 7.217 -7.099 1.00 1.00 78 ILE A O 7
ATOM 9422 N N . GLU A 1 79 ? 11.285 9.226 -6.385 1.00 1.00 79 GLU A N 7
ATOM 9423 C CA . GLU A 1 79 ? 9.947 9.802 -6.348 1.00 1.00 79 GLU A CA 7
ATOM 9424 C C . GLU A 1 79 ? 9.228 9.560 -7.673 1.00 1.00 79 GLU A C 7
ATOM 9425 O O . GLU A 1 79 ? 8.007 9.415 -7.711 1.00 1.00 79 GLU A O 7
ATOM 9437 N N . ASN A 1 80 ? 9.997 9.507 -8.756 1.00 1.00 80 ASN A N 7
ATOM 9438 C CA . ASN A 1 80 ? 9.421 9.270 -10.072 1.00 1.00 80 ASN A CA 7
ATOM 9439 C C . ASN A 1 80 ? 8.782 7.882 -10.130 1.00 1.00 80 ASN A C 7
ATOM 9440 O O . ASN A 1 80 ? 7.713 7.708 -10.714 1.00 1.00 80 ASN A O 7
ATOM 9451 N N . THR A 1 81 ? 9.439 6.897 -9.517 1.00 1.00 81 THR A N 7
ATOM 9452 C CA . THR A 1 81 ? 8.920 5.538 -9.513 1.00 1.00 81 THR A CA 7
ATOM 9453 C C . THR A 1 81 ? 7.547 5.493 -8.845 1.00 1.00 81 THR A C 7
ATOM 9454 O O . THR A 1 81 ? 6.599 4.926 -9.389 1.00 1.00 81 THR A O 7
ATOM 9465 N N . PHE A 1 82 ? 7.447 6.106 -7.668 1.00 1.00 82 PHE A N 7
ATOM 9466 C CA . PHE A 1 82 ? 6.186 6.143 -6.935 1.00 1.00 82 PHE A CA 7
ATOM 9467 C C . PHE A 1 82 ? 5.176 7.033 -7.651 1.00 1.00 82 PHE A C 7
ATOM 9468 O O . PHE A 1 82 ? 3.980 6.744 -7.671 1.00 1.00 82 PHE A O 7
ATOM 9485 N N . ALA A 1 83 ? 5.666 8.126 -8.225 1.00 1.00 83 ALA A N 7
ATOM 9486 C CA . ALA A 1 83 ? 4.794 9.059 -8.926 1.00 1.00 83 ALA A CA 7
ATOM 9487 C C . ALA A 1 83 ? 4.068 8.361 -10.069 1.00 1.00 83 ALA A C 7
ATOM 9488 O O . ALA A 1 83 ? 2.872 8.568 -10.277 1.00 1.00 83 ALA A O 7
ATOM 9495 N N . LYS A 1 84 ? 4.798 7.537 -10.812 1.00 1.00 84 LYS A N 7
ATOM 9496 C CA . LYS A 1 84 ? 4.209 6.820 -11.936 1.00 1.00 84 LYS A CA 7
ATOM 9497 C C . LYS A 1 84 ? 3.108 5.878 -11.459 1.00 1.00 84 LYS A C 7
ATOM 9498 O O . LYS A 1 84 ? 1.949 6.016 -11.847 1.00 1.00 84 LYS A O 7
ATOM 9517 N N . SER A 1 85 ? 3.479 4.917 -10.619 1.00 1.00 85 SER A N 7
ATOM 9518 C CA . SER A 1 85 ? 2.510 3.957 -10.103 1.00 1.00 85 SER A CA 7
ATOM 9519 C C . SER A 1 85 ? 1.410 4.674 -9.329 1.00 1.00 85 SER A C 7
ATOM 9520 O O . SER A 1 85 ? 0.226 4.391 -9.507 1.00 1.00 85 SER A O 7
ATOM 9528 N N . ASN A 1 86 ? 1.811 5.605 -8.471 1.00 1.00 86 ASN A N 7
ATOM 9529 C CA . ASN A 1 86 ? 0.853 6.362 -7.672 1.00 1.00 86 ASN A CA 7
ATOM 9530 C C . ASN A 1 86 ? -0.071 5.421 -6.903 1.00 1.00 86 ASN A C 7
ATOM 9531 O O . ASN A 1 86 ? -1.058 4.992 -7.478 1.00 1.00 86 ASN A O 7
ATOM 9542 N N . MET A 1 1 ? 3.817 -1.027 -1.786 1.00 1.00 1 MET A N 8
ATOM 9543 C CA . MET A 1 1 ? 4.680 -0.870 -2.992 1.00 1.00 1 MET A CA 8
ATOM 9544 C C . MET A 1 1 ? 4.823 0.609 -3.324 1.00 1.00 1 MET A C 8
ATOM 9545 O O . MET A 1 1 ? 5.458 0.971 -4.315 1.00 1.00 1 MET A O 8
ATOM 9561 N N . GLU A 1 2 ? 4.219 1.461 -2.492 1.00 1.00 2 GLU A N 8
ATOM 9562 C CA . GLU A 1 2 ? 4.266 2.917 -2.695 1.00 1.00 2 GLU A CA 8
ATOM 9563 C C . GLU A 1 2 ? 4.785 3.613 -1.440 1.00 1.00 2 GLU A C 8
ATOM 9564 O O . GLU A 1 2 ? 4.262 3.413 -0.345 1.00 1.00 2 GLU A O 8
ATOM 9576 N N . ILE A 1 3 ? 5.839 4.417 -1.592 1.00 1.00 3 ILE A N 8
ATOM 9577 C CA . ILE A 1 3 ? 6.424 5.115 -0.450 1.00 1.00 3 ILE A CA 8
ATOM 9578 C C . ILE A 1 3 ? 5.333 5.822 0.354 1.00 1.00 3 ILE A C 8
ATOM 9579 O O . ILE A 1 3 ? 4.276 6.147 -0.174 1.00 1.00 3 ILE A O 8
ATOM 9595 N N . ILE A 1 4 ? 5.608 6.058 1.635 1.00 1.00 4 ILE A N 8
ATOM 9596 C CA . ILE A 1 4 ? 4.649 6.731 2.527 1.00 1.00 4 ILE A CA 8
ATOM 9597 C C . ILE A 1 4 ? 5.307 7.911 3.219 1.00 1.00 4 ILE A C 8
ATOM 9598 O O . ILE A 1 4 ? 4.676 8.950 3.416 1.00 1.00 4 ILE A O 8
ATOM 9614 N N . ALA A 1 5 ? 6.568 7.750 3.591 1.00 1.00 5 ALA A N 8
ATOM 9615 C CA . ALA A 1 5 ? 7.284 8.817 4.273 1.00 1.00 5 ALA A CA 8
ATOM 9616 C C . ALA A 1 5 ? 8.753 8.460 4.403 1.00 1.00 5 ALA A C 8
ATOM 9617 O O . ALA A 1 5 ? 9.125 7.289 4.338 1.00 1.00 5 ALA A O 8
ATOM 9624 N N . ILE A 1 6 ? 9.587 9.480 4.592 1.00 1.00 6 ILE A N 8
ATOM 9625 C CA . ILE A 1 6 ? 11.032 9.287 4.740 1.00 1.00 6 ILE A CA 8
ATOM 9626 C C . ILE A 1 6 ? 11.417 9.442 6.202 1.00 1.00 6 ILE A C 8
ATOM 9627 O O . ILE A 1 6 ? 11.012 10.404 6.858 1.00 1.00 6 ILE A O 8
ATOM 9643 N N . SER A 1 7 ? 12.202 8.487 6.712 1.00 1.00 7 SER A N 8
ATOM 9644 C CA . SER A 1 7 ? 12.650 8.511 8.110 1.00 1.00 7 SER A CA 8
ATOM 9645 C C . SER A 1 7 ? 14.163 8.692 8.170 1.00 1.00 7 SER A C 8
ATOM 9646 O O . SER A 1 7 ? 14.925 7.759 7.921 1.00 1.00 7 SER A O 8
ATOM 9654 N N . GLU A 1 8 ? 14.581 9.902 8.524 1.00 1.00 8 GLU A N 8
ATOM 9655 C CA . GLU A 1 8 ? 15.995 10.224 8.649 1.00 1.00 8 GLU A CA 8
ATOM 9656 C C . GLU A 1 8 ? 16.522 9.647 9.949 1.00 1.00 8 GLU A C 8
ATOM 9657 O O . GLU A 1 8 ? 15.803 9.605 10.948 1.00 1.00 8 GLU A O 8
ATOM 9669 N N . THR A 1 9 ? 17.773 9.193 9.935 1.00 1.00 9 THR A N 8
ATOM 9670 C CA . THR A 1 9 ? 18.404 8.599 11.125 1.00 1.00 9 THR A CA 8
ATOM 9671 C C . THR A 1 9 ? 19.685 9.375 11.468 1.00 1.00 9 THR A C 8
ATOM 9672 O O . THR A 1 9 ? 20.226 10.087 10.622 1.00 1.00 9 THR A O 8
ATOM 9683 N N . PRO A 1 10 ? 20.186 9.242 12.678 1.00 1.00 10 PRO A N 8
ATOM 9684 C CA . PRO A 1 10 ? 21.441 9.936 13.111 1.00 1.00 10 PRO A CA 8
ATOM 9685 C C . PRO A 1 10 ? 22.663 9.482 12.303 1.00 1.00 10 PRO A C 8
ATOM 9686 O O . PRO A 1 10 ? 23.798 9.639 12.751 1.00 1.00 10 PRO A O 8
ATOM 9697 N N . ASN A 1 11 ? 22.437 8.933 11.106 1.00 1.00 11 ASN A N 8
ATOM 9698 C CA . ASN A 1 11 ? 23.529 8.478 10.246 1.00 1.00 11 ASN A CA 8
ATOM 9699 C C . ASN A 1 11 ? 23.868 9.559 9.232 1.00 1.00 11 ASN A C 8
ATOM 9700 O O . ASN A 1 11 ? 23.333 10.667 9.294 1.00 1.00 11 ASN A O 8
ATOM 9711 N N . HIS A 1 12 ? 24.770 9.239 8.299 1.00 1.00 12 HIS A N 8
ATOM 9712 C CA . HIS A 1 12 ? 25.196 10.192 7.264 1.00 1.00 12 HIS A CA 8
ATOM 9713 C C . HIS A 1 12 ? 24.693 9.782 5.877 1.00 1.00 12 HIS A C 8
ATOM 9714 O O . HIS A 1 12 ? 24.108 10.590 5.153 1.00 1.00 12 HIS A O 8
ATOM 9729 N N . ASN A 1 13 ? 24.952 8.521 5.511 1.00 1.00 13 ASN A N 8
ATOM 9730 C CA . ASN A 1 13 ? 24.559 7.977 4.196 1.00 1.00 13 ASN A CA 8
ATOM 9731 C C . ASN A 1 13 ? 23.545 6.846 4.323 1.00 1.00 13 ASN A C 8
ATOM 9732 O O . ASN A 1 13 ? 23.206 6.200 3.332 1.00 1.00 13 ASN A O 8
ATOM 9743 N N . THR A 1 14 ? 23.048 6.618 5.542 1.00 1.00 14 THR A N 8
ATOM 9744 C CA . THR A 1 14 ? 22.050 5.568 5.796 1.00 1.00 14 THR A CA 8
ATOM 9745 C C . THR A 1 14 ? 20.721 6.213 6.162 1.00 1.00 14 THR A C 8
ATOM 9746 O O . THR A 1 14 ? 20.668 7.082 7.028 1.00 1.00 14 THR A O 8
ATOM 9757 N N . MET A 1 15 ? 19.647 5.782 5.499 1.00 1.00 15 MET A N 8
ATOM 9758 C CA . MET A 1 15 ? 18.300 6.311 5.757 1.00 1.00 15 MET A CA 8
ATOM 9759 C C . MET A 1 15 ? 17.298 5.180 5.725 1.00 1.00 15 MET A C 8
ATOM 9760 O O . MET A 1 15 ? 17.493 4.185 5.025 1.00 1.00 15 MET A O 8
ATOM 9774 N N . LYS A 1 16 ? 16.215 5.338 6.488 1.00 1.00 16 LYS A N 8
ATOM 9775 C CA . LYS A 1 16 ? 15.158 4.318 6.544 1.00 1.00 16 LYS A CA 8
ATOM 9776 C C . LYS A 1 16 ? 13.931 4.815 5.799 1.00 1.00 16 LYS A C 8
ATOM 9777 O O . LYS A 1 16 ? 13.478 5.936 6.025 1.00 1.00 16 LYS A O 8
ATOM 9796 N N . VAL A 1 17 ? 13.385 3.973 4.920 1.00 1.00 17 VAL A N 8
ATOM 9797 C CA . VAL A 1 17 ? 12.182 4.325 4.156 1.00 1.00 17 VAL A CA 8
ATOM 9798 C C . VAL A 1 17 ? 11.017 3.506 4.685 1.00 1.00 17 VAL A C 8
ATOM 9799 O O . VAL A 1 17 ? 10.968 2.289 4.503 1.00 1.00 17 VAL A O 8
ATOM 9812 N N . SER A 1 18 ? 10.083 4.177 5.360 1.00 1.00 18 SER A N 8
ATOM 9813 C CA . SER A 1 18 ? 8.917 3.514 5.934 1.00 1.00 18 SER A CA 8
ATOM 9814 C C . SER A 1 18 ? 7.781 3.513 4.915 1.00 1.00 18 SER A C 8
ATOM 9815 O O . SER A 1 18 ? 7.492 4.535 4.295 1.00 1.00 18 SER A O 8
ATOM 9823 N N . LEU A 1 19 ? 7.144 2.360 4.741 1.00 1.00 19 LEU A N 8
ATOM 9824 C CA . LEU A 1 19 ? 6.046 2.229 3.792 1.00 1.00 19 LEU A CA 8
ATOM 9825 C C . LEU A 1 19 ? 5.293 0.934 4.042 1.00 1.00 19 LEU A C 8
ATOM 9826 O O . LEU A 1 19 ? 5.846 -0.021 4.580 1.00 1.00 19 LEU A O 8
ATOM 9842 N N . SER A 1 20 ? 4.029 0.895 3.638 1.00 1.00 20 SER A N 8
ATOM 9843 C CA . SER A 1 20 ? 3.216 -0.307 3.809 1.00 1.00 20 SER A CA 8
ATOM 9844 C C . SER A 1 20 ? 3.396 -1.211 2.601 1.00 1.00 20 SER A C 8
ATOM 9845 O O . SER A 1 20 ? 2.589 -1.172 1.672 1.00 1.00 20 SER A O 8
ATOM 9853 N N . GLU A 1 21 ? 4.465 -2.028 2.608 1.00 1.00 21 GLU A N 8
ATOM 9854 C CA . GLU A 1 21 ? 4.742 -2.943 1.487 1.00 1.00 21 GLU A CA 8
ATOM 9855 C C . GLU A 1 21 ? 4.435 -4.393 1.904 1.00 1.00 21 GLU A C 8
ATOM 9856 O O . GLU A 1 21 ? 4.615 -4.736 3.071 1.00 1.00 21 GLU A O 8
ATOM 9868 N N . PRO A 1 22 ? 3.984 -5.247 0.996 1.00 1.00 22 PRO A N 8
ATOM 9869 C CA . PRO A 1 22 ? 3.670 -6.678 1.322 1.00 1.00 22 PRO A CA 8
ATOM 9870 C C . PRO A 1 22 ? 4.677 -7.302 2.305 1.00 1.00 22 PRO A C 8
ATOM 9871 O O . PRO A 1 22 ? 5.649 -7.938 1.899 1.00 1.00 22 PRO A O 8
ATOM 9882 N N . ARG A 1 23 ? 4.434 -7.119 3.601 1.00 1.00 23 ARG A N 8
ATOM 9883 C CA . ARG A 1 23 ? 5.317 -7.674 4.625 1.00 1.00 23 ARG A CA 8
ATOM 9884 C C . ARG A 1 23 ? 5.046 -9.161 4.822 1.00 1.00 23 ARG A C 8
ATOM 9885 O O . ARG A 1 23 ? 5.877 -9.885 5.375 1.00 1.00 23 ARG A O 8
ATOM 9906 N N . GLN A 1 24 ? 3.871 -9.610 4.372 1.00 1.00 24 GLN A N 8
ATOM 9907 C CA . GLN A 1 24 ? 3.482 -11.016 4.505 1.00 1.00 24 GLN A CA 8
ATOM 9908 C C . GLN A 1 24 ? 4.650 -11.929 4.150 1.00 1.00 24 GLN A C 8
ATOM 9909 O O . GLN A 1 24 ? 4.753 -13.051 4.644 1.00 1.00 24 GLN A O 8
ATOM 9923 N N . ASP A 1 25 ? 5.534 -11.426 3.293 1.00 1.00 25 ASP A N 8
ATOM 9924 C CA . ASP A 1 25 ? 6.702 -12.190 2.883 1.00 1.00 25 ASP A CA 8
ATOM 9925 C C . ASP A 1 25 ? 7.694 -12.305 4.035 1.00 1.00 25 ASP A C 8
ATOM 9926 O O . ASP A 1 25 ? 8.254 -13.376 4.266 1.00 1.00 25 ASP A O 8
ATOM 9935 N N . ASN A 1 26 ? 7.907 -11.195 4.763 1.00 1.00 26 ASN A N 8
ATOM 9936 C CA . ASN A 1 26 ? 8.840 -11.178 5.901 1.00 1.00 26 ASN A CA 8
ATOM 9937 C C . ASN A 1 26 ? 10.089 -12.010 5.611 1.00 1.00 26 ASN A C 8
ATOM 9938 O O . ASN A 1 26 ? 10.483 -12.857 6.415 1.00 1.00 26 ASN A O 8
ATOM 9949 N N . SER A 1 27 ? 10.695 -11.765 4.448 1.00 1.00 27 SER A N 8
ATOM 9950 C CA . SER A 1 27 ? 11.897 -12.489 4.017 1.00 1.00 27 SER A CA 8
ATOM 9951 C C . SER A 1 27 ? 13.048 -11.518 3.807 1.00 1.00 27 SER A C 8
ATOM 9952 O O . SER A 1 27 ? 12.860 -10.403 3.319 1.00 1.00 27 SER A O 8
ATOM 9960 N N . PHE A 1 28 ? 14.247 -11.961 4.174 1.00 1.00 28 PHE A N 8
ATOM 9961 C CA . PHE A 1 28 ? 15.460 -11.155 4.030 1.00 1.00 28 PHE A CA 8
ATOM 9962 C C . PHE A 1 28 ? 16.264 -11.625 2.826 1.00 1.00 28 PHE A C 8
ATOM 9963 O O . PHE A 1 28 ? 16.504 -12.820 2.654 1.00 1.00 28 PHE A O 8
ATOM 9980 N N . THR A 1 29 ? 16.669 -10.677 1.986 1.00 1.00 29 THR A N 8
ATOM 9981 C CA . THR A 1 29 ? 17.438 -10.991 0.789 1.00 1.00 29 THR A CA 8
ATOM 9982 C C . THR A 1 29 ? 18.146 -9.736 0.304 1.00 1.00 29 THR A C 8
ATOM 9983 O O . THR A 1 29 ? 17.512 -8.811 -0.207 1.00 1.00 29 THR A O 8
ATOM 9994 N N . THR A 1 30 ? 19.461 -9.701 0.474 1.00 1.00 30 THR A N 8
ATOM 9995 C CA . THR A 1 30 ? 20.243 -8.549 0.057 1.00 1.00 30 THR A CA 8
ATOM 9996 C C . THR A 1 30 ? 20.498 -8.587 -1.447 1.00 1.00 30 THR A C 8
ATOM 9997 O O . THR A 1 30 ? 21.156 -9.494 -1.955 1.00 1.00 30 THR A O 8
ATOM 10008 N N . TYR A 1 31 ? 19.988 -7.577 -2.147 1.00 1.00 31 TYR A N 8
ATOM 10009 C CA . TYR A 1 31 ? 20.169 -7.460 -3.595 1.00 1.00 31 TYR A CA 8
ATOM 10010 C C . TYR A 1 31 ? 20.367 -5.999 -3.986 1.00 1.00 31 TYR A C 8
ATOM 10011 O O . TYR A 1 31 ? 20.015 -5.090 -3.237 1.00 1.00 31 TYR A O 8
ATOM 10029 N N . THR A 1 32 ? 20.894 -5.785 -5.183 1.00 1.00 32 THR A N 8
ATOM 10030 C CA . THR A 1 32 ? 21.093 -4.435 -5.697 1.00 1.00 32 THR A CA 8
ATOM 10031 C C . THR A 1 32 ? 21.486 -4.491 -7.173 1.00 1.00 32 THR A C 8
ATOM 10032 O O . THR A 1 32 ? 22.561 -4.974 -7.517 1.00 1.00 32 THR A O 8
ATOM 10043 N N . ALA A 1 33 ? 20.613 -3.979 -8.043 1.00 1.00 33 ALA A N 8
ATOM 10044 C CA . ALA A 1 33 ? 20.886 -3.960 -9.483 1.00 1.00 33 ALA A CA 8
ATOM 10045 C C . ALA A 1 33 ? 19.624 -3.568 -10.258 1.00 1.00 33 ALA A C 8
ATOM 10046 O O . ALA A 1 33 ? 18.529 -4.042 -9.955 1.00 1.00 33 ALA A O 8
ATOM 10053 N N . ALA A 1 34 ? 19.792 -2.735 -11.286 1.00 1.00 34 ALA A N 8
ATOM 10054 C CA . ALA A 1 34 ? 18.667 -2.326 -12.129 1.00 1.00 34 ALA A CA 8
ATOM 10055 C C . ALA A 1 34 ? 18.368 -3.414 -13.155 1.00 1.00 34 ALA A C 8
ATOM 10056 O O . ALA A 1 34 ? 19.225 -3.772 -13.963 1.00 1.00 34 ALA A O 8
ATOM 10063 N N . GLN A 1 35 ? 17.139 -3.933 -13.120 1.00 1.00 35 GLN A N 8
ATOM 10064 C CA . GLN A 1 35 ? 16.711 -4.983 -14.052 1.00 1.00 35 GLN A CA 8
ATOM 10065 C C . GLN A 1 35 ? 15.221 -4.841 -14.351 1.00 1.00 35 GLN A C 8
ATOM 10066 O O . GLN A 1 35 ? 14.442 -4.422 -13.495 1.00 1.00 35 GLN A O 8
ATOM 10080 N N . GLU A 1 36 ? 14.840 -5.193 -15.574 1.00 1.00 36 GLU A N 8
ATOM 10081 C CA . GLU A 1 36 ? 13.448 -5.106 -15.999 1.00 1.00 36 GLU A CA 8
ATOM 10082 C C . GLU A 1 36 ? 12.596 -6.160 -15.306 1.00 1.00 36 GLU A C 8
ATOM 10083 O O . GLU A 1 36 ? 13.039 -7.289 -15.089 1.00 1.00 36 GLU A O 8
ATOM 10095 N N . GLY A 1 37 ? 11.365 -5.785 -14.966 1.00 1.00 37 GLY A N 8
ATOM 10096 C CA . GLY A 1 37 ? 10.438 -6.698 -14.303 1.00 1.00 37 GLY A CA 8
ATOM 10097 C C . GLY A 1 37 ? 10.607 -6.636 -12.796 1.00 1.00 37 GLY A C 8
ATOM 10098 O O . GLY A 1 37 ? 9.769 -7.146 -12.050 1.00 1.00 37 GLY A O 8
ATOM 10102 N N . GLN A 1 38 ? 11.698 -6.011 -12.341 1.00 1.00 38 GLN A N 8
ATOM 10103 C CA . GLN A 1 38 ? 11.967 -5.896 -10.902 1.00 1.00 38 GLN A CA 8
ATOM 10104 C C . GLN A 1 38 ? 11.501 -4.529 -10.362 1.00 1.00 38 GLN A C 8
ATOM 10105 O O . GLN A 1 38 ? 11.568 -3.526 -11.079 1.00 1.00 38 GLN A O 8
ATOM 10119 N N . PRO A 1 39 ? 11.050 -4.455 -9.118 1.00 1.00 39 PRO A N 8
ATOM 10120 C CA . PRO A 1 39 ? 10.600 -3.164 -8.510 1.00 1.00 39 PRO A CA 8
ATOM 10121 C C . PRO A 1 39 ? 11.522 -1.988 -8.856 1.00 1.00 39 PRO A C 8
ATOM 10122 O O . PRO A 1 39 ? 12.736 -2.054 -8.666 1.00 1.00 39 PRO A O 8
ATOM 10133 N N . GLU A 1 40 ? 10.916 -0.920 -9.355 1.00 1.00 40 GLU A N 8
ATOM 10134 C CA . GLU A 1 40 ? 11.663 0.277 -9.722 1.00 1.00 40 GLU A CA 8
ATOM 10135 C C . GLU A 1 40 ? 12.245 0.934 -8.472 1.00 1.00 40 GLU A C 8
ATOM 10136 O O . GLU A 1 40 ? 13.254 1.635 -8.540 1.00 1.00 40 GLU A O 8
ATOM 10148 N N . PHE A 1 41 ? 11.595 0.709 -7.333 1.00 1.00 41 PHE A N 8
ATOM 10149 C CA . PHE A 1 41 ? 12.050 1.291 -6.074 1.00 1.00 41 PHE A CA 8
ATOM 10150 C C . PHE A 1 41 ? 13.462 0.823 -5.737 1.00 1.00 41 PHE A C 8
ATOM 10151 O O . PHE A 1 41 ? 14.098 1.367 -4.837 1.00 1.00 41 PHE A O 8
ATOM 10168 N N . ILE A 1 42 ? 13.947 -0.190 -6.461 1.00 1.00 42 ILE A N 8
ATOM 10169 C CA . ILE A 1 42 ? 15.298 -0.735 -6.244 1.00 1.00 42 ILE A CA 8
ATOM 10170 C C . ILE A 1 42 ? 16.199 -0.385 -7.421 1.00 1.00 42 ILE A C 8
ATOM 10171 O O . ILE A 1 42 ? 17.374 -0.069 -7.242 1.00 1.00 42 ILE A O 8
ATOM 10187 N N . ASN A 1 43 ? 15.651 -0.454 -8.626 1.00 1.00 43 ASN A N 8
ATOM 10188 C CA . ASN A 1 43 ? 16.428 -0.149 -9.818 1.00 1.00 43 ASN A CA 8
ATOM 10189 C C . ASN A 1 43 ? 16.829 1.322 -9.856 1.00 1.00 43 ASN A C 8
ATOM 10190 O O . ASN A 1 43 ? 17.931 1.664 -10.285 1.00 1.00 43 ASN A O 8
ATOM 10201 N N . ARG A 1 44 ? 15.922 2.189 -9.419 1.00 1.00 44 ARG A N 8
ATOM 10202 C CA . ARG A 1 44 ? 16.179 3.619 -9.423 1.00 1.00 44 ARG A CA 8
ATOM 10203 C C . ARG A 1 44 ? 17.389 3.938 -8.555 1.00 1.00 44 ARG A C 8
ATOM 10204 O O . ARG A 1 44 ? 18.147 4.857 -8.843 1.00 1.00 44 ARG A O 8
ATOM 10225 N N . LEU A 1 45 ? 17.557 3.180 -7.487 1.00 1.00 45 LEU A N 8
ATOM 10226 C CA . LEU A 1 45 ? 18.676 3.389 -6.577 1.00 1.00 45 LEU A CA 8
ATOM 10227 C C . LEU A 1 45 ? 20.015 3.081 -7.263 1.00 1.00 45 LEU A C 8
ATOM 10228 O O . LEU A 1 45 ? 21.013 3.757 -7.011 1.00 1.00 45 LEU A O 8
ATOM 10244 N N . PHE A 1 46 ? 20.039 2.062 -8.122 1.00 1.00 46 PHE A N 8
ATOM 10245 C CA . PHE A 1 46 ? 21.263 1.686 -8.816 1.00 1.00 46 PHE A CA 8
ATOM 10246 C C . PHE A 1 46 ? 21.601 2.686 -9.921 1.00 1.00 46 PHE A C 8
ATOM 10247 O O . PHE A 1 46 ? 22.455 2.425 -10.768 1.00 1.00 46 PHE A O 8
ATOM 10264 N N . GLU A 1 47 ? 20.932 3.836 -9.898 1.00 1.00 47 GLU A N 8
ATOM 10265 C CA . GLU A 1 47 ? 21.172 4.884 -10.905 1.00 1.00 47 GLU A CA 8
ATOM 10266 C C . GLU A 1 47 ? 22.308 5.798 -10.467 1.00 1.00 47 GLU A C 8
ATOM 10267 O O . GLU A 1 47 ? 22.917 6.481 -11.289 1.00 1.00 47 GLU A O 8
ATOM 10279 N N . ILE A 1 48 ? 22.583 5.806 -9.161 1.00 1.00 48 ILE A N 8
ATOM 10280 C CA . ILE A 1 48 ? 23.650 6.641 -8.581 1.00 1.00 48 ILE A CA 8
ATOM 10281 C C . ILE A 1 48 ? 24.666 5.785 -7.840 1.00 1.00 48 ILE A C 8
ATOM 10282 O O . ILE A 1 48 ? 24.311 4.812 -7.177 1.00 1.00 48 ILE A O 8
ATOM 10298 N N . GLU A 1 49 ? 25.929 6.168 -7.955 1.00 1.00 49 GLU A N 8
ATOM 10299 C CA . GLU A 1 49 ? 27.013 5.452 -7.290 1.00 1.00 49 GLU A CA 8
ATOM 10300 C C . GLU A 1 49 ? 26.940 5.628 -5.777 1.00 1.00 49 GLU A C 8
ATOM 10301 O O . GLU A 1 49 ? 26.511 6.671 -5.282 1.00 1.00 49 GLU A O 8
ATOM 10313 N N . GLY A 1 50 ? 27.391 4.608 -5.043 1.00 1.00 50 GLY A N 8
ATOM 10314 C CA . GLY A 1 50 ? 27.406 4.650 -3.576 1.00 1.00 50 GLY A CA 8
ATOM 10315 C C . GLY A 1 50 ? 26.656 3.471 -2.981 1.00 1.00 50 GLY A C 8
ATOM 10316 O O . GLY A 1 50 ? 27.050 2.945 -1.944 1.00 1.00 50 GLY A O 8
ATOM 10320 N N . VAL A 1 51 ? 25.573 3.055 -3.633 1.00 1.00 51 VAL A N 8
ATOM 10321 C CA . VAL A 1 51 ? 24.788 1.938 -3.128 1.00 1.00 51 VAL A CA 8
ATOM 10322 C C . VAL A 1 51 ? 25.657 0.685 -2.992 1.00 1.00 51 VAL A C 8
ATOM 10323 O O . VAL A 1 51 ? 26.142 0.135 -3.977 1.00 1.00 51 VAL A O 8
ATOM 10336 N N . LYS A 1 52 ? 25.846 0.227 -1.756 1.00 1.00 52 LYS A N 8
ATOM 10337 C CA . LYS A 1 52 ? 26.644 -0.974 -1.500 1.00 1.00 52 LYS A CA 8
ATOM 10338 C C . LYS A 1 52 ? 25.731 -2.188 -1.435 1.00 1.00 52 LYS A C 8
ATOM 10339 O O . LYS A 1 52 ? 26.039 -3.246 -1.986 1.00 1.00 52 LYS A O 8
ATOM 10358 N N . SER A 1 53 ? 24.595 -2.026 -0.758 1.00 1.00 53 SER A N 8
ATOM 10359 C CA . SER A 1 53 ? 23.629 -3.107 -0.625 1.00 1.00 53 SER A CA 8
ATOM 10360 C C . SER A 1 53 ? 22.285 -2.567 -0.139 1.00 1.00 53 SER A C 8
ATOM 10361 O O . SER A 1 53 ? 22.208 -1.465 0.406 1.00 1.00 53 SER A O 8
ATOM 10369 N N . ILE A 1 54 ? 21.229 -3.363 -0.334 1.00 1.00 54 ILE A N 8
ATOM 10370 C CA . ILE A 1 54 ? 19.870 -2.989 0.092 1.00 1.00 54 ILE A CA 8
ATOM 10371 C C . ILE A 1 54 ? 19.249 -4.140 0.864 1.00 1.00 54 ILE A C 8
ATOM 10372 O O . ILE A 1 54 ? 19.362 -5.293 0.459 1.00 1.00 54 ILE A O 8
ATOM 10388 N N . PHE A 1 55 ? 18.593 -3.814 1.980 1.00 1.00 55 PHE A N 8
ATOM 10389 C CA . PHE A 1 55 ? 17.945 -4.824 2.830 1.00 1.00 55 PHE A CA 8
ATOM 10390 C C . PHE A 1 55 ? 16.429 -4.671 2.753 1.00 1.00 55 PHE A C 8
ATOM 10391 O O . PHE A 1 55 ? 15.898 -3.574 2.929 1.00 1.00 55 PHE A O 8
ATOM 10408 N N . TYR A 1 56 ? 15.742 -5.784 2.494 1.00 1.00 56 TYR A N 8
ATOM 10409 C CA . TYR A 1 56 ? 14.279 -5.799 2.397 1.00 1.00 56 TYR A CA 8
ATOM 10410 C C . TYR A 1 56 ? 13.687 -6.814 3.367 1.00 1.00 56 TYR A C 8
ATOM 10411 O O . TYR A 1 56 ? 13.944 -8.014 3.263 1.00 1.00 56 TYR A O 8
ATOM 10429 N N . VAL A 1 57 ? 12.880 -6.320 4.302 1.00 1.00 57 VAL A N 8
ATOM 10430 C CA . VAL A 1 57 ? 12.234 -7.173 5.280 1.00 1.00 57 VAL A CA 8
ATOM 10431 C C . VAL A 1 57 ? 11.104 -6.416 5.966 1.00 1.00 57 VAL A C 8
ATOM 10432 O O . VAL A 1 57 ? 11.188 -5.205 6.176 1.00 1.00 57 VAL A O 8
ATOM 10445 N N . LEU A 1 58 ? 10.058 -7.142 6.323 1.00 1.00 58 LEU A N 8
ATOM 10446 C CA . LEU A 1 58 ? 8.913 -6.556 6.994 1.00 1.00 58 LEU A CA 8
ATOM 10447 C C . LEU A 1 58 ? 8.231 -5.509 6.098 1.00 1.00 58 LEU A C 8
ATOM 10448 O O . LEU A 1 58 ? 7.943 -5.779 4.932 1.00 1.00 58 LEU A O 8
ATOM 10464 N N . ASP A 1 59 ? 7.961 -4.321 6.660 1.00 1.00 59 ASP A N 8
ATOM 10465 C CA . ASP A 1 59 ? 7.305 -3.230 5.945 1.00 1.00 59 ASP A CA 8
ATOM 10466 C C . ASP A 1 59 ? 8.243 -2.032 5.795 1.00 1.00 59 ASP A C 8
ATOM 10467 O O . ASP A 1 59 ? 7.789 -0.905 5.643 1.00 1.00 59 ASP A O 8
ATOM 10476 N N . PHE A 1 60 ? 9.557 -2.279 5.854 1.00 1.00 60 PHE A N 8
ATOM 10477 C CA . PHE A 1 60 ? 10.559 -1.203 5.728 1.00 1.00 60 PHE A CA 8
ATOM 10478 C C . PHE A 1 60 ? 11.802 -1.736 5.021 1.00 1.00 60 PHE A C 8
ATOM 10479 O O . PHE A 1 60 ? 12.038 -2.944 4.987 1.00 1.00 60 PHE A O 8
ATOM 10496 N N . ILE A 1 61 ? 12.599 -0.823 4.466 1.00 1.00 61 ILE A N 8
ATOM 10497 C CA . ILE A 1 61 ? 13.833 -1.182 3.770 1.00 1.00 61 ILE A CA 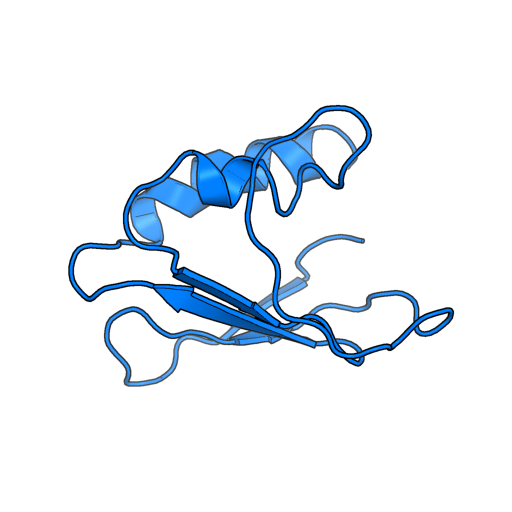8
ATOM 10498 C C . ILE A 1 61 ? 14.974 -0.297 4.253 1.00 1.00 61 ILE A C 8
ATOM 10499 O O . ILE A 1 61 ? 14.757 0.860 4.615 1.00 1.00 61 ILE A O 8
ATOM 10515 N N . SER A 1 62 ? 16.190 -0.840 4.238 1.00 1.00 62 SER A N 8
ATOM 10516 C CA . SER A 1 62 ? 17.390 -0.097 4.651 1.00 1.00 62 SER A CA 8
ATOM 10517 C C . SER A 1 62 ? 18.296 0.071 3.446 1.00 1.00 62 SER A C 8
ATOM 10518 O O . SER A 1 62 ? 18.688 -0.911 2.815 1.00 1.00 62 SER A O 8
ATOM 10526 N N . ILE A 1 63 ? 18.611 1.323 3.116 1.00 1.00 63 ILE A N 8
ATOM 10527 C CA . ILE A 1 63 ? 19.462 1.628 1.962 1.00 1.00 63 ILE A CA 8
ATOM 10528 C C . ILE A 1 63 ? 20.843 2.060 2.442 1.00 1.00 63 ILE A C 8
ATOM 10529 O O . ILE A 1 63 ? 20.988 3.095 3.092 1.00 1.00 63 ILE A O 8
ATOM 10545 N N . ASP A 1 64 ? 21.855 1.258 2.111 1.00 1.00 64 ASP A N 8
ATOM 10546 C CA . ASP A 1 64 ? 23.241 1.552 2.497 1.00 1.00 64 ASP A CA 8
ATOM 10547 C C . ASP A 1 64 ? 23.992 2.161 1.324 1.00 1.00 64 ASP A C 8
ATOM 10548 O O . ASP A 1 64 ? 24.189 1.504 0.302 1.00 1.00 64 ASP A O 8
ATOM 10557 N N . LYS A 1 65 ? 24.404 3.425 1.467 1.00 1.00 65 LYS A N 8
ATOM 10558 C CA . LYS A 1 65 ? 25.133 4.129 0.407 1.00 1.00 65 LYS A CA 8
ATOM 10559 C C . LYS A 1 65 ? 26.451 4.685 0.934 1.00 1.00 65 LYS A C 8
ATOM 10560 O O . LYS A 1 65 ? 26.585 4.956 2.122 1.00 1.00 65 LYS A O 8
ATOM 10579 N N . GLU A 1 66 ? 27.426 4.841 0.047 1.00 1.00 66 GLU A N 8
ATOM 10580 C CA . GLU A 1 66 ? 28.722 5.368 0.446 1.00 1.00 66 GLU A CA 8
ATOM 10581 C C . GLU A 1 66 ? 28.560 6.787 0.991 1.00 1.00 66 GLU A C 8
ATOM 10582 O O . GLU A 1 66 ? 27.510 7.410 0.833 1.00 1.00 66 GLU A O 8
ATOM 10594 N N . ASP A 1 67 ? 29.610 7.290 1.623 1.00 1.00 67 ASP A N 8
ATOM 10595 C CA . ASP A 1 67 ? 29.594 8.633 2.179 1.00 1.00 67 ASP A CA 8
ATOM 10596 C C . ASP A 1 67 ? 29.498 9.676 1.066 1.00 1.00 67 ASP A C 8
ATOM 10597 O O . ASP A 1 67 ? 29.145 10.827 1.318 1.00 1.00 67 ASP A O 8
ATOM 10606 N N . ASN A 1 68 ? 29.827 9.277 -0.170 1.00 1.00 68 ASN A N 8
ATOM 10607 C CA . ASN A 1 68 ? 29.785 10.201 -1.308 1.00 1.00 68 ASN A CA 8
ATOM 10608 C C . ASN A 1 68 ? 28.383 10.254 -1.911 1.00 1.00 68 ASN A C 8
ATOM 10609 O O . ASN A 1 68 ? 28.156 10.915 -2.925 1.00 1.00 68 ASN A O 8
ATOM 10620 N N . ALA A 1 69 ? 27.444 9.556 -1.272 1.00 1.00 69 ALA A N 8
ATOM 10621 C CA . ALA A 1 69 ? 26.051 9.520 -1.729 1.00 1.00 69 ALA A CA 8
ATOM 10622 C C . ALA A 1 69 ? 25.223 10.532 -0.979 1.00 1.00 69 ALA A C 8
ATOM 10623 O O . ALA A 1 69 ? 25.498 10.852 0.179 1.00 1.00 69 ALA A O 8
ATOM 10630 N N . ASN A 1 70 ? 24.204 11.042 -1.659 1.00 1.00 70 ASN A N 8
ATOM 10631 C CA . ASN A 1 70 ? 23.314 12.035 -1.077 1.00 1.00 70 ASN A CA 8
ATOM 10632 C C . ASN A 1 70 ? 21.860 11.739 -1.447 1.00 1.00 70 ASN A C 8
ATOM 10633 O O . ASN A 1 70 ? 21.531 11.589 -2.621 1.00 1.00 70 ASN A O 8
ATOM 10644 N N . TRP A 1 71 ? 20.997 11.660 -0.434 1.00 1.00 71 TRP A N 8
ATOM 10645 C CA . TRP A 1 71 ? 19.578 11.381 -0.659 1.00 1.00 71 TRP A CA 8
ATOM 10646 C C . TRP A 1 71 ? 18.958 12.420 -1.584 1.00 1.00 71 TRP A C 8
ATOM 10647 O O . TRP A 1 71 ? 17.983 12.140 -2.283 1.00 1.00 71 TRP A O 8
ATOM 10668 N N . ASN A 1 72 ? 19.522 13.621 -1.578 1.00 1.00 72 ASN A N 8
ATOM 10669 C CA . ASN A 1 72 ? 19.011 14.700 -2.412 1.00 1.00 72 ASN A CA 8
ATOM 10670 C C . ASN A 1 72 ? 18.969 14.267 -3.869 1.00 1.00 72 ASN A C 8
ATOM 10671 O O . ASN A 1 72 ? 18.129 14.730 -4.641 1.00 1.00 72 ASN A O 8
ATOM 10682 N N . GLU A 1 73 ? 19.879 13.372 -4.243 1.00 1.00 73 GLU A N 8
ATOM 10683 C CA . GLU A 1 73 ? 19.934 12.872 -5.613 1.00 1.00 73 GLU A CA 8
ATOM 10684 C C . GLU A 1 73 ? 18.903 11.768 -5.810 1.00 1.00 73 GLU A C 8
ATOM 10685 O O . GLU A 1 73 ? 18.346 11.624 -6.888 1.00 1.00 73 GLU A O 8
ATOM 10697 N N . LEU A 1 74 ? 18.682 10.954 -4.781 1.00 1.00 74 LEU A N 8
ATOM 10698 C CA . LEU A 1 74 ? 17.729 9.847 -4.884 1.00 1.00 74 LEU A CA 8
ATOM 10699 C C . LEU A 1 74 ? 16.298 10.346 -4.945 1.00 1.00 74 LEU A C 8
ATOM 10700 O O . LEU A 1 74 ? 15.479 9.792 -5.670 1.00 1.00 74 LEU A O 8
ATOM 10716 N N . LEU A 1 75 ? 16.003 11.381 -4.171 1.00 1.00 75 LEU A N 8
ATOM 10717 C CA . LEU A 1 75 ? 14.657 11.950 -4.131 1.00 1.00 75 LEU A CA 8
ATOM 10718 C C . LEU A 1 75 ? 14.029 11.996 -5.541 1.00 1.00 75 LEU A C 8
ATOM 10719 O O . LEU A 1 75 ? 13.009 11.355 -5.783 1.00 1.00 75 LEU A O 8
ATOM 10735 N N . PRO A 1 76 ? 14.609 12.738 -6.462 1.00 1.00 76 PRO A N 8
ATOM 10736 C CA . PRO A 1 76 ? 14.062 12.845 -7.852 1.00 1.00 76 PRO A CA 8
ATOM 10737 C C . PRO A 1 76 ? 14.067 11.498 -8.585 1.00 1.00 76 PRO A C 8
ATOM 10738 O O . PRO A 1 76 ? 13.283 11.294 -9.510 1.00 1.00 76 PRO A O 8
ATOM 10749 N N . GLN A 1 77 ? 14.945 10.575 -8.175 1.00 1.00 77 GLN A N 8
ATOM 10750 C CA . GLN A 1 77 ? 15.013 9.260 -8.825 1.00 1.00 77 GLN A CA 8
ATOM 10751 C C . GLN A 1 77 ? 13.855 8.364 -8.395 1.00 1.00 77 GLN A C 8
ATOM 10752 O O . GLN A 1 77 ? 13.124 7.835 -9.230 1.00 1.00 77 GLN A O 8
ATOM 10766 N N . ILE A 1 78 ? 13.699 8.198 -7.089 1.00 1.00 78 ILE A N 8
ATOM 10767 C CA . ILE A 1 78 ? 12.630 7.355 -6.557 1.00 1.00 78 ILE A CA 8
ATOM 10768 C C . ILE A 1 78 ? 11.271 7.979 -6.834 1.00 1.00 78 ILE A C 8
ATOM 10769 O O . ILE A 1 78 ? 10.318 7.284 -7.183 1.00 1.00 78 ILE A O 8
ATOM 10785 N N . GLU A 1 79 ? 11.184 9.295 -6.666 1.00 1.00 79 GLU A N 8
ATOM 10786 C CA . GLU A 1 79 ? 9.931 10.012 -6.888 1.00 1.00 79 GLU A CA 8
ATOM 10787 C C . GLU A 1 79 ? 9.343 9.639 -8.242 1.00 1.00 79 GLU A C 8
ATOM 10788 O O . GLU A 1 79 ? 8.128 9.673 -8.434 1.00 1.00 79 GLU A O 8
ATOM 10800 N N . ASN A 1 80 ? 10.213 9.279 -9.172 1.00 1.00 80 ASN A N 8
ATOM 10801 C CA . ASN A 1 80 ? 9.770 8.896 -10.502 1.00 1.00 80 ASN A CA 8
ATOM 10802 C C . ASN A 1 80 ? 8.813 7.711 -10.416 1.00 1.00 80 ASN A C 8
ATOM 10803 O O . ASN A 1 80 ? 7.885 7.594 -11.217 1.00 1.00 80 ASN A O 8
ATOM 10814 N N . THR A 1 81 ? 9.039 6.829 -9.441 1.00 1.00 81 THR A N 8
ATOM 10815 C CA . THR A 1 81 ? 8.184 5.662 -9.278 1.00 1.00 81 THR A CA 8
ATOM 10816 C C . THR A 1 81 ? 6.769 6.092 -8.916 1.00 1.00 81 THR A C 8
ATOM 10817 O O . THR A 1 81 ? 5.789 5.578 -9.457 1.00 1.00 81 THR A O 8
ATOM 10828 N N . PHE A 1 82 ? 6.677 7.043 -7.994 1.00 1.00 82 PHE A N 8
ATOM 10829 C CA . PHE A 1 82 ? 5.385 7.550 -7.548 1.00 1.00 82 PHE A CA 8
ATOM 10830 C C . PHE A 1 82 ? 4.655 8.242 -8.696 1.00 1.00 82 PHE A C 8
ATOM 10831 O O . PHE A 1 82 ? 3.434 8.166 -8.798 1.00 1.00 82 PHE A O 8
ATOM 10848 N N . ALA A 1 83 ? 5.410 8.924 -9.547 1.00 1.00 83 ALA A N 8
ATOM 10849 C CA . ALA A 1 83 ? 4.819 9.635 -10.676 1.00 1.00 83 ALA A CA 8
ATOM 10850 C C . ALA A 1 83 ? 3.802 8.755 -11.403 1.00 1.00 83 ALA A C 8
ATOM 10851 O O . ALA A 1 83 ? 2.695 9.198 -11.714 1.00 1.00 83 ALA A O 8
ATOM 10858 N N . LYS A 1 84 ? 4.184 7.513 -11.676 1.00 1.00 84 LYS A N 8
ATOM 10859 C CA . LYS A 1 84 ? 3.293 6.593 -12.368 1.00 1.00 84 LYS A CA 8
ATOM 10860 C C . LYS A 1 84 ? 2.042 6.336 -11.534 1.00 1.00 84 LYS A C 8
ATOM 10861 O O . LYS A 1 84 ? 0.921 6.420 -12.036 1.00 1.00 84 LYS A O 8
ATOM 10880 N N . SER A 1 85 ? 2.243 6.013 -10.261 1.00 1.00 85 SER A N 8
ATOM 10881 C CA . SER A 1 85 ? 1.112 5.737 -9.373 1.00 1.00 85 SER A CA 8
ATOM 10882 C C . SER A 1 85 ? 0.199 6.955 -9.273 1.00 1.00 85 SER A C 8
ATOM 10883 O O . SER A 1 85 ? -1.012 6.850 -9.466 1.00 1.00 85 SER A O 8
ATOM 10891 N N . ASN A 1 86 ? 0.786 8.109 -8.972 1.00 1.00 86 ASN A N 8
ATOM 10892 C CA . ASN A 1 86 ? 0.020 9.344 -8.851 1.00 1.00 86 ASN A CA 8
ATOM 10893 C C . ASN A 1 86 ? 0.956 10.544 -8.729 1.00 1.00 86 ASN A C 8
ATOM 10894 O O . ASN A 1 86 ? 0.464 11.659 -8.771 1.00 1.00 86 ASN A O 8
ATOM 10905 N N . MET A 1 1 ? 2.189 0.772 -0.657 1.00 1.00 1 MET A N 9
ATOM 10906 C CA . MET A 1 1 ? 3.327 0.543 -1.592 1.00 1.00 1 MET A CA 9
ATOM 10907 C C . MET A 1 1 ? 3.859 1.882 -2.076 1.00 1.00 1 MET A C 9
ATOM 10908 O O . MET A 1 1 ? 4.229 2.032 -3.242 1.00 1.00 1 MET A O 9
ATOM 10924 N N . GLU A 1 2 ? 3.888 2.861 -1.176 1.00 1.00 2 GLU A N 9
ATOM 10925 C CA . GLU A 1 2 ? 4.373 4.200 -1.527 1.00 1.00 2 GLU A CA 9
ATOM 10926 C C . GLU A 1 2 ? 4.996 4.873 -0.319 1.00 1.00 2 GLU A C 9
ATOM 10927 O O . GLU A 1 2 ? 4.494 4.753 0.796 1.00 1.00 2 GLU A O 9
ATOM 10939 N N . ILE A 1 3 ? 6.105 5.578 -0.542 1.00 1.00 3 ILE A N 9
ATOM 10940 C CA . ILE A 1 3 ? 6.794 6.248 0.555 1.00 1.00 3 ILE A CA 9
ATOM 10941 C C . ILE A 1 3 ? 5.824 7.111 1.358 1.00 1.00 3 ILE A C 9
ATOM 10942 O O . ILE A 1 3 ? 5.242 8.057 0.840 1.00 1.00 3 ILE A O 9
ATOM 10958 N N . ILE A 1 4 ? 5.677 6.772 2.628 1.00 1.00 4 ILE A N 9
ATOM 10959 C CA . ILE A 1 4 ? 4.782 7.521 3.517 1.00 1.00 4 ILE A CA 9
ATOM 10960 C C . ILE A 1 4 ? 5.558 8.609 4.241 1.00 1.00 4 ILE A C 9
ATOM 10961 O O . ILE A 1 4 ? 5.021 9.681 4.519 1.00 1.00 4 ILE A O 9
ATOM 10977 N N . ALA A 1 5 ? 6.810 8.315 4.572 1.00 1.00 5 ALA A N 9
ATOM 10978 C CA . ALA A 1 5 ? 7.638 9.273 5.294 1.00 1.00 5 ALA A CA 9
ATOM 10979 C C . ALA A 1 5 ? 9.056 8.746 5.427 1.00 1.00 5 ALA A C 9
ATOM 10980 O O . ALA A 1 5 ? 9.276 7.535 5.467 1.00 1.00 5 ALA A O 9
ATOM 10987 N N . ILE A 1 6 ? 10.020 9.662 5.509 1.00 1.00 6 ILE A N 9
ATOM 10988 C CA . ILE A 1 6 ? 11.429 9.283 5.648 1.00 1.00 6 ILE A CA 9
ATOM 10989 C C . ILE A 1 6 ? 11.896 9.580 7.057 1.00 1.00 6 ILE A C 9
ATOM 10990 O O . ILE A 1 6 ? 11.782 10.709 7.538 1.00 1.00 6 ILE A O 9
ATOM 11006 N N . SER A 1 7 ? 12.451 8.565 7.723 1.00 1.00 7 SER A N 9
ATOM 11007 C CA . SER A 1 7 ? 12.958 8.729 9.092 1.00 1.00 7 SER A CA 9
ATOM 11008 C C . SER A 1 7 ? 14.485 8.726 9.099 1.00 1.00 7 SER A C 9
ATOM 11009 O O . SER A 1 7 ? 15.118 7.723 8.772 1.00 1.00 7 SER A O 9
ATOM 11017 N N . GLU A 1 8 ? 15.065 9.846 9.510 1.00 1.00 8 GLU A N 9
ATOM 11018 C CA . GLU A 1 8 ? 16.512 9.967 9.593 1.00 1.00 8 GLU A CA 9
ATOM 11019 C C . GLU A 1 8 ? 17.042 9.166 10.758 1.00 1.00 8 GLU A C 9
ATOM 11020 O O . GLU A 1 8 ? 16.386 9.042 11.793 1.00 1.00 8 GLU A O 9
ATOM 11032 N N . THR A 1 9 ? 18.237 8.603 10.591 1.00 1.00 9 THR A N 9
ATOM 11033 C CA . THR A 1 9 ? 18.849 7.791 11.637 1.00 1.00 9 THR A CA 9
ATOM 11034 C C . THR A 1 9 ? 20.204 8.375 12.037 1.00 1.00 9 THR A C 9
ATOM 11035 O O . THR A 1 9 ? 20.745 9.238 11.347 1.00 1.00 9 THR A O 9
ATOM 11046 N N . PRO A 1 10 ? 20.772 7.891 13.119 1.00 1.00 10 PRO A N 9
ATOM 11047 C CA . PRO A 1 10 ? 22.098 8.364 13.606 1.00 1.00 10 PRO A CA 9
ATOM 11048 C C . PRO A 1 10 ? 23.144 8.375 12.502 1.00 1.00 10 PRO A C 9
ATOM 11049 O O . PRO A 1 10 ? 24.259 8.866 12.694 1.00 1.00 10 PRO A O 9
ATOM 11060 N N . ASN A 1 11 ? 22.794 7.826 11.337 1.00 1.00 11 ASN A N 9
ATOM 11061 C CA . ASN A 1 11 ? 23.721 7.781 10.214 1.00 1.00 11 ASN A CA 9
ATOM 11062 C C . ASN A 1 11 ? 23.520 8.995 9.324 1.00 1.00 11 ASN A C 9
ATOM 11063 O O . ASN A 1 11 ? 22.610 9.796 9.538 1.00 1.00 11 ASN A O 9
ATOM 11074 N N . HIS A 1 12 ? 24.394 9.138 8.326 1.00 1.00 12 HIS A N 9
ATOM 11075 C CA . HIS A 1 12 ? 24.324 10.272 7.394 1.00 1.00 12 HIS A CA 9
ATOM 11076 C C . HIS A 1 12 ? 23.976 9.811 5.986 1.00 1.00 12 HIS A C 9
ATOM 11077 O O . HIS A 1 12 ? 23.029 10.308 5.377 1.00 1.00 12 HIS A O 9
ATOM 11092 N N . ASN A 1 13 ? 24.770 8.879 5.461 1.00 1.00 13 ASN A N 9
ATOM 11093 C CA . ASN A 1 13 ? 24.566 8.382 4.102 1.00 1.00 13 ASN A CA 9
ATOM 11094 C C . ASN A 1 13 ? 23.499 7.308 4.075 1.00 1.00 13 ASN A C 9
ATOM 11095 O O . ASN A 1 13 ? 23.235 6.722 3.027 1.00 1.00 13 ASN A O 9
ATOM 11106 N N . THR A 1 14 ? 22.887 7.054 5.229 1.00 1.00 14 THR A N 9
ATOM 11107 C CA . THR A 1 14 ? 21.835 6.039 5.333 1.00 1.00 14 THR A CA 9
ATOM 11108 C C . THR A 1 14 ? 20.574 6.657 5.899 1.00 1.00 14 THR A C 9
ATOM 11109 O O . THR A 1 14 ? 20.624 7.545 6.751 1.00 1.00 14 THR A O 9
ATOM 11120 N N . MET A 1 15 ? 19.424 6.170 5.432 1.00 1.00 15 MET A N 9
ATOM 11121 C CA . MET A 1 15 ? 18.135 6.674 5.908 1.00 1.00 15 MET A CA 9
ATOM 11122 C C . MET A 1 15 ? 17.111 5.555 5.970 1.00 1.00 15 MET A C 9
ATOM 11123 O O . MET A 1 15 ? 17.189 4.586 5.218 1.00 1.00 15 MET A O 9
ATOM 11137 N N . LYS A 1 16 ? 16.122 5.717 6.851 1.00 1.00 16 LYS A N 9
ATOM 11138 C CA . LYS A 1 16 ? 15.059 4.721 6.987 1.00 1.00 16 LYS A CA 9
ATOM 11139 C C . LYS A 1 16 ? 13.804 5.197 6.273 1.00 1.00 16 LYS A C 9
ATOM 11140 O O . LYS A 1 16 ? 13.277 6.272 6.576 1.00 1.00 16 LYS A O 9
ATOM 11159 N N . VAL A 1 17 ? 13.307 4.381 5.342 1.00 1.00 17 VAL A N 9
ATOM 11160 C CA . VAL A 1 17 ? 12.092 4.726 4.599 1.00 1.00 17 VAL A CA 9
ATOM 11161 C C . VAL A 1 17 ? 10.917 3.920 5.122 1.00 1.00 17 VAL A C 9
ATOM 11162 O O . VAL A 1 17 ? 10.800 2.724 4.853 1.00 1.00 17 VAL A O 9
ATOM 11175 N N . SER A 1 18 ? 10.022 4.579 5.860 1.00 1.00 18 SER A N 9
ATOM 11176 C CA . SER A 1 18 ? 8.841 3.913 6.401 1.00 1.00 18 SER A CA 9
ATOM 11177 C C . SER A 1 18 ? 7.683 3.979 5.399 1.00 1.00 18 SER A C 9
ATOM 11178 O O . SER A 1 18 ? 7.403 5.031 4.832 1.00 1.00 18 SER A O 9
ATOM 11186 N N . LEU A 1 19 ? 7.019 2.857 5.209 1.00 1.00 19 LEU A N 9
ATOM 11187 C CA . LEU A 1 19 ? 5.897 2.783 4.283 1.00 1.00 19 LEU A CA 9
ATOM 11188 C C . LEU A 1 19 ? 5.158 1.460 4.424 1.00 1.00 19 LEU A C 9
ATOM 11189 O O . LEU A 1 19 ? 5.717 0.477 4.915 1.00 1.00 19 LEU A O 9
ATOM 11205 N N . SER A 1 20 ? 3.923 1.425 3.944 1.00 1.00 20 SER A N 9
ATOM 11206 C CA . SER A 1 20 ? 3.131 0.205 3.995 1.00 1.00 20 SER A CA 9
ATOM 11207 C C . SER A 1 20 ? 3.501 -0.733 2.856 1.00 1.00 20 SER A C 9
ATOM 11208 O O . SER A 1 20 ? 3.023 -0.575 1.732 1.00 1.00 20 SER A O 9
ATOM 11216 N N . GLU A 1 21 ? 4.340 -1.727 3.157 1.00 1.00 21 GLU A N 9
ATOM 11217 C CA . GLU A 1 21 ? 4.758 -2.720 2.153 1.00 1.00 21 GLU A CA 9
ATOM 11218 C C . GLU A 1 21 ? 4.599 -4.133 2.711 1.00 1.00 21 GLU A C 9
ATOM 11219 O O . GLU A 1 21 ? 5.525 -4.941 2.667 1.00 1.00 21 GLU A O 9
ATOM 11231 N N . PRO A 1 22 ? 3.438 -4.453 3.212 1.00 1.00 22 PRO A N 9
ATOM 11232 C CA . PRO A 1 22 ? 3.161 -5.810 3.764 1.00 1.00 22 PRO A CA 9
ATOM 11233 C C . PRO A 1 22 ? 3.185 -6.880 2.677 1.00 1.00 22 PRO A C 9
ATOM 11234 O O . PRO A 1 22 ? 2.769 -6.640 1.544 1.00 1.00 22 PRO A O 9
ATOM 11245 N N . ARG A 1 23 ? 3.650 -8.073 3.040 1.00 1.00 23 ARG A N 9
ATOM 11246 C CA . ARG A 1 23 ? 3.702 -9.183 2.092 1.00 1.00 23 ARG A CA 9
ATOM 11247 C C . ARG A 1 23 ? 3.686 -10.516 2.834 1.00 1.00 23 ARG A C 9
ATOM 11248 O O . ARG A 1 23 ? 4.331 -10.672 3.868 1.00 1.00 23 ARG A O 9
ATOM 11269 N N . GLN A 1 24 ? 2.966 -11.481 2.283 1.00 1.00 24 GLN A N 9
ATOM 11270 C CA . GLN A 1 24 ? 2.886 -12.808 2.888 1.00 1.00 24 GLN A CA 9
ATOM 11271 C C . GLN A 1 24 ? 4.268 -13.445 2.956 1.00 1.00 24 GLN A C 9
ATOM 11272 O O . GLN A 1 24 ? 4.416 -14.576 3.424 1.00 1.00 24 GLN A O 9
ATOM 11286 N N . ASP A 1 25 ? 5.282 -12.722 2.485 1.00 1.00 25 ASP A N 9
ATOM 11287 C CA . ASP A 1 25 ? 6.657 -13.225 2.500 1.00 1.00 25 ASP A CA 9
ATOM 11288 C C . ASP A 1 25 ? 7.622 -12.125 2.915 1.00 1.00 25 ASP A C 9
ATOM 11289 O O . ASP A 1 25 ? 8.604 -11.861 2.226 1.00 1.00 25 ASP A O 9
ATOM 11298 N N . ASN A 1 26 ? 7.340 -11.487 4.049 1.00 1.00 26 ASN A N 9
ATOM 11299 C CA . ASN A 1 26 ? 8.204 -10.416 4.550 1.00 1.00 26 ASN A CA 9
ATOM 11300 C C . ASN A 1 26 ? 9.533 -10.985 5.024 1.00 1.00 26 ASN A C 9
ATOM 11301 O O . ASN A 1 26 ? 9.953 -10.747 6.154 1.00 1.00 26 ASN A O 9
ATOM 11312 N N . SER A 1 27 ? 10.203 -11.728 4.150 1.00 1.00 27 SER A N 9
ATOM 11313 C CA . SER A 1 27 ? 11.491 -12.321 4.485 1.00 1.00 27 SER A CA 9
ATOM 11314 C C . SER A 1 27 ? 12.589 -11.280 4.376 1.00 1.00 27 SER A C 9
ATOM 11315 O O . SER A 1 27 ? 12.369 -10.182 3.860 1.00 1.00 27 SER A O 9
ATOM 11323 N N . PHE A 1 28 ? 13.776 -11.624 4.859 1.00 1.00 28 PHE A N 9
ATOM 11324 C CA . PHE A 1 28 ? 14.918 -10.701 4.808 1.00 1.00 28 PHE A CA 9
ATOM 11325 C C . PHE A 1 28 ? 15.871 -11.093 3.688 1.00 1.00 28 PHE A C 9
ATOM 11326 O O . PHE A 1 28 ? 16.312 -12.240 3.599 1.00 1.00 28 PHE A O 9
ATOM 11343 N N . THR A 1 29 ? 16.192 -10.129 2.830 1.00 1.00 29 THR A N 9
ATOM 11344 C CA . THR A 1 29 ? 17.095 -10.381 1.714 1.00 1.00 29 THR A CA 9
ATOM 11345 C C . THR A 1 29 ? 17.639 -9.071 1.180 1.00 1.00 29 THR A C 9
ATOM 11346 O O . THR A 1 29 ? 16.972 -8.037 1.245 1.00 1.00 29 THR A O 9
ATOM 11357 N N . THR A 1 30 ? 18.865 -9.113 0.655 1.00 1.00 30 THR A N 9
ATOM 11358 C CA . THR A 1 30 ? 1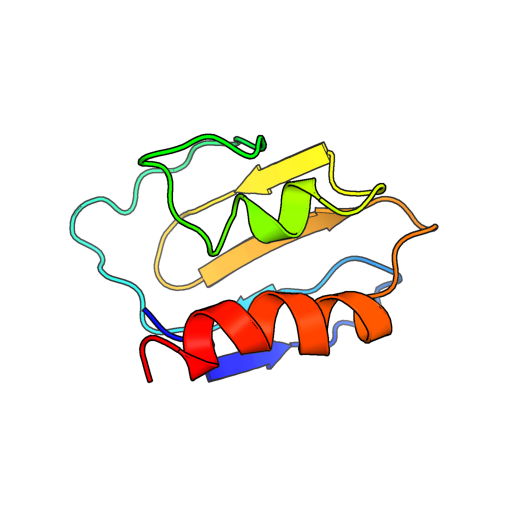9.511 -7.916 0.112 1.00 1.00 30 THR A CA 9
ATOM 11359 C C . THR A 1 30 ? 19.923 -8.128 -1.331 1.00 1.00 30 THR A C 9
ATOM 11360 O O . THR A 1 30 ? 20.563 -9.120 -1.668 1.00 1.00 30 THR A O 9
ATOM 11371 N N . TYR A 1 31 ? 19.553 -7.182 -2.188 1.00 1.00 31 TYR A N 9
ATOM 11372 C CA . TYR A 1 31 ? 19.897 -7.260 -3.612 1.00 1.00 31 TYR A CA 9
ATOM 11373 C C . TYR A 1 31 ? 20.246 -5.880 -4.150 1.00 1.00 31 TYR A C 9
ATOM 11374 O O . TYR A 1 31 ? 20.007 -4.867 -3.501 1.00 1.00 31 TYR A O 9
ATOM 11392 N N . THR A 1 32 ? 20.767 -5.849 -5.371 1.00 1.00 32 THR A N 9
ATOM 11393 C CA . THR A 1 32 ? 21.106 -4.585 -6.018 1.00 1.00 32 THR A CA 9
ATOM 11394 C C . THR A 1 32 ? 21.388 -4.798 -7.499 1.00 1.00 32 THR A C 9
ATOM 11395 O O . THR A 1 32 ? 22.341 -5.486 -7.864 1.00 1.00 32 THR A O 9
ATOM 11406 N N . ALA A 1 33 ? 20.560 -4.201 -8.349 1.00 1.00 33 ALA A N 9
ATOM 11407 C CA . ALA A 1 33 ? 20.743 -4.316 -9.794 1.00 1.00 33 ALA A CA 9
ATOM 11408 C C . ALA A 1 33 ? 19.512 -3.794 -10.520 1.00 1.00 33 ALA A C 9
ATOM 11409 O O . ALA A 1 33 ? 18.384 -4.153 -10.185 1.00 1.00 33 ALA A O 9
ATOM 11416 N N . ALA A 1 34 ? 19.732 -2.985 -11.554 1.00 1.00 34 ALA A N 9
ATOM 11417 C CA . ALA A 1 34 ? 18.626 -2.460 -12.354 1.00 1.00 34 ALA A CA 9
ATOM 11418 C C . ALA A 1 34 ? 18.323 -3.394 -13.520 1.00 1.00 34 ALA A C 9
ATOM 11419 O O . ALA A 1 34 ? 19.178 -3.649 -14.371 1.00 1.00 34 ALA A O 9
ATOM 11426 N N . GLN A 1 35 ? 17.088 -3.894 -13.566 1.00 1.00 35 GLN A N 9
ATOM 11427 C CA . GLN A 1 35 ? 16.668 -4.795 -14.645 1.00 1.00 35 GLN A CA 9
ATOM 11428 C C . GLN A 1 35 ? 15.189 -4.609 -14.957 1.00 1.00 35 GLN A C 9
ATOM 11429 O O . GLN A 1 35 ? 14.409 -4.195 -14.103 1.00 1.00 35 GLN A O 9
ATOM 11443 N N . GLU A 1 36 ? 14.813 -4.909 -16.197 1.00 1.00 36 GLU A N 9
ATOM 11444 C CA . GLU A 1 36 ? 13.425 -4.766 -16.616 1.00 1.00 36 GLU A CA 9
ATOM 11445 C C . GLU A 1 36 ? 12.551 -5.791 -15.906 1.00 1.00 36 GLU A C 9
ATOM 11446 O O . GLU A 1 36 ? 12.866 -6.981 -15.876 1.00 1.00 36 GLU A O 9
ATOM 11458 N N . GLY A 1 37 ? 11.437 -5.325 -15.344 1.00 1.00 37 GLY A N 9
ATOM 11459 C CA . GLY A 1 37 ? 10.505 -6.212 -14.641 1.00 1.00 37 GLY A CA 9
ATOM 11460 C C . GLY A 1 37 ? 10.862 -6.309 -13.169 1.00 1.00 37 GLY A C 9
ATOM 11461 O O . GLY A 1 37 ? 10.052 -6.748 -12.350 1.00 1.00 37 GLY A O 9
ATOM 11465 N N . GLN A 1 38 ? 12.083 -5.895 -12.828 1.00 1.00 38 GLN A N 9
ATOM 11466 C CA . GLN A 1 38 ? 12.530 -5.949 -11.444 1.00 1.00 38 GLN A CA 9
ATOM 11467 C C . GLN A 1 38 ? 12.149 -4.666 -10.704 1.00 1.00 38 GLN A C 9
ATOM 11468 O O . GLN A 1 38 ? 12.057 -3.600 -11.314 1.00 1.00 38 GLN A O 9
ATOM 11482 N N . PRO A 1 39 ? 11.948 -4.747 -9.403 1.00 1.00 39 PRO A N 9
ATOM 11483 C CA . PRO A 1 39 ? 11.584 -3.572 -8.570 1.00 1.00 39 PRO A CA 9
ATOM 11484 C C . PRO A 1 39 ? 12.284 -2.287 -9.016 1.00 1.00 39 PRO A C 9
ATOM 11485 O O . PRO A 1 39 ? 13.506 -2.175 -8.928 1.00 1.00 39 PRO A O 9
ATOM 11496 N N . GLU A 1 40 ? 11.499 -1.337 -9.496 1.00 1.00 40 GLU A N 9
ATOM 11497 C CA . GLU A 1 40 ? 12.049 -0.070 -9.955 1.00 1.00 40 GLU A CA 9
ATOM 11498 C C . GLU A 1 40 ? 12.608 0.723 -8.780 1.00 1.00 40 GLU A C 9
ATOM 11499 O O . GLU A 1 40 ? 13.507 1.545 -8.945 1.00 1.00 40 GLU A O 9
ATOM 11511 N N . PHE A 1 41 ? 12.053 0.483 -7.599 1.00 1.00 41 PHE A N 9
ATOM 11512 C CA . PHE A 1 41 ? 12.485 1.190 -6.401 1.00 1.00 41 PHE A CA 9
ATOM 11513 C C . PHE A 1 41 ? 13.950 0.915 -6.125 1.00 1.00 41 PHE A C 9
ATOM 11514 O O . PHE A 1 41 ? 14.612 1.690 -5.445 1.00 1.00 41 PHE A O 9
ATOM 11531 N N . ILE A 1 42 ? 14.448 -0.211 -6.634 1.00 1.00 42 ILE A N 9
ATOM 11532 C CA . ILE A 1 42 ? 15.851 -0.596 -6.429 1.00 1.00 42 ILE A CA 9
ATOM 11533 C C . ILE A 1 42 ? 16.684 -0.265 -7.654 1.00 1.00 42 ILE A C 9
ATOM 11534 O O . ILE A 1 42 ? 17.876 0.007 -7.546 1.00 1.00 42 ILE A O 9
ATOM 11550 N N . ASN A 1 43 ? 16.062 -0.329 -8.817 1.00 1.00 43 ASN A N 9
ATOM 11551 C CA . ASN A 1 43 ? 16.768 -0.063 -10.062 1.00 1.00 43 ASN A CA 9
ATOM 11552 C C . ASN A 1 43 ? 17.266 1.378 -10.112 1.00 1.00 43 ASN A C 9
ATOM 11553 O O . ASN A 1 43 ? 18.372 1.647 -10.575 1.00 1.00 43 ASN A O 9
ATOM 11564 N N . ARG A 1 44 ? 16.438 2.299 -9.645 1.00 1.00 44 ARG A N 9
ATOM 11565 C CA . ARG A 1 44 ? 16.795 3.711 -9.658 1.00 1.00 44 ARG A CA 9
ATOM 11566 C C . ARG A 1 44 ? 18.051 3.962 -8.852 1.00 1.00 44 ARG A C 9
ATOM 11567 O O . ARG A 1 44 ? 18.818 4.871 -9.150 1.00 1.00 44 ARG A O 9
ATOM 11588 N N . LEU A 1 45 ? 18.238 3.185 -7.805 1.00 1.00 45 LEU A N 9
ATOM 11589 C CA . LEU A 1 45 ? 19.402 3.350 -6.944 1.00 1.00 45 LEU A CA 9
ATOM 11590 C C . LEU A 1 45 ? 20.682 2.998 -7.689 1.00 1.00 45 LEU A C 9
ATOM 11591 O O . LEU A 1 45 ? 21.716 3.635 -7.492 1.00 1.00 45 LEU A O 9
ATOM 11607 N N . PHE A 1 46 ? 20.623 1.951 -8.507 1.00 1.00 46 PHE A N 9
ATOM 11608 C CA . PHE A 1 46 ? 21.795 1.513 -9.238 1.00 1.00 46 PHE A CA 9
ATOM 11609 C C . PHE A 1 46 ? 22.203 2.546 -10.275 1.00 1.00 46 PHE A C 9
ATOM 11610 O O . PHE A 1 46 ? 23.355 2.579 -10.713 1.00 1.00 46 PHE A O 9
ATOM 11627 N N . GLU A 1 47 ? 21.256 3.382 -10.685 1.00 1.00 47 GLU A N 9
ATOM 11628 C CA . GLU A 1 47 ? 21.530 4.403 -11.686 1.00 1.00 47 GLU A CA 9
ATOM 11629 C C . GLU A 1 47 ? 22.475 5.453 -11.141 1.00 1.00 47 GLU A C 9
ATOM 11630 O O . GLU A 1 47 ? 23.046 6.238 -11.903 1.00 1.00 47 GLU A O 9
ATOM 11642 N N . ILE A 1 48 ? 22.642 5.473 -9.823 1.00 1.00 48 ILE A N 9
ATOM 11643 C CA . ILE A 1 48 ? 23.531 6.434 -9.179 1.00 1.00 48 ILE A CA 9
ATOM 11644 C C . ILE A 1 48 ? 24.626 5.706 -8.404 1.00 1.00 48 ILE A C 9
ATOM 11645 O O . ILE A 1 48 ? 24.382 4.696 -7.745 1.00 1.00 48 ILE A O 9
ATOM 11661 N N . GLU A 1 49 ? 25.839 6.236 -8.463 1.00 1.00 49 GLU A N 9
ATOM 11662 C CA . GLU A 1 49 ? 26.959 5.634 -7.742 1.00 1.00 49 GLU A CA 9
ATOM 11663 C C . GLU A 1 49 ? 26.865 5.915 -6.248 1.00 1.00 49 GLU A C 9
ATOM 11664 O O . GLU A 1 49 ? 26.623 7.045 -5.838 1.00 1.00 49 GLU A O 9
ATOM 11676 N N . GLY A 1 50 ? 27.121 4.894 -5.439 1.00 1.00 50 GLY A N 9
ATOM 11677 C CA . GLY A 1 50 ? 27.099 5.053 -3.985 1.00 1.00 50 GLY A CA 9
ATOM 11678 C C . GLY A 1 50 ? 26.428 3.865 -3.323 1.00 1.00 50 GLY A C 9
ATOM 11679 O O . GLY A 1 50 ? 26.905 3.364 -2.307 1.00 1.00 50 GLY A O 9
ATOM 11683 N N . VAL A 1 51 ? 25.313 3.421 -3.895 1.00 1.00 51 VAL A N 9
ATOM 11684 C CA . VAL A 1 51 ? 24.577 2.303 -3.327 1.00 1.00 51 VAL A CA 9
ATOM 11685 C C . VAL A 1 51 ? 25.436 1.051 -3.278 1.00 1.00 51 VAL A C 9
ATOM 11686 O O . VAL A 1 51 ? 25.897 0.554 -4.306 1.00 1.00 51 VAL A O 9
ATOM 11699 N N . LYS A 1 52 ? 25.650 0.530 -2.075 1.00 1.00 52 LYS A N 9
ATOM 11700 C CA . LYS A 1 52 ? 26.447 -0.684 -1.905 1.00 1.00 52 LYS A CA 9
ATOM 11701 C C . LYS A 1 52 ? 25.532 -1.899 -1.811 1.00 1.00 52 LYS A C 9
ATOM 11702 O O . LYS A 1 52 ? 25.810 -2.944 -2.401 1.00 1.00 52 LYS A O 9
ATOM 11721 N N . SER A 1 53 ? 24.442 -1.763 -1.061 1.00 1.00 53 SER A N 9
ATOM 11722 C CA . SER A 1 53 ? 23.495 -2.864 -0.894 1.00 1.00 53 SER A CA 9
ATOM 11723 C C . SER A 1 53 ? 22.195 -2.355 -0.288 1.00 1.00 53 SER A C 9
ATOM 11724 O O . SER A 1 53 ? 22.131 -1.232 0.209 1.00 1.00 53 SER A O 9
ATOM 11732 N N . ILE A 1 54 ? 21.153 -3.185 -0.349 1.00 1.00 54 ILE A N 9
ATOM 11733 C CA . ILE A 1 54 ? 19.835 -2.812 0.185 1.00 1.00 54 ILE A CA 9
ATOM 11734 C C . ILE A 1 54 ? 19.249 -3.947 0.977 1.00 1.00 54 ILE A C 9
ATOM 11735 O O . ILE A 1 54 ? 19.570 -5.089 0.728 1.00 1.00 54 ILE A O 9
ATOM 11751 N N . PHE A 1 55 ? 18.397 -3.621 1.940 1.00 1.00 55 PHE A N 9
ATOM 11752 C CA . PHE A 1 55 ? 17.748 -4.638 2.775 1.00 1.00 55 PHE A CA 9
ATOM 11753 C C . PHE A 1 55 ? 16.245 -4.434 2.766 1.00 1.00 55 PHE A C 9
ATOM 11754 O O . PHE A 1 55 ? 15.755 -3.330 3.003 1.00 1.00 55 PHE A O 9
ATOM 11771 N N . TYR A 1 56 ? 15.508 -5.514 2.496 1.00 1.00 56 TYR A N 9
ATOM 11772 C CA . TYR A 1 56 ? 14.040 -5.465 2.466 1.00 1.00 56 TYR A CA 9
ATOM 11773 C C . TYR A 1 56 ? 13.460 -6.454 3.470 1.00 1.00 56 TYR A C 9
ATOM 11774 O O . TYR A 1 56 ? 13.723 -7.652 3.400 1.00 1.00 56 TYR A O 9
ATOM 11792 N N . VAL A 1 57 ? 12.649 -5.944 4.396 1.00 1.00 57 VAL A N 9
ATOM 11793 C CA . VAL A 1 57 ? 12.017 -6.792 5.397 1.00 1.00 57 VAL A CA 9
ATOM 11794 C C . VAL A 1 57 ? 10.876 -6.049 6.083 1.00 1.00 57 VAL A C 9
ATOM 11795 O O . VAL A 1 57 ? 10.927 -4.833 6.260 1.00 1.00 57 VAL A O 9
ATOM 11808 N N . LEU A 1 58 ? 9.863 -6.791 6.499 1.00 1.00 58 LEU A N 9
ATOM 11809 C CA . LEU A 1 58 ? 8.735 -6.198 7.184 1.00 1.00 58 LEU A CA 9
ATOM 11810 C C . LEU A 1 58 ? 8.081 -5.119 6.332 1.00 1.00 58 LEU A C 9
ATOM 11811 O O . LEU A 1 58 ? 7.742 -5.367 5.183 1.00 1.00 58 LEU A O 9
ATOM 11827 N N . ASP A 1 59 ? 7.891 -3.925 6.915 1.00 1.00 59 ASP A N 9
ATOM 11828 C CA . ASP A 1 59 ? 7.270 -2.815 6.219 1.00 1.00 59 ASP A CA 9
ATOM 11829 C C . ASP A 1 59 ? 8.220 -1.643 6.121 1.00 1.00 59 ASP A C 9
ATOM 11830 O O . ASP A 1 59 ? 7.783 -0.505 5.999 1.00 1.00 59 ASP A O 9
ATOM 11839 N N . PHE A 1 60 ? 9.521 -1.909 6.185 1.00 1.00 60 PHE A N 9
ATOM 11840 C CA . PHE A 1 60 ? 10.520 -0.843 6.091 1.00 1.00 60 PHE A CA 9
ATOM 11841 C C . PHE A 1 60 ? 11.740 -1.355 5.341 1.00 1.00 60 PHE A C 9
ATOM 11842 O O . PHE A 1 60 ? 11.999 -2.560 5.304 1.00 1.00 60 PHE A O 9
ATOM 11859 N N . ILE A 1 61 ? 12.496 -0.436 4.740 1.00 1.00 61 ILE A N 9
ATOM 11860 C CA . ILE A 1 61 ? 13.700 -0.800 3.991 1.00 1.00 61 ILE A CA 9
ATOM 11861 C C . ILE A 1 61 ? 14.875 0.048 4.438 1.00 1.00 61 ILE A C 9
ATOM 11862 O O . ILE A 1 61 ? 14.709 1.220 4.777 1.00 1.00 61 ILE A O 9
ATOM 11878 N N . SER A 1 62 ? 16.071 -0.535 4.397 1.00 1.00 62 SER A N 9
ATOM 11879 C CA . SER A 1 62 ? 17.294 0.191 4.769 1.00 1.00 62 SER A CA 9
ATOM 11880 C C . SER A 1 62 ? 18.244 0.217 3.587 1.00 1.00 62 SER A C 9
ATOM 11881 O O . SER A 1 62 ? 18.655 -0.826 3.077 1.00 1.00 62 SER A O 9
ATOM 11889 N N . ILE A 1 63 ? 18.581 1.424 3.126 1.00 1.00 63 ILE A N 9
ATOM 11890 C CA . ILE A 1 63 ? 19.472 1.582 1.968 1.00 1.00 63 ILE A CA 9
ATOM 11891 C C . ILE A 1 63 ? 20.853 2.028 2.415 1.00 1.00 63 ILE A C 9
ATOM 11892 O O . ILE A 1 63 ? 20.996 3.057 3.066 1.00 1.00 63 ILE A O 9
ATOM 11908 N N . ASP A 1 64 ? 21.861 1.259 2.027 1.00 1.00 64 ASP A N 9
ATOM 11909 C CA . ASP A 1 64 ? 23.247 1.583 2.370 1.00 1.00 64 ASP A CA 9
ATOM 11910 C C . ASP A 1 64 ? 23.952 2.217 1.185 1.00 1.00 64 ASP A C 9
ATOM 11911 O O . ASP A 1 64 ? 23.980 1.647 0.093 1.00 1.00 64 ASP A O 9
ATOM 11920 N N . LYS A 1 65 ? 24.516 3.409 1.395 1.00 1.00 65 LYS A N 9
ATOM 11921 C CA . LYS A 1 65 ? 25.220 4.124 0.331 1.00 1.00 65 LYS A CA 9
ATOM 11922 C C . LYS A 1 65 ? 26.530 4.704 0.831 1.00 1.00 65 LYS A C 9
ATOM 11923 O O . LYS A 1 65 ? 26.683 4.976 2.020 1.00 1.00 65 LYS A O 9
ATOM 11942 N N . GLU A 1 66 ? 27.473 4.892 -0.086 1.00 1.00 66 GLU A N 9
ATOM 11943 C CA . GLU A 1 66 ? 28.765 5.444 0.281 1.00 1.00 66 GLU A CA 9
ATOM 11944 C C . GLU A 1 66 ? 28.602 6.848 0.855 1.00 1.00 66 GLU A C 9
ATOM 11945 O O . GLU A 1 66 ? 27.530 7.439 0.771 1.00 1.00 66 GLU A O 9
ATOM 11957 N N . ASP A 1 67 ? 29.679 7.380 1.419 1.00 1.00 67 ASP A N 9
ATOM 11958 C CA . ASP A 1 67 ? 29.655 8.720 1.985 1.00 1.00 67 ASP A CA 9
ATOM 11959 C C . ASP A 1 67 ? 29.493 9.773 0.896 1.00 1.00 67 ASP A C 9
ATOM 11960 O O . ASP A 1 67 ? 29.072 10.900 1.165 1.00 1.00 67 ASP A O 9
ATOM 11969 N N . ASN A 1 68 ? 29.845 9.413 -0.338 1.00 1.00 68 ASN A N 9
ATOM 11970 C CA . ASN A 1 68 ? 29.748 10.345 -1.458 1.00 1.00 68 ASN A CA 9
ATOM 11971 C C . ASN A 1 68 ? 28.332 10.372 -2.009 1.00 1.00 68 ASN A C 9
ATOM 11972 O O . ASN A 1 68 ? 28.019 11.158 -2.904 1.00 1.00 68 ASN A O 9
ATOM 11983 N N . ALA A 1 69 ? 27.477 9.500 -1.485 1.00 1.00 69 ALA A N 9
ATOM 11984 C CA . ALA A 1 69 ? 26.096 9.427 -1.947 1.00 1.00 69 ALA A CA 9
ATOM 11985 C C . ALA A 1 69 ? 25.253 10.485 -1.268 1.00 1.00 69 ALA A C 9
ATOM 11986 O O . ALA A 1 69 ? 25.537 10.899 -0.142 1.00 1.00 69 ALA A O 9
ATOM 11993 N N . ASN A 1 70 ? 24.190 10.921 -1.942 1.00 1.00 70 ASN A N 9
ATOM 11994 C CA . ASN A 1 70 ? 23.288 11.932 -1.380 1.00 1.00 70 ASN A CA 9
ATOM 11995 C C . ASN A 1 70 ? 21.838 11.599 -1.753 1.00 1.00 70 ASN A C 9
ATOM 11996 O O . ASN A 1 70 ? 21.472 11.569 -2.923 1.00 1.00 70 ASN A O 9
ATOM 12007 N N . TRP A 1 71 ? 21.016 11.368 -0.740 1.00 1.00 71 TRP A N 9
ATOM 12008 C CA . TRP A 1 71 ? 19.615 11.045 -0.963 1.00 1.00 71 TRP A CA 9
ATOM 12009 C C . TRP A 1 71 ? 18.921 12.145 -1.756 1.00 1.00 71 TRP A C 9
ATOM 12010 O O . TRP A 1 71 ? 17.882 11.911 -2.371 1.00 1.00 71 TRP A O 9
ATOM 12031 N N . ASN A 1 72 ? 19.496 13.335 -1.734 1.00 1.00 72 ASN A N 9
ATOM 12032 C CA . ASN A 1 72 ? 18.918 14.468 -2.445 1.00 1.00 72 ASN A CA 9
ATOM 12033 C C . ASN A 1 72 ? 18.777 14.153 -3.929 1.00 1.00 72 ASN A C 9
ATOM 12034 O O . ASN A 1 72 ? 17.822 14.582 -4.576 1.00 1.00 72 ASN A O 9
ATOM 12045 N N . GLU A 1 73 ? 19.730 13.398 -4.462 1.00 1.00 73 GLU A N 9
ATOM 12046 C CA . GLU A 1 73 ? 19.700 13.022 -5.874 1.00 1.00 73 GLU A CA 9
ATOM 12047 C C . GLU A 1 73 ? 18.675 11.928 -6.114 1.00 1.00 73 GLU A C 9
ATOM 12048 O O . GLU A 1 73 ? 18.041 11.876 -7.154 1.00 1.00 73 GLU A O 9
ATOM 12060 N N . LEU A 1 74 ? 18.538 11.026 -5.161 1.00 1.00 74 LEU A N 9
ATOM 12061 C CA . LEU A 1 74 ? 17.595 9.922 -5.292 1.00 1.00 74 LEU A CA 9
ATOM 12062 C C . LEU A 1 74 ? 16.165 10.411 -5.233 1.00 1.00 74 LEU A C 9
ATOM 12063 O O . LEU A 1 74 ? 15.302 9.887 -5.928 1.00 1.00 74 LEU A O 9
ATOM 12079 N N . LEU A 1 75 ? 15.913 11.397 -4.382 1.00 1.00 75 LEU A N 9
ATOM 12080 C CA . LEU A 1 75 ? 14.564 11.936 -4.225 1.00 1.00 75 LEU A CA 9
ATOM 12081 C C . LEU A 1 75 ? 13.822 12.019 -5.557 1.00 1.00 75 LEU A C 9
ATOM 12082 O O . LEU A 1 75 ? 12.805 11.355 -5.742 1.00 1.00 75 LEU A O 9
ATOM 12098 N N . PRO A 1 76 ? 14.306 12.817 -6.465 1.00 1.00 76 PRO A N 9
ATOM 12099 C CA . PRO A 1 76 ? 13.664 12.997 -7.789 1.00 1.00 76 PRO A CA 9
ATOM 12100 C C . PRO A 1 76 ? 13.625 11.710 -8.598 1.00 1.00 76 PRO A C 9
ATOM 12101 O O . PRO A 1 76 ? 12.772 11.546 -9.474 1.00 1.00 76 PRO A O 9
ATOM 12112 N N . GLN A 1 77 ? 14.567 10.816 -8.332 1.00 1.00 77 GLN A N 9
ATOM 12113 C CA . GLN A 1 77 ? 14.639 9.555 -9.064 1.00 1.00 77 GLN A CA 9
ATOM 12114 C C . GLN A 1 77 ? 13.570 8.577 -8.589 1.00 1.00 77 GLN A C 9
ATOM 12115 O O . GLN A 1 77 ? 12.797 8.053 -9.389 1.00 1.00 77 GLN A O 9
ATOM 12129 N N . ILE A 1 78 ? 13.551 8.325 -7.287 1.00 1.00 78 ILE A N 9
ATOM 12130 C CA . ILE A 1 78 ? 12.587 7.391 -6.715 1.00 1.00 78 ILE A CA 9
ATOM 12131 C C . ILE A 1 78 ? 11.178 7.964 -6.768 1.00 1.00 78 ILE A C 9
ATOM 12132 O O . ILE A 1 78 ? 10.228 7.255 -7.078 1.00 1.00 78 ILE A O 9
ATOM 12148 N N . GLU A 1 79 ? 11.055 9.245 -6.434 1.00 1.00 79 GLU A N 9
ATOM 12149 C CA . GLU A 1 79 ? 9.753 9.898 -6.416 1.00 1.00 79 GLU A CA 9
ATOM 12150 C C . GLU A 1 79 ? 9.029 9.661 -7.735 1.00 1.00 79 GLU A C 9
ATOM 12151 O O . GLU A 1 79 ? 7.812 9.503 -7.763 1.00 1.00 79 GLU A O 9
ATOM 12163 N N . ASN A 1 80 ? 9.790 9.631 -8.822 1.00 1.00 80 ASN A N 9
ATOM 12164 C CA . ASN A 1 80 ? 9.213 9.403 -10.138 1.00 1.00 80 ASN A CA 9
ATOM 12165 C C . ASN A 1 80 ? 8.651 7.990 -10.236 1.00 1.00 80 ASN A C 9
ATOM 12166 O O . ASN A 1 80 ? 7.632 7.758 -10.880 1.00 1.00 80 ASN A O 9
ATOM 12177 N N . THR A 1 81 ? 9.334 7.036 -9.611 1.00 1.00 81 THR A N 9
ATOM 12178 C CA . THR A 1 81 ? 8.903 5.651 -9.658 1.00 1.00 81 THR A CA 9
ATOM 12179 C C . THR A 1 81 ? 7.483 5.503 -9.131 1.00 1.00 81 THR A C 9
ATOM 12180 O O . THR A 1 81 ? 6.649 4.863 -9.760 1.00 1.00 81 THR A O 9
ATOM 12191 N N . PHE A 1 82 ? 7.212 6.118 -7.984 1.00 1.00 82 PHE A N 9
ATOM 12192 C CA . PHE A 1 82 ? 5.886 6.065 -7.387 1.00 1.00 82 PHE A CA 9
ATOM 12193 C C . PHE A 1 82 ? 4.886 6.889 -8.198 1.00 1.00 82 PHE A C 9
ATOM 12194 O O . PHE A 1 82 ? 3.703 6.564 -8.264 1.00 1.00 82 PHE A O 9
ATOM 12211 N N . ALA A 1 83 ? 5.365 7.971 -8.789 1.00 1.00 83 ALA A N 9
ATOM 12212 C CA . ALA A 1 83 ? 4.502 8.843 -9.575 1.00 1.00 83 ALA A CA 9
ATOM 12213 C C . ALA A 1 83 ? 3.915 8.093 -10.762 1.00 1.00 83 ALA A C 9
ATOM 12214 O O . ALA A 1 83 ? 2.715 8.168 -11.028 1.00 1.00 83 ALA A O 9
ATOM 12221 N N . LYS A 1 84 ? 4.770 7.385 -11.495 1.00 1.00 84 LYS A N 9
ATOM 12222 C CA . LYS A 1 84 ? 4.319 6.642 -12.676 1.00 1.00 84 LYS A CA 9
ATOM 12223 C C . LYS A 1 84 ? 3.750 5.290 -12.277 1.00 1.00 84 LYS A C 9
ATOM 12224 O O . LYS A 1 84 ? 3.145 4.605 -13.102 1.00 1.00 84 LYS A O 9
ATOM 12243 N N . SER A 1 85 ? 3.947 4.922 -11.027 1.00 1.00 85 SER A N 9
ATOM 12244 C CA . SER A 1 85 ? 3.443 3.641 -10.538 1.00 1.00 85 SER A CA 9
ATOM 12245 C C . SER A 1 85 ? 1.923 3.584 -10.653 1.00 1.00 85 SER A C 9
ATOM 12246 O O . SER A 1 85 ? 1.363 2.594 -11.122 1.00 1.00 85 SER A O 9
ATOM 12254 N N . ASN A 1 86 ? 1.259 4.651 -10.216 1.00 1.00 86 ASN A N 9
ATOM 12255 C CA . ASN A 1 86 ? -0.199 4.707 -10.272 1.00 1.00 86 ASN A CA 9
ATOM 12256 C C . ASN A 1 86 ? -0.692 4.418 -11.688 1.00 1.00 86 ASN A C 9
ATOM 12257 O O . ASN A 1 86 ? -0.326 5.163 -12.582 1.00 1.00 86 ASN A O 9
ATOM 12268 N N . MET A 1 1 ? 5.016 -1.481 -1.107 1.00 1.00 1 MET A N 10
ATOM 12269 C CA . MET A 1 1 ? 4.425 -1.206 -2.443 1.00 1.00 1 MET A CA 10
ATOM 12270 C C . MET A 1 1 ? 4.834 0.188 -2.890 1.00 1.00 1 MET A C 10
ATOM 12271 O O . MET A 1 1 ? 5.402 0.363 -3.968 1.00 1.00 1 MET A O 10
ATOM 12287 N N . GLU A 1 2 ? 4.534 1.185 -2.055 1.00 1.00 2 GLU A N 10
ATOM 12288 C CA . GLU A 1 2 ? 4.867 2.581 -2.375 1.00 1.00 2 GLU A CA 10
ATOM 12289 C C . GLU A 1 2 ? 5.297 3.339 -1.125 1.00 1.00 2 GLU A C 10
ATOM 12290 O O . GLU A 1 2 ? 4.716 3.171 -0.052 1.00 1.00 2 GLU A O 10
ATOM 12302 N N . ILE A 1 3 ? 6.326 4.172 -1.270 1.00 1.00 3 ILE A N 10
ATOM 12303 C CA . ILE A 1 3 ? 6.833 4.949 -0.141 1.00 1.00 3 ILE A CA 10
ATOM 12304 C C . ILE A 1 3 ? 5.695 5.703 0.545 1.00 1.00 3 ILE A C 10
ATOM 12305 O O . ILE A 1 3 ? 4.737 6.126 -0.102 1.00 1.00 3 ILE A O 10
ATOM 12321 N N . ILE A 1 4 ? 5.810 5.860 1.868 1.00 1.00 4 ILE A N 10
ATOM 12322 C CA . ILE A 1 4 ? 4.795 6.561 2.668 1.00 1.00 4 ILE A CA 10
ATOM 12323 C C . ILE A 1 4 ? 5.427 7.715 3.431 1.00 1.00 4 ILE A C 10
ATOM 12324 O O . ILE A 1 4 ? 4.865 8.807 3.503 1.00 1.00 4 ILE A O 10
ATOM 12340 N N . ALA A 1 5 ? 6.594 7.462 4.008 1.00 1.00 5 ALA A N 10
ATOM 12341 C CA . ALA A 1 5 ? 7.294 8.487 4.772 1.00 1.00 5 ALA A CA 10
ATOM 12342 C C . ALA A 1 5 ? 8.751 8.101 4.967 1.00 1.00 5 ALA A C 10
ATOM 12343 O O . ALA A 1 5 ? 9.074 6.936 5.205 1.00 1.00 5 ALA A O 10
ATOM 12350 N N . ILE A 1 6 ? 9.629 9.096 4.871 1.00 1.00 6 ILE A N 10
ATOM 12351 C CA . ILE A 1 6 ? 11.068 8.886 5.035 1.00 1.00 6 ILE A CA 10
ATOM 12352 C C . ILE A 1 6 ? 11.514 9.437 6.378 1.00 1.00 6 ILE A C 10
ATOM 12353 O O . ILE A 1 6 ? 11.311 10.614 6.672 1.00 1.00 6 ILE A O 10
ATOM 12369 N N . SER A 1 7 ? 12.130 8.579 7.191 1.00 1.00 7 SER A N 10
ATOM 12370 C CA . SER A 1 7 ? 12.615 8.991 8.513 1.00 1.00 7 SER A CA 10
ATOM 12371 C C . SER A 1 7 ? 14.130 9.115 8.492 1.00 1.00 7 SER A C 10
ATOM 12372 O O . SER A 1 7 ? 14.845 8.113 8.534 1.00 1.00 7 SER A O 10
ATOM 12380 N N . GLU A 1 8 ? 14.620 10.350 8.435 1.00 1.00 8 GLU A N 10
ATOM 12381 C CA . GLU A 1 8 ? 16.055 10.588 8.416 1.00 1.00 8 GLU A CA 10
ATOM 12382 C C . GLU A 1 8 ? 16.646 10.253 9.775 1.00 1.00 8 GLU A C 10
ATOM 12383 O O . GLU A 1 8 ? 15.940 10.267 10.782 1.00 1.00 8 GLU A O 10
ATOM 12395 N N . THR A 1 9 ? 17.939 9.933 9.795 1.00 1.00 9 THR A N 10
ATOM 12396 C CA . THR A 1 9 ? 18.634 9.565 11.042 1.00 1.00 9 THR A CA 10
ATOM 12397 C C . THR A 1 9 ? 19.956 10.334 11.149 1.00 1.00 9 THR A C 10
ATOM 12398 O O . THR A 1 9 ? 20.493 10.792 10.141 1.00 1.00 9 THR A O 10
ATOM 12409 N N . PRO A 1 10 ? 20.490 10.477 12.345 1.00 1.00 10 PRO A N 10
ATOM 12410 C CA . PRO A 1 10 ? 21.780 11.205 12.567 1.00 1.00 10 PRO A CA 10
ATOM 12411 C C . PRO A 1 10 ? 22.972 10.467 11.943 1.00 1.00 10 PRO A C 10
ATOM 12412 O O . PRO A 1 10 ? 24.089 10.530 12.458 1.00 1.00 10 PRO A O 10
ATOM 12423 N N . ASN A 1 11 ? 22.735 9.777 10.822 1.00 1.00 11 ASN A N 10
ATOM 12424 C CA . ASN A 1 11 ? 23.797 9.045 10.130 1.00 1.00 11 ASN A CA 10
ATOM 12425 C C . ASN A 1 11 ? 24.459 9.946 9.094 1.00 1.00 11 ASN A C 10
ATOM 12426 O O . ASN A 1 11 ? 24.224 11.154 9.072 1.00 1.00 11 ASN A O 10
ATOM 12437 N N . HIS A 1 12 ? 25.298 9.351 8.239 1.00 1.00 12 HIS A N 10
ATOM 12438 C CA . HIS A 1 12 ? 26.014 10.103 7.195 1.00 1.00 12 HIS A CA 10
ATOM 12439 C C . HIS A 1 12 ? 25.485 9.767 5.798 1.00 1.00 12 HIS A C 10
ATOM 12440 O O . HIS A 1 12 ? 25.370 10.646 4.942 1.00 1.00 12 HIS A O 10
ATOM 12455 N N . ASN A 1 13 ? 25.181 8.488 5.568 1.00 1.00 13 ASN A N 10
ATOM 12456 C CA . ASN A 1 13 ? 24.682 8.030 4.265 1.00 1.00 13 ASN A CA 10
ATOM 12457 C C . ASN A 1 13 ? 23.666 6.899 4.434 1.00 1.00 13 ASN A C 10
ATOM 12458 O O . ASN A 1 13 ? 23.343 6.202 3.472 1.00 1.00 13 ASN A O 10
ATOM 12469 N N . THR A 1 14 ? 23.161 6.727 5.662 1.00 1.00 14 THR A N 10
ATOM 12470 C CA . THR A 1 14 ? 22.169 5.678 5.959 1.00 1.00 14 THR A CA 10
ATOM 12471 C C . THR A 1 14 ? 20.849 6.307 6.397 1.00 1.00 14 THR A C 10
ATOM 12472 O O . THR A 1 14 ? 20.817 7.113 7.323 1.00 1.00 14 THR A O 10
ATOM 12483 N N . MET A 1 15 ? 19.762 5.940 5.718 1.00 1.00 15 MET A N 10
ATOM 12484 C CA . MET A 1 15 ? 18.428 6.476 6.035 1.00 1.00 15 MET A CA 10
ATOM 12485 C C . MET A 1 15 ? 17.391 5.359 6.002 1.00 1.00 15 MET A C 10
ATOM 12486 O O . MET A 1 15 ? 17.524 4.403 5.239 1.00 1.00 15 MET A O 10
ATOM 12500 N N . LYS A 1 16 ? 16.354 5.481 6.842 1.00 1.00 16 LYS A N 10
ATOM 12501 C CA . LYS A 1 16 ? 15.288 4.469 6.914 1.00 1.00 16 LYS A CA 10
ATOM 12502 C C . LYS A 1 16 ? 14.063 4.937 6.135 1.00 1.00 16 LYS A C 10
ATOM 12503 O O . LYS A 1 16 ? 13.672 6.100 6.227 1.00 1.00 16 LYS A O 10
ATOM 12522 N N . VAL A 1 17 ? 13.449 4.019 5.384 1.00 1.00 17 VAL A N 10
ATOM 12523 C CA . VAL A 1 17 ? 12.247 4.332 4.604 1.00 1.00 17 VAL A CA 10
ATOM 12524 C C . VAL A 1 17 ? 11.113 3.448 5.083 1.00 1.00 17 VAL A C 10
ATOM 12525 O O . VAL A 1 17 ? 11.119 2.241 4.845 1.00 1.00 17 VAL A O 10
ATOM 12538 N N . SER A 1 18 ? 10.145 4.041 5.782 1.00 1.00 18 SER A N 10
ATOM 12539 C CA . SER A 1 18 ? 9.015 3.292 6.313 1.00 1.00 18 SER A CA 10
ATOM 12540 C C . SER A 1 18 ? 7.867 3.319 5.311 1.00 1.00 18 SER A C 10
ATOM 12541 O O . SER A 1 18 ? 7.512 4.382 4.802 1.00 1.00 18 SER A O 10
ATOM 12549 N N . LEU A 1 19 ? 7.289 2.155 5.023 1.00 1.00 19 LEU A N 10
ATOM 12550 C CA . LEU A 1 19 ? 6.193 2.083 4.069 1.00 1.00 19 LEU A CA 10
ATOM 12551 C C . LEU A 1 19 ? 5.536 0.711 4.114 1.00 1.00 19 LEU A C 10
ATOM 12552 O O . LEU A 1 19 ? 6.088 -0.235 4.666 1.00 1.00 19 LEU A O 10
ATOM 12568 N N . SER A 1 20 ? 4.350 0.604 3.530 1.00 1.00 20 SER A N 10
ATOM 12569 C CA . SER A 1 20 ? 3.635 -0.665 3.517 1.00 1.00 20 SER A CA 10
ATOM 12570 C C . SER A 1 20 ? 4.106 -1.537 2.364 1.00 1.00 20 SER A C 10
ATOM 12571 O O . SER A 1 20 ? 3.972 -1.170 1.196 1.00 1.00 20 SER A O 10
ATOM 12579 N N . GLU A 1 21 ? 4.639 -2.711 2.703 1.00 1.00 21 GLU A N 10
ATOM 12580 C CA . GLU A 1 21 ? 5.114 -3.680 1.697 1.00 1.00 21 GLU A CA 10
ATOM 12581 C C . GLU A 1 21 ? 4.562 -5.082 1.990 1.00 1.00 21 GLU A C 10
ATOM 12582 O O . GLU A 1 21 ? 5.291 -5.952 2.466 1.00 1.00 21 GLU A O 10
ATOM 12594 N N . PRO A 1 22 ? 3.298 -5.321 1.710 1.00 1.00 22 PRO A N 10
ATOM 12595 C CA . PRO A 1 22 ? 2.664 -6.655 1.952 1.00 1.00 22 PRO A CA 10
ATOM 12596 C C . PRO A 1 22 ? 3.348 -7.768 1.153 1.00 1.00 22 PRO A C 10
ATOM 12597 O O . PRO A 1 22 ? 3.766 -7.560 0.014 1.00 1.00 22 PRO A O 10
ATOM 12608 N N . ARG A 1 23 ? 3.447 -8.950 1.756 1.00 1.00 23 ARG A N 10
ATOM 12609 C CA . ARG A 1 23 ? 4.064 -10.087 1.089 1.00 1.00 23 ARG A CA 10
ATOM 12610 C C . ARG A 1 23 ? 3.755 -11.359 1.863 1.00 1.00 23 ARG A C 10
ATOM 12611 O O . ARG A 1 23 ? 3.486 -11.311 3.065 1.00 1.00 23 ARG A O 10
ATOM 12632 N N . GLN A 1 24 ? 3.795 -12.496 1.174 1.00 1.00 24 GLN A N 10
ATOM 12633 C CA . GLN A 1 24 ? 3.521 -13.784 1.809 1.00 1.00 24 GLN A CA 10
ATOM 12634 C C . GLN A 1 24 ? 4.206 -13.882 3.173 1.00 1.00 24 GLN A C 10
ATOM 12635 O O . GLN A 1 24 ? 3.550 -14.063 4.198 1.00 1.00 24 GLN A O 10
ATOM 12649 N N . ASP A 1 25 ? 5.538 -13.765 3.177 1.00 1.00 25 ASP A N 10
ATOM 12650 C CA . ASP A 1 25 ? 6.316 -13.848 4.420 1.00 1.00 25 ASP A CA 10
ATOM 12651 C C . ASP A 1 25 ? 7.507 -12.882 4.414 1.00 1.00 25 ASP A C 10
ATOM 12652 O O . ASP A 1 25 ? 8.645 -13.332 4.521 1.00 1.00 25 ASP A O 10
ATOM 12661 N N . ASN A 1 26 ? 7.233 -11.565 4.296 1.00 1.00 26 ASN A N 10
ATOM 12662 C CA . ASN A 1 26 ? 8.288 -10.510 4.286 1.00 1.00 26 ASN A CA 10
ATOM 12663 C C . ASN A 1 26 ? 9.575 -10.973 4.963 1.00 1.00 26 ASN A C 10
ATOM 12664 O O . ASN A 1 26 ? 9.809 -10.711 6.143 1.00 1.00 26 ASN A O 10
ATOM 12675 N N . SER A 1 27 ? 10.396 -11.687 4.193 1.00 1.00 27 SER A N 10
ATOM 12676 C CA . SER A 1 27 ? 11.662 -12.223 4.689 1.00 1.00 27 SER A CA 10
ATOM 12677 C C . SER A 1 27 ? 12.799 -11.258 4.395 1.00 1.00 27 SER A C 10
ATOM 12678 O O . SER A 1 27 ? 12.592 -10.056 4.300 1.00 1.00 27 SER A O 10
ATOM 12686 N N . PHE A 1 28 ? 14.006 -11.800 4.246 1.00 1.00 28 PHE A N 10
ATOM 12687 C CA . PHE A 1 28 ? 15.199 -10.994 3.959 1.00 1.00 28 PHE A CA 10
ATOM 12688 C C . PHE A 1 28 ? 15.867 -11.471 2.674 1.00 1.00 28 PHE A C 10
ATOM 12689 O O . PHE A 1 28 ? 15.866 -12.663 2.368 1.00 1.00 28 PHE A O 10
ATOM 12706 N N . THR A 1 29 ? 16.432 -10.528 1.924 1.00 1.00 29 THR A N 10
ATOM 12707 C CA . THR A 1 29 ? 17.095 -10.843 0.671 1.00 1.00 29 THR A CA 10
ATOM 12708 C C . THR A 1 29 ? 17.902 -9.639 0.219 1.00 1.00 29 THR A C 10
ATOM 12709 O O . THR A 1 29 ? 17.341 -8.634 -0.221 1.00 1.00 29 THR A O 10
ATOM 12720 N N . THR A 1 30 ? 19.217 -9.736 0.334 1.00 1.00 30 THR A N 10
ATOM 12721 C CA . THR A 1 30 ? 20.086 -8.636 -0.063 1.00 1.00 30 THR A CA 10
ATOM 12722 C C . THR A 1 30 ? 20.363 -8.694 -1.560 1.00 1.00 30 THR A C 10
ATOM 12723 O O . THR A 1 30 ? 20.985 -9.632 -2.059 1.00 1.00 30 THR A O 10
ATOM 12734 N N . TYR A 1 31 ? 19.895 -7.671 -2.273 1.00 1.00 31 TYR A N 10
ATOM 12735 C CA . TYR A 1 31 ? 20.084 -7.575 -3.723 1.00 1.00 31 TYR A CA 10
ATOM 12736 C C . TYR A 1 31 ? 20.361 -6.131 -4.123 1.00 1.00 31 TYR A C 10
ATOM 12737 O O . TYR A 1 31 ? 20.132 -5.211 -3.341 1.00 1.00 31 TYR A O 10
ATOM 12755 N N . THR A 1 32 ? 20.809 -5.945 -5.359 1.00 1.00 32 THR A N 10
ATOM 12756 C CA . THR A 1 32 ? 21.067 -4.607 -5.886 1.00 1.00 32 THR A CA 10
ATOM 12757 C C . THR A 1 32 ? 21.336 -4.681 -7.387 1.00 1.00 32 THR A C 10
ATOM 12758 O O . THR A 1 32 ? 22.361 -5.212 -7.811 1.00 1.00 32 THR A O 10
ATOM 12769 N N . ALA A 1 33 ? 20.421 -4.124 -8.186 1.00 1.00 33 ALA A N 10
ATOM 12770 C CA . ALA A 1 33 ? 20.580 -4.111 -9.644 1.00 1.00 33 ALA A CA 10
ATOM 12771 C C . ALA A 1 33 ? 19.276 -3.700 -10.329 1.00 1.00 33 ALA A C 10
ATOM 12772 O O . ALA A 1 33 ? 18.199 -4.174 -9.968 1.00 1.00 33 ALA A O 10
ATOM 12779 N N . ALA A 1 34 ? 19.387 -2.846 -11.341 1.00 1.00 34 ALA A N 10
ATOM 12780 C CA . ALA A 1 34 ? 18.214 -2.417 -12.094 1.00 1.00 34 ALA A CA 10
ATOM 12781 C C . ALA A 1 34 ? 17.706 -3.547 -12.992 1.00 1.00 34 ALA A C 10
ATOM 12782 O O . ALA A 1 34 ? 18.362 -3.937 -13.957 1.00 1.00 34 ALA A O 10
ATOM 12789 N N . GLN A 1 35 ? 16.519 -4.059 -12.659 1.00 1.00 35 GLN A N 10
ATOM 12790 C CA . GLN A 1 35 ? 15.896 -5.142 -13.428 1.00 1.00 35 GLN A CA 10
ATOM 12791 C C . GLN A 1 35 ? 14.375 -5.059 -13.342 1.00 1.00 35 GLN A C 10
ATOM 12792 O O . GLN A 1 35 ? 13.823 -4.635 -12.326 1.00 1.00 35 GLN A O 10
ATOM 12806 N N . GLU A 1 36 ? 13.706 -5.468 -14.415 1.00 1.00 36 GLU A N 10
ATOM 12807 C CA . GLU A 1 36 ? 12.247 -5.441 -14.462 1.00 1.00 36 GLU A CA 10
ATOM 12808 C C . GLU A 1 36 ? 11.659 -6.482 -13.521 1.00 1.00 36 GLU A C 10
ATOM 12809 O O . GLU A 1 36 ? 12.206 -7.576 -13.367 1.00 1.00 36 GLU A O 10
ATOM 12821 N N . GLY A 1 37 ? 10.531 -6.134 -12.900 1.00 1.00 37 GLY A N 10
ATOM 12822 C CA . GLY A 1 37 ? 9.839 -7.034 -11.975 1.00 1.00 37 GLY A CA 10
ATOM 12823 C C . GLY A 1 37 ? 9.993 -6.569 -10.532 1.00 1.00 37 GLY A C 10
ATOM 12824 O O . GLY A 1 37 ? 9.153 -6.883 -9.689 1.00 1.00 37 GLY A O 10
ATOM 12828 N N . GLN A 1 38 ? 11.071 -5.826 -10.245 1.00 1.00 38 GLN A N 10
ATOM 12829 C CA . GLN A 1 38 ? 11.327 -5.328 -8.884 1.00 1.00 38 GLN A CA 10
ATOM 12830 C C . GLN A 1 38 ? 10.957 -3.836 -8.777 1.00 1.00 38 GLN A C 10
ATOM 12831 O O . GLN A 1 38 ? 11.122 -3.094 -9.745 1.00 1.00 38 GLN A O 10
ATOM 12845 N N . PRO A 1 39 ? 10.479 -3.372 -7.634 1.00 1.00 39 PRO A N 10
ATOM 12846 C CA . PRO A 1 39 ? 10.111 -1.932 -7.452 1.00 1.00 39 PRO A CA 10
ATOM 12847 C C . PRO A 1 39 ? 11.133 -0.978 -8.081 1.00 1.00 39 PRO A C 10
ATOM 12848 O O . PRO A 1 39 ? 12.322 -1.022 -7.763 1.00 1.00 39 PRO A O 10
ATOM 12859 N N . GLU A 1 40 ? 10.650 -0.113 -8.973 1.00 1.00 40 GLU A N 10
ATOM 12860 C CA . GLU A 1 40 ? 11.516 0.856 -9.648 1.00 1.00 40 GLU A CA 10
ATOM 12861 C C . GLU A 1 40 ? 12.457 1.529 -8.650 1.00 1.00 40 GLU A C 10
ATOM 12862 O O . GLU A 1 40 ? 13.521 2.017 -9.017 1.00 1.00 40 GLU A O 10
ATOM 12874 N N . PHE A 1 41 ? 12.055 1.539 -7.385 1.00 1.00 41 PHE A N 10
ATOM 12875 C CA . PHE A 1 41 ? 12.864 2.150 -6.335 1.00 1.00 41 PHE A CA 10
ATOM 12876 C C . PHE A 1 41 ? 14.255 1.529 -6.304 1.00 1.00 41 PHE A C 10
ATOM 12877 O O . PHE A 1 41 ? 15.256 2.232 -6.167 1.00 1.00 41 PHE A O 10
ATOM 12894 N N . ILE A 1 42 ? 14.310 0.210 -6.426 1.00 1.00 42 ILE A N 10
ATOM 12895 C CA . ILE A 1 42 ? 15.585 -0.490 -6.404 1.00 1.00 42 ILE A CA 10
ATOM 12896 C C . ILE A 1 42 ? 16.461 -0.051 -7.574 1.00 1.00 42 ILE A C 10
ATOM 12897 O O . ILE A 1 42 ? 17.653 0.203 -7.403 1.00 1.00 42 ILE A O 10
ATOM 12913 N N . ASN A 1 43 ? 15.875 -0.010 -8.768 1.00 1.00 43 ASN A N 10
ATOM 12914 C CA . ASN A 1 43 ? 16.629 0.349 -9.964 1.00 1.00 43 ASN A CA 10
ATOM 12915 C C . ASN A 1 43 ? 17.182 1.762 -9.878 1.00 1.00 43 ASN A C 10
ATOM 12916 O O . ASN A 1 43 ? 18.309 2.020 -10.305 1.00 1.00 43 ASN A O 10
ATOM 12927 N N . ARG A 1 44 ? 16.389 2.676 -9.336 1.00 1.00 44 ARG A N 10
ATOM 12928 C CA . ARG A 1 44 ? 16.821 4.059 -9.220 1.00 1.00 44 ARG A CA 10
ATOM 12929 C C . ARG A 1 44 ? 18.118 4.119 -8.417 1.00 1.00 44 ARG A C 10
ATOM 12930 O O . ARG A 1 44 ? 19.083 4.757 -8.827 1.00 1.00 44 ARG A O 10
ATOM 12951 N N . LEU A 1 45 ? 18.130 3.452 -7.272 1.00 1.00 45 LEU A N 10
ATOM 12952 C CA . LEU A 1 45 ? 19.306 3.435 -6.415 1.00 1.00 45 LEU A CA 10
ATOM 12953 C C . LEU A 1 45 ? 20.523 2.938 -7.200 1.00 1.00 45 LEU A C 10
ATOM 12954 O O . LEU A 1 45 ? 21.621 3.470 -7.042 1.00 1.00 45 LEU A O 10
ATOM 12970 N N . PHE A 1 46 ? 20.321 1.941 -8.058 1.00 1.00 46 PHE A N 10
ATOM 12971 C CA . PHE A 1 46 ? 21.400 1.402 -8.872 1.00 1.00 46 PHE A CA 10
ATOM 12972 C C . PHE A 1 46 ? 21.706 2.331 -10.053 1.00 1.00 46 PHE A C 10
ATOM 12973 O O . PHE A 1 46 ? 22.366 1.935 -11.012 1.00 1.00 46 PHE A O 10
ATOM 12990 N N . GLU A 1 47 ? 21.220 3.574 -9.967 1.00 1.00 47 GLU A N 10
ATOM 12991 C CA . GLU A 1 47 ? 21.449 4.566 -11.034 1.00 1.00 47 GLU A CA 10
ATOM 12992 C C . GLU A 1 47 ? 22.652 5.445 -10.700 1.00 1.00 47 GLU A C 10
ATOM 12993 O O . GLU A 1 47 ? 23.406 5.841 -11.591 1.00 1.00 47 GLU A O 10
ATOM 13005 N N . ILE A 1 48 ? 22.819 5.751 -9.411 1.00 1.00 48 ILE A N 10
ATOM 13006 C CA . ILE A 1 48 ? 23.934 6.601 -8.949 1.00 1.00 48 ILE A CA 10
ATOM 13007 C C . ILE A 1 48 ? 24.881 5.814 -8.057 1.00 1.00 48 ILE A C 10
ATOM 13008 O O . ILE A 1 48 ? 24.452 5.013 -7.227 1.00 1.00 48 ILE A O 10
ATOM 13024 N N . GLU A 1 49 ? 26.175 6.053 -8.238 1.00 1.00 49 GLU A N 10
ATOM 13025 C CA . GLU A 1 49 ? 27.189 5.365 -7.454 1.00 1.00 49 GLU A CA 10
ATOM 13026 C C . GLU A 1 49 ? 27.040 5.689 -5.976 1.00 1.00 49 GLU A C 10
ATOM 13027 O O . GLU A 1 49 ? 26.845 6.846 -5.602 1.00 1.00 49 GLU A O 10
ATOM 13039 N N . GLY A 1 50 ? 27.146 4.669 -5.133 1.00 1.00 50 GLY A N 10
ATOM 13040 C CA . GLY A 1 50 ? 27.036 4.866 -3.692 1.00 1.00 50 GLY A CA 10
ATOM 13041 C C . GLY A 1 50 ? 26.355 3.687 -3.026 1.00 1.00 50 GLY A C 10
ATOM 13042 O O . GLY A 1 50 ? 26.785 3.243 -1.965 1.00 1.00 50 GLY A O 10
ATOM 13046 N N . VAL A 1 51 ? 25.288 3.189 -3.641 1.00 1.00 51 VAL A N 10
ATOM 13047 C CA . VAL A 1 51 ? 24.557 2.076 -3.064 1.00 1.00 51 VAL A CA 10
ATOM 13048 C C . VAL A 1 51 ? 25.405 0.812 -3.043 1.00 1.00 51 VAL A C 10
ATOM 13049 O O . VAL A 1 51 ? 25.736 0.251 -4.086 1.00 1.00 51 VAL A O 10
ATOM 13062 N N . LYS A 1 52 ? 25.753 0.358 -1.841 1.00 1.00 52 LYS A N 10
ATOM 13063 C CA . LYS A 1 52 ? 26.547 -0.859 -1.694 1.00 1.00 52 LYS A CA 10
ATOM 13064 C C . LYS A 1 52 ? 25.630 -2.073 -1.746 1.00 1.00 52 LYS A C 10
ATOM 13065 O O . LYS A 1 52 ? 25.883 -3.022 -2.486 1.00 1.00 52 LYS A O 10
ATOM 13084 N N . SER A 1 53 ? 24.553 -2.032 -0.955 1.00 1.00 53 SER A N 10
ATOM 13085 C CA . SER A 1 53 ? 23.595 -3.137 -0.923 1.00 1.00 53 SER A CA 10
ATOM 13086 C C . SER A 1 53 ? 22.252 -2.660 -0.388 1.00 1.00 53 SER A C 10
ATOM 13087 O O . SER A 1 53 ? 22.186 -1.697 0.375 1.00 1.00 53 SER A O 10
ATOM 13095 N N . ILE A 1 54 ? 21.181 -3.352 -0.793 1.00 1.00 54 ILE A N 10
ATOM 13096 C CA . ILE A 1 54 ? 19.815 -3.012 -0.366 1.00 1.00 54 ILE A CA 10
ATOM 13097 C C . ILE A 1 54 ? 19.169 -4.186 0.350 1.00 1.00 54 ILE A C 10
ATOM 13098 O O . ILE A 1 54 ? 19.267 -5.327 -0.096 1.00 1.00 54 ILE A O 10
ATOM 13114 N N . PHE A 1 55 ? 18.492 -3.893 1.461 1.00 1.00 55 PHE A N 10
ATOM 13115 C CA . PHE A 1 55 ? 17.806 -4.917 2.251 1.00 1.00 55 PHE A CA 10
ATOM 13116 C C . PHE A 1 55 ? 16.301 -4.712 2.166 1.00 1.00 55 PHE A C 10
ATOM 13117 O O . PHE A 1 55 ? 15.820 -3.579 2.149 1.00 1.00 55 PHE A O 10
ATOM 13134 N N . TYR A 1 56 ? 15.556 -5.817 2.121 1.00 1.00 56 TYR A N 10
ATOM 13135 C CA . TYR A 1 56 ? 14.094 -5.765 2.051 1.00 1.00 56 TYR A CA 10
ATOM 13136 C C . TYR A 1 56 ? 13.490 -6.780 3.026 1.00 1.00 56 TYR A C 10
ATOM 13137 O O . TYR A 1 56 ? 13.680 -7.986 2.879 1.00 1.00 56 TYR A O 10
ATOM 13155 N N . VAL A 1 57 ? 12.749 -6.278 4.013 1.00 1.00 57 VAL A N 10
ATOM 13156 C CA . VAL A 1 57 ? 12.109 -7.135 4.995 1.00 1.00 57 VAL A CA 10
ATOM 13157 C C . VAL A 1 57 ? 11.062 -6.350 5.777 1.00 1.00 57 VAL A C 10
ATOM 13158 O O . VAL A 1 57 ? 11.243 -5.171 6.063 1.00 1.00 57 VAL A O 10
ATOM 13171 N N . LEU A 1 58 ? 9.980 -7.015 6.139 1.00 1.00 58 LEU A N 10
ATOM 13172 C CA . LEU A 1 58 ? 8.917 -6.373 6.911 1.00 1.00 58 LEU A CA 10
ATOM 13173 C C . LEU A 1 58 ? 8.351 -5.145 6.159 1.00 1.00 58 LEU A C 10
ATOM 13174 O O . LEU A 1 58 ? 8.448 -5.046 4.936 1.00 1.00 58 LEU A O 10
ATOM 13190 N N . ASP A 1 59 ? 7.766 -4.219 6.924 1.00 1.00 59 ASP A N 10
ATOM 13191 C CA . ASP A 1 59 ? 7.178 -2.989 6.384 1.00 1.00 59 ASP A CA 10
ATOM 13192 C C . ASP A 1 59 ? 8.205 -1.852 6.370 1.00 1.00 59 ASP A C 10
ATOM 13193 O O . ASP A 1 59 ? 7.853 -0.689 6.185 1.00 1.00 59 ASP A O 10
ATOM 13202 N N . PHE A 1 60 ? 9.482 -2.192 6.563 1.00 1.00 60 PHE A N 10
ATOM 13203 C CA . PHE A 1 60 ? 10.559 -1.188 6.559 1.00 1.00 60 PHE A CA 10
ATOM 13204 C C . PHE A 1 60 ? 11.788 -1.739 5.858 1.00 1.00 60 PHE A C 10
ATOM 13205 O O . PHE A 1 60 ? 12.045 -2.939 5.894 1.00 1.00 60 PHE A O 10
ATOM 13222 N N . ILE A 1 61 ? 12.553 -0.848 5.222 1.00 1.00 61 ILE A N 10
ATOM 13223 C CA . ILE A 1 61 ? 13.766 -1.236 4.507 1.00 1.00 61 ILE A CA 10
ATOM 13224 C C . ILE A 1 61 ? 14.939 -0.381 4.961 1.00 1.00 61 ILE A C 10
ATOM 13225 O O . ILE A 1 61 ? 14.749 0.710 5.499 1.00 1.00 61 ILE A O 10
ATOM 13241 N N . SER A 1 62 ? 16.154 -0.877 4.726 1.00 1.00 62 SER A N 10
ATOM 13242 C CA . SER A 1 62 ? 17.381 -0.161 5.093 1.00 1.00 62 SER A CA 10
ATOM 13243 C C . SER A 1 62 ? 18.224 0.027 3.845 1.00 1.00 62 SER A C 10
ATOM 13244 O O . SER A 1 62 ? 18.451 -0.924 3.097 1.00 1.00 62 SER A O 10
ATOM 13252 N N . ILE A 1 63 ? 18.675 1.261 3.612 1.00 1.00 63 ILE A N 10
ATOM 13253 C CA . ILE A 1 63 ? 19.485 1.577 2.430 1.00 1.00 63 ILE A CA 10
ATOM 13254 C C . ILE A 1 63 ? 20.879 2.005 2.868 1.00 1.00 63 ILE A C 10
ATOM 13255 O O . ILE A 1 63 ? 21.055 3.076 3.448 1.00 1.00 63 ILE A O 10
ATOM 13271 N N . ASP A 1 64 ? 21.874 1.159 2.588 1.00 1.00 64 ASP A N 10
ATOM 13272 C CA . ASP A 1 64 ? 23.263 1.450 2.958 1.00 1.00 64 ASP A CA 10
ATOM 13273 C C . ASP A 1 64 ? 24.041 1.943 1.746 1.00 1.00 64 ASP A C 10
ATOM 13274 O O . ASP A 1 64 ? 24.320 1.170 0.828 1.00 1.00 64 ASP A O 10
ATOM 13283 N N . LYS A 1 65 ? 24.391 3.237 1.745 1.00 1.00 65 LYS A N 10
ATOM 13284 C CA . LYS A 1 65 ? 25.146 3.839 0.638 1.00 1.00 65 LYS A CA 10
ATOM 13285 C C . LYS A 1 65 ? 26.448 4.447 1.156 1.00 1.00 65 LYS A C 10
ATOM 13286 O O . LYS A 1 65 ? 26.542 4.826 2.320 1.00 1.00 65 LYS A O 10
ATOM 13305 N N . GLU A 1 66 ? 27.449 4.533 0.287 1.00 1.00 66 GLU A N 10
ATOM 13306 C CA . GLU A 1 66 ? 28.735 5.096 0.678 1.00 1.00 66 GLU A CA 10
ATOM 13307 C C . GLU A 1 66 ? 28.591 6.586 0.969 1.00 1.00 66 GLU A C 10
ATOM 13308 O O . GLU A 1 66 ? 27.587 7.201 0.609 1.00 1.00 66 GLU A O 10
ATOM 13320 N N . ASP A 1 67 ? 29.592 7.161 1.626 1.00 1.00 67 ASP A N 10
ATOM 13321 C CA . ASP A 1 67 ? 29.558 8.579 1.964 1.00 1.00 67 ASP A CA 10
ATOM 13322 C C . ASP A 1 67 ? 29.419 9.431 0.706 1.00 1.00 67 ASP A C 10
ATOM 13323 O O . ASP A 1 67 ? 28.867 10.530 0.750 1.00 1.00 67 ASP A O 10
ATOM 13332 N N . ASN A 1 68 ? 29.926 8.919 -0.411 1.00 1.00 68 ASN A N 10
ATOM 13333 C CA . ASN A 1 68 ? 29.856 9.644 -1.675 1.00 1.00 68 ASN A CA 10
ATOM 13334 C C . ASN A 1 68 ? 28.422 9.689 -2.188 1.00 1.00 68 ASN A C 10
ATOM 13335 O O . ASN A 1 68 ? 28.159 10.204 -3.274 1.00 1.00 68 ASN A O 10
ATOM 13346 N N . ALA A 1 69 ? 27.491 9.144 -1.399 1.00 1.00 69 ALA A N 10
ATOM 13347 C CA . ALA A 1 69 ? 26.078 9.125 -1.782 1.00 1.00 69 ALA A CA 10
ATOM 13348 C C . ALA A 1 69 ? 25.352 10.322 -1.181 1.00 1.00 69 ALA A C 10
ATOM 13349 O O . ALA A 1 69 ? 25.664 10.755 -0.071 1.00 1.00 69 ALA A O 10
ATOM 13356 N N . ASN A 1 70 ? 24.379 10.850 -1.917 1.00 1.00 70 ASN A N 10
ATOM 13357 C CA . ASN A 1 70 ? 23.596 12.008 -1.451 1.00 1.00 70 ASN A CA 10
ATOM 13358 C C . ASN A 1 70 ? 22.125 11.837 -1.842 1.00 1.00 70 ASN A C 10
ATOM 13359 O O . ASN A 1 70 ? 21.803 11.674 -3.013 1.00 1.00 70 ASN A O 10
ATOM 13370 N N . TRP A 1 71 ? 21.240 11.881 -0.849 1.00 1.00 71 TRP A N 10
ATOM 13371 C CA . TRP A 1 71 ? 19.808 11.726 -1.101 1.00 1.00 71 TRP A CA 10
ATOM 13372 C C . TRP A 1 71 ? 19.267 12.878 -1.944 1.00 1.00 71 TRP A C 10
ATOM 13373 O O . TRP A 1 71 ? 18.281 12.723 -2.663 1.00 1.00 71 TRP A O 10
ATOM 13394 N N . ASN A 1 72 ? 19.917 14.031 -1.844 1.00 1.00 72 ASN A N 10
ATOM 13395 C CA . ASN A 1 72 ? 19.489 15.212 -2.590 1.00 1.00 72 ASN A CA 10
ATOM 13396 C C . ASN A 1 72 ? 19.468 14.922 -4.087 1.00 1.00 72 ASN A C 10
ATOM 13397 O O . ASN A 1 72 ? 18.861 15.659 -4.865 1.00 1.00 72 ASN A O 10
ATOM 13408 N N . GLU A 1 73 ? 20.132 13.837 -4.483 1.00 1.00 73 GLU A N 10
ATOM 13409 C CA . GLU A 1 73 ? 20.186 13.440 -5.893 1.00 1.00 73 GLU A CA 10
ATOM 13410 C C . GLU A 1 73 ? 19.115 12.393 -6.198 1.00 1.00 73 GLU A C 10
ATOM 13411 O O . GLU A 1 73 ? 18.573 12.360 -7.301 1.00 1.00 73 GLU A O 10
ATOM 13423 N N . LEU A 1 74 ? 18.817 11.533 -5.220 1.00 1.00 74 LEU A N 10
ATOM 13424 C CA . LEU A 1 74 ? 17.804 10.489 -5.413 1.00 1.00 74 LEU A CA 10
ATOM 13425 C C . LEU A 1 74 ? 16.398 11.076 -5.374 1.00 1.00 74 LEU A C 10
ATOM 13426 O O . LEU A 1 74 ? 15.501 10.569 -6.042 1.00 1.00 74 LEU A O 10
ATOM 13442 N N . LEU A 1 75 ? 16.210 12.143 -4.594 1.00 1.00 75 LEU A N 10
ATOM 13443 C CA . LEU A 1 75 ? 14.896 12.787 -4.481 1.00 1.00 75 LEU A CA 10
ATOM 13444 C C . LEU A 1 75 ? 14.203 12.873 -5.863 1.00 1.00 75 LEU A C 10
ATOM 13445 O O . LEU A 1 75 ? 13.135 12.303 -6.058 1.00 1.00 75 LEU A O 10
ATOM 13461 N N . PRO A 1 76 ? 14.779 13.571 -6.811 1.00 1.00 76 PRO A N 10
ATOM 13462 C CA . PRO A 1 76 ? 14.174 13.711 -8.176 1.00 1.00 76 PRO A CA 10
ATOM 13463 C C . PRO A 1 76 ? 14.082 12.373 -8.924 1.00 1.00 76 PRO A C 10
ATOM 13464 O O . PRO A 1 76 ? 13.239 12.208 -9.808 1.00 1.00 76 PRO A O 10
ATOM 13475 N N . GLN A 1 77 ? 14.944 11.420 -8.567 1.00 1.00 77 GLN A N 10
ATOM 13476 C CA . GLN A 1 77 ? 14.940 10.106 -9.217 1.00 1.00 77 GLN A C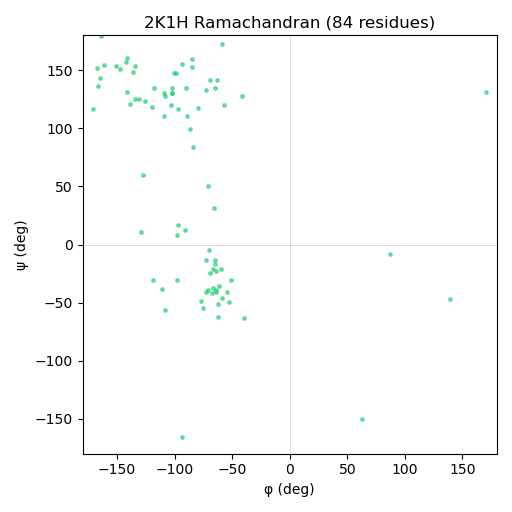A 10
ATOM 13477 C C . GLN A 1 77 ? 13.823 9.213 -8.673 1.00 1.00 77 GLN A C 10
ATOM 13478 O O . GLN A 1 77 ? 12.995 8.702 -9.425 1.00 1.00 77 GLN A O 10
ATOM 13492 N N . ILE A 1 78 ? 13.820 9.022 -7.357 1.00 1.00 78 ILE A N 10
ATOM 13493 C CA . ILE A 1 78 ? 12.816 8.173 -6.717 1.00 1.00 78 ILE A CA 10
ATOM 13494 C C . ILE A 1 78 ? 11.422 8.770 -6.862 1.00 1.00 78 ILE A C 10
ATOM 13495 O O . ILE A 1 78 ? 10.454 8.051 -7.071 1.00 1.00 78 ILE A O 10
ATOM 13511 N N . GLU A 1 79 ? 11.315 10.085 -6.746 1.00 1.00 79 GLU A N 10
ATOM 13512 C CA . GLU A 1 79 ? 10.012 10.743 -6.859 1.00 1.00 79 GLU A CA 10
ATOM 13513 C C . GLU A 1 79 ? 9.268 10.257 -8.111 1.00 1.00 79 GLU A C 10
ATOM 13514 O O . GLU A 1 79 ? 8.039 10.220 -8.141 1.00 1.00 79 GLU A O 10
ATOM 13526 N N . ASN A 1 80 ? 10.018 9.878 -9.139 1.00 1.00 80 ASN A N 10
ATOM 13527 C CA . ASN A 1 80 ? 9.416 9.386 -10.377 1.00 1.00 80 ASN A CA 10
ATOM 13528 C C . ASN A 1 80 ? 8.784 7.998 -10.178 1.00 1.00 80 ASN A C 10
ATOM 13529 O O . ASN A 1 80 ? 7.868 7.617 -10.907 1.00 1.00 80 ASN A O 10
ATOM 13540 N N . THR A 1 81 ? 9.292 7.241 -9.202 1.00 1.00 81 THR A N 10
ATOM 13541 C CA . THR A 1 81 ? 8.782 5.891 -8.938 1.00 1.00 81 THR A CA 10
ATOM 13542 C C . THR A 1 81 ? 7.302 5.904 -8.563 1.00 1.00 81 THR A C 10
ATOM 13543 O O . THR A 1 81 ? 6.507 5.135 -9.101 1.00 1.00 81 THR A O 10
ATOM 13554 N N . PHE A 1 82 ? 6.943 6.779 -7.627 1.00 1.00 82 PHE A N 10
ATOM 13555 C CA . PHE A 1 82 ? 5.553 6.886 -7.173 1.00 1.00 82 PHE A CA 10
ATOM 13556 C C . PHE A 1 82 ? 4.711 7.638 -8.214 1.00 1.00 82 PHE A C 10
ATOM 13557 O O . PHE A 1 82 ? 3.535 7.348 -8.407 1.00 1.00 82 PHE A O 10
ATOM 13574 N N . ALA A 1 83 ? 5.326 8.625 -8.856 1.00 1.00 83 ALA A N 10
ATOM 13575 C CA . ALA A 1 83 ? 4.623 9.432 -9.845 1.00 1.00 83 ALA A CA 10
ATOM 13576 C C . ALA A 1 83 ? 4.027 8.543 -10.929 1.00 1.00 83 ALA A C 10
ATOM 13577 O O . ALA A 1 83 ? 2.926 8.795 -11.418 1.00 1.00 83 ALA A O 10
ATOM 13584 N N . LYS A 1 84 ? 4.762 7.504 -11.300 1.00 1.00 84 LYS A N 10
ATOM 13585 C CA . LYS A 1 84 ? 4.301 6.577 -12.330 1.00 1.00 84 LYS A CA 10
ATOM 13586 C C . LYS A 1 84 ? 3.088 5.781 -11.832 1.00 1.00 84 LYS A C 10
ATOM 13587 O O . LYS A 1 84 ? 2.522 4.969 -12.563 1.00 1.00 84 LYS A O 10
ATOM 13606 N N . SER A 1 85 ? 2.693 6.028 -10.588 1.00 1.00 85 SER A N 10
ATOM 13607 C CA . SER A 1 85 ? 1.542 5.330 -10.015 1.00 1.00 85 SER A CA 10
ATOM 13608 C C . SER A 1 85 ? 0.282 5.626 -10.821 1.00 1.00 85 SER A C 10
ATOM 13609 O O . SER A 1 85 ? -0.599 4.775 -10.948 1.00 1.00 85 SER A O 10
ATOM 13617 N N . ASN A 1 86 ? 0.203 6.835 -11.367 1.00 1.00 86 ASN A N 10
ATOM 13618 C CA . ASN A 1 86 ? -0.955 7.227 -12.164 1.00 1.00 86 ASN A CA 10
ATOM 13619 C C . ASN A 1 86 ? -1.179 6.239 -13.305 1.00 1.00 86 ASN A C 10
ATOM 13620 O O . ASN A 1 86 ? -2.256 6.259 -13.877 1.00 1.00 86 ASN A O 10
#

Organism: Staphylococcus epidermidis (strain ATCC 12228 / FDA PCI 1200) (NCBI:txid176280)

InterPro domains:
  IPR014824 Scaffold protein Nfu/NifU, N-terminal [PF08712] (4-83)
  IPR014824 Scaffold protein Nfu/NifU, N-terminal [SM00932] (4-86)
  IPR036498 Scaffold protein Nfu/NifU, N-terminal domain superfamily [G3DSA:3.30.1370.70] (1-86)
  IPR036498 Scaffold protein Nfu/NifU, N-terminal domain superfamily [SSF110836] (1-83)

Radius of gyration: 12.33 Å; Cα contacts (8 Å, |Δi|>4): 145; chains: 1; bounding box: 29×27×29 Å

Solvent-accessible surface area: 6153 Å² total; per-residue (Å²): 163,65,52,115,54,71,57,140,46,138,73,165,11,65,24,93,9,53,14,89,35,79,164,165,88,68,63,161,73,74,84,41,40,44,115,180,80,102,75,95,72,25,20,96,10,102,126,35,144,9,19,143,22,1,76,36,43,96,62,61,23,38,2,56,15,84,117,123,10,64,23,118,109,1,80,82,45,19,103,69,6,16,59,168,89,117